Protein AF-0000000078948221 (afdb_homodimer)

Secondary structure (DSSP, 8-state):
--HHHHHHHHTTSTTHHHHHTT-HHHHHHHHHHHHHHHHHHHHHHHHHHHHHHHS-SSTTT--HHHHHHHHHHHHHHHHHHHHHHHHHHHHHHHHHHHHHTTPPP--HHHHHHHHHHTT-THHHHHHHHHHHHHHHHHHHHHHHHHTTB--SSSS-TTTS---B-TTHHHHHHHHSHHHHHHHHHHHHHHHHHHHHHHHHHHHHHHHHHHHHT-TT-SSHHHHHHHHHGGGGS-HHHHHHHHHHHT-TTT-HIIIIIIHHTTPPPP-TTTSHHHHHHHHHHHHHHHHHHHHHHHHHHHHHHS-HHHHHHHHHTT--HHHHIIIIIHHHHHHHHHHHHHHHHHHHHT-HHHHHHHHTT-SB-TT-SSBTT--HHHHHHIIIIIS--HHHHHHHHHHHHHHHHHHHHHHHHHHHHHHH--/--HHHHHHHHTTSTTHHHHHTT-HHHHHHHHHHHHHHHHHHHHHHHHHHHHHHHS-SSTTT--HHHHHHHHHHHHHHHHHHHHHHHHHHHHHHHHHHHHHTTPPP--HHHHHHHHHHTT-THHHHHHHHHHHHHHHHHHHHHHHHHTTB--SSSS-TTTS---B-TTHHHHHHHHSHHHHHHHHHHHHHHHHHHHHHHHHHHHHHHHHHHHHT-TT-SSHHHHHHHHHGGGGS-HHHHHHHHHHHT-TTT-HIIIIIIHHTTPPPP-TTTSHHHHHHHHHHHHHHHHHHHHHHHHHHHHHHS-HHHHHHHHHTT--HHHHIIIIIHHHHHHHHHHHHHHHHHHHHT-HHHHHHHHTT-SB-TT-SSBTT--HHHHHHHHHHTS--HHHHHHHHHHHHHHHHHHHHHHHHHHHHHHH--

Nearest PDB structures (foldseek):
  4jbw-assembly1_F  TM=9.084E-01  e=1.081E-16  Escherichia coli K-12
  3puz-assembly1_F  TM=9.128E-01  e=1.666E-16  Escherichia coli K-12
  3puy-assembly1_F  TM=8.687E-01  e=1.070E-15  Escherichia coli K-12
  2r6g-assembly1_F  TM=8.359E-01  e=6.096E-16  Escherichia coli K-12
  4jbw-assembly2_H  TM=8.781E-01  e=4.653E-15  Escherichia coli K-12

Solvent-accessible surface area (backbone atoms only — not comparable to full-atom values): 41792 Å² total; per-residue (Å²): 130,57,46,23,58,53,16,34,62,40,21,75,47,53,21,43,8,28,44,72,68,70,34,57,70,57,10,50,49,40,32,47,52,51,51,48,47,48,68,72,41,41,64,47,41,53,53,6,49,52,16,50,76,50,17,48,89,48,73,65,83,36,44,20,67,52,23,39,49,34,14,51,49,28,50,53,51,48,52,51,51,49,49,53,49,47,50,50,30,50,51,15,25,54,47,15,43,31,54,67,67,72,43,84,69,82,47,68,65,52,50,48,48,47,34,54,69,67,48,44,62,50,73,77,40,44,65,54,45,48,51,44,49,47,66,58,45,46,62,54,51,50,46,57,53,37,19,27,25,56,34,26,73,82,22,30,60,54,83,29,59,33,46,82,51,54,60,48,53,59,46,40,42,71,68,39,64,52,44,26,54,34,47,54,51,25,49,49,45,30,52,50,48,18,53,52,27,35,49,47,9,46,50,51,6,44,52,50,25,57,60,55,63,38,88,84,54,77,64,44,67,58,53,52,51,60,54,41,46,63,65,53,46,59,65,70,58,51,39,46,51,48,34,51,33,46,29,61,87,76,5,39,47,34,69,43,54,33,40,73,72,70,39,78,71,59,53,32,56,72,33,39,70,44,28,48,51,51,51,36,52,50,43,24,60,65,42,12,31,61,38,21,52,56,44,40,55,51,56,71,66,52,63,65,64,61,56,52,54,38,48,74,72,65,52,49,60,65,50,45,36,66,70,46,51,48,52,53,46,51,66,72,41,41,71,59,54,52,50,43,37,55,46,48,59,65,45,44,62,63,37,45,61,46,58,64,14,34,20,83,36,89,79,38,90,44,34,50,48,22,31,61,64,49,40,35,44,42,27,46,75,71,60,32,30,43,10,56,28,29,37,50,47,50,54,50,29,53,51,54,48,53,50,51,52,51,49,50,58,53,49,53,50,54,60,69,74,96,131,57,46,24,58,54,15,33,62,40,20,74,48,53,22,43,8,26,44,71,68,71,33,55,69,57,10,51,48,39,32,49,51,52,51,48,47,49,68,71,40,40,64,48,41,54,54,6,50,52,16,50,75,50,17,48,88,51,72,65,82,34,43,19,68,53,24,40,48,36,14,52,50,28,51,52,51,48,52,51,51,49,49,52,48,46,51,49,30,49,51,16,25,54,46,15,43,30,54,68,68,71,43,85,72,83,46,68,65,54,49,47,46,45,34,53,70,67,50,44,62,50,73,77,38,44,64,54,45,48,53,46,49,47,65,57,46,48,62,52,52,51,45,55,54,38,19,27,24,54,33,25,73,81,21,30,60,55,82,28,59,33,46,83,51,56,62,49,52,60,46,40,42,71,68,39,64,51,44,27,55,34,47,54,50,24,48,51,43,30,51,50,50,17,54,50,27,36,50,47,9,45,51,49,6,44,52,50,25,58,60,57,63,38,87,82,52,77,63,43,67,58,52,53,50,60,54,42,46,62,65,53,46,58,64,71,60,50,38,44,50,49,32,51,34,45,30,62,87,75,5,41,47,35,69,41,56,33,40,73,72,70,40,79,71,60,52,32,56,72,32,40,68,44,27,46,51,51,52,37,52,51,43,24,61,67,42,13,30,61,38,21,53,55,43,39,55,51,57,71,66,53,63,64,63,62,54,52,53,37,48,73,74,64,51,46,61,66,52,45,37,65,70,46,50,48,52,54,46,50,64,71,42,42,70,59,54,51,50,44,37,56,47,50,59,63,44,45,60,63,39,46,60,45,57,63,14,33,19,83,36,88,79,38,90,42,34,50,47,22,30,60,64,47,38,35,46,42,27,46,75,72,60,32,31,42,10,57,28,29,38,50,48,50,54,50,28,54,52,52,48,53,51,51,52,53,50,50,59,53,48,53,50,53,61,70,73,96

Foldseek 3Di:
DQLLVVLLVLCVQFLRLCVSLVQNVRSVVRNVVLVCLCVVCVVLLVQLCVLCAFLDDDAPVGFSLVSVLSVLVNVLSVVVVVVSSVVSSVLSNVQSVCVSVVHDGQHPVNVVCCCVVVVPCCVVCPVVVSVVVCVVVSVVVSLQQLLQKQFFPVQGPRVHGIDGNGCVLVVCCCPPDLNVVQVVLQAVLLLVQLVLLLVLLLVLLLVLLVVLLDPPDPPSVVSLVVLLVLQVDPLLVLLLLLLQQLQQPRHCVQPPVCVVVPHHGDNCFADLVNVSVSLSVSSSSNRNNVSNVLLNVQQVVDDCVLVVVCVVVVHDPVRCCVPPSVVSSCVRCVVVSVVSSVCSSQVLSSCCSNHLQADCDPSHQGHSNHHLNSSLVCCVPPRRRSNSSSNSVVVVVVVVVVVVVVVVVVVVVVVVVD/DQLLVVLLVLCVQPLRLCVSLVQNVRSVVRNVVLVCLCVVCVVLLVQQCVLCAFLDDDAPVGFSLVSNLSVLVNVLSVVVVVVSSVVRSVLSNVQSVCVSVVHDGQHPVNVVCCCVVVVPCCVVCVVVVSVVVCVVVSVVVSLQQLLQKQFFPVQGPRVHGIDGNGCVLVVCCCPPDLNVVQVVLQAVLLLVQLVLLLCLLLVLLLVLLVVLLDPPDPPSVVSLCVLLVLQVDPLLVLLLLLLQQLQQPRHCVQPPVCVVVPHHGDNCFADLVNVSVSLSVSSSSNRNNVSNVLLNVQQVVDDCVLVVVCVVVVHDPVRCCVPPSVVSSCVVCVVVSVVSSVCSSQVLSSCCSNHLQADCDPSHQGHSNHHLNSSLVCCVPPRRRSNSSSNSVVVVVVVVVVVVVVVVVVVVVVVVVD

Structure (mmCIF, N/CA/C/O backbone):
data_AF-0000000078948221-model_v1
#
loop_
_entity.id
_entity.type
_entity.pdbx_description
1 polymer 'Maltose/maltodextrin transport system (Permease)'
#
loop_
_atom_site.group_PDB
_atom_site.id
_atom_site.type_symbol
_atom_site.label_atom_id
_atom_site.label_alt_id
_atom_site.label_comp_id
_atom_site.label_asym_id
_atom_site.label_entity_id
_atom_site.label_seq_id
_atom_site.pdbx_PDB_ins_code
_atom_site.Cartn_x
_atom_site.Cartn_y
_atom_site.Cartn_z
_atom_site.occupancy
_atom_site.B_iso_or_equiv
_atom_site.auth_seq_id
_atom_site.auth_comp_id
_atom_site.auth_asym_id
_atom_site.auth_atom_id
_atom_site.pdbx_PDB_model_num
ATOM 1 N N . MET A 1 1 ? -17.641 -60.406 -15.445 1 73 1 MET A N 1
ATOM 2 C CA . MET A 1 1 ? -17.281 -59.125 -14.836 1 73 1 MET A CA 1
ATOM 3 C C . MET A 1 1 ? -18 -57.969 -15.508 1 73 1 MET A C 1
ATOM 5 O O . MET A 1 1 ? -18.281 -58.031 -16.703 1 73 1 MET A O 1
ATOM 9 N N . GLN A 1 2 ? -18.453 -57.062 -14.75 1 91 2 GLN A N 1
ATOM 10 C CA . GLN A 1 2 ? -19.188 -55.906 -15.258 1 91 2 GLN A CA 1
ATOM 11 C C . GLN A 1 2 ? -18.281 -55.031 -16.141 1 91 2 GLN A C 1
ATOM 13 O O . GLN A 1 2 ? -17.078 -54.969 -15.922 1 91 2 GLN A O 1
ATOM 18 N N . HIS A 1 3 ? -18.766 -54.719 -17.25 1 92.88 3 HIS A N 1
ATOM 19 C CA . HIS A 1 3 ? -18.031 -53.906 -18.203 1 92.88 3 HIS A CA 1
ATOM 20 C C . HIS A 1 3 ? -17.344 -52.75 -17.516 1 92.88 3 HIS A C 1
ATOM 22 O O . HIS A 1 3 ? -16.234 -52.344 -17.891 1 92.88 3 HIS A O 1
ATOM 28 N N . ARG A 1 4 ? -17.953 -52.156 -16.484 1 93.94 4 ARG A N 1
ATOM 29 C CA . ARG A 1 4 ? -17.375 -51.031 -15.781 1 93.94 4 ARG A CA 1
ATOM 30 C C . ARG A 1 4 ? -16.062 -51.406 -15.094 1 93.94 4 ARG A C 1
ATOM 32 O O . ARG A 1 4 ? -15.102 -50.625 -15.109 1 93.94 4 ARG A O 1
ATOM 39 N N . LYS A 1 5 ? -15.953 -52.562 -14.531 1 94.81 5 LYS A N 1
ATOM 40 C CA . LYS A 1 5 ? -14.758 -53 -13.828 1 94.81 5 LYS A CA 1
ATOM 41 C C . LYS A 1 5 ? -13.648 -53.375 -14.812 1 94.81 5 LYS A C 1
ATOM 43 O O . LYS A 1 5 ? -12.477 -53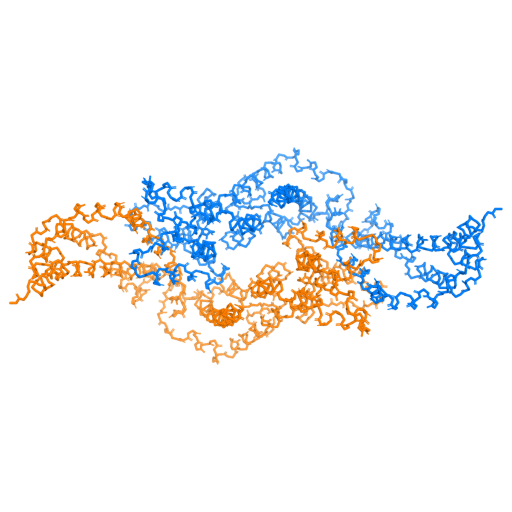.062 -14.57 1 94.81 5 LYS A O 1
ATOM 48 N N . ILE A 1 6 ? -14.07 -54.031 -15.891 1 95 6 ILE A N 1
ATOM 49 C CA . ILE A 1 6 ? -13.086 -54.438 -16.891 1 95 6 ILE A CA 1
ATOM 50 C C . ILE A 1 6 ? -12.5 -53.188 -17.562 1 95 6 ILE A C 1
ATOM 52 O O . ILE A 1 6 ? -11.289 -53.094 -17.766 1 95 6 ILE A O 1
ATOM 56 N N . ALA A 1 7 ? -13.328 -52.281 -17.922 1 95 7 ALA A N 1
ATOM 57 C CA . ALA A 1 7 ? -12.883 -51.031 -18.547 1 95 7 ALA A CA 1
ATOM 58 C C . ALA A 1 7 ? -11.93 -50.281 -17.609 1 95 7 ALA A C 1
ATOM 60 O O . ALA A 1 7 ? -10.945 -49.688 -18.062 1 95 7 ALA A O 1
ATOM 61 N N . LEU A 1 8 ? -12.211 -50.25 -16.328 1 94.19 8 LEU A N 1
ATOM 62 C CA . LEU A 1 8 ? -11.375 -49.594 -15.336 1 94.19 8 LEU A CA 1
ATOM 63 C C . LEU A 1 8 ? -10.008 -50.25 -15.242 1 94.19 8 LEU A C 1
ATOM 65 O O . LEU A 1 8 ? -8.977 -49.594 -15.211 1 94.19 8 LEU A O 1
ATOM 69 N N . LEU A 1 9 ? -10.031 -51.562 -15.195 1 94.44 9 LEU A N 1
ATOM 70 C CA . LEU A 1 9 ? -8.781 -52.312 -15.086 1 94.44 9 LEU A CA 1
ATOM 71 C C . LEU A 1 9 ? -7.91 -52.125 -16.312 1 94.44 9 LEU A C 1
ATOM 73 O O . LEU A 1 9 ? -6.691 -51.969 -16.203 1 94.44 9 LEU A O 1
ATOM 77 N N . LEU A 1 10 ? -8.523 -52.062 -17.469 1 93.56 10 LEU A N 1
ATOM 78 C CA . LEU A 1 10 ? -7.773 -51.875 -18.719 1 93.56 10 LEU A CA 1
ATOM 79 C C . LEU A 1 10 ? -7.246 -50.469 -18.812 1 93.56 10 LEU A C 1
ATOM 81 O O . LEU A 1 10 ? -6.25 -50.219 -19.5 1 93.56 10 LEU A O 1
ATOM 85 N N . SER A 1 11 ? -7.863 -49.562 -18.156 1 94.06 11 SER A N 1
ATOM 86 C CA . SER A 1 11 ? -7.508 -48.156 -18.234 1 94.06 11 SER A CA 1
ATOM 87 C C . SER A 1 11 ? -6.254 -47.844 -17.422 1 94.06 11 SER A C 1
ATOM 89 O O . SER A 1 11 ? -5.785 -46.719 -17.406 1 94.06 11 SER A O 1
ATOM 91 N N . VAL A 1 12 ? -5.73 -48.875 -16.75 1 93.56 12 VAL A N 1
ATOM 92 C CA . VAL A 1 12 ? -4.414 -48.688 -16.141 1 93.56 12 VAL A CA 1
ATOM 93 C C . VAL A 1 12 ? -3.426 -48.188 -17.203 1 93.56 12 VAL A C 1
ATOM 95 O O . VAL A 1 12 ? -2.564 -47.344 -16.922 1 93.56 12 VAL A O 1
ATOM 98 N N . ILE A 1 13 ? -3.613 -48.719 -18.391 1 94.06 13 ILE A N 1
ATOM 99 C CA . ILE A 1 13 ? -2.986 -48.125 -19.562 1 94.06 13 ILE A CA 1
ATOM 100 C C . ILE A 1 13 ? -3.957 -47.156 -20.219 1 94.06 13 ILE A C 1
ATOM 102 O O . ILE A 1 13 ? -4.996 -47.562 -20.75 1 94.06 13 ILE A O 1
ATOM 106 N N . PRO A 1 14 ? -3.551 -45.906 -20.125 1 94.06 14 PRO A N 1
ATOM 107 C CA . PRO A 1 14 ? -4.492 -44.906 -20.609 1 94.06 14 PRO A CA 1
ATOM 108 C C . PRO A 1 14 ? -4.953 -45.156 -22.047 1 94.06 14 PRO A C 1
ATOM 110 O O . PRO A 1 14 ? -4.129 -45.469 -22.906 1 94.06 14 PRO A O 1
ATOM 113 N N . GLY A 1 15 ? -6.25 -45.031 -22.234 1 92.44 15 GLY A N 1
ATOM 114 C CA . GLY A 1 15 ? -6.836 -45.219 -23.547 1 92.44 15 GLY A CA 1
ATOM 115 C C . GLY A 1 15 ? -7.414 -46.594 -23.766 1 92.44 15 GLY A C 1
ATOM 116 O O . GLY A 1 15 ? -8.375 -46.781 -24.516 1 92.44 15 GLY A O 1
ATOM 117 N N . LEU A 1 16 ? -6.961 -47.656 -23.094 1 94.31 16 LEU A N 1
ATOM 118 C CA . LEU A 1 16 ? -7.375 -49.031 -23.344 1 94.31 16 LEU A CA 1
ATOM 119 C C . LEU A 1 16 ? -8.797 -49.25 -22.828 1 94.31 16 LEU A C 1
ATOM 121 O O . LEU A 1 16 ? -9.547 -50.031 -23.406 1 94.31 16 LEU A O 1
ATOM 125 N N . GLY A 1 17 ? -9.133 -48.656 -21.719 1 93.75 17 GLY A N 1
ATOM 126 C CA . GLY A 1 17 ? -10.5 -48.781 -21.25 1 93.75 17 GLY A CA 1
ATOM 127 C C . GLY A 1 17 ? -11.516 -48.188 -22.219 1 93.75 17 GLY A C 1
ATOM 128 O O . GLY A 1 17 ? -12.602 -48.719 -22.406 1 93.75 17 GLY A O 1
ATOM 129 N N . GLN A 1 18 ? -11.164 -47.125 -22.797 1 93.38 18 GLN A N 1
ATOM 130 C CA . GLN A 1 18 ? -12.023 -46.5 -23.797 1 93.38 18 GLN A CA 1
ATOM 131 C C . GLN A 1 18 ? -12.125 -47.344 -25.062 1 93.38 18 GLN A C 1
ATOM 133 O O . GLN A 1 18 ? -13.188 -47.438 -25.672 1 93.38 18 GLN A O 1
ATOM 138 N N . PHE A 1 19 ? -10.961 -47.969 -25.453 1 93.06 19 PHE A N 1
ATOM 139 C CA . PHE A 1 19 ? -10.992 -48.906 -26.578 1 93.06 19 PHE A CA 1
ATOM 140 C C . PHE A 1 19 ? -11.938 -50.062 -26.312 1 93.06 19 PHE A C 1
ATOM 142 O O . PHE A 1 19 ? -12.695 -50.469 -27.203 1 93.06 19 PHE A O 1
ATOM 149 N N . TYR A 1 20 ? -11.875 -50.531 -25.109 1 93.31 20 TYR A N 1
ATOM 150 C CA . TYR A 1 20 ? -12.773 -51.625 -24.703 1 93.31 20 TYR A CA 1
ATOM 151 C C . TYR A 1 20 ? -14.234 -51.188 -24.828 1 93.31 20 TYR A C 1
ATOM 153 O O . TYR A 1 20 ? -15.086 -51.969 -25.234 1 93.31 20 TYR A O 1
ATOM 161 N N . ASN A 1 21 ? -14.5 -50 -24.516 1 92.31 21 ASN A N 1
ATOM 162 C CA . ASN A 1 21 ? -15.859 -49.469 -24.609 1 92.31 21 ASN A CA 1
ATOM 163 C C . ASN A 1 21 ? -16.203 -49 -26.016 1 92.31 21 ASN A C 1
ATOM 165 O O . ASN A 1 21 ? -17.188 -48.281 -26.219 1 92.31 21 ASN A O 1
ATOM 169 N N . ARG A 1 22 ? -15.406 -49.156 -27.016 1 88.44 22 ARG A N 1
ATOM 170 C CA . ARG A 1 22 ? -15.617 -48.875 -28.438 1 88.44 22 ARG A CA 1
ATOM 171 C C . ARG A 1 22 ? -15.586 -47.375 -28.703 1 88.44 22 ARG A C 1
ATOM 173 O O . ARG A 1 22 ? -16.312 -46.906 -29.578 1 88.44 22 ARG A O 1
ATOM 180 N N . GLN A 1 23 ? -14.914 -46.719 -27.844 1 90.69 23 GLN A N 1
ATOM 181 C CA . GLN A 1 23 ? -14.656 -45.312 -28.078 1 90.69 23 GLN A CA 1
ATOM 182 C C . GLN A 1 23 ? -13.242 -45.094 -28.594 1 90.69 23 GLN A C 1
ATOM 184 O O . GLN A 1 23 ? -12.359 -44.656 -27.844 1 90.69 23 GLN A O 1
ATOM 189 N N . TRP A 1 24 ? -13.047 -45.219 -29.812 1 89.88 24 TRP A N 1
ATOM 190 C CA . TRP A 1 24 ? -11.719 -45.312 -30.422 1 89.88 24 TRP A CA 1
ATOM 191 C C . TRP A 1 24 ? -11.023 -43.938 -30.375 1 89.88 24 TRP A C 1
ATOM 193 O O . TRP A 1 24 ? -9.836 -43.844 -30.078 1 89.88 24 TRP A O 1
ATOM 203 N N . VAL A 1 25 ? -11.758 -42.906 -30.672 1 88.31 25 VAL A N 1
ATOM 204 C CA . VAL A 1 25 ? -11.164 -41.594 -30.734 1 88.31 25 VAL A CA 1
ATOM 205 C C . VAL A 1 25 ? -10.727 -41.156 -29.344 1 88.31 25 VAL A C 1
ATOM 207 O O . VAL A 1 25 ? -9.633 -40.625 -29.156 1 88.31 25 VAL A O 1
ATOM 210 N N . LYS A 1 26 ? -11.492 -41.469 -28.328 1 89 26 LYS A N 1
ATOM 211 C CA . LYS A 1 26 ? -11.148 -41.125 -26.953 1 89 26 LYS A CA 1
ATOM 212 C C . LYS A 1 26 ? -9.945 -41.938 -26.469 1 89 26 LYS A C 1
ATOM 214 O O . LYS A 1 26 ? -9.07 -41.406 -25.797 1 89 26 LYS A O 1
ATOM 219 N N . GLY A 1 27 ? -10.008 -43.094 -26.797 1 91.12 27 GLY A N 1
ATOM 220 C CA . GLY A 1 27 ? -8.891 -43.938 -26.406 1 91.12 27 GLY A CA 1
ATOM 221 C C . GLY A 1 27 ? -7.57 -43.469 -27 1 91.12 27 GLY A C 1
ATOM 222 O O . GLY A 1 27 ? -6.559 -43.438 -26.297 1 91.12 27 GLY A O 1
ATOM 223 N N . LEU A 1 28 ? -7.645 -43.094 -28.281 1 92.38 28 LEU A N 1
ATOM 224 C CA . LEU A 1 28 ? -6.438 -42.625 -28.938 1 92.38 28 LEU A CA 1
ATOM 225 C C . LEU A 1 28 ? -5.957 -41.312 -28.312 1 92.38 28 LEU A C 1
ATOM 227 O O . LEU A 1 28 ? -4.75 -41.094 -28.203 1 92.38 28 LEU A O 1
ATOM 231 N N . LEU A 1 29 ? -6.887 -40.5 -27.938 1 89.56 29 LEU A N 1
ATOM 232 C CA . LEU A 1 29 ? -6.543 -39.219 -27.328 1 89.56 29 LEU A CA 1
ATOM 233 C C . LEU A 1 29 ? -5.848 -39.438 -26 1 89.56 29 LEU A C 1
ATOM 235 O O . LEU A 1 29 ? -4.812 -38.812 -25.734 1 89.56 29 LEU A O 1
ATOM 239 N N . PHE A 1 30 ? -6.414 -40.25 -25.172 1 92.5 30 PHE A N 1
ATOM 240 C CA . PHE A 1 30 ? -5.824 -40.5 -23.859 1 92.5 30 PHE A CA 1
ATOM 241 C C . PHE A 1 30 ? -4.465 -41.188 -24 1 92.5 30 PHE A C 1
ATOM 243 O O . PHE A 1 30 ? -3.537 -40.875 -23.234 1 92.5 30 PHE A O 1
ATOM 250 N N . LEU A 1 31 ? -4.391 -42.062 -24.906 1 93.06 31 LEU A N 1
ATOM 251 C CA . LEU A 1 31 ? -3.115 -42.719 -25.156 1 93.06 31 LEU A CA 1
ATOM 252 C C . LEU A 1 31 ? -2.066 -41.75 -25.656 1 93.06 31 LEU A C 1
ATOM 254 O O . LEU A 1 31 ? -0.918 -41.781 -25.203 1 93.06 31 LEU A O 1
ATOM 258 N N . PHE A 1 32 ? -2.469 -40.938 -26.562 1 92.31 32 PHE A N 1
ATOM 259 C CA . PHE A 1 32 ? -1.573 -39.906 -27.094 1 92.31 32 PHE A CA 1
ATOM 260 C C . PHE A 1 32 ? -1.116 -38.969 -26 1 92.31 32 PHE A C 1
ATOM 262 O O . PHE A 1 32 ? 0.063 -38.594 -25.922 1 92.31 32 PHE A O 1
ATOM 269 N N . LEU A 1 33 ? -2.01 -38.5 -25.203 1 90.31 33 LEU A N 1
ATOM 270 C CA . LEU A 1 33 ? -1.687 -37.594 -24.109 1 90.31 33 LEU A CA 1
ATOM 271 C C . LEU A 1 33 ? -0.731 -38.25 -23.125 1 90.31 33 LEU A C 1
ATOM 273 O O . LEU A 1 33 ? 0.184 -37.594 -22.609 1 90.31 33 LEU A O 1
ATOM 277 N N . ALA A 1 34 ? -0.927 -39.469 -22.875 1 91.56 34 ALA A N 1
ATOM 278 C CA . ALA A 1 34 ? -0.076 -40.188 -21.938 1 91.56 34 ALA A CA 1
ATOM 279 C C . ALA A 1 34 ? 1.338 -40.344 -22.484 1 91.56 34 ALA A C 1
ATOM 281 O O . ALA A 1 34 ? 2.318 -40.094 -21.781 1 91.56 34 ALA A O 1
ATOM 282 N N . ILE A 1 35 ? 1.369 -40.688 -23.734 1 90.94 35 ILE A N 1
ATOM 283 C CA . ILE A 1 35 ? 2.67 -40.875 -24.375 1 90.94 35 ILE A CA 1
ATOM 284 C C . ILE A 1 35 ? 3.393 -39.531 -24.469 1 90.94 35 ILE A C 1
ATOM 286 O O . ILE A 1 35 ? 4.582 -39.438 -24.156 1 90.94 35 ILE A O 1
ATOM 290 N N . SER A 1 36 ? 2.664 -38.531 -24.844 1 89 36 SER A N 1
ATOM 291 C CA . SER A 1 36 ? 3.236 -37.219 -24.938 1 89 36 SER A CA 1
ATOM 292 C C . SER A 1 36 ? 3.73 -36.719 -23.578 1 89 36 SER A C 1
ATOM 294 O O . SER A 1 36 ? 4.777 -36.062 -23.484 1 89 36 SER A O 1
ATOM 296 N N . PHE A 1 37 ? 3.002 -37 -22.578 1 88.81 37 PHE A N 1
ATOM 297 C CA . PHE A 1 37 ? 3.367 -36.594 -21.219 1 88.81 37 PHE A CA 1
ATOM 298 C C . PHE A 1 37 ? 4.691 -37.219 -20.812 1 88.81 37 PHE A C 1
ATOM 300 O O . PHE A 1 37 ? 5.578 -36.531 -20.297 1 88.81 37 PHE A O 1
ATOM 307 N N . LEU A 1 38 ? 4.844 -38.469 -21.078 1 87.88 38 LEU A N 1
ATOM 308 C CA . LEU A 1 38 ? 6.055 -39.188 -20.688 1 87.88 38 LEU A CA 1
ATOM 309 C C . LEU A 1 38 ? 7.242 -38.719 -21.547 1 87.88 38 LEU A C 1
ATOM 311 O O . LEU A 1 38 ? 8.359 -38.625 -21.031 1 87.88 38 LEU A O 1
ATOM 315 N N . PHE A 1 39 ? 6.957 -38.438 -22.766 1 85.88 39 PHE A N 1
ATOM 316 C CA . PHE A 1 39 ? 8.031 -38.062 -23.672 1 85.88 39 PHE A CA 1
ATOM 317 C C . PHE A 1 39 ? 8.5 -36.625 -23.359 1 85.88 39 PHE A C 1
ATOM 319 O O . PHE A 1 39 ? 9.695 -36.344 -23.375 1 85.88 39 PHE A O 1
ATOM 326 N N . VAL A 1 40 ? 7.602 -35.781 -23.078 1 81.75 40 VAL A N 1
ATOM 327 C CA . VAL A 1 40 ? 7.918 -34.375 -22.891 1 81.75 40 VAL A CA 1
ATOM 328 C C . VAL A 1 40 ? 8.477 -34.156 -21.484 1 81.75 40 VAL A C 1
ATOM 330 O O . VAL A 1 40 ? 9.43 -33.375 -21.297 1 81.75 40 VAL A O 1
ATOM 333 N N . PHE A 1 41 ? 7.93 -34.906 -20.5 1 86.06 41 PHE A N 1
ATOM 334 C CA . PHE A 1 41 ? 8.242 -34.531 -19.125 1 86.06 41 PHE A CA 1
ATOM 335 C C . PHE A 1 41 ? 9.109 -35.625 -18.484 1 86.06 41 PHE A C 1
ATOM 337 O O . PHE A 1 41 ? 9.492 -35.5 -17.312 1 86.06 41 PHE A O 1
ATOM 344 N N . GLY A 1 42 ? 9.469 -36.594 -19.188 1 86.12 42 GLY A N 1
ATOM 345 C CA . GLY A 1 42 ? 10.25 -37.688 -18.625 1 86.12 42 GLY A CA 1
ATOM 346 C C . GLY A 1 42 ? 11.547 -37.219 -17.984 1 86.12 42 GLY A C 1
ATOM 347 O O . GLY A 1 42 ? 11.828 -37.531 -16.844 1 86.12 42 GLY A O 1
ATOM 348 N N . ASP A 1 43 ? 12.266 -36.438 -18.719 1 85.25 43 ASP A N 1
ATOM 349 C CA . ASP A 1 43 ? 13.539 -35.906 -18.234 1 85.25 43 ASP A CA 1
ATOM 350 C C . ASP A 1 43 ? 13.336 -34.969 -17.047 1 85.25 43 ASP A C 1
ATOM 352 O O . ASP A 1 43 ? 14.102 -35 -16.078 1 85.25 43 ASP A O 1
ATOM 356 N N . LEU A 1 44 ? 12.383 -34.188 -17.125 1 85.62 44 LEU A N 1
ATOM 357 C CA . LEU A 1 44 ? 12.07 -33.25 -16.047 1 85.62 44 LEU A CA 1
ATOM 358 C C . LEU A 1 44 ? 11.719 -34.031 -14.766 1 85.62 44 LEU A C 1
ATOM 360 O O . LEU A 1 44 ? 12.148 -33.625 -13.672 1 85.62 44 LEU A O 1
ATOM 364 N N . LEU A 1 45 ? 10.961 -35.062 -14.938 1 89.88 45 LEU A N 1
ATOM 365 C CA . LEU A 1 45 ? 10.547 -35.844 -13.766 1 89.88 45 LEU A CA 1
ATOM 366 C C . LEU A 1 45 ? 11.734 -36.531 -13.133 1 89.88 45 LEU A C 1
ATOM 368 O O . LEU A 1 45 ? 11.875 -36.562 -11.906 1 89.88 45 LEU A O 1
ATOM 372 N N . ASN A 1 46 ? 12.547 -37.062 -13.945 1 89.12 46 ASN A N 1
ATOM 373 C CA . ASN A 1 46 ? 13.719 -37.75 -13.422 1 89.12 46 ASN A CA 1
ATOM 374 C C . ASN A 1 46 ? 14.672 -36.812 -12.711 1 89.12 46 ASN A C 1
ATOM 376 O O . ASN A 1 46 ? 14.914 -36.938 -11.508 1 89.12 46 ASN A O 1
ATOM 380 N N . MET A 1 47 ? 15.055 -35.812 -13.359 1 88 47 MET A N 1
ATOM 381 C CA . MET A 1 47 ? 16 -34.844 -12.781 1 88 47 MET A CA 1
ATOM 382 C C . MET A 1 47 ? 15.336 -34 -11.703 1 88 47 MET A C 1
ATOM 384 O O . MET A 1 47 ? 15.977 -33.594 -10.734 1 88 47 MET A O 1
ATOM 388 N N . GLY A 1 48 ? 14.125 -33.75 -11.938 1 91.69 48 GLY A N 1
ATOM 389 C CA . GLY A 1 48 ? 13.391 -32.938 -10.984 1 91.69 48 GLY A CA 1
ATOM 390 C C . GLY A 1 48 ? 13.234 -33.625 -9.625 1 91.69 48 GLY A C 1
ATOM 391 O O . GLY A 1 48 ? 13.508 -33 -8.594 1 91.69 48 GLY A O 1
ATOM 392 N N . PHE A 1 49 ? 12.852 -34.875 -9.648 1 94.25 49 PHE A N 1
ATOM 393 C CA . PHE A 1 49 ? 12.68 -35.562 -8.375 1 94.25 49 PHE A CA 1
ATOM 394 C C . PHE A 1 49 ? 14.023 -35.844 -7.719 1 94.25 49 PHE A C 1
ATOM 396 O O . PHE A 1 49 ? 14.164 -35.719 -6.5 1 94.25 49 PHE A O 1
ATOM 403 N N . TRP A 1 50 ? 14.984 -36.156 -8.508 1 93.31 50 TRP A N 1
ATOM 404 C CA . TRP A 1 50 ? 16.328 -36.312 -7.965 1 93.31 50 TRP A CA 1
ATOM 405 C C . TRP A 1 50 ? 16.797 -35 -7.316 1 93.31 50 TRP A C 1
ATOM 407 O O . TRP A 1 50 ? 17.328 -35.031 -6.203 1 93.31 50 TRP A O 1
ATOM 417 N N . GLY A 1 51 ? 16.641 -33.938 -8.016 1 92.25 51 GLY A N 1
ATOM 418 C CA . GLY A 1 51 ? 17.016 -32.656 -7.512 1 92.25 51 GLY A CA 1
ATOM 419 C C . GLY A 1 51 ? 16.266 -32.25 -6.262 1 92.25 51 GLY A C 1
ATOM 420 O O . GLY A 1 51 ? 16.828 -31.625 -5.355 1 92.25 51 GLY A O 1
ATOM 421 N N . LEU A 1 52 ? 15.047 -32.594 -6.242 1 93.75 52 LEU A N 1
ATOM 422 C CA . LEU A 1 52 ? 14.203 -32.25 -5.102 1 93.75 52 LEU A CA 1
ATOM 423 C C . LEU A 1 52 ? 14.672 -33 -3.842 1 93.75 52 LEU A C 1
ATOM 425 O O . LEU A 1 52 ? 14.688 -32.406 -2.756 1 93.75 52 LEU A O 1
ATOM 429 N N . PHE A 1 53 ? 15.078 -34.188 -3.969 1 93.69 53 PHE A N 1
ATOM 430 C CA . PHE A 1 53 ? 15.438 -35 -2.803 1 93.69 53 PHE A CA 1
ATOM 431 C C . PHE A 1 53 ? 16.875 -34.719 -2.369 1 93.69 53 PHE A C 1
ATOM 433 O O . PHE A 1 53 ? 17.172 -34.688 -1.175 1 93.69 53 PHE A O 1
ATOM 440 N N . THR A 1 54 ? 17.766 -34.375 -3.312 1 93.06 54 THR A N 1
ATOM 441 C CA . THR A 1 54 ? 19.188 -34.25 -2.979 1 93.06 54 THR A CA 1
ATOM 442 C C . THR A 1 54 ? 19.594 -32.781 -2.898 1 93.06 54 THR A C 1
ATOM 444 O O . THR A 1 54 ? 20.516 -32.438 -2.15 1 93.06 54 THR A O 1
ATOM 447 N N . LEU A 1 55 ? 19.016 -31.938 -3.674 1 93.62 55 LEU A N 1
ATOM 448 C CA . LEU A 1 55 ? 19.375 -30.531 -3.828 1 93.62 55 LEU A CA 1
ATOM 449 C C . LEU A 1 55 ? 20.797 -30.391 -4.352 1 93.62 55 LEU A C 1
ATOM 451 O O . LEU A 1 55 ? 21.453 -29.375 -4.102 1 93.62 55 LEU A O 1
ATOM 455 N N . GLY A 1 56 ? 21.25 -31.438 -4.926 1 90.75 56 GLY A N 1
ATOM 456 C CA . GLY A 1 56 ? 22.578 -31.438 -5.52 1 90.75 56 GLY A CA 1
ATOM 457 C C . GLY A 1 56 ? 23.594 -32.219 -4.711 1 90.75 56 GLY A C 1
ATOM 458 O O . GLY A 1 56 ? 23.453 -32.344 -3.492 1 90.75 56 GLY A O 1
ATOM 459 N N . THR A 1 57 ? 24.625 -32.656 -5.375 1 90.31 57 THR A N 1
ATOM 460 C CA . THR A 1 57 ? 25.625 -33.5 -4.703 1 90.31 57 THR A CA 1
ATOM 461 C C . THR A 1 57 ? 27.031 -32.938 -4.945 1 90.31 57 THR A C 1
ATOM 463 O O . THR A 1 57 ? 27.953 -33.219 -4.172 1 90.31 57 THR A O 1
ATOM 466 N N . GLN A 1 58 ? 27.203 -32.062 -5.992 1 89 58 GLN A N 1
ATOM 467 C CA . GLN A 1 58 ? 28.531 -31.578 -6.316 1 89 58 GLN A CA 1
ATOM 468 C C . GLN A 1 58 ? 28.5 -30.109 -6.762 1 89 58 GLN A C 1
ATOM 470 O O . GLN A 1 58 ? 27.656 -29.719 -7.566 1 89 58 GLN A O 1
ATOM 475 N N . VAL A 1 59 ? 29.406 -29.359 -6.246 1 84.06 59 VAL A N 1
ATOM 476 C CA . VAL A 1 59 ? 29.594 -27.969 -6.691 1 84.06 59 VAL A CA 1
ATOM 477 C C . VAL A 1 59 ? 30.734 -27.906 -7.695 1 84.06 59 VAL A C 1
ATOM 479 O O . VAL A 1 59 ? 31.703 -28.672 -7.602 1 84.06 59 VAL A O 1
ATOM 482 N N . PRO A 1 60 ? 30.75 -27.062 -8.703 1 80.88 60 PRO A N 1
ATOM 483 C CA . PRO A 1 60 ? 29.75 -26.031 -9.016 1 80.88 60 PRO A CA 1
ATOM 484 C C . PRO A 1 60 ? 28.719 -26.5 -10.039 1 80.88 60 PRO A C 1
ATOM 486 O O . PRO A 1 60 ? 27.953 -25.703 -10.57 1 80.88 60 PRO A O 1
ATOM 489 N N . ARG A 1 61 ? 28.75 -27.781 -10.328 1 80 61 ARG A N 1
ATOM 490 C CA . ARG A 1 61 ? 27.875 -28.344 -11.352 1 80 61 ARG A CA 1
ATOM 491 C C . ARG A 1 61 ? 26.406 -28.172 -10.969 1 80 61 ARG A C 1
ATOM 493 O O . ARG A 1 61 ? 25.594 -27.766 -11.797 1 80 61 ARG A O 1
ATOM 500 N N . ASP A 1 62 ? 26.172 -28.516 -9.734 1 86.69 62 ASP A N 1
ATOM 501 C CA . ASP A 1 62 ? 24.781 -28.5 -9.273 1 86.69 62 ASP A CA 1
ATOM 502 C C . ASP A 1 62 ? 24.438 -27.172 -8.609 1 86.69 62 ASP A C 1
ATOM 504 O O . ASP A 1 62 ? 25.266 -26.594 -7.898 1 86.69 62 ASP A O 1
ATOM 508 N N . ASN A 1 63 ? 23.359 -26.688 -8.945 1 88.44 63 ASN A N 1
ATOM 509 C CA . ASN A 1 63 ? 22.781 -25.531 -8.281 1 88.44 63 ASN A CA 1
ATOM 510 C C . ASN A 1 63 ? 21.516 -25.906 -7.516 1 88.44 63 ASN A C 1
ATOM 512 O O . ASN A 1 63 ? 20.469 -26.188 -8.117 1 88.44 63 ASN A O 1
ATOM 516 N N . SER A 1 64 ? 21.594 -25.875 -6.238 1 91.25 64 SER A N 1
ATOM 517 C CA . SER A 1 64 ? 20.547 -26.359 -5.363 1 91.25 64 SER A CA 1
ATOM 518 C C . SER A 1 64 ? 19.219 -25.641 -5.633 1 91.25 64 SER A C 1
ATOM 520 O O . SER A 1 64 ? 18.156 -26.25 -5.582 1 91.25 64 SER A O 1
ATOM 522 N N . ILE A 1 65 ? 19.344 -24.422 -5.895 1 87.19 65 ILE A N 1
ATOM 523 C CA . ILE A 1 65 ? 18.141 -23.609 -6.066 1 87.19 65 ILE A CA 1
ATOM 524 C C . ILE A 1 65 ? 17.469 -23.969 -7.391 1 87.19 65 ILE A C 1
ATOM 526 O O . ILE A 1 65 ? 16.25 -24.047 -7.461 1 87.19 65 ILE A O 1
ATOM 530 N N . PHE A 1 66 ? 18.219 -24.266 -8.367 1 86.94 66 PHE A N 1
ATOM 531 C CA . PHE A 1 66 ? 17.672 -24.703 -9.641 1 86.94 66 PHE A CA 1
ATOM 532 C C . PHE A 1 66 ? 17.016 -26.078 -9.508 1 86.94 66 PHE A C 1
ATOM 534 O O . PHE A 1 66 ? 15.945 -26.312 -10.062 1 86.94 66 PHE A O 1
ATOM 541 N N . LEU A 1 67 ? 17.672 -26.812 -8.812 1 90.44 67 LEU A N 1
ATOM 542 C CA . LEU A 1 67 ? 17.156 -28.156 -8.617 1 90.44 67 LEU A CA 1
ATOM 543 C C . LEU A 1 67 ? 15.867 -28.156 -7.812 1 90.44 67 LEU A C 1
ATOM 545 O O . LEU A 1 67 ? 14.961 -28.938 -8.086 1 90.44 67 LEU A O 1
ATOM 549 N N . LEU A 1 68 ? 15.883 -27.297 -6.852 1 91.62 68 LEU A N 1
ATOM 550 C CA . LEU A 1 68 ? 14.656 -27.141 -6.074 1 91.62 68 LEU A CA 1
ATOM 551 C C . LEU A 1 68 ? 13.508 -26.688 -6.961 1 91.62 68 LEU A C 1
ATOM 553 O O . LEU A 1 68 ? 12.406 -27.25 -6.879 1 91.62 68 LEU A O 1
ATOM 557 N N . ALA A 1 69 ? 13.742 -25.766 -7.793 1 90 69 ALA A N 1
ATOM 558 C CA . ALA A 1 69 ? 12.727 -25.266 -8.703 1 90 69 ALA A CA 1
ATOM 559 C C . ALA A 1 69 ? 12.25 -26.344 -9.664 1 90 69 ALA A C 1
ATOM 561 O O . ALA A 1 69 ? 11.047 -26.531 -9.859 1 90 69 ALA A O 1
ATOM 562 N N . GLU A 1 70 ? 13.164 -27.031 -10.188 1 89.75 70 GLU A N 1
ATOM 563 C CA . GLU A 1 70 ? 12.828 -28.125 -11.102 1 89.75 70 GLU A CA 1
ATOM 564 C C . GLU A 1 70 ? 12.023 -29.203 -10.398 1 89.75 70 GLU A C 1
ATOM 566 O O . GLU A 1 70 ? 11.117 -29.797 -11 1 89.75 70 GLU A O 1
ATOM 571 N N . GLY A 1 71 ? 12.43 -29.438 -9.234 1 93.31 71 GLY A N 1
ATOM 572 C CA . GLY A 1 71 ? 11.703 -30.422 -8.453 1 93.31 71 GLY A CA 1
ATOM 573 C C . GLY A 1 71 ? 10.258 -30.031 -8.195 1 93.31 71 GLY A C 1
ATOM 574 O O . GLY A 1 71 ? 9.359 -30.859 -8.312 1 93.31 71 GLY A O 1
ATOM 575 N N . ILE A 1 72 ? 10.078 -28.812 -7.871 1 92.94 72 ILE A N 1
ATOM 576 C CA . ILE A 1 72 ? 8.727 -28.328 -7.613 1 92.94 72 ILE A CA 1
ATOM 577 C C . ILE A 1 72 ? 7.898 -28.391 -8.898 1 92.94 72 ILE A C 1
ATOM 579 O O . ILE A 1 72 ? 6.727 -28.781 -8.867 1 92.94 72 ILE A O 1
ATOM 583 N N . ILE A 1 73 ? 8.5 -28.031 -9.961 1 89.88 73 ILE A N 1
ATOM 584 C CA . ILE A 1 73 ? 7.82 -28.125 -11.242 1 89.88 73 ILE A CA 1
ATOM 585 C C . ILE A 1 73 ? 7.445 -29.578 -11.523 1 89.88 73 ILE A C 1
ATOM 587 O O . ILE A 1 73 ? 6.332 -29.875 -11.969 1 89.88 73 ILE A O 1
ATOM 591 N N . ALA A 1 74 ? 8.344 -30.453 -11.227 1 91.81 74 ALA A N 1
ATOM 592 C CA . ALA A 1 74 ? 8.086 -31.875 -11.422 1 91.81 74 ALA A CA 1
ATOM 593 C C . ALA A 1 74 ? 6.898 -32.344 -10.586 1 91.81 74 ALA A C 1
ATOM 595 O O . ALA A 1 74 ? 6.074 -33.125 -11.047 1 91.81 74 ALA A O 1
ATOM 596 N N . VAL A 1 75 ? 6.836 -31.844 -9.406 1 93.19 75 VAL A N 1
ATOM 597 C CA . VAL A 1 75 ? 5.73 -32.188 -8.523 1 93.19 75 VAL A CA 1
ATOM 598 C C . VAL A 1 75 ? 4.418 -31.703 -9.117 1 93.19 75 VAL A C 1
ATOM 600 O O . VAL A 1 75 ? 3.424 -32.438 -9.148 1 93.19 75 VAL A O 1
ATOM 603 N N . ILE A 1 76 ? 4.43 -30.484 -9.562 1 90 76 ILE A N 1
ATOM 604 C CA . ILE A 1 76 ? 3.225 -29.891 -10.125 1 90 76 ILE A CA 1
ATOM 605 C C . ILE A 1 76 ? 2.801 -30.656 -11.367 1 90 76 ILE A C 1
ATOM 607 O O . ILE A 1 76 ? 1.627 -31 -11.523 1 90 76 ILE A O 1
ATOM 611 N N . VAL A 1 77 ? 3.732 -30.922 -12.219 1 88.06 77 VAL A N 1
ATOM 612 C CA . VAL A 1 77 ? 3.463 -31.656 -13.453 1 88.06 77 VAL A CA 1
ATOM 613 C C . VAL A 1 77 ? 2.943 -33.062 -13.125 1 88.06 77 VAL A C 1
ATOM 615 O O . VAL A 1 77 ? 2.041 -33.562 -13.797 1 88.06 77 VAL A O 1
ATOM 618 N N . THR A 1 78 ? 3.518 -33.688 -12.133 1 91.69 78 THR A N 1
ATOM 619 C CA . THR A 1 78 ? 3.062 -35 -11.703 1 91.69 78 THR A CA 1
ATOM 620 C C . THR A 1 78 ? 1.613 -34.938 -11.227 1 91.69 78 THR A C 1
ATOM 622 O O . THR A 1 78 ? 0.812 -35.812 -11.547 1 91.69 78 THR A O 1
ATOM 625 N N . CYS A 1 79 ? 1.308 -33.938 -10.461 1 90.19 79 CYS A N 1
ATOM 626 C CA . CYS A 1 79 ? -0.062 -33.781 -9.992 1 90.19 79 CYS A CA 1
ATOM 627 C C . CYS A 1 79 ? -1.028 -33.625 -11.156 1 90.19 79 CYS A C 1
ATOM 629 O O . CYS A 1 79 ? -2.121 -34.188 -11.148 1 90.19 79 CYS A O 1
ATOM 631 N N . PHE A 1 80 ? -0.618 -32.906 -12.125 1 85.81 80 PHE A N 1
ATOM 632 C CA . PHE A 1 80 ? -1.446 -32.719 -13.312 1 85.81 80 PHE A CA 1
ATOM 633 C C . PHE A 1 80 ? -1.576 -34.062 -14.07 1 85.81 80 PHE A C 1
ATOM 635 O O . PHE A 1 80 ? -2.652 -34.375 -14.578 1 85.81 80 PHE A O 1
ATOM 642 N N . GLY A 1 81 ? -0.516 -34.75 -14.227 1 88 81 GLY A N 1
ATOM 643 C CA . GLY A 1 81 ? -0.546 -36.062 -14.867 1 88 81 GLY A CA 1
ATOM 644 C C . GLY A 1 81 ? -1.448 -37.062 -14.156 1 88 81 GLY A C 1
ATOM 645 O O . GLY A 1 81 ? -2.207 -37.781 -14.797 1 88 81 GLY A O 1
ATOM 646 N N . LEU A 1 82 ? -1.412 -37 -12.852 1 91.25 82 LEU A N 1
ATOM 647 C CA . LEU A 1 82 ? -2.258 -37.875 -12.062 1 91.25 82 LEU A CA 1
ATOM 648 C C . LEU A 1 82 ? -3.729 -37.5 -12.203 1 91.25 82 LEU A C 1
ATOM 650 O O . LEU A 1 82 ? -4.602 -38.344 -12.203 1 91.25 82 LEU A O 1
ATOM 654 N N . ALA A 1 83 ? -3.92 -36.25 -12.266 1 86.12 83 ALA A N 1
ATOM 655 C CA . ALA A 1 83 ? -5.289 -35.781 -12.477 1 86.12 83 ALA A CA 1
ATOM 656 C C . ALA A 1 83 ? -5.828 -36.281 -13.82 1 86.12 83 ALA A C 1
ATOM 658 O O . ALA A 1 83 ? -6.973 -36.719 -13.914 1 86.12 83 ALA A O 1
ATOM 659 N N . MET A 1 84 ? -5.039 -36.156 -14.828 1 86.88 84 MET A N 1
ATOM 660 C CA . MET A 1 84 ? -5.438 -36.625 -16.141 1 86.88 84 MET A CA 1
ATOM 661 C C . MET A 1 84 ? -5.648 -38.125 -16.141 1 86.88 84 MET A C 1
ATOM 663 O O . MET A 1 84 ? -6.555 -38.656 -16.812 1 86.88 84 MET A O 1
ATOM 667 N N . TYR A 1 85 ? -4.797 -38.812 -15.43 1 91.56 85 TYR A N 1
ATOM 668 C CA . TYR A 1 85 ? -4.918 -40.25 -15.281 1 91.56 85 TYR A CA 1
ATOM 669 C C . TYR A 1 85 ? -6.219 -40.625 -14.586 1 91.56 85 TYR A C 1
ATOM 671 O O . TYR A 1 85 ? -6.906 -41.562 -14.992 1 91.56 85 TYR A O 1
ATOM 679 N N . TYR A 1 86 ? -6.539 -39.875 -13.625 1 91 86 TYR A N 1
ATOM 680 C CA . TYR A 1 86 ? -7.789 -40.094 -12.906 1 91 86 TYR A CA 1
ATOM 681 C C . TYR A 1 86 ? -8.992 -39.875 -13.812 1 91 86 TYR A C 1
ATOM 683 O O . TYR A 1 86 ? -9.961 -40.625 -13.773 1 91 86 TYR A O 1
ATOM 691 N N . ILE A 1 87 ? -8.953 -38.844 -14.547 1 86.88 87 ILE A N 1
ATOM 692 C CA . ILE A 1 87 ? -10.031 -38.531 -15.484 1 86.88 87 ILE A CA 1
ATOM 693 C C . ILE A 1 87 ? -10.188 -39.656 -16.484 1 86.88 87 ILE A C 1
ATOM 695 O O . ILE A 1 87 ? -11.312 -40.031 -16.844 1 86.88 87 ILE A O 1
ATOM 699 N N . ASN A 1 88 ? -9.023 -40.219 -16.953 1 91.56 88 ASN A N 1
ATOM 700 C CA . ASN A 1 88 ? -9.031 -41.344 -17.859 1 91.56 88 ASN A CA 1
ATOM 701 C C . ASN A 1 88 ? -9.703 -42.562 -17.234 1 91.56 88 ASN A C 1
ATOM 703 O O . ASN A 1 88 ? -10.531 -43.219 -17.875 1 91.56 88 ASN A O 1
ATOM 707 N N . LEU A 1 89 ? -9.43 -42.781 -15.984 1 94 89 LEU A N 1
ATOM 708 C CA . LEU A 1 89 ? -10.016 -43.906 -15.273 1 94 89 LEU A CA 1
ATOM 709 C C . LEU A 1 89 ? -11.508 -43.719 -15.062 1 94 89 LEU A C 1
ATOM 711 O O . LEU A 1 89 ? -12.305 -44.625 -15.297 1 94 89 LEU A O 1
ATOM 715 N N . ARG A 1 90 ? -11.82 -42.594 -14.625 1 90.88 90 ARG A N 1
ATOM 716 C CA . ARG A 1 90 ? -13.219 -42.281 -14.336 1 90.88 90 ARG A CA 1
ATOM 717 C C . ARG A 1 90 ? -14.062 -42.344 -15.602 1 90.88 90 ARG A C 1
ATOM 719 O O . ARG A 1 90 ? -15.188 -42.844 -15.578 1 90.88 90 ARG A O 1
ATOM 726 N N . ASP A 1 91 ? -13.555 -41.75 -16.641 1 89.38 91 ASP A N 1
ATOM 727 C CA . ASP A 1 91 ? -14.266 -41.75 -17.922 1 89.38 91 ASP A CA 1
ATOM 728 C C . ASP A 1 91 ? -14.531 -43.188 -18.375 1 89.38 91 ASP A C 1
ATOM 730 O O . ASP A 1 91 ? -15.641 -43.5 -18.828 1 89.38 91 ASP A O 1
ATOM 734 N N . ALA A 1 92 ? -13.516 -44.031 -18.312 1 93.12 92 ALA A N 1
ATOM 735 C CA . ALA A 1 92 ? -13.656 -45.406 -18.719 1 93.12 92 ALA A CA 1
ATOM 736 C C . ALA A 1 92 ? -14.68 -46.125 -17.844 1 93.12 92 ALA A C 1
ATOM 738 O O . ALA A 1 92 ? -15.492 -46.906 -18.359 1 93.12 92 ALA A O 1
ATOM 739 N N . TYR A 1 93 ? -14.602 -45.875 -16.578 1 93.88 93 TYR A N 1
ATOM 740 C CA . TYR A 1 93 ? -15.531 -46.5 -15.641 1 93.88 93 TYR A CA 1
ATOM 741 C C . TYR A 1 93 ? -16.969 -46.062 -15.938 1 93.88 93 TYR A C 1
ATOM 743 O O . TYR A 1 93 ? -17.875 -46.906 -15.992 1 93.88 93 TYR A O 1
ATOM 751 N N . LYS A 1 94 ? -17.234 -44.812 -16.078 1 90.75 94 LYS A N 1
ATOM 752 C CA . LYS A 1 94 ? -18.578 -44.281 -16.297 1 90.75 94 LYS A CA 1
ATOM 753 C C . LYS A 1 94 ? -19.172 -44.812 -17.609 1 90.75 94 LYS A C 1
ATOM 755 O O . LYS A 1 94 ? -20.359 -45.125 -17.672 1 90.75 94 LYS A O 1
ATOM 760 N N . ASN A 1 95 ? -18.344 -44.812 -18.641 1 90.44 95 ASN A N 1
ATOM 761 C CA . ASN A 1 95 ? -18.828 -45.344 -19.906 1 90.44 95 ASN A CA 1
ATOM 762 C C . ASN A 1 95 ? -19.078 -46.844 -19.844 1 90.44 95 ASN A C 1
ATOM 764 O O . ASN A 1 95 ? -19.969 -47.375 -20.516 1 90.44 95 ASN A O 1
ATOM 768 N N . GLY A 1 96 ? -18.234 -47.562 -19.078 1 92.5 96 GLY A N 1
ATOM 769 C CA . GLY A 1 96 ? -18.5 -48.969 -18.844 1 92.5 96 GLY A CA 1
ATOM 770 C C . GLY A 1 96 ? -19.797 -49.219 -18.125 1 92.5 96 GLY A C 1
ATOM 771 O O . GLY A 1 96 ? -20.5 -50.188 -18.422 1 92.5 96 GLY A O 1
ATOM 772 N N . GLU A 1 97 ? -20.062 -48.344 -17.203 1 93.56 97 GLU A N 1
ATOM 773 C CA . GLU A 1 97 ? -21.328 -48.438 -16.484 1 93.56 97 GLU A CA 1
ATOM 774 C C . GLU A 1 97 ? -22.516 -48.25 -17.422 1 93.56 97 GLU A C 1
ATOM 776 O O . GLU A 1 97 ? -23.531 -48.906 -17.281 1 93.56 97 GLU A O 1
ATOM 781 N N . LEU A 1 98 ? -22.391 -47.312 -18.297 1 91.56 98 LEU A N 1
ATOM 782 C CA . LEU A 1 98 ? -23.438 -47.094 -19.297 1 91.56 98 LEU A CA 1
ATOM 783 C C . LEU A 1 98 ? -23.641 -48.344 -20.141 1 91.56 98 LEU A C 1
ATOM 785 O O . LEU A 1 98 ? -24.766 -48.688 -20.484 1 91.56 98 LEU A O 1
ATOM 789 N N . ARG A 1 99 ? -22.609 -49 -20.516 1 91.81 99 ARG A N 1
ATOM 790 C CA . ARG A 1 99 ? -22.688 -50.219 -21.297 1 91.81 99 ARG A CA 1
ATOM 791 C C . ARG A 1 99 ? -23.375 -51.312 -20.5 1 91.81 99 ARG A C 1
ATOM 793 O O . ARG A 1 99 ? -24.141 -52.125 -21.062 1 91.81 99 ARG A O 1
ATOM 800 N N . ASP A 1 100 ? -23.031 -51.344 -19.203 1 93.69 100 ASP A N 1
ATOM 801 C CA . ASP A 1 100 ? -23.688 -52.312 -18.328 1 93.69 100 ASP A CA 1
ATOM 802 C C . ASP A 1 100 ? -25.188 -52.094 -18.281 1 93.69 100 ASP A C 1
ATOM 804 O O . ASP A 1 100 ? -25.969 -53.031 -18.172 1 93.69 100 ASP A O 1
ATOM 808 N N . GLU A 1 101 ? -25.562 -50.875 -18.375 1 93.38 101 GLU A N 1
ATOM 809 C CA . GLU A 1 101 ? -26.969 -50.5 -18.297 1 93.38 101 GLU A CA 1
ATOM 810 C C . GLU A 1 101 ? -27.609 -50.438 -19.688 1 93.38 101 GLU A C 1
ATOM 812 O O . GLU A 1 101 ? -28.766 -50.031 -19.812 1 93.38 101 GLU A O 1
ATOM 817 N N . ASN A 1 102 ? -26.922 -50.75 -20.703 1 89 102 ASN A N 1
ATOM 818 C CA . ASN A 1 102 ? -27.359 -50.75 -22.094 1 89 102 ASN A CA 1
ATOM 819 C C . ASN A 1 102 ? -27.797 -49.344 -22.547 1 89 102 ASN A C 1
ATOM 821 O O . ASN A 1 102 ? -28.828 -49.188 -23.203 1 89 102 ASN A O 1
ATOM 825 N N . ARG A 1 103 ? -27.188 -48.375 -22.156 1 90 103 ARG A N 1
ATOM 826 C CA . ARG A 1 103 ? -27.422 -47 -22.547 1 90 103 ARG A CA 1
ATOM 827 C C . ARG A 1 103 ? -26.391 -46.531 -23.562 1 90 103 ARG A C 1
ATOM 829 O O . ARG A 1 103 ? -25.312 -47.125 -23.672 1 90 103 ARG A O 1
ATOM 836 N N . PRO A 1 104 ? -26.781 -45.625 -24.422 1 84.56 104 PRO A N 1
ATOM 837 C CA . PRO A 1 104 ? -25.828 -45.125 -25.438 1 84.56 104 PRO A CA 1
ATOM 838 C C . PRO A 1 104 ? -24.609 -44.469 -24.812 1 84.56 104 PRO A C 1
ATOM 840 O O . PRO A 1 104 ? -24.734 -43.75 -23.797 1 84.56 104 PRO A O 1
ATOM 843 N N . LEU A 1 105 ? -23.453 -44.812 -25.422 1 82.38 105 LEU A N 1
ATOM 844 C CA . LEU A 1 105 ? -22.203 -44.25 -24.938 1 82.38 105 LEU A CA 1
ATOM 845 C C . LEU A 1 105 ? -22.031 -42.812 -25.375 1 82.38 105 LEU A C 1
ATOM 847 O O . LEU A 1 105 ? -22.641 -42.375 -26.359 1 82.38 105 LEU A O 1
ATOM 851 N N . HIS A 1 106 ? -21.359 -42.094 -24.609 1 73.56 106 HIS A N 1
ATOM 852 C CA . HIS A 1 106 ? -21.094 -40.688 -24.953 1 73.56 106 HIS A CA 1
ATOM 853 C C . HIS A 1 106 ? -19.938 -40.562 -25.938 1 73.56 106 HIS A C 1
ATOM 855 O O . HIS A 1 106 ? -18.859 -41.125 -25.688 1 73.56 106 HIS A O 1
ATOM 861 N N . SER A 1 107 ? -20.125 -40.156 -27.234 1 71.88 107 SER A N 1
ATOM 862 C CA . SER A 1 107 ? -19.031 -39.906 -28.188 1 71.88 107 SER A CA 1
ATOM 863 C C . SER A 1 107 ? -18.266 -38.625 -27.844 1 71.88 107 SER A C 1
ATOM 865 O O . SER A 1 107 ? -18.781 -37.781 -27.109 1 71.88 107 SER A O 1
ATOM 867 N N . LEU A 1 108 ? -16.969 -38.625 -28.219 1 72.31 108 LEU A N 1
ATOM 868 C CA . LEU A 1 108 ? -16.172 -37.438 -27.984 1 72.31 108 LEU A CA 1
ATOM 869 C C . LEU A 1 108 ? -16.859 -36.188 -28.578 1 72.31 108 LEU A C 1
ATOM 871 O O . LEU A 1 108 ? -16.828 -35.125 -27.969 1 72.31 108 LEU A O 1
ATOM 875 N N . LYS A 1 109 ? -17.422 -36.406 -29.734 1 70.25 109 LYS A N 1
ATOM 876 C CA . LYS A 1 109 ? -18.141 -35.312 -30.391 1 70.25 109 LYS A CA 1
ATOM 877 C C . LYS A 1 109 ? -19.328 -34.844 -29.562 1 70.25 109 LYS A C 1
ATOM 879 O O . LYS A 1 109 ? -19.578 -33.656 -29.422 1 70.25 109 LYS A O 1
ATOM 884 N N . ASP A 1 110 ? -20 -35.812 -29.031 1 68.5 110 ASP A N 1
ATOM 885 C CA . ASP A 1 110 ? -21.172 -35.469 -28.234 1 68.5 110 ASP A CA 1
ATOM 886 C C . ASP A 1 110 ? -20.781 -34.812 -26.922 1 68.5 110 ASP A C 1
ATOM 888 O O . ASP A 1 110 ? -21.453 -33.875 -26.469 1 68.5 110 ASP A O 1
ATOM 892 N N . GLN A 1 111 ? -19.688 -35.344 -26.406 1 66.12 111 GLN A N 1
ATOM 893 C CA . GLN A 1 111 ? -19.203 -34.75 -25.156 1 66.12 111 GLN A CA 1
ATOM 894 C C . GLN A 1 111 ? -18.734 -33.344 -25.359 1 66.12 111 GLN A C 1
ATOM 896 O O . GLN A 1 111 ? -19 -32.469 -24.531 1 66.12 111 GLN A O 1
ATOM 901 N N . TYR A 1 112 ? -17.984 -33.219 -26.516 1 67.19 112 TYR A N 1
ATOM 902 C CA . TYR A 1 112 ? -17.516 -31.859 -26.844 1 67.19 112 TYR A CA 1
ATOM 903 C C . TYR A 1 112 ? -18.688 -30.938 -27.141 1 67.19 112 TYR A C 1
ATOM 905 O O . TYR A 1 112 ? -18.703 -29.781 -26.703 1 67.19 112 TYR A O 1
ATOM 913 N N . ARG A 1 113 ? -19.625 -31.406 -27.969 1 64.56 113 ARG A N 1
ATOM 914 C CA . ARG A 1 113 ? -20.812 -30.625 -28.312 1 64.56 113 ARG A CA 1
ATOM 915 C C . ARG A 1 113 ? -21.609 -30.281 -27.062 1 64.56 113 ARG A C 1
ATOM 917 O O . ARG A 1 113 ? -22.109 -29.156 -26.922 1 64.56 113 ARG A O 1
ATOM 924 N N . ASN A 1 114 ? -21.656 -31.234 -26.234 1 60.12 114 ASN A N 1
ATOM 925 C CA . ASN A 1 114 ? -22.375 -30.984 -24.984 1 60.12 114 ASN A CA 1
ATOM 926 C C . ASN A 1 114 ? -21.656 -29.969 -24.125 1 60.12 114 ASN A C 1
ATOM 928 O O . ASN A 1 114 ? -22.281 -29.125 -23.484 1 60.12 114 ASN A O 1
ATOM 932 N N . LEU A 1 115 ? -20.422 -30.172 -24.219 1 60.75 115 LEU A N 1
ATOM 933 C CA . LEU A 1 115 ? -19.609 -29.234 -23.438 1 60.75 115 LEU A CA 1
ATOM 934 C C . LEU A 1 115 ? -19.719 -27.828 -24.016 1 60.75 115 LEU A C 1
ATOM 936 O O . LEU A 1 115 ? -19.812 -26.844 -23.266 1 60.75 115 LEU A O 1
ATOM 940 N N . VAL A 1 116 ? -19.562 -27.766 -25.328 1 58.06 116 VAL A N 1
ATOM 941 C CA . VAL A 1 116 ? -19.625 -26.484 -26.031 1 58.06 116 VAL A CA 1
ATOM 942 C C . VAL A 1 116 ? -21.031 -25.906 -25.922 1 58.06 116 VAL A C 1
ATOM 944 O O . VAL A 1 116 ? -21.203 -24.703 -25.719 1 58.06 116 VAL A O 1
ATOM 947 N N . GLU A 1 117 ? -21.938 -26.781 -26.219 1 55.12 117 GLU A N 1
ATOM 948 C CA . GLU A 1 117 ? -23.328 -26.328 -26.203 1 55.12 117 GLU A CA 1
ATOM 949 C C . GLU A 1 117 ? -23.75 -25.891 -24.797 1 55.12 117 GLU A C 1
ATOM 951 O O . GLU A 1 117 ? -24.594 -25 -24.641 1 55.12 117 GLU A O 1
ATOM 956 N N . GLN A 1 118 ? -23.281 -26.797 -23.922 1 50.41 118 GLN A N 1
ATOM 957 C CA . GLN A 1 118 ? -23.656 -26.391 -22.578 1 50.41 118 GLN A CA 1
ATOM 958 C C . GLN A 1 118 ? -22.859 -25.172 -22.109 1 50.41 118 GLN A C 1
ATOM 960 O O . GLN A 1 118 ? -23.031 -24.688 -21 1 50.41 118 GLN A O 1
ATOM 965 N N . GLY A 1 119 ? -22.172 -24.562 -23.125 1 49.16 119 GLY A N 1
ATOM 966 C CA . GLY A 1 119 ? -21.516 -23.297 -22.844 1 49.16 119 GLY A CA 1
ATOM 967 C C . GLY A 1 119 ? -20.297 -23.438 -21.969 1 49.16 119 GLY A C 1
ATOM 968 O O . GLY A 1 119 ? -19.922 -22.5 -21.266 1 49.16 119 GLY A O 1
ATOM 969 N N . TYR A 1 120 ? -19.891 -24.75 -21.891 1 48.75 120 TYR A N 1
ATOM 970 C CA . TYR A 1 120 ? -18.891 -24.922 -20.844 1 48.75 120 TYR A CA 1
ATOM 971 C C . TYR A 1 120 ? -17.531 -24.359 -21.281 1 48.75 120 TYR A C 1
ATOM 973 O O . TYR A 1 120 ? -16.953 -24.812 -22.266 1 48.75 120 TYR A O 1
ATOM 981 N N . PRO A 1 121 ? -17.281 -23.188 -21.031 1 48.19 121 PRO A N 1
ATOM 982 C CA . PRO A 1 121 ? -15.992 -22.547 -21.312 1 48.19 121 PRO A CA 1
ATOM 983 C C . PRO A 1 121 ? -14.805 -23.406 -20.875 1 48.19 121 PRO A C 1
ATOM 985 O O . PRO A 1 121 ? -13.68 -22.891 -20.781 1 48.19 121 PRO A O 1
ATOM 988 N N . TYR A 1 122 ? -15.086 -24.625 -20.625 1 48.47 122 TYR A N 1
ATOM 989 C CA . TYR A 1 122 ? -14.023 -25.438 -20.016 1 48.47 122 TYR A CA 1
ATOM 990 C C . TYR A 1 122 ? -12.836 -25.562 -20.969 1 48.47 122 TYR A C 1
ATOM 992 O O . TYR A 1 122 ? -11.688 -25.609 -20.531 1 48.47 122 TYR A O 1
ATOM 1000 N N . LEU A 1 123 ? -13.211 -25.922 -22.203 1 48.56 123 LEU A N 1
ATOM 1001 C CA . LEU A 1 123 ? -12.117 -26.266 -23.094 1 48.56 123 LEU A CA 1
ATOM 1002 C C . LEU A 1 123 ? -11.133 -25.109 -23.219 1 48.56 123 LEU A C 1
ATOM 1004 O O . LEU A 1 123 ? -9.922 -25.328 -23.281 1 48.56 123 LEU A O 1
ATOM 1008 N N . VAL A 1 124 ? -11.664 -24 -23.484 1 48.5 124 VAL A N 1
ATOM 1009 C CA . VAL A 1 124 ? -10.781 -22.859 -23.688 1 48.5 124 VAL A CA 1
ATOM 1010 C C . VAL A 1 124 ? -10.102 -22.469 -22.375 1 48.5 124 VAL A C 1
ATOM 1012 O O . VAL A 1 124 ? -8.945 -22.047 -22.375 1 48.5 124 VAL A O 1
ATOM 1015 N N . SER A 1 125 ? -10.719 -23.016 -21.281 1 57.56 125 SER A N 1
ATOM 1016 C CA . SER A 1 125 ? -10.227 -22.453 -20.016 1 57.56 125 SER A CA 1
ATOM 1017 C C . SER A 1 125 ? -9.273 -23.406 -19.312 1 57.56 125 SER A C 1
ATOM 1019 O O . SER A 1 125 ? -8.57 -23.031 -18.391 1 57.56 125 SER A O 1
ATOM 1021 N N . GLY A 1 126 ? -9.234 -24.734 -20 1 62.97 126 GLY A N 1
ATOM 1022 C CA . GLY A 1 126 ? -8.469 -25.734 -19.297 1 62.97 126 GLY A CA 1
ATOM 1023 C C . GLY A 1 126 ? -6.977 -25.438 -19.266 1 62.97 126 GLY A C 1
ATOM 1024 O O . GLY A 1 126 ? -6.391 -25.281 -18.188 1 62.97 126 GLY A O 1
ATOM 1025 N N . PRO A 1 127 ? -6.457 -25.281 -20.484 1 62.97 127 PRO A N 1
ATOM 1026 C CA . PRO A 1 127 ? -5.016 -25.031 -20.5 1 62.97 127 PRO A CA 1
ATOM 1027 C C . PRO A 1 127 ? -4.633 -23.719 -19.797 1 62.97 127 PRO A C 1
ATOM 1029 O O . PRO A 1 127 ? -3.605 -23.672 -19.125 1 62.97 127 PRO A O 1
ATOM 1032 N N . SER A 1 128 ? -5.527 -22.875 -20.047 1 67.44 128 SER A N 1
ATOM 1033 C CA . SER A 1 128 ? -5.223 -21.578 -19.453 1 67.44 128 SER A CA 1
ATOM 1034 C C . SER A 1 128 ? -5.324 -21.641 -17.922 1 67.44 128 SER A C 1
ATOM 1036 O O . SER A 1 128 ? -4.527 -21.016 -17.219 1 67.44 128 SER A O 1
ATOM 1038 N N . LEU A 1 129 ? -6.219 -22.484 -17.562 1 73.88 129 LEU A N 1
ATOM 1039 C CA . LEU A 1 129 ? -6.402 -22.594 -16.109 1 73.88 129 LEU A CA 1
ATOM 1040 C C . LEU A 1 129 ? -5.234 -23.344 -15.477 1 73.88 129 LEU A C 1
ATOM 1042 O O . LEU A 1 129 ? -4.816 -23.016 -14.367 1 73.88 129 LEU A O 1
ATOM 1046 N N . PHE A 1 130 ? -4.789 -24.281 -16.312 1 74.31 130 PHE A N 1
ATOM 1047 C CA . PHE A 1 130 ? -3.646 -25.031 -15.805 1 74.31 130 PHE A CA 1
ATOM 1048 C C . PHE A 1 130 ? -2.432 -24.125 -15.641 1 74.31 130 PHE A C 1
ATOM 1050 O O . PHE A 1 130 ? -1.766 -24.156 -14.602 1 74.31 130 PHE A O 1
ATOM 1057 N N . ILE A 1 131 ? -2.197 -23.375 -16.594 1 75.12 131 ILE A N 1
ATOM 1058 C CA . ILE A 1 131 ? -1.049 -22.484 -16.562 1 75.12 131 ILE A CA 1
ATOM 1059 C C . ILE A 1 131 ? -1.198 -21.484 -15.422 1 75.12 131 ILE A C 1
ATOM 1061 O O . ILE A 1 131 ? -0.225 -21.172 -14.727 1 75.12 131 ILE A O 1
ATOM 1065 N N . LEU A 1 132 ? -2.357 -21.203 -15.273 1 77.12 132 LEU A N 1
ATOM 1066 C CA . LEU A 1 132 ? -2.611 -20.234 -14.219 1 77.12 132 LEU A CA 1
ATOM 1067 C C . LEU A 1 132 ? -2.398 -20.859 -12.844 1 77.12 132 LEU A C 1
ATOM 1069 O O . LEU A 1 132 ? -1.798 -20.234 -11.961 1 77.12 132 LEU A O 1
ATOM 1073 N N . ILE A 1 133 ? -2.852 -22.062 -12.766 1 79.94 133 ILE A N 1
ATOM 1074 C CA . ILE A 1 133 ? -2.688 -22.75 -11.492 1 79.94 133 ILE A CA 1
ATOM 1075 C C . ILE A 1 133 ? -1.201 -22.953 -11.203 1 79.94 133 ILE A C 1
ATOM 1077 O O . ILE A 1 133 ? -0.749 -22.75 -10.078 1 79.94 133 ILE A O 1
ATOM 1081 N N . PHE A 1 134 ? -0.583 -23.281 -12.305 1 82.94 134 PHE A N 1
ATOM 1082 C CA . PHE A 1 134 ? 0.861 -23.438 -12.188 1 82.94 134 PHE A CA 1
ATOM 1083 C C . PHE A 1 134 ? 1.518 -22.141 -11.727 1 82.94 134 PHE A C 1
ATOM 1085 O O . PHE A 1 134 ? 2.322 -22.141 -10.797 1 82.94 134 PHE A O 1
ATOM 1092 N N . ALA A 1 135 ? 1.104 -21.141 -12.32 1 82.25 135 ALA A N 1
ATOM 1093 C CA . ALA A 1 135 ? 1.706 -19.828 -12.062 1 82.25 135 ALA A CA 1
ATOM 1094 C C . ALA A 1 135 ? 1.382 -19.359 -10.648 1 82.25 135 ALA A C 1
ATOM 1096 O O . ALA A 1 135 ? 2.156 -18.609 -10.047 1 82.25 135 ALA A O 1
ATOM 1097 N N . VAL A 1 136 ? 0.342 -19.844 -10.18 1 85.81 136 VAL A N 1
ATOM 1098 C CA . VAL A 1 136 ? -0.111 -19.406 -8.867 1 85.81 136 VAL A CA 1
ATOM 1099 C C . VAL A 1 136 ? 0.574 -20.234 -7.781 1 85.81 136 VAL A C 1
ATOM 1101 O O . VAL A 1 136 ? 1.072 -19.688 -6.793 1 85.81 136 VAL A O 1
ATOM 1104 N N . ILE A 1 137 ? 0.744 -21.469 -8.031 1 88.81 137 ILE A N 1
ATOM 1105 C CA . ILE A 1 137 ? 1.147 -22.422 -6.992 1 88.81 137 ILE A CA 1
ATOM 1106 C C . ILE A 1 137 ? 2.672 -22.453 -6.898 1 88.81 137 ILE A C 1
ATOM 1108 O O . ILE A 1 137 ? 3.229 -22.594 -5.809 1 88.81 137 ILE A O 1
ATOM 1112 N N . PHE A 1 138 ? 3.283 -22.297 -7.98 1 89.88 138 PHE A N 1
ATOM 1113 C CA . PHE A 1 138 ? 4.723 -22.516 -8.047 1 89.88 138 PHE A CA 1
ATOM 1114 C C . PHE A 1 138 ? 5.461 -21.609 -7.078 1 89.88 138 PHE A C 1
ATOM 1116 O O . PHE A 1 138 ? 6.23 -22.062 -6.234 1 89.88 138 PHE A O 1
ATOM 1123 N N . PRO A 1 139 ? 5.223 -20.281 -7.152 1 89 139 PRO A N 1
ATOM 1124 C CA . PRO A 1 139 ? 5.969 -19.406 -6.25 1 89 139 PRO A CA 1
ATOM 1125 C C . PRO A 1 139 ? 5.688 -19.688 -4.777 1 89 139 PRO A C 1
ATOM 1127 O O . PRO A 1 139 ? 6.578 -19.547 -3.936 1 89 139 PRO A O 1
ATOM 1130 N N . ILE A 1 140 ? 4.543 -20.047 -4.527 1 88.69 140 ILE A N 1
ATOM 1131 C CA . ILE A 1 140 ? 4.145 -20.312 -3.15 1 88.69 140 ILE A CA 1
ATOM 1132 C C . ILE A 1 140 ? 4.855 -21.562 -2.645 1 88.69 140 ILE A C 1
ATOM 1134 O O . ILE A 1 140 ? 5.43 -21.562 -1.553 1 88.69 140 ILE A O 1
ATOM 1138 N N . LEU A 1 141 ? 4.855 -22.609 -3.498 1 91.56 141 LEU A N 1
ATOM 1139 C CA . LEU A 1 141 ? 5.523 -23.859 -3.121 1 91.56 141 LEU A CA 1
ATOM 1140 C C . LEU A 1 141 ? 7.027 -23.641 -2.988 1 91.56 141 LEU A C 1
ATOM 1142 O O . LEU A 1 141 ? 7.668 -24.25 -2.123 1 91.56 141 LEU A O 1
ATOM 1146 N N . PHE A 1 142 ? 7.496 -22.844 -3.857 1 90.44 142 PHE A N 1
ATOM 1147 C CA . PHE A 1 142 ? 8.922 -22.547 -3.818 1 90.44 142 PHE A CA 1
ATOM 1148 C C . PHE A 1 142 ? 9.305 -21.875 -2.506 1 90.44 142 PHE A C 1
ATOM 1150 O O . PHE A 1 142 ? 10.266 -22.297 -1.847 1 90.44 142 PHE A O 1
ATOM 1157 N N . SER A 1 143 ? 8.57 -20.812 -2.18 1 88.44 143 SER A N 1
ATOM 1158 C CA . SER A 1 143 ? 8.805 -20.109 -0.924 1 88.44 143 SER A CA 1
ATOM 1159 C C . SER A 1 143 ? 8.641 -21.047 0.273 1 88.44 143 SER A C 1
ATOM 1161 O O . SER A 1 143 ? 9.43 -21 1.217 1 88.44 143 SER A O 1
ATOM 1163 N N . PHE A 1 144 ? 7.68 -21.875 0.227 1 92 144 PHE A N 1
ATOM 1164 C CA . PHE A 1 144 ? 7.402 -22.828 1.294 1 92 144 PHE A CA 1
ATOM 1165 C C . PHE A 1 144 ? 8.555 -23.812 1.454 1 92 144 PHE A C 1
ATOM 1167 O O . PHE A 1 144 ? 8.977 -24.109 2.574 1 92 144 PHE A O 1
ATOM 1174 N N . ALA A 1 145 ? 9.07 -24.312 0.386 1 93.81 145 ALA A N 1
ATOM 1175 C CA . ALA A 1 145 ? 10.148 -25.297 0.406 1 93.81 145 ALA A CA 1
ATOM 1176 C C . ALA A 1 145 ? 11.43 -24.703 0.984 1 93.81 145 ALA A C 1
ATOM 1178 O O . ALA A 1 145 ? 12.172 -25.391 1.694 1 93.81 145 ALA A O 1
ATOM 1179 N N . LEU A 1 146 ? 11.656 -23.469 0.725 1 92.44 146 LEU A N 1
ATOM 1180 C CA . LEU A 1 146 ? 12.867 -22.797 1.195 1 92.44 146 LEU A CA 1
ATOM 1181 C C . LEU A 1 146 ? 12.914 -22.781 2.721 1 92.44 146 LEU A C 1
ATOM 1183 O O . LEU A 1 146 ? 13.992 -22.828 3.311 1 92.44 146 LEU A O 1
ATOM 1187 N N . ALA A 1 147 ? 11.773 -22.75 3.342 1 94.62 147 ALA A N 1
ATOM 1188 C CA . ALA A 1 147 ? 11.688 -22.688 4.801 1 94.62 147 ALA A CA 1
ATOM 1189 C C . ALA A 1 147 ? 12.258 -23.938 5.449 1 94.62 147 ALA A C 1
ATOM 1191 O O . ALA A 1 147 ? 12.641 -23.922 6.621 1 94.62 147 ALA A O 1
ATOM 1192 N N . PHE A 1 148 ? 12.359 -24.984 4.656 1 96.31 148 PHE A N 1
ATOM 1193 C CA . PHE A 1 148 ? 12.805 -26.266 5.207 1 96.31 148 PHE A CA 1
ATOM 1194 C C . PHE A 1 148 ? 14.242 -26.562 4.777 1 96.31 148 PHE A C 1
ATOM 1196 O O . PHE A 1 148 ? 14.711 -27.688 4.906 1 96.31 148 PHE A O 1
ATOM 1203 N N . THR A 1 149 ? 14.914 -25.547 4.262 1 95.12 149 THR A N 1
ATOM 1204 C CA . THR A 1 149 ? 16.312 -25.656 3.855 1 95.12 149 THR A CA 1
ATOM 1205 C C . THR A 1 149 ? 17.203 -24.75 4.707 1 95.12 149 THR A C 1
ATOM 1207 O O . THR A 1 149 ? 16.703 -24.047 5.59 1 95.12 149 THR A O 1
ATOM 1210 N N . ASN A 1 150 ? 18.516 -24.797 4.469 1 94.38 150 ASN A N 1
ATOM 1211 C CA . ASN A 1 150 ? 19.453 -23.906 5.145 1 94.38 150 ASN A CA 1
ATOM 1212 C C . ASN A 1 150 ? 20.016 -22.844 4.195 1 94.38 150 ASN A C 1
ATOM 1214 O O . ASN A 1 150 ? 21.188 -22.469 4.309 1 94.38 150 ASN A O 1
ATOM 1218 N N . TYR A 1 151 ? 19.172 -22.453 3.238 1 91.25 151 TYR A N 1
ATOM 1219 C CA . TYR A 1 151 ? 19.594 -21.484 2.225 1 91.25 151 TYR A CA 1
ATOM 1220 C C . TYR A 1 151 ? 19.906 -20.141 2.854 1 91.25 151 TYR A C 1
ATOM 1222 O O . TYR A 1 151 ? 19.031 -19.484 3.412 1 91.25 151 TYR A O 1
ATOM 1230 N N . ASN A 1 152 ? 21.156 -19.766 2.83 1 89.62 152 ASN A N 1
ATOM 1231 C CA . ASN A 1 152 ? 21.656 -18.484 3.287 1 89.62 152 ASN A CA 1
ATOM 1232 C C . ASN A 1 152 ? 22.938 -18.094 2.561 1 89.62 152 ASN A C 1
ATOM 1234 O O . ASN A 1 152 ? 23.297 -18.703 1.55 1 89.62 152 ASN A O 1
ATOM 1238 N N . LEU A 1 153 ? 23.531 -17.078 3.102 1 81.81 153 LEU A N 1
ATOM 1239 C CA . LEU A 1 153 ? 24.75 -16.547 2.475 1 81.81 153 LEU A CA 1
ATOM 1240 C C . LEU A 1 153 ? 25.828 -17.625 2.4 1 81.81 153 LEU A C 1
ATOM 1242 O O . LEU A 1 153 ? 26.562 -17.703 1.414 1 81.81 153 LEU A O 1
ATOM 1246 N N . TYR A 1 154 ? 25.859 -18.453 3.357 1 81.12 154 TYR A N 1
ATOM 1247 C CA . TYR A 1 154 ? 26.953 -19.406 3.49 1 81.12 154 TYR A CA 1
ATOM 1248 C C . TYR A 1 154 ? 26.578 -20.75 2.848 1 81.12 154 TYR A C 1
ATOM 1250 O O . TYR A 1 154 ? 27.453 -21.578 2.59 1 81.12 154 TYR A O 1
ATOM 1258 N N . HIS A 1 155 ? 25.375 -20.938 2.68 1 84.75 155 HIS A N 1
ATOM 1259 C CA . HIS A 1 155 ? 24.859 -22.109 1.99 1 84.75 155 HIS A CA 1
ATOM 1260 C C . HIS A 1 155 ? 24.125 -21.734 0.708 1 84.75 155 HIS A C 1
ATOM 1262 O O . HIS A 1 155 ? 22.906 -21.797 0.643 1 84.75 155 HIS A O 1
ATOM 1268 N N . SER A 1 156 ? 24.984 -21.297 -0.252 1 84.62 156 SER A N 1
ATOM 1269 C CA . SER A 1 156 ? 24.422 -20.828 -1.518 1 84.62 156 SER A CA 1
ATOM 1270 C C . SER A 1 156 ? 25.312 -21.219 -2.693 1 84.62 156 SER A C 1
ATOM 1272 O O . SER A 1 156 ? 26.547 -21.188 -2.59 1 84.62 156 SER A O 1
ATOM 1274 N N . PRO A 1 157 ? 24.625 -21.688 -3.715 1 79.88 157 PRO A N 1
ATOM 1275 C CA . PRO A 1 157 ? 25.406 -21.922 -4.938 1 79.88 157 PRO A CA 1
ATOM 1276 C C . PRO A 1 157 ? 25.953 -20.641 -5.543 1 79.88 157 PRO A C 1
ATOM 1278 O O . PRO A 1 157 ? 25.375 -19.562 -5.348 1 79.88 157 PRO A O 1
ATOM 1281 N N . PRO A 1 158 ? 27.031 -20.812 -6.117 1 78.12 158 PRO A N 1
ATOM 1282 C CA . PRO A 1 158 ? 27.75 -22 -6.562 1 78.12 158 PRO A CA 1
ATOM 1283 C C . PRO A 1 158 ? 28.812 -22.453 -5.574 1 78.12 158 PRO A C 1
ATOM 1285 O O . PRO A 1 158 ? 29.422 -23.516 -5.754 1 78.12 158 PRO A O 1
ATOM 1288 N N . ALA A 1 159 ? 28.969 -21.703 -4.59 1 81.69 159 ALA A N 1
ATOM 1289 C CA . ALA A 1 159 ? 30.047 -22.016 -3.66 1 81.69 159 ALA A CA 1
ATOM 1290 C C . ALA A 1 159 ? 29.688 -23.219 -2.789 1 81.69 159 ALA A C 1
ATOM 1292 O O . ALA A 1 159 ? 30.531 -24.078 -2.527 1 81.69 159 ALA A O 1
ATOM 1293 N N . ASN A 1 160 ? 28.453 -23.297 -2.344 1 89.19 160 ASN A N 1
ATOM 1294 C CA . ASN A 1 160 ? 27.969 -24.391 -1.501 1 89.19 160 ASN A CA 1
ATOM 1295 C C . ASN A 1 160 ? 26.562 -24.828 -1.918 1 89.19 160 ASN A C 1
ATOM 1297 O O . ASN A 1 160 ? 25.875 -24.109 -2.652 1 89.19 160 ASN A O 1
ATOM 1301 N N . LEU A 1 161 ? 26.266 -25.953 -1.44 1 91.94 161 LEU A N 1
ATOM 1302 C CA . LEU A 1 161 ? 24.938 -26.469 -1.702 1 91.94 161 LEU A CA 1
ATOM 1303 C C . LEU A 1 161 ? 24 -26.172 -0.531 1 91.94 161 LEU A C 1
ATOM 1305 O O . LEU A 1 161 ? 24.453 -25.797 0.551 1 91.94 161 LEU A O 1
ATOM 1309 N N . VAL A 1 162 ? 22.797 -26.234 -0.816 1 93.38 162 VAL A N 1
ATOM 1310 C CA . VAL A 1 162 ? 21.734 -26.109 0.182 1 93.38 162 VAL A CA 1
ATOM 1311 C C . VAL A 1 162 ? 21.234 -27.5 0.591 1 93.38 162 VAL A C 1
ATOM 1313 O O . VAL A 1 162 ? 21.125 -28.391 -0.245 1 93.38 162 VAL A O 1
ATOM 1316 N N . ASP A 1 163 ? 20.938 -27.734 1.894 1 94.12 163 ASP A N 1
ATOM 1317 C CA . ASP A 1 163 ? 20.469 -29.016 2.396 1 94.12 163 ASP A CA 1
ATOM 1318 C C . ASP A 1 163 ? 19.062 -28.875 2.984 1 94.12 163 ASP A C 1
ATOM 1320 O O . ASP A 1 163 ? 18.672 -27.812 3.447 1 94.12 163 ASP A O 1
ATOM 1324 N N . TRP A 1 164 ? 18.406 -30.031 2.855 1 95.81 164 TRP A N 1
ATOM 1325 C CA . TRP A 1 164 ? 17.172 -30.125 3.621 1 95.81 164 TRP A CA 1
ATOM 1326 C C . TRP A 1 164 ? 17.453 -30.234 5.113 1 95.81 164 TRP A C 1
ATOM 1328 O O . TRP A 1 164 ? 18.25 -31.094 5.535 1 95.81 164 TRP A O 1
ATOM 1338 N N . VAL A 1 165 ? 16.844 -29.422 5.906 1 95.19 165 VAL A N 1
ATOM 1339 C CA . VAL A 1 165 ? 17.109 -29.438 7.34 1 95.19 165 VAL A CA 1
ATOM 1340 C C . VAL A 1 165 ? 15.82 -29.641 8.117 1 95.19 165 VAL A C 1
ATOM 1342 O O . VAL A 1 165 ? 15.781 -29.453 9.336 1 95.19 165 VAL A O 1
ATOM 1345 N N . GLY A 1 166 ? 14.758 -29.922 7.367 1 94.5 166 GLY A N 1
ATOM 1346 C CA . GLY A 1 166 ? 13.477 -30.172 8.023 1 94.5 166 GLY A CA 1
ATOM 1347 C C . GLY A 1 166 ? 12.969 -28.969 8.789 1 94.5 166 GLY A C 1
ATOM 1348 O O . GLY A 1 166 ? 12.867 -27.859 8.25 1 94.5 166 GLY A O 1
ATOM 1349 N N . LEU A 1 167 ? 12.789 -29.188 10.156 1 95.25 167 LEU A N 1
ATOM 1350 C CA . LEU A 1 167 ? 12.18 -28.141 10.977 1 95.25 167 LEU A CA 1
ATOM 1351 C C . LEU A 1 167 ? 13.242 -27.391 11.773 1 95.25 167 LEU A C 1
ATOM 1353 O O . LEU A 1 167 ? 12.914 -26.641 12.695 1 95.25 167 LEU A O 1
ATOM 1357 N N . GLU A 1 168 ? 14.414 -27.547 11.383 1 94.69 168 GLU A N 1
ATOM 1358 C CA . GLU A 1 168 ? 15.516 -26.938 12.125 1 94.69 168 GLU A CA 1
ATOM 1359 C C . GLU A 1 168 ? 15.414 -25.406 12.117 1 94.69 168 GLU A C 1
ATOM 1361 O O . GLU A 1 168 ? 15.648 -24.766 13.133 1 94.69 168 GLU A O 1
ATOM 1366 N N . THR A 1 169 ? 15.109 -24.906 10.977 1 94 169 THR A N 1
ATOM 1367 C CA . THR A 1 169 ? 14.984 -23.453 10.852 1 94 169 THR A CA 1
ATOM 1368 C C . THR A 1 169 ? 13.891 -22.922 11.766 1 94 169 THR A C 1
ATOM 1370 O O . THR A 1 169 ? 14.062 -21.906 12.422 1 94 169 THR A O 1
ATOM 1373 N N . PHE A 1 170 ? 12.828 -23.641 11.852 1 95.12 170 PHE A N 1
ATOM 1374 C CA . PHE A 1 170 ? 11.719 -23.266 12.727 1 95.12 170 PHE A CA 1
ATOM 1375 C C . PHE A 1 170 ? 12.125 -23.375 14.188 1 95.12 170 PHE A C 1
ATOM 1377 O O . PHE A 1 170 ? 11.812 -22.484 14.992 1 95.12 170 PHE A O 1
ATOM 1384 N N . SER A 1 171 ? 12.789 -24.422 14.43 1 94.62 171 SER A N 1
ATOM 1385 C CA . SER A 1 171 ? 13.242 -24.625 15.805 1 94.62 171 SER A CA 1
ATOM 1386 C C . SER A 1 171 ? 14.211 -23.531 16.234 1 94.62 171 SER A C 1
ATOM 1388 O O . SER A 1 171 ? 14.18 -23.078 17.391 1 94.62 171 SER A O 1
ATOM 1390 N N . LYS A 1 172 ? 15.039 -23.125 15.352 1 93 172 LYS A N 1
ATOM 1391 C CA . LYS A 1 172 ? 16.016 -22.078 15.625 1 93 172 LYS A CA 1
ATOM 1392 C C . LYS A 1 172 ? 15.328 -20.781 16.031 1 93 172 LYS A C 1
ATOM 1394 O O . LYS A 1 172 ? 15.812 -20.062 16.906 1 93 172 LYS A O 1
ATOM 1399 N N . ILE A 1 173 ? 14.297 -20.453 15.477 1 93.5 173 ILE A N 1
ATOM 1400 C CA . ILE A 1 173 ? 13.555 -19.234 15.734 1 93.5 173 ILE A CA 1
ATOM 1401 C C . ILE A 1 173 ? 13.086 -19.203 17.188 1 93.5 173 ILE A C 1
ATOM 1403 O O . ILE A 1 173 ? 13.086 -18.156 17.828 1 93.5 173 ILE A O 1
ATOM 1407 N N . PHE A 1 174 ? 12.828 -20.422 17.766 1 94.31 174 PHE A N 1
ATOM 1408 C CA . PHE A 1 174 ? 12.219 -20.453 19.094 1 94.31 174 PHE A CA 1
ATOM 1409 C C . PHE A 1 174 ? 13.227 -20.906 20.141 1 94.31 174 PHE A C 1
ATOM 1411 O O . PHE A 1 174 ? 13 -20.75 21.344 1 94.31 174 PHE A O 1
ATOM 1418 N N . THR A 1 175 ? 14.375 -21.484 19.734 1 93.19 175 THR A N 1
ATOM 1419 C CA . THR A 1 175 ? 15.305 -22.062 20.703 1 93.19 175 THR A CA 1
ATOM 1420 C C . THR A 1 175 ? 16.547 -21.203 20.844 1 93.19 175 THR A C 1
ATOM 1422 O O . THR A 1 175 ? 17.172 -21.172 21.906 1 93.19 175 THR A O 1
ATOM 1425 N N . VAL A 1 176 ? 16.969 -20.641 19.766 1 92.69 176 VAL A N 1
ATOM 1426 C CA . VAL A 1 176 ? 18.156 -19.781 19.828 1 92.69 176 VAL A CA 1
ATOM 1427 C C . VAL A 1 176 ? 17.766 -18.422 20.422 1 92.69 176 VAL A C 1
ATOM 1429 O O . VAL A 1 176 ? 16.812 -17.781 19.969 1 92.69 176 VAL A O 1
ATOM 1432 N N . ASP A 1 177 ? 18.5 -17.922 21.328 1 92.69 177 ASP A N 1
ATOM 1433 C CA . ASP A 1 177 ? 18.141 -16.781 22.172 1 92.69 177 ASP A CA 1
ATOM 1434 C C . ASP A 1 177 ? 17.953 -15.531 21.312 1 92.69 177 ASP A C 1
ATOM 1436 O O . ASP A 1 177 ? 16.906 -14.875 21.391 1 92.69 177 ASP A O 1
ATOM 1440 N N . ILE A 1 178 ? 18.859 -15.188 20.5 1 91.69 178 ILE A N 1
ATOM 1441 C CA . ILE A 1 178 ? 18.812 -13.938 19.734 1 91.69 178 ILE A CA 1
ATOM 1442 C C . ILE A 1 178 ? 17.625 -13.977 18.766 1 91.69 178 ILE A C 1
ATOM 1444 O O . ILE A 1 178 ? 16.938 -12.969 18.594 1 91.69 178 ILE A O 1
ATOM 1448 N N . TRP A 1 179 ? 17.375 -15.094 18.188 1 92.88 179 TRP A N 1
ATOM 1449 C CA . TRP A 1 179 ? 16.281 -15.227 17.234 1 92.88 179 TRP A CA 1
ATOM 1450 C C . TRP A 1 179 ? 14.938 -15.219 17.938 1 92.88 179 TRP A C 1
ATOM 1452 O O . TRP A 1 179 ? 13.984 -14.578 17.484 1 92.88 179 TRP A O 1
ATOM 1462 N N . ARG A 1 180 ? 14.906 -15.875 19.031 1 93.75 180 ARG A N 1
ATOM 1463 C CA . ARG A 1 180 ? 13.672 -15.93 19.812 1 93.75 180 ARG A CA 1
ATOM 1464 C C . ARG A 1 180 ? 13.297 -14.547 20.328 1 93.75 180 ARG A C 1
ATOM 1466 O O . ARG A 1 180 ? 12.156 -14.102 20.172 1 93.75 180 ARG A O 1
ATOM 1473 N N . ALA A 1 181 ? 14.242 -13.906 20.922 1 94.56 181 ALA A N 1
ATOM 1474 C CA . ALA A 1 181 ? 14 -12.57 21.469 1 94.56 181 ALA A CA 1
ATOM 1475 C C . ALA A 1 181 ? 13.586 -11.594 20.359 1 94.56 181 ALA A C 1
ATOM 1477 O O . ALA A 1 181 ? 12.641 -10.82 20.531 1 94.56 181 ALA A O 1
ATOM 1478 N N . THR A 1 182 ? 14.258 -11.641 19.266 1 95.5 182 THR A N 1
ATOM 1479 C CA . THR A 1 182 ? 13.953 -10.758 18.141 1 95.5 182 THR A CA 1
ATOM 1480 C C . THR A 1 182 ? 12.555 -11.039 17.594 1 95.5 182 THR A C 1
ATOM 1482 O O . THR A 1 182 ? 11.797 -10.117 17.312 1 95.5 182 THR A O 1
ATOM 1485 N N . PHE A 1 183 ? 12.305 -12.328 17.562 1 95.06 183 PHE A N 1
ATOM 1486 C CA . PHE A 1 183 ? 11.016 -12.727 17.016 1 95.06 183 PHE A CA 1
ATOM 1487 C C . PHE A 1 183 ? 9.875 -12.18 17.859 1 95.06 183 PHE A C 1
ATOM 1489 O O . PHE A 1 183 ? 8.953 -11.555 17.328 1 95.06 183 PHE A O 1
ATOM 1496 N N . PHE A 1 184 ? 9.844 -12.328 19.078 1 94.69 184 PHE A N 1
ATOM 1497 C CA . PHE A 1 184 ? 8.75 -11.914 19.938 1 94.69 184 PHE A CA 1
ATOM 1498 C C . PHE A 1 184 ? 8.703 -10.391 20.062 1 94.69 184 PHE A C 1
ATOM 1500 O O . PHE A 1 184 ? 7.625 -9.805 20.188 1 94.69 184 PHE A O 1
ATOM 1507 N N . ASP A 1 185 ? 9.844 -9.758 20 1 95.62 185 ASP A N 1
ATOM 1508 C CA . ASP A 1 185 ? 9.875 -8.297 20.016 1 95.62 185 ASP A CA 1
ATOM 1509 C C . ASP A 1 185 ? 9.219 -7.715 18.766 1 95.62 185 ASP A C 1
ATOM 1511 O O . ASP A 1 185 ? 8.375 -6.82 18.875 1 95.62 185 ASP A O 1
ATOM 1515 N N . VAL A 1 186 ? 9.625 -8.266 17.641 1 96.5 186 VAL A N 1
ATOM 1516 C CA . VAL A 1 186 ? 9.102 -7.777 16.359 1 96.5 186 VAL A CA 1
ATOM 1517 C C . VAL A 1 186 ? 7.617 -8.117 16.25 1 96.5 186 VAL A C 1
ATOM 1519 O O . VAL A 1 186 ? 6.82 -7.289 15.805 1 96.5 186 VAL A O 1
ATOM 1522 N N . LEU A 1 187 ? 7.27 -9.297 16.672 1 94.5 187 LEU A N 1
ATOM 1523 C CA . LEU A 1 187 ? 5.863 -9.688 16.641 1 94.5 187 LEU A CA 1
ATOM 1524 C C . LEU A 1 187 ? 5.027 -8.789 17.547 1 94.5 187 LEU A C 1
ATOM 1526 O O . LEU A 1 187 ? 3.961 -8.32 17.156 1 94.5 187 LEU A O 1
ATOM 1530 N N . SER A 1 188 ? 5.473 -8.594 18.734 1 95.88 188 SER A N 1
ATOM 1531 C CA . SER A 1 188 ? 4.766 -7.742 19.672 1 95.88 188 SER A CA 1
ATOM 1532 C C . SER A 1 188 ? 4.594 -6.332 19.125 1 95.88 188 SER A C 1
ATOM 1534 O O . SER A 1 188 ? 3.502 -5.762 19.188 1 95.88 188 SER A O 1
ATOM 1536 N N . TRP A 1 189 ? 5.621 -5.809 18.609 1 97.12 189 TRP A N 1
ATOM 1537 C CA . TRP A 1 189 ? 5.531 -4.465 18.031 1 97.12 189 TRP A CA 1
ATOM 1538 C C . TRP A 1 189 ? 4.594 -4.445 16.828 1 97.12 189 TRP A C 1
ATOM 1540 O O . TRP A 1 189 ? 3.846 -3.484 16.641 1 97.12 189 TRP A O 1
ATOM 1550 N N . THR A 1 190 ? 4.656 -5.488 16.062 1 96.31 190 THR A N 1
ATOM 1551 C CA . THR A 1 190 ? 3.762 -5.562 14.914 1 96.31 190 THR A CA 1
ATOM 1552 C C . THR A 1 190 ? 2.303 -5.477 15.359 1 96.31 190 THR A C 1
ATOM 1554 O O . THR A 1 190 ? 1.516 -4.73 14.773 1 96.31 190 THR A O 1
ATOM 1557 N N . VAL A 1 191 ? 1.967 -6.156 16.359 1 94.88 191 VAL A N 1
ATOM 1558 C CA . VAL A 1 191 ? 0.602 -6.168 16.875 1 94.88 191 VAL A CA 1
ATOM 1559 C C . VAL A 1 191 ? 0.263 -4.809 17.484 1 94.88 191 VAL A C 1
ATOM 1561 O O . VAL A 1 191 ? -0.79 -4.238 17.188 1 94.88 191 VAL A O 1
ATOM 1564 N N . ILE A 1 192 ? 1.122 -4.258 18.281 1 97.62 192 ILE A N 1
ATOM 1565 C CA . ILE A 1 192 ? 0.902 -2.967 18.922 1 97.62 192 ILE A CA 1
ATOM 1566 C C . ILE A 1 192 ? 0.767 -1.88 17.859 1 97.62 192 ILE A C 1
ATOM 1568 O O . ILE A 1 192 ? -0.162 -1.069 17.906 1 97.62 192 ILE A O 1
ATOM 1572 N N . TRP A 1 193 ? 1.724 -1.932 16.922 1 97.75 193 TRP A N 1
ATOM 1573 C CA . TRP A 1 193 ? 1.706 -0.992 15.805 1 97.75 193 TRP A CA 1
ATOM 1574 C C . TRP A 1 193 ? 0.372 -1.047 15.062 1 97.75 193 TRP A C 1
ATOM 1576 O O . TRP A 1 193 ? -0.258 -0.013 14.828 1 97.75 193 TRP A O 1
ATOM 1586 N N . THR A 1 194 ? -0.078 -2.209 14.75 1 96.06 194 THR A N 1
ATOM 1587 C CA . THR A 1 194 ? -1.306 -2.396 13.984 1 96.06 194 THR A CA 1
ATOM 1588 C C . THR A 1 194 ? -2.514 -1.882 14.766 1 96.06 194 THR A C 1
ATOM 1590 O O . THR A 1 194 ? -3.322 -1.12 14.234 1 96.06 194 THR A O 1
ATOM 1593 N N . LEU A 1 195 ? -2.598 -2.242 16 1 96.75 195 LEU A N 1
ATOM 1594 C CA . LEU A 1 195 ? -3.754 -1.886 16.812 1 96.75 195 LEU A CA 1
ATOM 1595 C C . LEU A 1 195 ? -3.758 -0.393 17.125 1 96.75 195 LEU A C 1
ATOM 1597 O O . LEU A 1 195 ? -4.781 0.274 16.969 1 96.75 195 LEU A O 1
ATOM 1601 N N . VAL A 1 196 ? -2.664 0.131 17.5 1 98.19 196 VAL A N 1
ATOM 1602 C CA . VAL A 1 196 ? -2.607 1.51 17.969 1 98.19 196 VAL A CA 1
ATOM 1603 C C . VAL A 1 196 ? -2.695 2.469 16.797 1 98.19 196 VAL A C 1
ATOM 1605 O O . VAL A 1 196 ? -3.459 3.436 16.812 1 98.19 196 VAL A O 1
ATOM 1608 N N . ALA A 1 197 ? -1.919 2.225 15.758 1 98.06 197 ALA A N 1
ATOM 1609 C CA . ALA A 1 197 ? -1.922 3.111 14.602 1 98.06 197 ALA A CA 1
ATOM 1610 C C . ALA A 1 197 ? -3.291 3.131 13.93 1 98.06 197 ALA A C 1
ATOM 1612 O O . ALA A 1 197 ? -3.803 4.195 13.578 1 98.06 197 ALA A O 1
ATOM 1613 N N . SER A 1 198 ? -3.867 1.941 13.773 1 97.38 198 SER A N 1
ATOM 1614 C CA . SER A 1 198 ? -5.168 1.852 13.125 1 97.38 198 SER A CA 1
ATOM 1615 C C . SER A 1 198 ? -6.258 2.5 13.977 1 97.38 198 SER A C 1
ATOM 1617 O O . SER A 1 198 ? -7.078 3.266 13.461 1 97.38 198 SER A O 1
ATOM 1619 N N . THR A 1 199 ? -6.273 2.182 15.234 1 97.75 199 THR A N 1
ATOM 1620 C CA . THR A 1 199 ? -7.277 2.76 16.125 1 97.75 199 THR A CA 1
ATOM 1621 C C . THR A 1 199 ? -7.133 4.277 16.188 1 97.75 199 THR A C 1
ATOM 1623 O O . THR A 1 199 ? -8.125 5.004 16.203 1 97.75 199 THR A O 1
ATOM 1626 N N . PHE A 1 200 ? -5.945 4.707 16.219 1 97.56 200 PHE A N 1
ATOM 1627 C CA . PHE A 1 200 ? -5.688 6.141 16.312 1 97.56 200 PHE A CA 1
ATOM 1628 C C . PHE A 1 200 ? -6.195 6.855 15.062 1 97.56 200 PHE A C 1
ATOM 1630 O O . PHE A 1 200 ? -6.918 7.848 15.164 1 97.56 200 PHE A O 1
ATOM 1637 N N . GLN A 1 201 ? -5.836 6.395 13.891 1 96.81 201 GLN A N 1
ATOM 1638 C CA . GLN A 1 201 ? -6.242 7.062 12.656 1 96.81 201 GLN A CA 1
ATOM 1639 C C . GLN A 1 201 ? -7.758 7.004 12.477 1 96.81 201 GLN A C 1
ATOM 1641 O O . GLN A 1 201 ? -8.367 7.961 12 1 96.81 201 GLN A O 1
ATOM 1646 N N . VAL A 1 202 ? -8.375 5.883 12.867 1 96.69 202 VAL A N 1
ATOM 1647 C CA . VAL A 1 202 ? -9.82 5.723 12.742 1 96.69 202 VAL A CA 1
ATOM 1648 C C . VAL A 1 202 ? -10.531 6.656 13.719 1 96.69 202 VAL A C 1
ATOM 1650 O O . VAL A 1 202 ? -11.469 7.367 13.336 1 96.69 202 VAL A O 1
ATOM 1653 N N . SER A 1 203 ? -10.078 6.652 14.93 1 96.56 203 SER A N 1
ATOM 1654 C CA . SER A 1 203 ? -10.68 7.508 15.953 1 96.56 203 SER A CA 1
ATOM 1655 C C . SER A 1 203 ? -10.547 8.984 15.578 1 96.56 203 SER A C 1
ATOM 1657 O O . SER A 1 203 ? -11.484 9.758 15.75 1 96.56 203 SER A O 1
ATOM 1659 N N . LEU A 1 204 ? -9.398 9.32 15.109 1 94.25 204 LEU A N 1
ATOM 1660 C CA . LEU A 1 204 ? -9.156 10.703 14.711 1 94.25 204 LEU A CA 1
ATOM 1661 C C . LEU A 1 204 ? -10.07 11.102 13.555 1 94.25 204 LEU A C 1
ATOM 1663 O O . LEU A 1 204 ? -10.633 12.195 13.555 1 94.25 204 LEU A O 1
ATOM 1667 N N . GLY A 1 205 ? -10.164 10.242 12.57 1 94.56 205 GLY A N 1
ATOM 1668 C CA . GLY A 1 205 ? -11.047 10.508 11.445 1 94.56 205 GLY A CA 1
ATOM 1669 C C . GLY A 1 205 ? -12.5 10.672 11.852 1 94.56 205 GLY A C 1
ATOM 1670 O O . GLY A 1 205 ? -13.172 11.602 11.398 1 94.56 205 GLY A O 1
ATOM 1671 N N . ILE A 1 206 ? -12.945 9.781 12.719 1 94.62 206 ILE A N 1
ATOM 1672 C CA . ILE A 1 206 ? -14.328 9.828 13.18 1 94.62 206 ILE A CA 1
ATOM 1673 C C . ILE A 1 206 ? -14.555 11.102 13.992 1 94.62 206 ILE A C 1
ATOM 1675 O O . ILE A 1 206 ? -15.555 11.805 13.789 1 94.62 206 ILE A O 1
ATOM 1679 N N . LEU A 1 207 ? -13.641 11.367 14.875 1 91.31 207 LEU A N 1
ATOM 1680 C CA . LEU A 1 207 ? -13.758 12.547 15.727 1 91.31 207 LEU A CA 1
ATOM 1681 C C . LEU A 1 207 ? -13.852 13.82 14.891 1 91.31 207 LEU A C 1
ATOM 1683 O O . LEU A 1 207 ? -14.727 14.656 15.117 1 91.31 207 LEU A O 1
ATOM 1687 N N . LEU A 1 208 ? -13.016 13.938 13.922 1 91.06 208 LEU A N 1
ATOM 1688 C CA . LEU A 1 208 ? -12.992 15.141 13.102 1 91.06 208 LEU A CA 1
ATOM 1689 C C . LEU A 1 208 ? -14.242 15.227 12.227 1 91.06 208 LEU A C 1
ATOM 1691 O O . LEU A 1 208 ? -14.758 16.312 11.984 1 91.06 208 LEU A O 1
ATOM 1695 N N . ALA A 1 209 ? -14.664 14.078 11.781 1 92.31 209 ALA A N 1
ATOM 1696 C CA . ALA A 1 209 ? -15.891 14.07 10.984 1 92.31 209 ALA A CA 1
ATOM 1697 C C . ALA A 1 209 ? -17.078 14.539 11.812 1 92.31 209 ALA A C 1
ATOM 1699 O O . ALA A 1 209 ? -17.906 15.32 11.336 1 92.31 209 ALA A O 1
ATOM 1700 N N . VAL A 1 210 ? -17.172 14.094 13.008 1 89.44 210 VAL A N 1
ATOM 1701 C CA . VAL A 1 210 ? -18.281 14.445 13.883 1 89.44 210 VAL A CA 1
ATOM 1702 C C . VAL A 1 210 ? -18.219 15.93 14.227 1 89.44 210 VAL A C 1
ATOM 1704 O O . VAL A 1 210 ? -19.25 16.609 14.25 1 89.44 210 VAL A O 1
ATOM 1707 N N . VAL A 1 211 ? -17.047 16.422 14.43 1 85.25 211 VAL A N 1
ATOM 1708 C CA . VAL A 1 211 ? -16.859 17.828 14.812 1 85.25 211 VAL A CA 1
ATOM 1709 C C . VAL A 1 211 ? -17.219 18.734 13.633 1 85.25 211 VAL A C 1
ATOM 1711 O O . VAL A 1 211 ? -17.922 19.719 13.797 1 85.25 211 VAL A O 1
ATOM 1714 N N . VAL A 1 212 ? -16.812 18.359 12.492 1 86.56 212 VAL A N 1
ATOM 1715 C CA . VAL A 1 212 ? -17 19.219 11.32 1 86.56 212 VAL A CA 1
ATOM 1716 C C . VAL A 1 212 ? -18.422 19.094 10.805 1 86.56 212 VAL A C 1
ATOM 1718 O O . VAL A 1 212 ? -18.938 20.016 10.164 1 86.56 212 VAL A O 1
ATOM 1721 N N . ASN A 1 213 ? -19.062 17.984 11.109 1 85.88 213 ASN A N 1
ATOM 1722 C CA . ASN A 1 213 ? -20.422 17.766 10.617 1 85.88 213 ASN A CA 1
ATOM 1723 C C . ASN A 1 213 ? -21.469 18.422 11.508 1 85.88 213 ASN A C 1
ATOM 1725 O O . ASN A 1 213 ? -22.656 18.391 11.203 1 85.88 213 ASN A O 1
ATOM 1729 N N . GLN A 1 214 ? -21.062 19.078 12.391 1 80.25 214 GLN A N 1
ATOM 1730 C CA . GLN A 1 214 ? -22 19.75 13.281 1 80.25 214 GLN A CA 1
ATOM 1731 C C . GLN A 1 214 ? -22.75 20.859 12.555 1 80.25 214 GLN A C 1
ATOM 1733 O O . GLN A 1 214 ? -22.172 21.562 11.719 1 80.25 214 GLN A O 1
ATOM 1738 N N . LYS A 1 215 ? -24.016 20.984 12.805 1 74.56 215 LYS A N 1
ATOM 1739 C CA . LYS A 1 215 ? -24.906 21.906 12.094 1 74.56 215 LYS A CA 1
ATOM 1740 C C . LYS A 1 215 ? -24.484 23.359 12.297 1 74.56 215 LYS A C 1
ATOM 1742 O O . LYS A 1 215 ? -24.562 24.172 11.367 1 74.56 215 LYS A O 1
ATOM 1747 N N . ASP A 1 216 ? -23.891 23.734 13.383 1 71.94 216 ASP A N 1
ATOM 1748 C CA . ASP A 1 216 ? -23.672 25.141 13.711 1 71.94 216 ASP A CA 1
ATOM 1749 C C . ASP A 1 216 ? -22.25 25.562 13.375 1 71.94 216 ASP A C 1
ATOM 1751 O O . ASP A 1 216 ? -21.859 26.719 13.602 1 71.94 216 ASP A O 1
ATOM 1755 N N . LEU A 1 217 ? -21.5 24.641 12.914 1 75.62 217 LEU A N 1
ATOM 1756 C CA . LEU A 1 217 ? -20.125 25 12.602 1 75.62 217 LEU A CA 1
ATOM 1757 C C . LEU A 1 217 ? -20.062 25.891 11.367 1 75.62 217 LEU A C 1
ATOM 1759 O O . LEU A 1 217 ? -20.688 25.594 10.344 1 75.62 217 LEU A O 1
ATOM 1763 N N . GLN A 1 218 ? -19.406 27.062 11.664 1 74.44 218 GLN A N 1
ATOM 1764 C CA . GLN A 1 218 ? -19.234 27.969 10.547 1 74.44 218 GLN A CA 1
ATOM 1765 C C . GLN A 1 218 ? -18.031 27.578 9.695 1 74.44 218 GLN A C 1
ATOM 1767 O O . GLN A 1 218 ? -17.078 26.953 10.195 1 74.44 218 GLN A O 1
ATOM 1772 N N . PHE A 1 219 ? -17.953 27.781 8.453 1 79.38 219 PHE A N 1
ATOM 1773 C CA . PHE A 1 219 ? -16.859 27.547 7.516 1 79.38 219 PHE A CA 1
ATOM 1774 C C . PHE A 1 219 ? -16.625 26.047 7.324 1 79.38 219 PHE A C 1
ATOM 1776 O O . PHE A 1 219 ? -15.477 25.609 7.281 1 79.38 219 PHE A O 1
ATOM 1783 N N . LYS A 1 220 ? -17.625 25.312 7.23 1 82.62 220 LYS A N 1
ATOM 1784 C CA . LYS A 1 220 ? -17.562 23.859 7.09 1 82.62 220 LYS A CA 1
ATOM 1785 C C . LYS A 1 220 ? -16.766 23.469 5.852 1 82.62 220 LYS A C 1
ATOM 1787 O O . LYS A 1 220 ? -15.922 22.578 5.91 1 82.62 220 LYS A O 1
ATOM 1792 N N . LYS A 1 221 ? -17.031 24.172 4.887 1 84.5 221 LYS A N 1
ATOM 1793 C CA . LYS A 1 221 ? -16.375 23.859 3.623 1 84.5 221 LYS A CA 1
ATOM 1794 C C . LYS A 1 221 ? -14.859 24.062 3.73 1 84.5 221 LYS A C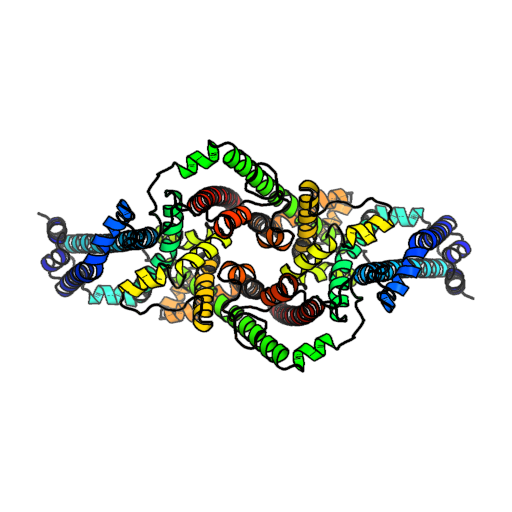 1
ATOM 1796 O O . LYS A 1 221 ? -14.094 23.266 3.172 1 84.5 221 LYS A O 1
ATOM 1801 N N . PHE A 1 222 ? -14.5 25.031 4.465 1 84.06 222 PHE A N 1
ATOM 1802 C CA . PHE A 1 222 ? -13.086 25.328 4.656 1 84.06 222 PHE A CA 1
ATOM 1803 C C . PHE A 1 222 ? -12.406 24.203 5.434 1 84.06 222 PHE A C 1
ATOM 1805 O O . PHE A 1 222 ? -11.359 23.703 5.023 1 84.06 222 PHE A O 1
ATOM 1812 N N . PHE A 1 223 ? -12.992 23.781 6.469 1 84.75 223 PHE A N 1
ATOM 1813 C CA . PHE A 1 223 ? -12.406 22.75 7.309 1 84.75 223 PHE A CA 1
ATOM 1814 C C . PHE A 1 223 ? -12.367 21.406 6.574 1 84.75 223 PHE A C 1
ATOM 1816 O O . PHE A 1 223 ? -11.383 20.672 6.66 1 84.75 223 PHE A O 1
ATOM 1823 N N . ARG A 1 224 ? -13.406 21.188 5.855 1 87 224 ARG A N 1
ATOM 1824 C CA . ARG A 1 224 ? -13.469 19.938 5.098 1 87 224 ARG A CA 1
ATOM 1825 C C . ARG A 1 224 ? -12.359 19.875 4.051 1 87 224 ARG A C 1
ATOM 1827 O O . ARG A 1 224 ? -11.711 18.844 3.891 1 87 224 ARG A O 1
ATOM 1834 N N . THR A 1 225 ? -12.148 20.969 3.459 1 84.75 225 THR A N 1
ATOM 1835 C CA . THR A 1 225 ? -11.133 21.016 2.414 1 84.75 225 THR A CA 1
ATOM 1836 C C . THR A 1 225 ? -9.734 20.828 3.004 1 84.75 225 THR A C 1
ATOM 1838 O O . THR A 1 225 ? -8.93 20.062 2.467 1 84.75 225 THR A O 1
ATOM 1841 N N . ILE A 1 226 ? -9.477 21.438 4.098 1 87.31 226 ILE A N 1
ATOM 1842 C CA . ILE A 1 226 ? -8.164 21.359 4.734 1 87.31 226 ILE A CA 1
ATOM 1843 C C . ILE A 1 226 ? -7.898 19.938 5.211 1 87.31 226 ILE A C 1
ATOM 1845 O O . ILE A 1 226 ? -6.785 19.422 5.066 1 87.31 226 ILE A O 1
ATOM 1849 N N . LEU A 1 227 ? -8.93 19.344 5.711 1 89.25 227 LEU A N 1
ATOM 1850 C CA . LEU A 1 227 ? -8.75 18.031 6.344 1 89.25 227 LEU A CA 1
ATOM 1851 C C . LEU A 1 227 ? -8.641 16.938 5.293 1 89.25 227 LEU A C 1
ATOM 1853 O O . LEU A 1 227 ? -8.141 15.844 5.586 1 89.25 227 LEU A O 1
ATOM 1857 N N . ILE A 1 228 ? -9.016 17.25 4.078 1 87 228 ILE A N 1
ATOM 1858 C CA . ILE A 1 228 ? -8.945 16.25 3.012 1 87 228 ILE A CA 1
ATOM 1859 C C . ILE A 1 228 ? -7.637 16.422 2.238 1 87 228 ILE A C 1
ATOM 1861 O O . ILE A 1 228 ? -7.195 15.5 1.548 1 87 228 ILE A O 1
ATOM 1865 N N . LEU A 1 229 ? -6.957 17.469 2.4 1 82.62 229 LEU A N 1
ATOM 1866 C CA . LEU A 1 229 ? -5.785 17.859 1.623 1 82.62 229 LEU A CA 1
ATOM 1867 C C . LEU A 1 229 ? -4.684 16.812 1.746 1 82.62 229 LEU A C 1
ATOM 1869 O O . LEU A 1 229 ? -3.996 16.516 0.767 1 82.62 229 LEU A O 1
ATOM 1873 N N . PRO A 1 230 ? -4.465 16.25 2.943 1 85.62 230 PRO A N 1
ATOM 1874 C CA . PRO A 1 230 ? -3.385 15.266 3.07 1 85.62 230 PRO A CA 1
ATOM 1875 C C . PRO A 1 230 ? -3.555 14.078 2.129 1 85.62 230 PRO A C 1
ATOM 1877 O O . PRO A 1 230 ? -2.566 13.469 1.709 1 85.62 230 PRO A O 1
ATOM 1880 N N . TRP A 1 231 ? -4.727 13.805 1.842 1 81.69 231 TRP A N 1
ATOM 1881 C CA . TRP A 1 231 ? -5.012 12.648 0.998 1 81.69 231 TRP A CA 1
ATOM 1882 C C . TRP A 1 231 ? -4.66 12.938 -0.457 1 81.69 231 TRP A C 1
ATOM 1884 O O . TRP A 1 231 ? -4.559 12.016 -1.271 1 81.69 231 TRP A O 1
ATOM 1894 N N . ALA A 1 232 ? -4.469 14.227 -0.786 1 73.75 232 ALA A N 1
ATOM 1895 C CA . ALA A 1 232 ? -4.117 14.633 -2.145 1 73.75 232 ALA A CA 1
ATOM 1896 C C . ALA A 1 232 ? -2.643 14.375 -2.43 1 73.75 232 ALA A C 1
ATOM 1898 O O . ALA A 1 232 ? -2.23 14.289 -3.59 1 73.75 232 ALA A O 1
ATOM 1899 N N . VAL A 1 233 ? -1.885 14.227 -1.388 1 77.38 233 VAL A N 1
ATOM 1900 C CA . VAL A 1 233 ? -0.449 14 -1.508 1 77.38 233 VAL A CA 1
ATOM 1901 C C . VAL A 1 233 ? -0.157 12.5 -1.454 1 77.38 233 VAL A C 1
ATOM 1903 O O . VAL A 1 233 ? -0.657 11.797 -0.575 1 77.38 233 VAL A O 1
ATOM 1906 N N . PRO A 1 234 ? 0.589 12.016 -2.402 1 77.5 234 PRO A N 1
ATOM 1907 C CA . PRO A 1 234 ? 0.964 10.602 -2.34 1 77.5 234 PRO A CA 1
ATOM 1908 C C . PRO A 1 234 ? 1.624 10.219 -1.015 1 77.5 234 PRO A C 1
ATOM 1910 O O . PRO A 1 234 ? 2.48 10.961 -0.516 1 77.5 234 PRO A O 1
ATOM 1913 N N . GLY A 1 235 ? 1.209 9.156 -0.459 1 83.88 235 GLY A N 1
ATOM 1914 C CA . GLY A 1 235 ? 1.646 8.727 0.86 1 83.88 235 GLY A CA 1
ATOM 1915 C C . GLY A 1 235 ? 3.154 8.625 0.986 1 83.88 235 GLY A C 1
ATOM 1916 O O . GLY A 1 235 ? 3.727 9.031 2 1 83.88 235 GLY A O 1
ATOM 1917 N N . PHE A 1 236 ? 3.752 8.125 -0.04 1 83.38 236 PHE A N 1
ATOM 1918 C CA . PHE A 1 236 ? 5.199 7.934 0.001 1 83.38 236 PHE A CA 1
ATOM 1919 C C . PHE A 1 236 ? 5.914 9.266 0.166 1 83.38 236 PHE A C 1
ATOM 1921 O O . PHE A 1 236 ? 6.895 9.367 0.911 1 83.38 236 PHE A O 1
ATOM 1928 N N . VAL A 1 237 ? 5.457 10.242 -0.524 1 81.19 237 VAL A N 1
ATOM 1929 C CA . VAL A 1 237 ? 6.07 11.57 -0.456 1 81.19 237 VAL A CA 1
ATOM 1930 C C . VAL A 1 237 ? 5.887 12.148 0.944 1 81.19 237 VAL A C 1
ATOM 1932 O O . VAL A 1 237 ? 6.812 12.742 1.503 1 81.19 237 VAL A O 1
ATOM 1935 N N . THR A 1 238 ? 4.754 11.922 1.415 1 86.81 238 THR A N 1
ATOM 1936 C CA . THR A 1 238 ? 4.441 12.43 2.746 1 86.81 238 THR A CA 1
ATOM 1937 C C . THR A 1 238 ? 5.363 11.805 3.791 1 86.81 238 THR A C 1
ATOM 1939 O O . THR A 1 238 ? 5.867 12.5 4.676 1 86.81 238 THR A O 1
ATOM 1942 N N . ILE A 1 239 ? 5.574 10.578 3.637 1 92.56 239 ILE A N 1
ATOM 1943 C CA . ILE A 1 239 ? 6.438 9.883 4.586 1 92.56 239 ILE A CA 1
ATOM 1944 C C . ILE A 1 239 ? 7.852 10.461 4.516 1 92.56 239 ILE A C 1
ATOM 1946 O O . ILE A 1 239 ? 8.484 10.688 5.547 1 92.56 239 ILE A O 1
ATOM 1950 N N . LEU A 1 240 ? 8.312 10.734 3.359 1 87.69 240 LEU A N 1
ATOM 1951 C CA . LEU A 1 240 ? 9.656 11.273 3.186 1 87.69 240 LEU A CA 1
ATOM 1952 C C . LEU A 1 240 ? 9.758 12.672 3.779 1 87.69 240 LEU A C 1
ATOM 1954 O O . LEU A 1 240 ? 10.781 13.031 4.367 1 87.69 240 LEU A O 1
ATOM 1958 N N . ILE A 1 241 ? 8.711 13.383 3.6 1 86.75 241 ILE A N 1
ATOM 1959 C CA . ILE A 1 241 ? 8.672 14.727 4.18 1 86.75 241 ILE A CA 1
ATOM 1960 C C . ILE A 1 241 ? 8.758 14.625 5.703 1 86.75 241 ILE A C 1
ATOM 1962 O O . ILE A 1 241 ? 9.547 15.328 6.336 1 86.75 241 ILE A O 1
ATOM 1966 N N . PHE A 1 242 ? 8.016 13.758 6.254 1 93.12 242 PHE A N 1
ATOM 1967 C CA . PHE A 1 242 ? 8.023 13.586 7.703 1 93.12 242 PHE A CA 1
ATOM 1968 C C . PHE A 1 242 ? 9.375 13.062 8.18 1 93.12 242 PHE A C 1
ATOM 1970 O O . PHE A 1 242 ? 9.828 13.398 9.273 1 93.12 242 PHE A O 1
ATOM 1977 N N . ALA A 1 243 ? 10 12.234 7.352 1 91.88 243 ALA A N 1
ATOM 1978 C CA . ALA A 1 243 ? 11.328 11.75 7.703 1 91.88 243 ALA A CA 1
ATOM 1979 C C . ALA A 1 243 ? 12.312 12.914 7.84 1 91.88 243 ALA A C 1
ATOM 1981 O O . ALA A 1 243 ? 13.164 12.914 8.734 1 91.88 243 ALA A O 1
ATOM 1982 N N . GLY A 1 244 ? 12.18 13.859 6.992 1 86.94 244 GLY A N 1
ATOM 1983 C CA . GLY A 1 244 ? 13.008 15.047 7.082 1 86.94 244 GLY A CA 1
ATOM 1984 C C . GLY A 1 244 ? 12.656 15.922 8.273 1 86.94 244 GLY A C 1
ATOM 1985 O O . GLY A 1 244 ? 13.547 16.422 8.969 1 86.94 244 GLY A O 1
ATOM 1986 N N . LEU A 1 245 ? 11.414 16.047 8.531 1 91.25 245 LEU A N 1
ATOM 1987 C CA . LEU A 1 245 ? 10.945 16.906 9.609 1 91.25 245 LEU A CA 1
ATOM 1988 C C . LEU A 1 245 ? 11.32 16.328 10.977 1 91.25 245 LEU A C 1
ATOM 1990 O O . LEU A 1 245 ? 11.586 17.078 11.914 1 91.25 245 LEU A O 1
ATOM 1994 N N . PHE A 1 246 ? 11.422 15.031 11.055 1 94.75 246 PHE A N 1
ATOM 1995 C CA . PHE A 1 246 ? 11.664 14.367 12.328 1 94.75 246 PHE A CA 1
ATOM 1996 C C . PHE A 1 246 ? 13.148 14.062 12.5 1 94.75 246 PHE A C 1
ATOM 1998 O O . PHE A 1 246 ? 13.547 13.438 13.484 1 94.75 246 PHE A O 1
ATOM 2005 N N . ASN A 1 247 ? 13.914 14.477 11.523 1 91.88 247 ASN A N 1
ATOM 2006 C CA . ASN A 1 247 ? 15.352 14.25 11.672 1 91.88 247 ASN A CA 1
ATOM 2007 C C . ASN A 1 247 ? 15.875 14.789 13 1 91.88 247 ASN A C 1
ATOM 2009 O O . ASN A 1 247 ? 15.523 15.891 13.406 1 91.88 247 ASN A O 1
ATOM 2013 N N . ASP A 1 248 ? 16.703 14.055 13.656 1 92.94 248 ASP A N 1
ATOM 2014 C CA . ASP A 1 248 ? 17.141 14.391 15.008 1 92.94 248 ASP A CA 1
ATOM 2015 C C . ASP A 1 248 ? 17.984 15.664 15.016 1 92.94 248 ASP A C 1
ATOM 2017 O O . ASP A 1 248 ? 17.859 16.484 15.922 1 92.94 248 ASP A O 1
ATOM 2021 N N . SER A 1 249 ? 18.781 15.836 14.023 1 85.38 249 SER A N 1
ATOM 2022 C CA . SER A 1 249 ? 19.781 16.906 14.031 1 85.38 249 SER A CA 1
ATOM 2023 C C . SER A 1 249 ? 19.234 18.156 13.344 1 85.38 249 SER A C 1
ATOM 2025 O O . SER A 1 249 ? 19.422 19.266 13.852 1 85.38 249 SER A O 1
ATOM 2027 N N . PHE A 1 250 ? 18.469 17.984 12.273 1 80.56 250 PHE A N 1
ATOM 2028 C CA . PHE A 1 250 ? 18.125 19.156 11.484 1 80.56 250 PHE A CA 1
ATOM 2029 C C . PHE A 1 250 ? 16.625 19.25 11.25 1 80.56 250 PHE A C 1
ATOM 2031 O O . PHE A 1 250 ? 16.156 20.125 10.523 1 80.56 250 PHE A O 1
ATOM 2038 N N . GLY A 1 251 ? 15.922 18.438 11.883 1 88 251 GLY A N 1
ATOM 2039 C CA . GLY A 1 251 ? 14.484 18.422 11.672 1 88 251 GLY A CA 1
ATOM 2040 C C . GLY A 1 251 ? 13.781 19.609 12.289 1 88 251 GLY A C 1
ATOM 2041 O O . GLY A 1 251 ? 14.156 20.062 13.375 1 88 251 GLY A O 1
ATOM 2042 N N . ALA A 1 252 ? 12.742 20.047 11.695 1 86.75 252 ALA A N 1
ATOM 2043 C CA . ALA A 1 252 ? 11.992 21.219 12.125 1 86.75 252 ALA A CA 1
ATOM 2044 C C . ALA A 1 252 ? 11.219 20.938 13.406 1 86.75 252 ALA A C 1
ATOM 2046 O O . ALA A 1 252 ? 10.953 21.844 14.195 1 86.75 252 ALA A O 1
ATOM 2047 N N . ILE A 1 253 ? 10.891 19.734 13.648 1 90.44 253 ILE A N 1
ATOM 2048 C CA . ILE A 1 253 ? 10.125 19.391 14.844 1 90.44 253 ILE A CA 1
ATOM 2049 C C . ILE A 1 253 ? 10.938 19.719 16.094 1 90.44 253 ILE A C 1
ATOM 2051 O O . ILE A 1 253 ? 10.453 20.406 17 1 90.44 253 ILE A O 1
ATOM 2055 N N . ASN A 1 254 ? 12.148 19.312 16.094 1 91.62 254 ASN A N 1
ATOM 2056 C CA . ASN A 1 254 ? 13.016 19.578 17.234 1 91.62 254 ASN A CA 1
ATOM 2057 C C . ASN A 1 254 ? 13.484 21.031 17.25 1 91.62 254 ASN A C 1
ATOM 2059 O O . ASN A 1 254 ? 13.391 21.719 18.266 1 91.62 254 ASN A O 1
ATOM 2063 N N . ASN A 1 255 ? 13.883 21.516 16.141 1 86.06 255 ASN A N 1
ATOM 2064 C CA . ASN A 1 255 ? 14.648 22.766 16.078 1 86.06 255 ASN A CA 1
ATOM 2065 C C . ASN A 1 255 ? 13.727 23.984 16.016 1 86.06 255 ASN A C 1
ATOM 2067 O O . ASN A 1 255 ? 14.125 25.078 16.391 1 86.06 255 ASN A O 1
ATOM 2071 N N . ASP A 1 256 ? 12.477 23.766 15.586 1 83.75 256 ASP A N 1
ATOM 2072 C CA . ASP A 1 256 ? 11.594 24.906 15.422 1 83.75 256 ASP A CA 1
ATOM 2073 C C . ASP A 1 256 ? 10.352 24.781 16.297 1 83.75 256 ASP A C 1
ATOM 2075 O O . ASP A 1 256 ? 10.062 25.672 17.109 1 83.75 256 ASP A O 1
ATOM 2079 N N . ILE A 1 257 ? 9.766 23.703 16.234 1 85.12 257 ILE A N 1
ATOM 2080 C CA . ILE A 1 257 ? 8.492 23.562 16.938 1 85.12 257 ILE A CA 1
ATOM 2081 C C . ILE A 1 257 ? 8.742 23.344 18.422 1 85.12 257 ILE A C 1
ATOM 2083 O O . ILE A 1 257 ? 8.305 24.156 19.25 1 85.12 257 ILE A O 1
ATOM 2087 N N . LEU A 1 258 ? 9.445 22.328 18.766 1 87.75 258 LEU A N 1
ATOM 2088 C CA . LEU A 1 258 ? 9.703 22.062 20.172 1 87.75 258 LEU A CA 1
ATOM 2089 C C . LEU A 1 258 ? 10.555 23.172 20.781 1 87.75 258 LEU A C 1
ATOM 2091 O O . LEU A 1 258 ? 10.32 23.578 21.922 1 87.75 258 LEU A O 1
ATOM 2095 N N . ALA A 1 259 ? 11.523 23.609 20.047 1 83.25 259 ALA A N 1
ATOM 2096 C CA . ALA A 1 259 ? 12.383 24.688 20.531 1 83.25 259 ALA A CA 1
ATOM 2097 C C . ALA A 1 259 ? 11.57 25.938 20.844 1 83.25 259 ALA A C 1
ATOM 2099 O O . ALA A 1 259 ? 11.867 26.641 21.812 1 83.25 259 ALA A O 1
ATOM 2100 N N . ALA A 1 260 ? 10.547 26.203 20.094 1 75.62 260 ALA A N 1
ATOM 2101 C CA . ALA A 1 260 ? 9.703 27.375 20.312 1 75.62 260 ALA A CA 1
ATOM 2102 C C . ALA A 1 260 ? 8.984 27.297 21.641 1 75.62 260 ALA A C 1
ATOM 2104 O O . ALA A 1 260 ? 8.68 28.328 22.266 1 75.62 260 ALA A O 1
ATOM 2105 N N . PHE A 1 261 ? 8.781 26.047 22.078 1 80.56 261 PHE A N 1
ATOM 2106 C CA . PHE A 1 261 ? 8.094 25.875 23.344 1 80.56 261 PHE A CA 1
ATOM 2107 C C . PHE A 1 261 ? 9.094 25.594 24.469 1 80.56 261 PHE A C 1
ATOM 2109 O O . PHE A 1 261 ? 8.703 25.297 25.594 1 80.56 261 PHE A O 1
ATOM 2116 N N . GLY A 1 262 ? 10.344 25.625 24.109 1 82.69 262 GLY A N 1
ATOM 2117 C CA . GLY A 1 262 ? 11.383 25.422 25.094 1 82.69 262 GLY A CA 1
ATOM 2118 C C . GLY A 1 262 ? 11.547 23.953 25.5 1 82.69 262 GLY A C 1
ATOM 2119 O O . GLY A 1 262 ? 12 23.656 26.594 1 82.69 262 GLY A O 1
ATOM 2120 N N . ILE A 1 263 ? 11.117 23.125 24.656 1 90.94 263 ILE A N 1
ATOM 2121 C CA . ILE A 1 263 ? 11.219 21.703 24.938 1 90.94 263 ILE A CA 1
ATOM 2122 C C . ILE A 1 263 ? 12.516 21.156 24.344 1 90.94 263 ILE A C 1
ATOM 2124 O O . ILE A 1 263 ? 12.883 21.484 23.219 1 90.94 263 ILE A O 1
ATOM 2128 N N . ASP A 1 264 ? 13.219 20.359 25.094 1 94.25 264 ASP A N 1
ATOM 2129 C CA . ASP A 1 264 ? 14.461 19.766 24.641 1 94.25 264 ASP A CA 1
ATOM 2130 C C . ASP A 1 264 ? 14.227 18.844 23.438 1 94.25 264 ASP A C 1
ATOM 2132 O O . ASP A 1 264 ? 13.156 18.25 23.297 1 94.25 264 ASP A O 1
ATOM 2136 N N . PRO A 1 265 ? 15.25 18.781 22.578 1 95.06 265 PRO A N 1
ATOM 2137 C CA . PRO A 1 265 ? 15.117 17.906 21.406 1 95.06 265 PRO A CA 1
ATOM 2138 C C . PRO A 1 265 ? 14.859 16.438 21.781 1 95.06 265 PRO A C 1
ATOM 2140 O O . PRO A 1 265 ? 15.406 15.961 22.781 1 95.06 265 PRO A O 1
ATOM 2143 N N . ILE A 1 266 ? 14.047 15.891 21.016 1 96.88 266 ILE A N 1
ATOM 2144 C CA . ILE A 1 266 ? 13.688 14.484 21.203 1 96.88 266 ILE A CA 1
ATOM 2145 C C . ILE A 1 266 ? 14.414 13.625 20.172 1 96.88 266 ILE A C 1
ATOM 2147 O O . ILE A 1 266 ? 14.508 14 19 1 96.88 266 ILE A O 1
ATOM 2151 N N . PRO A 1 267 ? 15.031 12.461 20.547 1 96.81 267 PRO A N 1
ATOM 2152 C CA . PRO A 1 267 ? 15.672 11.562 19.578 1 96.81 267 PRO A CA 1
ATOM 2153 C C . PRO A 1 267 ? 14.656 10.727 18.797 1 96.81 267 PRO A C 1
ATOM 2155 O O . PRO A 1 267 ? 14.562 9.516 18.984 1 96.81 267 PRO A O 1
ATOM 2158 N N . TRP A 1 268 ? 14.039 11.281 17.812 1 96.88 268 TRP A N 1
ATOM 2159 C CA . TRP A 1 268 ? 12.93 10.711 17.062 1 96.88 268 TRP A CA 1
ATOM 2160 C C . TRP A 1 268 ? 13.391 9.508 16.234 1 96.88 268 TRP A C 1
ATOM 2162 O O . TRP A 1 268 ? 12.602 8.609 15.953 1 96.88 268 TRP A O 1
ATOM 2172 N N . MET A 1 269 ? 14.664 9.484 15.82 1 95.75 269 MET A N 1
ATOM 2173 C CA . MET A 1 269 ? 15.102 8.453 14.883 1 95.75 269 MET A CA 1
ATOM 2174 C C . MET A 1 269 ? 16.156 7.551 15.516 1 95.75 269 MET A C 1
ATOM 2176 O O . MET A 1 269 ? 16.484 6.492 14.969 1 95.75 269 MET A O 1
ATOM 2180 N N . THR A 1 270 ? 16.672 7.898 16.703 1 95.69 270 THR A N 1
ATOM 2181 C CA . THR A 1 270 ? 17.766 7.148 17.312 1 95.69 270 THR A CA 1
ATOM 2182 C C . THR A 1 270 ? 17.297 6.422 18.562 1 95.69 270 THR A C 1
ATOM 2184 O O . THR A 1 270 ? 18.016 5.559 19.094 1 95.69 270 THR A O 1
ATOM 2187 N N . ASN A 1 271 ? 16.141 6.832 19.031 1 97.06 271 ASN A N 1
ATOM 2188 C CA . ASN A 1 271 ? 15.5 6.137 20.141 1 97.06 271 ASN A CA 1
ATOM 2189 C C . ASN A 1 271 ? 14.25 5.383 19.688 1 97.06 271 ASN A C 1
ATOM 2191 O O . ASN A 1 271 ? 13.336 5.977 19.125 1 97.06 271 ASN A O 1
ATOM 2195 N N . SER A 1 272 ? 14.219 4.105 20.031 1 96.5 272 SER A N 1
ATOM 2196 C CA . SER A 1 272 ? 13.18 3.217 19.531 1 96.5 272 SER A CA 1
ATOM 2197 C C . SER A 1 272 ? 11.797 3.674 19.984 1 96.5 272 SER A C 1
ATOM 2199 O O . SER A 1 272 ? 10.852 3.678 19.188 1 96.5 272 SER A O 1
ATOM 2201 N N . THR A 1 273 ? 11.641 4.098 21.172 1 97 273 THR A N 1
ATOM 2202 C CA . THR A 1 273 ? 10.352 4.5 21.719 1 97 273 THR A CA 1
ATOM 2203 C C . THR A 1 273 ? 9.82 5.734 20.984 1 97 273 THR A C 1
ATOM 2205 O O . THR A 1 273 ? 8.656 5.77 20.578 1 97 273 THR A O 1
ATOM 2208 N N . TRP A 1 274 ? 10.672 6.688 20.797 1 97.5 274 TRP A N 1
ATOM 2209 C CA . TRP A 1 274 ? 10.258 7.918 20.141 1 97.5 274 TRP A CA 1
ATOM 2210 C C . TRP A 1 274 ? 10.008 7.688 18.656 1 97.5 274 TRP A C 1
ATOM 2212 O O . TRP A 1 274 ? 9.125 8.312 18.062 1 97.5 274 TRP A O 1
ATOM 2222 N N . THR A 1 275 ? 10.836 6.797 18.109 1 98.12 275 THR A N 1
ATOM 2223 C CA . THR A 1 275 ? 10.594 6.445 16.719 1 98.12 275 THR A CA 1
ATOM 2224 C C . THR A 1 275 ? 9.219 5.816 16.547 1 98.12 275 THR A C 1
ATOM 2226 O O . THR A 1 275 ? 8.508 6.109 15.57 1 98.12 275 THR A O 1
ATOM 2229 N N . LYS A 1 276 ? 8.844 4.984 17.484 1 98.19 276 LYS A N 1
ATOM 2230 C CA . LYS A 1 276 ? 7.527 4.359 17.469 1 98.19 276 LYS A CA 1
ATOM 2231 C C . LYS A 1 276 ? 6.418 5.402 17.562 1 98.19 276 LYS A C 1
ATOM 2233 O O . LYS A 1 276 ? 5.426 5.328 16.828 1 98.19 276 LYS A O 1
ATOM 2238 N N . VAL A 1 277 ? 6.59 6.359 18.359 1 97.81 277 VAL A N 1
ATOM 2239 C CA . VAL A 1 277 ? 5.609 7.43 18.516 1 97.81 277 VAL A CA 1
ATOM 2240 C C . VAL A 1 277 ? 5.492 8.227 17.219 1 97.81 277 VAL A C 1
ATOM 2242 O O . VAL A 1 277 ? 4.387 8.547 16.781 1 97.81 277 VAL A O 1
ATOM 2245 N N . ALA A 1 278 ? 6.648 8.539 16.672 1 97.56 278 ALA A N 1
ATOM 2246 C CA . ALA A 1 278 ? 6.648 9.273 15.406 1 97.56 278 ALA A CA 1
ATOM 2247 C C . ALA A 1 278 ? 5.879 8.516 14.328 1 97.56 278 ALA A C 1
ATOM 2249 O O . ALA A 1 278 ? 5.035 9.102 13.633 1 97.56 278 ALA A O 1
ATOM 2250 N N . LEU A 1 279 ? 6.105 7.207 14.227 1 98.25 279 LEU A N 1
ATOM 2251 C CA . LEU A 1 279 ? 5.461 6.379 13.211 1 98.25 279 LEU A CA 1
ATOM 2252 C C . LEU A 1 279 ? 3.947 6.363 13.406 1 98.25 279 LEU A C 1
ATOM 2254 O O . LEU A 1 279 ? 3.191 6.5 12.445 1 98.25 279 LEU A O 1
ATOM 2258 N N . ILE A 1 280 ? 3.516 6.238 14.617 1 98.12 280 ILE A N 1
ATOM 2259 C CA . ILE A 1 280 ? 2.09 6.176 14.914 1 98.12 280 ILE A CA 1
ATOM 2260 C C . ILE A 1 280 ? 1.43 7.508 14.57 1 98.12 280 ILE A C 1
ATOM 2262 O O . ILE A 1 280 ? 0.347 7.535 13.977 1 98.12 280 ILE A O 1
ATOM 2266 N N . THR A 1 281 ? 2.074 8.609 14.844 1 95.81 281 THR A N 1
ATOM 2267 C CA . THR A 1 281 ? 1.515 9.93 14.562 1 95.81 281 THR A CA 1
ATOM 2268 C C . THR A 1 281 ? 1.453 10.18 13.062 1 95.81 281 THR A C 1
ATOM 2270 O O . THR A 1 281 ? 0.476 10.742 12.562 1 95.81 281 THR A O 1
ATOM 2273 N N . ILE A 1 282 ? 2.514 9.758 12.391 1 96 282 ILE A N 1
ATOM 2274 C CA . ILE A 1 282 ? 2.541 9.93 10.945 1 96 282 ILE A CA 1
ATOM 2275 C C . ILE A 1 282 ? 1.42 9.117 10.305 1 96 282 ILE A C 1
ATOM 2277 O O . ILE A 1 282 ? 0.729 9.602 9.406 1 96 282 ILE A O 1
ATOM 2281 N N . GLN A 1 283 ? 1.278 7.902 10.781 1 96.88 283 GLN A N 1
ATOM 2282 C CA . GLN A 1 283 ? 0.202 7.074 10.25 1 96.88 283 GLN A CA 1
ATOM 2283 C C . GLN A 1 283 ? -1.162 7.699 10.523 1 96.88 283 GLN A C 1
ATOM 2285 O O . GLN A 1 283 ? -2.08 7.586 9.711 1 96.88 283 GLN A O 1
ATOM 2290 N N . GLY A 1 284 ? -1.289 8.281 11.688 1 95.25 284 GLY A N 1
ATOM 2291 C CA . GLY A 1 284 ? -2.508 9.031 11.961 1 95.25 284 GLY A CA 1
ATOM 2292 C C . GLY A 1 284 ? -2.773 10.125 10.945 1 95.25 284 GLY A C 1
ATOM 2293 O O . GLY A 1 284 ? -3.904 10.289 10.484 1 95.25 284 GLY A O 1
ATOM 2294 N N . TRP A 1 285 ? -1.767 10.805 10.641 1 93.75 285 TRP A N 1
ATOM 2295 C CA . TRP A 1 285 ? -1.853 11.883 9.664 1 93.75 285 TRP A CA 1
ATOM 2296 C C . TRP A 1 285 ? -2.236 11.336 8.289 1 93.75 285 TRP A C 1
ATOM 2298 O O . TRP A 1 285 ? -3.094 11.906 7.609 1 93.75 285 TRP A O 1
ATOM 2308 N N . LEU A 1 286 ? -1.698 10.25 7.953 1 93.5 286 LEU A N 1
ATOM 2309 C CA . LEU A 1 286 ? -1.889 9.664 6.629 1 93.5 286 LEU A CA 1
ATOM 2310 C C . LEU A 1 286 ? -3.27 9.031 6.508 1 93.5 286 LEU A C 1
ATOM 2312 O O . LEU A 1 286 ? -3.893 9.094 5.445 1 93.5 286 LEU A O 1
ATOM 2316 N N . GLY A 1 287 ? -3.727 8.547 7.566 1 94 287 GLY A N 1
ATOM 2317 C CA . GLY A 1 287 ? -4.883 7.664 7.484 1 94 287 GLY A CA 1
ATOM 2318 C C . GLY A 1 287 ? -6.191 8.367 7.801 1 94 287 GLY A C 1
ATOM 2319 O O . GLY A 1 287 ? -7.25 7.953 7.328 1 94 287 GLY A O 1
ATOM 2320 N N . PHE A 1 288 ? -6.156 9.43 8.508 1 95.12 288 PHE A N 1
ATOM 2321 C CA . PHE A 1 288 ? -7.406 9.961 9.039 1 95.12 288 PHE A CA 1
ATOM 2322 C C . PHE A 1 288 ? -8.266 10.547 7.934 1 95.12 288 PHE A C 1
ATOM 2324 O O . PHE A 1 288 ? -9.5 10.508 8.008 1 95.12 288 PHE A O 1
ATOM 2331 N N . PRO A 1 289 ? -7.676 11.164 6.836 1 92.88 289 PRO A N 1
ATOM 2332 C CA . PRO A 1 289 ? -8.531 11.836 5.855 1 92.88 289 PRO A CA 1
ATOM 2333 C C . PRO A 1 289 ? -9.508 10.875 5.18 1 92.88 289 PRO A C 1
ATOM 2335 O O . PRO A 1 289 ? -10.664 11.234 4.938 1 92.88 289 PRO A O 1
ATOM 2338 N N . TYR A 1 290 ? -9.055 9.695 4.906 1 90.12 290 TYR A N 1
ATOM 2339 C CA . TYR A 1 290 ? -9.938 8.711 4.297 1 90.12 290 TYR A CA 1
ATOM 2340 C C . TYR A 1 290 ? -11.094 8.359 5.23 1 90.12 290 TYR A C 1
ATOM 2342 O O . TYR A 1 290 ? -12.25 8.297 4.805 1 90.12 290 TYR A O 1
ATOM 2350 N N . ILE A 1 291 ? -10.805 8.125 6.469 1 94.12 291 ILE A N 1
ATOM 2351 C CA . ILE A 1 291 ? -11.812 7.805 7.465 1 94.12 291 ILE A CA 1
ATOM 2352 C C . ILE A 1 291 ? -12.758 8.992 7.648 1 94.12 291 ILE A C 1
ATOM 2354 O O . ILE A 1 291 ? -13.969 8.812 7.781 1 94.12 291 ILE A O 1
ATOM 2358 N N . PHE A 1 292 ? -12.172 10.156 7.668 1 94.25 292 PHE A N 1
ATOM 2359 C CA . PHE A 1 292 ? -12.945 11.391 7.773 1 94.25 292 PHE A CA 1
ATOM 2360 C C . PHE A 1 292 ? -13.969 11.484 6.648 1 94.25 292 PHE A C 1
ATOM 2362 O O . PHE A 1 292 ? -15.141 11.781 6.895 1 94.25 292 PHE A O 1
ATOM 2369 N N . LEU A 1 293 ? -13.578 11.172 5.473 1 89.25 293 LEU A N 1
ATOM 2370 C CA . LEU A 1 293 ? -14.43 11.266 4.289 1 89.25 293 LEU A CA 1
ATOM 2371 C C . LEU A 1 293 ? -15.555 10.242 4.344 1 89.25 293 LEU A C 1
ATOM 2373 O O . LEU A 1 293 ? -16.719 10.578 4.125 1 89.25 293 LEU A O 1
ATOM 2377 N N . VAL A 1 294 ? -15.195 9.031 4.609 1 89.31 294 VAL A N 1
ATOM 2378 C CA . VAL A 1 294 ? -16.172 7.949 4.633 1 89.31 294 VAL A CA 1
ATOM 2379 C C . VAL A 1 294 ? -17.172 8.18 5.762 1 89.31 294 VAL A C 1
ATOM 2381 O O . VAL A 1 294 ? -18.391 8.023 5.574 1 89.31 294 VAL A O 1
ATOM 2384 N N . THR A 1 295 ? -16.672 8.602 6.883 1 94.56 295 THR A N 1
ATOM 2385 C CA . THR A 1 295 ? -17.531 8.852 8.039 1 94.56 295 THR A CA 1
ATOM 2386 C C . THR A 1 295 ? -18.453 10.031 7.785 1 94.56 295 THR A C 1
ATOM 2388 O O . THR A 1 295 ? -19.625 10 8.195 1 94.56 295 THR A O 1
ATOM 2391 N N . THR A 1 296 ? -17.969 11.055 7.191 1 92.5 296 THR A N 1
ATOM 2392 C CA . THR A 1 296 ? -18.797 12.203 6.848 1 92.5 296 THR A CA 1
ATOM 2393 C C . THR A 1 296 ? -19.969 11.781 5.957 1 92.5 296 THR A C 1
ATOM 2395 O O . THR A 1 296 ? -21.094 12.227 6.152 1 92.5 296 THR A O 1
ATOM 2398 N N . GLY A 1 297 ? -19.688 10.93 5.043 1 88.88 297 GLY A N 1
ATOM 2399 C CA . GLY A 1 297 ? -20.766 10.406 4.211 1 88.88 297 GLY A CA 1
ATOM 2400 C C . GLY A 1 297 ? -21.844 9.68 5.004 1 88.88 297 GLY A C 1
ATOM 2401 O O . GLY A 1 297 ? -23.031 9.859 4.754 1 88.88 297 GLY A O 1
ATOM 2402 N N . VAL A 1 298 ? -21.422 8.922 5.965 1 90.25 298 VAL A N 1
ATOM 2403 C CA . VAL A 1 298 ? -22.344 8.172 6.805 1 90.25 298 VAL A CA 1
ATOM 2404 C C . VAL A 1 298 ? -23.156 9.125 7.672 1 90.25 298 VAL A C 1
ATOM 2406 O O . VAL A 1 298 ? -24.375 8.953 7.84 1 90.25 298 VAL A O 1
ATOM 2409 N N . LEU A 1 299 ? -22.547 10.094 8.195 1 92 299 LEU A N 1
ATOM 2410 C CA . LEU A 1 299 ? -23.203 11.062 9.062 1 92 299 LEU A CA 1
ATOM 2411 C C . LEU A 1 299 ? -24.297 11.812 8.312 1 92 299 LEU A C 1
ATOM 2413 O O . LEU A 1 299 ? -25.359 12.094 8.875 1 92 299 LEU A O 1
ATOM 2417 N N . GLN A 1 300 ? -24 12.07 7.121 1 88.31 300 GLN A N 1
ATOM 2418 C CA . GLN A 1 300 ? -24.953 12.812 6.309 1 88.31 300 GLN A CA 1
ATOM 2419 C C . GLN A 1 300 ? -26.172 11.953 5.961 1 88.31 300 GLN A C 1
ATOM 2421 O O . GLN A 1 300 ? -27.219 12.477 5.602 1 88.31 300 GLN A O 1
ATOM 2426 N N . SER A 1 301 ? -26.016 10.68 6.141 1 87.94 301 SER A N 1
ATOM 2427 C CA . SER A 1 301 ? -27.109 9.773 5.801 1 87.94 301 SER A CA 1
ATOM 2428 C C . SER A 1 301 ? -27.984 9.492 7.016 1 87.94 301 SER A C 1
ATOM 2430 O O . SER A 1 301 ? -29.078 8.938 6.879 1 87.94 301 SER A O 1
ATOM 2432 N N . ILE A 1 302 ? -27.578 9.93 8.172 1 89.06 302 ILE A N 1
ATOM 2433 C CA . ILE A 1 302 ? -28.359 9.711 9.391 1 89.06 302 ILE A CA 1
ATOM 2434 C C . ILE A 1 302 ? -29.5 10.727 9.461 1 89.06 302 ILE A C 1
ATOM 2436 O O . ILE A 1 302 ? -29.266 11.93 9.414 1 89.06 302 ILE A O 1
ATOM 2440 N N . PRO A 1 303 ? -30.688 10.234 9.547 1 91.31 303 PRO A N 1
ATOM 2441 C CA . PRO A 1 303 ? -31.828 11.156 9.594 1 91.31 303 PRO A CA 1
ATOM 2442 C C . PRO A 1 303 ? -31.797 12.078 10.82 1 91.31 303 PRO A C 1
ATOM 2444 O O . PRO A 1 303 ? -31.516 11.617 11.93 1 91.31 303 PRO A O 1
ATOM 2447 N N . ASP A 1 304 ? -32.156 13.281 10.625 1 88.56 304 ASP A N 1
ATOM 2448 C CA . ASP A 1 304 ? -32.188 14.289 11.68 1 88.56 304 ASP A CA 1
ATOM 2449 C C . ASP A 1 304 ? -33.25 13.992 12.719 1 88.56 304 ASP A C 1
ATOM 2451 O O . ASP A 1 304 ? -33.156 14.391 13.875 1 88.56 304 ASP A O 1
ATOM 2455 N N . ASP A 1 305 ? -34.188 13.195 12.273 1 91.25 305 ASP A N 1
ATOM 2456 C CA . ASP A 1 305 ? -35.312 12.867 13.133 1 91.25 305 ASP A CA 1
ATOM 2457 C C . ASP A 1 305 ? -34.875 12.086 14.359 1 91.25 305 ASP A C 1
ATOM 2459 O O . ASP A 1 305 ? -35.438 12.219 15.438 1 91.25 305 ASP A O 1
ATOM 2463 N N . LEU A 1 306 ? -33.844 11.375 14.156 1 91 306 LEU A N 1
ATOM 2464 C CA . LEU A 1 306 ? -33.312 10.578 15.266 1 91 306 LEU A CA 1
ATOM 2465 C C . LEU A 1 306 ? -32.75 11.477 16.359 1 91 306 LEU A C 1
ATOM 2467 O O . LEU A 1 306 ? -32.938 11.227 17.547 1 91 306 LEU A O 1
ATOM 2471 N N . TYR A 1 307 ? -32.156 12.539 15.945 1 88 307 TYR A N 1
ATOM 2472 C CA . TYR A 1 307 ? -31.547 13.453 16.891 1 88 307 TYR A CA 1
ATOM 2473 C C . TYR A 1 307 ? -32.594 14.344 17.547 1 88 307 TYR A C 1
ATOM 2475 O O . TYR A 1 307 ? -32.469 14.672 18.734 1 88 307 TYR A O 1
ATOM 2483 N N . GLU A 1 308 ? -33.562 14.656 16.781 1 89.19 308 GLU A N 1
ATOM 2484 C CA . GLU A 1 308 ? -34.656 15.469 17.312 1 89.19 308 GLU A CA 1
ATOM 2485 C C . GLU A 1 308 ? -35.438 14.711 18.375 1 89.19 308 GLU A C 1
ATOM 2487 O O . GLU A 1 308 ? -35.781 15.266 19.422 1 89.19 308 GLU A O 1
ATOM 2492 N N . ALA A 1 309 ? -35.688 13.477 18.094 1 92.06 309 ALA A N 1
ATOM 2493 C CA . ALA A 1 309 ? -36.406 12.633 19.047 1 92.06 309 ALA A CA 1
ATOM 2494 C C . ALA A 1 309 ? -35.594 12.484 20.344 1 92.06 309 ALA A C 1
ATOM 2496 O O . ALA A 1 309 ? -36.188 12.523 21.438 1 92.06 309 ALA A O 1
ATOM 2497 N N . ALA A 1 310 ? -34.344 12.359 20.234 1 91.12 310 ALA A N 1
ATOM 2498 C CA . ALA A 1 310 ? -33.469 12.211 21.406 1 91.12 310 ALA A CA 1
ATOM 2499 C C . ALA A 1 310 ? -33.438 13.5 22.219 1 91.12 310 ALA A C 1
ATOM 2501 O O . ALA A 1 310 ? -33.375 13.461 23.453 1 91.12 310 ALA A O 1
ATOM 2502 N N . THR A 1 311 ? -33.5 14.594 21.516 1 88.56 311 THR A N 1
ATOM 2503 C CA . THR A 1 311 ? -33.5 15.891 22.172 1 88.56 311 THR A CA 1
ATOM 2504 C C . THR A 1 311 ? -34.781 16.078 22.969 1 88.56 311 THR A C 1
ATOM 2506 O O . THR A 1 311 ? -34.75 16.609 24.094 1 88.56 311 THR A O 1
ATOM 2509 N N . ILE A 1 312 ? -35.844 15.617 22.422 1 90.81 312 ILE A N 1
ATOM 2510 C CA . ILE A 1 312 ? -37.125 15.695 23.094 1 90.81 312 ILE A CA 1
ATOM 2511 C C . ILE A 1 312 ? -37.094 14.836 24.359 1 90.81 312 ILE A C 1
ATOM 2513 O O . ILE A 1 312 ? -37.688 15.211 25.375 1 90.81 312 ILE A O 1
ATOM 2517 N N . ASP A 1 313 ? -36.406 13.75 24.344 1 91.94 313 ASP A N 1
ATOM 2518 C CA . ASP A 1 313 ? -36.281 12.828 25.469 1 91.94 313 ASP A CA 1
ATOM 2519 C C . ASP A 1 313 ? -35.25 13.344 26.484 1 91.94 313 ASP A C 1
ATOM 2521 O O . ASP A 1 313 ? -35.062 12.727 27.531 1 91.94 313 ASP A O 1
ATOM 2525 N N . GLY A 1 314 ? -34.625 14.398 26.219 1 88.44 314 GLY A N 1
ATOM 2526 C CA . GLY A 1 314 ? -33.688 15.023 27.141 1 88.44 314 GLY A CA 1
ATOM 2527 C C . GLY A 1 314 ? -32.281 14.477 27.031 1 88.44 314 GLY A C 1
ATOM 2528 O O . GLY A 1 314 ? -31.5 14.594 27.984 1 88.44 314 GLY A O 1
ATOM 2529 N N . ALA A 1 315 ? -31.969 13.867 25.953 1 88.06 315 ALA A N 1
ATOM 2530 C CA . ALA A 1 315 ? -30.656 13.273 25.781 1 88.06 315 ALA A CA 1
ATOM 2531 C C . ALA A 1 315 ? -29.594 14.359 25.594 1 88.06 315 ALA A C 1
ATOM 2533 O O . ALA A 1 315 ? -29.828 15.359 24.922 1 88.06 315 ALA A O 1
ATOM 2534 N N . SER A 1 316 ? -28.469 14.141 26.266 1 86.19 316 SER A N 1
ATOM 2535 C CA . SER A 1 316 ? -27.328 15.039 26.109 1 86.19 316 SER A CA 1
ATOM 2536 C C . SER A 1 316 ? -26.578 14.766 24.812 1 86.19 316 SER A C 1
ATOM 2538 O O . SER A 1 316 ? -26.828 13.766 24.141 1 86.19 316 SER A O 1
ATOM 2540 N N . VAL A 1 317 ? -25.688 15.664 24.453 1 80.75 317 VAL A N 1
ATOM 2541 C CA . VAL A 1 317 ? -24.891 15.539 23.234 1 80.75 317 VAL A CA 1
ATOM 2542 C C . VAL A 1 317 ? -24.031 14.281 23.297 1 80.75 317 VAL A C 1
ATOM 2544 O O . VAL A 1 317 ? -23.906 13.555 22.312 1 80.75 317 VAL A O 1
ATOM 2547 N N . PHE A 1 318 ? -23.469 14.062 24.453 1 84.75 318 PHE A N 1
ATOM 2548 C CA . PHE A 1 318 ? -22.625 12.891 24.625 1 84.75 318 PHE A CA 1
ATOM 2549 C C . PHE A 1 318 ? -23.453 11.609 24.547 1 84.75 318 PHE A C 1
ATOM 2551 O O . PHE A 1 318 ? -22.984 10.602 24 1 84.75 318 PHE A O 1
ATOM 2558 N N . SER A 1 319 ? -24.641 11.688 25.062 1 87.94 319 SER A N 1
ATOM 2559 C CA . SER A 1 319 ? -25.547 10.539 25 1 87.94 319 SER A CA 1
ATOM 2560 C C . SER A 1 319 ? -25.953 10.25 23.547 1 87.94 319 SER A C 1
ATOM 2562 O O . SER A 1 319 ? -26 9.094 23.141 1 87.94 319 SER A O 1
ATOM 2564 N N . LYS A 1 320 ? -26.281 11.352 22.844 1 89.81 320 LYS A N 1
ATOM 2565 C CA . LYS A 1 320 ? -26.641 11.195 21.438 1 89.81 320 LYS A CA 1
ATOM 2566 C C . LYS A 1 320 ? -25.484 10.602 20.641 1 89.81 320 LYS A C 1
ATOM 2568 O O . LYS A 1 320 ? -25.688 9.758 19.766 1 89.81 320 LYS A O 1
ATOM 2573 N N . PHE A 1 321 ? -24.25 11.07 21 1 90.38 321 PHE A N 1
ATOM 2574 C CA . PHE A 1 321 ? -23.078 10.555 20.328 1 90.38 321 PHE A CA 1
ATOM 2575 C C . PHE A 1 321 ? -22.859 9.078 20.641 1 90.38 321 PHE A C 1
ATOM 2577 O O . PHE A 1 321 ? -22.688 8.266 19.734 1 90.38 321 PHE A O 1
ATOM 2584 N N . ARG A 1 322 ? -22.906 8.656 21.812 1 91.62 322 ARG A N 1
ATOM 2585 C CA . ARG A 1 322 ? -22.562 7.32 22.281 1 91.62 322 ARG A CA 1
ATOM 2586 C C . ARG A 1 322 ? -23.625 6.309 21.859 1 91.62 322 ARG A C 1
ATOM 2588 O O . ARG A 1 322 ? -23.312 5.16 21.547 1 91.62 322 ARG A O 1
ATOM 2595 N N . HIS A 1 323 ? -24.938 6.738 21.719 1 92 323 HIS A N 1
ATOM 2596 C CA . HIS A 1 323 ? -26.016 5.766 21.562 1 92 323 HIS A CA 1
ATOM 2597 C C . HIS A 1 323 ? -26.625 5.832 20.172 1 92 323 HIS A C 1
ATOM 2599 O O . HIS A 1 323 ? -27.312 4.902 19.75 1 92 323 HIS A O 1
ATOM 2605 N N . ILE A 1 324 ? -26.359 6.875 19.484 1 92.31 324 ILE A N 1
ATOM 2606 C CA . ILE A 1 324 ? -26.953 7 18.156 1 92.31 324 ILE A CA 1
ATOM 2607 C C . ILE A 1 324 ? -25.844 7.133 17.109 1 92.31 324 ILE A C 1
ATOM 2609 O O . ILE A 1 324 ? -25.625 6.219 16.312 1 92.31 324 ILE A O 1
ATOM 2613 N N . THR A 1 325 ? -25.031 8.18 17.25 1 93.06 325 THR A N 1
ATOM 2614 C CA . THR A 1 325 ? -24.094 8.547 16.203 1 93.06 325 THR A CA 1
ATOM 2615 C C . THR A 1 325 ? -23 7.484 16.062 1 93.06 325 THR A C 1
ATOM 2617 O O . THR A 1 325 ? -22.812 6.914 14.984 1 93.06 325 THR A O 1
ATOM 2620 N N . LEU A 1 326 ? -22.344 7.176 17.156 1 94.19 326 LEU A N 1
ATOM 2621 C CA . LEU A 1 326 ? -21.172 6.309 17.125 1 94.19 326 LEU A CA 1
ATOM 2622 C C . LEU A 1 326 ? -21.547 4.902 16.672 1 94.19 326 LEU A C 1
ATOM 2624 O O . LEU A 1 326 ? -20.922 4.336 15.789 1 94.19 326 LEU A O 1
ATOM 2628 N N . PRO A 1 327 ? -22.609 4.363 17.234 1 93.5 327 PRO A N 1
ATOM 2629 C CA . PRO A 1 327 ? -22.984 3.02 16.797 1 93.5 327 PRO A CA 1
ATOM 2630 C C . PRO A 1 327 ? -23.359 2.969 15.312 1 93.5 327 PRO A C 1
ATOM 2632 O O . PRO A 1 327 ? -23.016 2.016 14.617 1 93.5 327 PRO A O 1
ATOM 2635 N N . MET A 1 328 ? -24.062 3.953 14.852 1 92.62 328 MET A N 1
ATOM 2636 C CA . MET A 1 328 ? -24.469 3.982 13.453 1 92.62 328 MET A CA 1
ATOM 2637 C C . MET A 1 328 ? -23.25 4.109 12.539 1 92.62 328 MET A C 1
ATOM 2639 O O . MET A 1 328 ? -23.172 3.477 11.484 1 92.62 328 MET A O 1
ATOM 2643 N N . ILE A 1 329 ? -22.297 4.902 13 1 94.44 329 ILE A N 1
ATOM 2644 C CA . ILE A 1 329 ? -21.047 5.062 12.242 1 94.44 329 ILE A CA 1
ATOM 2645 C C . ILE A 1 329 ? -20.297 3.742 12.211 1 94.44 329 ILE A C 1
ATOM 2647 O O . ILE A 1 329 ? -19.875 3.283 11.148 1 94.44 329 ILE A O 1
ATOM 2651 N N . LEU A 1 330 ? -20.125 3.111 13.359 1 93.81 330 LEU A N 1
ATOM 2652 C CA . LEU A 1 330 ? -19.312 1.903 13.477 1 93.81 330 LEU A CA 1
ATOM 2653 C C . LEU A 1 330 ? -19.922 0.763 12.664 1 93.81 330 LEU A C 1
ATOM 2655 O O . LEU A 1 330 ? -19.188 0.003 12.023 1 93.81 330 LEU A O 1
ATOM 2659 N N . ILE A 1 331 ? -21.188 0.682 12.617 1 89.19 331 ILE A N 1
ATOM 2660 C CA . ILE A 1 331 ? -21.859 -0.363 11.852 1 89.19 331 ILE A CA 1
ATOM 2661 C C . ILE A 1 331 ? -21.672 -0.105 10.359 1 89.19 331 ILE A C 1
ATOM 2663 O O . ILE A 1 331 ? -21.344 -1.021 9.602 1 89.19 331 ILE A O 1
ATOM 2667 N N . ALA A 1 332 ? -21.812 1.101 10.039 1 87.56 332 ALA A N 1
ATOM 2668 C CA . ALA A 1 332 ? -21.766 1.458 8.625 1 87.56 332 ALA A CA 1
ATOM 2669 C C . ALA A 1 332 ? -20.359 1.308 8.062 1 87.56 332 ALA A C 1
ATOM 2671 O O . ALA A 1 332 ? -20.188 0.878 6.918 1 87.56 332 ALA A O 1
ATOM 2672 N N . ILE A 1 333 ? -19.297 1.59 8.859 1 91.12 333 ILE A N 1
ATOM 2673 C CA . ILE A 1 333 ? -17.969 1.638 8.266 1 91.12 333 ILE A CA 1
ATOM 2674 C C . ILE A 1 333 ? -17.125 0.473 8.789 1 91.12 333 ILE A C 1
ATOM 2676 O O . ILE A 1 333 ? -15.914 0.446 8.602 1 91.12 333 ILE A O 1
ATOM 2680 N N . ALA A 1 334 ? -17.719 -0.517 9.352 1 87.69 334 ALA A N 1
ATOM 2681 C CA . ALA A 1 334 ? -17.031 -1.678 9.922 1 87.69 334 ALA A CA 1
ATOM 2682 C C . ALA A 1 334 ? -16.094 -2.32 8.891 1 87.69 334 ALA A C 1
ATOM 2684 O O . ALA A 1 334 ? -14.938 -2.602 9.188 1 87.69 334 ALA A O 1
ATOM 2685 N N . PRO A 1 335 ? -16.5 -2.523 7.648 1 79.5 335 PRO A N 1
ATOM 2686 C CA . PRO A 1 335 ? -15.602 -3.115 6.656 1 79.5 335 PRO A CA 1
ATOM 2687 C C . PRO A 1 335 ? -14.375 -2.248 6.383 1 79.5 335 PRO A C 1
ATOM 2689 O O . PRO A 1 335 ? -13.273 -2.771 6.18 1 79.5 335 PRO A O 1
ATOM 2692 N N . VAL A 1 336 ? -14.672 -0.982 6.414 1 85.06 336 VAL A N 1
ATOM 2693 C CA . VAL A 1 336 ? -13.578 -0.046 6.172 1 85.06 336 VAL A CA 1
ATOM 2694 C C . VAL A 1 336 ? -12.562 -0.133 7.312 1 85.06 336 VAL A C 1
ATOM 2696 O O . VAL A 1 336 ? -11.352 -0.148 7.074 1 85.06 336 VAL A O 1
ATOM 2699 N N . ILE A 1 337 ? -13.055 -0.249 8.523 1 91.56 337 ILE A N 1
ATOM 2700 C CA . ILE A 1 337 ? -12.188 -0.332 9.695 1 91.56 337 ILE A CA 1
ATOM 2701 C C . ILE A 1 337 ? -11.328 -1.593 9.617 1 91.56 337 ILE A C 1
ATOM 2703 O O . ILE A 1 337 ? -10.125 -1.544 9.867 1 91.56 337 ILE A O 1
ATOM 2707 N N . ILE A 1 338 ? -11.828 -2.654 9.18 1 84.06 338 ILE A N 1
ATOM 2708 C CA . ILE A 1 338 ? -11.117 -3.924 9.078 1 84.06 338 ILE A CA 1
ATOM 2709 C C . ILE A 1 338 ? -9.984 -3.797 8.055 1 84.06 338 ILE A C 1
ATOM 2711 O O . ILE A 1 338 ? -8.875 -4.27 8.297 1 84.06 338 ILE A O 1
ATOM 2715 N N . THR A 1 339 ? -10.266 -3.189 7.012 1 82.75 339 THR A N 1
ATOM 2716 C CA . THR A 1 339 ? -9.258 -3.031 5.969 1 82.75 339 THR A CA 1
ATOM 2717 C C . THR A 1 339 ? -8.102 -2.168 6.465 1 82.75 339 THR A C 1
ATOM 2719 O O . THR A 1 339 ? -6.953 -2.365 6.059 1 82.75 339 THR A O 1
ATOM 2722 N N . GLN A 1 340 ? -8.383 -1.206 7.348 1 91.56 340 GLN A N 1
ATOM 2723 C CA . GLN A 1 340 ? -7.32 -0.367 7.895 1 91.56 340 GLN A CA 1
ATOM 2724 C C . GLN A 1 340 ? -6.367 -1.183 8.766 1 91.56 340 GLN A C 1
ATOM 2726 O O . GLN A 1 340 ? -5.152 -0.984 8.711 1 91.56 340 GLN A O 1
ATOM 2731 N N . PHE A 1 341 ? -6.918 -2.094 9.539 1 90.88 341 PHE A N 1
ATOM 2732 C CA . PHE A 1 341 ? -6.094 -2.943 10.391 1 90.88 341 PHE A CA 1
ATOM 2733 C C . PHE A 1 341 ? -5.227 -3.875 9.547 1 90.88 341 PHE A C 1
ATOM 2735 O O . PHE A 1 341 ? -4.039 -4.047 9.828 1 90.88 341 PHE A O 1
ATOM 2742 N N . THR A 1 342 ? -5.777 -4.402 8.531 1 83.88 342 THR A N 1
ATOM 2743 C CA . THR A 1 342 ? -5.027 -5.293 7.648 1 83.88 342 THR A CA 1
ATOM 2744 C C . THR A 1 342 ? -3.939 -4.523 6.902 1 83.88 342 THR A C 1
ATOM 2746 O O . THR A 1 342 ? -2.828 -5.031 6.723 1 83.88 342 THR A O 1
ATOM 2749 N N . PHE A 1 343 ? -4.277 -3.379 6.531 1 86.12 343 PHE A N 1
ATOM 2750 C CA . PHE A 1 343 ? -3.336 -2.527 5.812 1 86.12 343 PHE A CA 1
ATOM 2751 C C . PHE A 1 343 ? -2.133 -2.195 6.688 1 86.12 343 PHE A C 1
ATOM 2753 O O . PHE A 1 343 ? -0.988 -2.332 6.254 1 86.12 343 PHE A O 1
ATOM 2760 N N . ASN A 1 344 ? -2.398 -1.816 7.871 1 93.56 344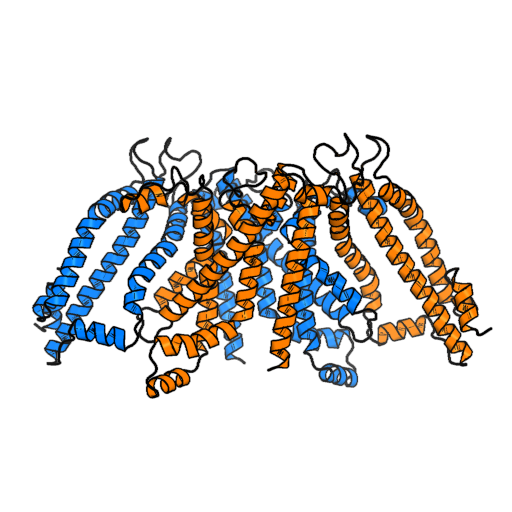 ASN A N 1
ATOM 2761 C CA . ASN A 1 344 ? -1.304 -1.398 8.742 1 93.56 344 ASN A CA 1
ATOM 2762 C C . ASN A 1 344 ? -0.449 -2.586 9.18 1 93.56 344 ASN A C 1
ATOM 2764 O O . ASN A 1 344 ? 0.754 -2.441 9.398 1 93.56 344 ASN A O 1
ATOM 2768 N N . PHE A 1 345 ? -1.065 -3.709 9.266 1 90.56 345 PHE A N 1
ATOM 2769 C CA . PHE A 1 345 ? -0.323 -4.918 9.594 1 90.56 345 PHE A CA 1
ATOM 2770 C C . PHE A 1 345 ? 0.75 -5.199 8.547 1 90.56 345 PHE A C 1
ATOM 2772 O O . PHE A 1 345 ? 1.834 -5.688 8.883 1 90.56 345 PHE A O 1
ATOM 2779 N N . ASN A 1 346 ? 0.469 -4.809 7.312 1 87.5 346 ASN A N 1
ATOM 2780 C CA . ASN A 1 346 ? 1.363 -5.082 6.195 1 87.5 346 ASN A CA 1
ATOM 2781 C C . ASN A 1 346 ? 2.012 -3.805 5.668 1 87.5 346 ASN A C 1
ATOM 2783 O O . ASN A 1 346 ? 2.473 -3.762 4.527 1 87.5 346 ASN A O 1
ATOM 2787 N N . ASN A 1 347 ? 2.029 -2.791 6.465 1 90.94 347 ASN A N 1
ATOM 2788 C CA . ASN A 1 347 ? 2.469 -1.481 5.996 1 90.94 347 ASN A CA 1
ATOM 2789 C C . ASN A 1 347 ? 3.99 -1.371 5.984 1 90.94 347 ASN A C 1
ATOM 2791 O O . ASN A 1 347 ? 4.57 -0.655 6.801 1 90.94 347 ASN A O 1
ATOM 2795 N N . PHE A 1 348 ? 4.574 -1.912 5.047 1 89.62 348 PHE A N 1
ATOM 2796 C CA . PHE A 1 348 ? 6.02 -1.896 4.852 1 89.62 348 PHE A CA 1
ATOM 2797 C C . PHE A 1 348 ? 6.512 -0.483 4.562 1 89.62 348 PHE A C 1
ATOM 2799 O O . PHE A 1 348 ? 7.574 -0.078 5.039 1 89.62 348 PHE A O 1
ATOM 2806 N N . ASN A 1 349 ? 5.723 0.243 3.842 1 89.75 349 ASN A N 1
ATOM 2807 C CA . ASN A 1 349 ? 6.145 1.515 3.262 1 89.75 349 ASN A CA 1
ATOM 2808 C C . ASN A 1 349 ? 6.531 2.52 4.344 1 89.75 349 ASN A C 1
ATOM 2810 O O . ASN A 1 349 ? 7.621 3.096 4.297 1 89.75 349 ASN A O 1
ATOM 2814 N N . ILE A 1 350 ? 5.691 2.666 5.32 1 94.94 350 ILE A N 1
ATOM 2815 C CA . ILE A 1 350 ? 5.93 3.717 6.305 1 94.94 350 ILE A CA 1
ATOM 2816 C C . ILE A 1 350 ? 7.141 3.355 7.164 1 94.94 350 ILE A C 1
ATOM 2818 O O . ILE A 1 350 ? 7.934 4.227 7.527 1 94.94 350 ILE A O 1
ATOM 2822 N N . ILE A 1 351 ? 7.34 2.092 7.445 1 95.19 351 ILE A N 1
ATOM 2823 C CA . ILE A 1 351 ? 8.453 1.641 8.273 1 95.19 351 ILE A CA 1
ATOM 2824 C C . ILE A 1 351 ? 9.766 1.828 7.512 1 95.19 351 ILE A C 1
ATOM 2826 O O . ILE A 1 351 ? 10.719 2.396 8.047 1 95.19 351 ILE A O 1
ATOM 2830 N N . TYR A 1 352 ? 9.789 1.46 6.328 1 90.12 352 TYR A N 1
ATOM 2831 C CA . TYR A 1 352 ? 11.008 1.474 5.531 1 90.12 352 TYR A CA 1
ATOM 2832 C C . TYR A 1 352 ? 11.383 2.895 5.129 1 90.12 352 TYR A C 1
ATOM 2834 O O . TYR A 1 352 ? 12.547 3.289 5.219 1 90.12 352 TYR A O 1
ATOM 2842 N N . LEU A 1 353 ? 10.414 3.643 4.684 1 90.75 353 LEU A N 1
ATOM 2843 C CA . LEU A 1 353 ? 10.688 4.957 4.117 1 90.75 353 LEU A CA 1
ATOM 2844 C C . LEU A 1 353 ? 11.031 5.961 5.211 1 90.75 353 LEU A C 1
ATOM 2846 O O . LEU A 1 353 ? 11.773 6.914 4.977 1 90.75 353 LEU A O 1
ATOM 2850 N N . PHE A 1 354 ? 10.531 5.746 6.418 1 94.19 354 PHE A N 1
ATOM 2851 C CA . PHE A 1 354 ? 10.773 6.703 7.492 1 94.19 354 PHE A CA 1
ATOM 2852 C C . PHE A 1 354 ? 12.203 6.586 8.008 1 94.19 354 PHE A C 1
ATOM 2854 O O . PHE A 1 354 ? 12.945 7.574 8.023 1 94.19 354 PHE A O 1
ATOM 2861 N N . ASN A 1 355 ? 12.586 5.328 8.383 1 93 355 ASN A N 1
ATOM 2862 C CA . ASN A 1 355 ? 13.914 5.176 8.953 1 93 355 ASN A CA 1
ATOM 2863 C C . ASN A 1 355 ? 14.461 3.766 8.75 1 93 355 ASN A C 1
ATOM 2865 O O . ASN A 1 355 ? 15.281 3.289 9.539 1 93 355 ASN A O 1
ATOM 2869 N N . GLY A 1 356 ? 13.898 3.039 7.863 1 91.06 356 GLY A N 1
ATOM 2870 C CA . GLY A 1 356 ? 14.383 1.714 7.512 1 91.06 356 GLY A CA 1
ATOM 2871 C C . GLY A 1 356 ? 14.172 0.691 8.609 1 91.06 356 GLY A C 1
ATOM 2872 O O . GLY A 1 356 ? 14.922 -0.285 8.711 1 91.06 356 GLY A O 1
ATOM 2873 N N . GLY A 1 357 ? 13.281 0.99 9.5 1 94.88 357 GLY A N 1
ATOM 2874 C CA . GLY A 1 357 ? 13.008 0.091 10.617 1 94.88 357 GLY A CA 1
ATOM 2875 C C . GLY A 1 357 ? 13.914 0.333 11.812 1 94.88 357 GLY A C 1
ATOM 2876 O O . GLY A 1 357 ? 13.883 -0.428 12.781 1 94.88 357 GLY A O 1
ATOM 2877 N N . GLY A 1 358 ? 14.688 1.314 11.75 1 94.94 358 GLY A N 1
ATOM 2878 C CA . GLY A 1 358 ? 15.617 1.624 12.828 1 94.94 358 GLY A CA 1
ATOM 2879 C C . GLY A 1 358 ? 14.922 2.17 14.07 1 94.94 358 GLY A C 1
ATOM 2880 O O . GLY A 1 358 ? 13.695 2.238 14.125 1 94.94 358 GLY A O 1
ATOM 2881 N N . PRO A 1 359 ? 15.703 2.471 15.047 1 95.56 359 PRO A N 1
ATOM 2882 C CA . PRO A 1 359 ? 17.156 2.344 15.133 1 95.56 359 PRO A CA 1
ATOM 2883 C C . PRO A 1 359 ? 17.609 0.906 15.375 1 95.56 359 PRO A C 1
ATOM 2885 O O . PRO A 1 359 ? 16.781 0.036 15.672 1 95.56 359 PRO A O 1
ATOM 2888 N N . ALA A 1 360 ? 18.859 0.732 15.234 1 92.88 360 ALA A N 1
ATOM 2889 C CA . ALA A 1 360 ? 19.438 -0.576 15.531 1 92.88 360 ALA A CA 1
ATOM 2890 C C . ALA A 1 360 ? 19.312 -0.907 17.016 1 92.88 360 ALA A C 1
ATOM 2892 O O . ALA A 1 360 ? 19.422 -0.022 17.875 1 92.88 360 ALA A O 1
ATOM 2893 N N . MET A 1 361 ? 19 -2.119 17.281 1 93.25 361 MET A N 1
ATOM 2894 C CA . MET A 1 361 ? 18.844 -2.596 18.656 1 93.25 361 MET A CA 1
ATOM 2895 C C . MET A 1 361 ? 19.938 -3.609 19 1 93.25 361 MET A C 1
ATOM 2897 O O . MET A 1 361 ? 20.172 -4.543 18.234 1 93.25 361 MET A O 1
ATOM 2901 N N . PRO A 1 362 ? 20.578 -3.385 20.109 1 89.69 362 PRO A N 1
ATOM 2902 C CA . PRO A 1 362 ? 21.594 -4.363 20.5 1 89.69 362 PRO A CA 1
ATOM 2903 C C . PRO A 1 362 ? 21.016 -5.758 20.734 1 89.69 362 PRO A C 1
ATOM 2905 O O . PRO A 1 362 ? 19.922 -5.891 21.297 1 89.69 362 PRO A O 1
ATOM 2908 N N . GLY A 1 363 ? 21.703 -6.707 20.234 1 88.12 363 GLY A N 1
ATOM 2909 C CA . GLY A 1 363 ? 21.297 -8.086 20.469 1 88.12 363 GLY A CA 1
ATOM 2910 C C . GLY A 1 363 ? 20.109 -8.5 19.625 1 88.12 363 GLY A C 1
ATOM 2911 O O . GLY A 1 363 ? 19.406 -9.453 19.969 1 88.12 363 GLY A O 1
ATOM 2912 N N . SER A 1 364 ? 19.781 -7.676 18.672 1 91.56 364 SER A N 1
ATOM 2913 C CA . SER A 1 364 ? 18.656 -8 17.812 1 91.56 364 SER A CA 1
ATOM 2914 C C . SER A 1 364 ? 19.078 -7.984 16.344 1 91.56 364 SER A C 1
ATOM 2916 O O . SER A 1 364 ? 19.984 -7.25 15.953 1 91.56 364 SER A O 1
ATOM 2918 N N . THR A 1 365 ? 18.422 -8.812 15.609 1 90.44 365 THR A N 1
ATOM 2919 C CA . THR A 1 365 ? 18.688 -8.836 14.18 1 90.44 365 THR A CA 1
ATOM 2920 C C . THR A 1 365 ? 17.719 -7.918 13.438 1 90.44 365 THR A C 1
ATOM 2922 O O . THR A 1 365 ? 17.812 -7.762 12.219 1 90.44 365 THR A O 1
ATOM 2925 N N . ALA A 1 366 ? 16.844 -7.324 14.172 1 95.5 366 ALA A N 1
ATOM 2926 C CA . ALA A 1 366 ? 15.883 -6.371 13.625 1 95.5 366 ALA A CA 1
ATOM 2927 C C . ALA A 1 366 ? 16.078 -4.984 14.227 1 95.5 366 ALA A C 1
ATOM 2929 O O . ALA A 1 366 ? 16.781 -4.832 15.242 1 95.5 366 ALA A O 1
ATOM 2930 N N . GLY A 1 367 ? 15.539 -4.031 13.547 1 96.25 367 GLY A N 1
ATOM 2931 C CA . GLY A 1 367 ? 15.547 -2.684 14.094 1 96.25 367 GLY A CA 1
ATOM 2932 C C . GLY A 1 367 ? 14.469 -2.457 15.141 1 96.25 367 GLY A C 1
ATOM 2933 O O . GLY A 1 367 ? 13.586 -3.293 15.312 1 96.25 367 GLY A O 1
ATOM 2934 N N . GLY A 1 368 ? 14.531 -1.34 15.742 1 96.62 368 GLY A N 1
ATOM 2935 C CA . GLY A 1 368 ? 13.656 -1.023 16.859 1 96.62 368 GLY A CA 1
ATOM 2936 C C . GLY A 1 368 ? 12.211 -0.836 16.453 1 96.62 368 GLY A C 1
ATOM 2937 O O . GLY A 1 368 ? 11.305 -0.91 17.281 1 96.62 368 GLY A O 1
ATOM 2938 N N . THR A 1 369 ? 11.984 -0.601 15.156 1 97.56 369 THR A N 1
ATOM 2939 C CA . THR A 1 369 ? 10.609 -0.355 14.727 1 97.56 369 THR A CA 1
ATOM 2940 C C . THR A 1 369 ? 10.234 -1.268 13.562 1 97.56 369 THR A C 1
ATOM 2942 O O . THR A 1 369 ? 9.234 -1.037 12.883 1 97.56 369 THR A O 1
ATOM 2945 N N . ASP A 1 370 ? 11.031 -2.254 13.367 1 97.62 370 ASP A N 1
ATOM 2946 C CA . ASP A 1 370 ? 10.695 -3.24 12.344 1 97.62 370 ASP A CA 1
ATOM 2947 C C . ASP A 1 370 ? 9.438 -4.016 12.711 1 97.62 370 ASP A C 1
ATOM 2949 O O . ASP A 1 370 ? 9.258 -4.41 13.867 1 97.62 370 ASP A O 1
ATOM 2953 N N . ILE A 1 371 ? 8.586 -4.109 11.758 1 96.19 371 ILE A N 1
ATOM 2954 C CA . ILE A 1 371 ? 7.492 -5.07 11.859 1 96.19 371 ILE A CA 1
ATOM 2955 C C . ILE A 1 371 ? 7.871 -6.359 11.133 1 96.19 371 ILE A C 1
ATOM 2957 O O . ILE A 1 371 ? 8.953 -6.449 10.539 1 96.19 371 ILE A O 1
ATOM 2961 N N . LEU A 1 372 ? 7.027 -7.312 11.188 1 93.5 372 LEU A N 1
ATOM 2962 C CA . LEU A 1 372 ? 7.371 -8.617 10.641 1 93.5 372 LEU A CA 1
ATOM 2963 C C . LEU A 1 372 ? 7.734 -8.508 9.156 1 93.5 372 LEU A C 1
ATOM 2965 O O . LEU A 1 372 ? 8.758 -9.039 8.727 1 93.5 372 LEU A O 1
ATOM 2969 N N . VAL A 1 373 ? 7.035 -7.723 8.43 1 90.94 373 VAL A N 1
ATOM 2970 C CA . VAL A 1 373 ? 7.227 -7.645 6.988 1 90.94 373 VAL A CA 1
ATOM 2971 C C . VAL A 1 373 ? 8.547 -6.949 6.676 1 90.94 373 VAL A C 1
ATOM 2973 O O . VAL A 1 373 ? 9.281 -7.371 5.781 1 90.94 373 VAL A O 1
ATOM 2976 N N . SER A 1 374 ? 8.898 -5.902 7.379 1 93.12 374 SER A N 1
ATOM 2977 C CA . SER A 1 374 ? 10.148 -5.199 7.109 1 93.12 374 SER A CA 1
ATOM 2978 C C . SER A 1 374 ? 11.352 -6.004 7.602 1 93.12 374 SER A C 1
ATOM 2980 O O . SER A 1 374 ? 12.43 -5.926 7.02 1 93.12 374 SER A O 1
ATOM 2982 N N . TRP A 1 375 ? 11.141 -6.77 8.664 1 94.81 375 TRP A N 1
ATOM 2983 C CA . TRP A 1 375 ? 12.211 -7.641 9.133 1 94.81 375 TRP A CA 1
ATOM 2984 C C . TRP A 1 375 ? 12.5 -8.734 8.109 1 94.81 375 TRP A C 1
ATOM 2986 O O . TRP A 1 375 ? 13.664 -9.023 7.82 1 94.81 375 TRP A O 1
ATOM 2996 N N . ILE A 1 376 ? 11.469 -9.305 7.535 1 92.19 376 ILE A N 1
ATOM 2997 C CA . ILE A 1 376 ? 11.625 -10.32 6.5 1 92.19 376 ILE A CA 1
ATOM 2998 C C . ILE A 1 376 ? 12.375 -9.734 5.309 1 92.19 376 ILE A C 1
ATOM 3000 O O . ILE A 1 376 ? 13.242 -10.391 4.727 1 92.19 376 ILE A O 1
ATOM 3004 N N . TYR A 1 377 ? 12.109 -8.555 5.051 1 89.31 377 TYR A N 1
ATOM 3005 C CA . TYR A 1 377 ? 12.812 -7.867 3.971 1 89.31 377 TYR A CA 1
ATOM 3006 C C . TYR A 1 377 ? 14.305 -7.773 4.266 1 89.31 377 TYR A C 1
ATOM 3008 O O . TYR A 1 377 ? 15.133 -8.062 3.4 1 89.31 377 TYR A O 1
ATOM 3016 N N . LYS A 1 378 ? 14.656 -7.371 5.41 1 92.62 378 LYS A N 1
ATOM 3017 C CA . LYS A 1 378 ? 16.062 -7.223 5.785 1 92.62 378 LYS A CA 1
ATOM 3018 C C . LYS A 1 378 ? 16.781 -8.57 5.762 1 92.62 378 LYS A C 1
ATOM 3020 O O . LYS A 1 378 ? 17.906 -8.656 5.289 1 92.62 378 LYS A O 1
ATOM 3025 N N . LEU A 1 379 ? 16.094 -9.531 6.242 1 92.25 379 LEU A N 1
ATOM 3026 C CA . LEU A 1 379 ? 16.688 -10.875 6.25 1 92.25 379 LEU A CA 1
ATOM 3027 C C . LEU A 1 379 ? 16.938 -11.359 4.828 1 92.25 379 LEU A C 1
ATOM 3029 O O . LEU A 1 379 ? 17.953 -12.023 4.57 1 92.25 379 LEU A O 1
ATOM 3033 N N . THR A 1 380 ? 16.078 -11.008 3.904 1 87.44 380 THR A N 1
ATOM 3034 C CA . THR A 1 380 ? 16.172 -11.484 2.527 1 87.44 380 THR A CA 1
ATOM 3035 C C . THR A 1 380 ? 17.188 -10.664 1.74 1 87.44 380 THR A C 1
ATOM 3037 O O . THR A 1 380 ? 18.047 -11.227 1.046 1 87.44 380 THR A O 1
ATOM 3040 N N . MET A 1 381 ? 17.188 -9.383 1.921 1 83.31 381 MET A N 1
ATOM 3041 C CA . MET A 1 381 ? 17.922 -8.508 1.004 1 83.31 381 MET A CA 1
ATOM 3042 C C . MET A 1 381 ? 19.234 -8.039 1.622 1 83.31 381 MET A C 1
ATOM 3044 O O . MET A 1 381 ? 20.172 -7.711 0.905 1 83.31 381 MET A O 1
ATOM 3048 N N . GLN A 1 382 ? 19.234 -8.016 2.898 1 84.44 382 GLN A N 1
ATOM 3049 C CA . GLN A 1 382 ? 20.422 -7.438 3.525 1 84.44 382 GLN A CA 1
ATOM 3050 C C . GLN A 1 382 ? 21.281 -8.516 4.176 1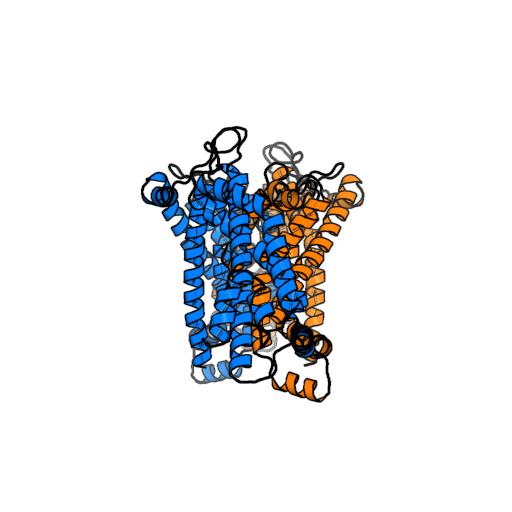 84.44 382 GLN A C 1
ATOM 3052 O O . GLN A 1 382 ? 22.516 -8.461 4.102 1 84.44 382 GLN A O 1
ATOM 3057 N N . SER A 1 383 ? 20.641 -9.539 4.711 1 88.56 383 SER A N 1
ATOM 3058 C CA . SER A 1 383 ? 21.422 -10.531 5.449 1 88.56 383 SER A CA 1
ATOM 3059 C C . SER A 1 383 ? 21.453 -11.867 4.711 1 88.56 383 SER A C 1
ATOM 3061 O O . SER A 1 383 ? 22.109 -12.812 5.152 1 88.56 383 SER A O 1
ATOM 3063 N N . SER A 1 384 ? 20.766 -12.031 3.656 1 87.94 384 SER A N 1
ATOM 3064 C CA . SER A 1 384 ? 20.734 -13.227 2.822 1 87.94 384 SER A CA 1
ATOM 3065 C C . SER A 1 384 ? 20.344 -14.453 3.637 1 87.94 384 SER A C 1
ATOM 3067 O O . SER A 1 384 ? 20.969 -15.508 3.508 1 87.94 384 SER A O 1
ATOM 3069 N N . GLN A 1 385 ? 19.547 -14.234 4.594 1 90.62 385 GLN A N 1
ATOM 3070 C CA . GLN A 1 385 ? 18.969 -15.328 5.367 1 90.62 385 GLN A CA 1
ATOM 3071 C C . GLN A 1 385 ? 17.641 -15.781 4.773 1 90.62 385 GLN A C 1
ATOM 3073 O O . GLN A 1 385 ? 16.594 -15.586 5.383 1 90.62 385 GLN A O 1
ATOM 3078 N N . TYR A 1 386 ? 17.75 -16.5 3.744 1 90.38 386 TYR A N 1
ATOM 3079 C CA . TYR A 1 386 ? 16.578 -16.781 2.914 1 90.38 386 TYR A CA 1
ATOM 3080 C C . TYR A 1 386 ? 15.672 -17.812 3.58 1 90.38 386 TYR A C 1
ATOM 3082 O O . TYR A 1 386 ? 14.453 -17.672 3.586 1 90.38 386 TYR A O 1
ATOM 3090 N N . SER A 1 387 ? 16.25 -18.844 4.137 1 93.44 387 SER A N 1
ATOM 3091 C CA . SER A 1 387 ? 15.461 -19.891 4.785 1 93.44 387 SER A CA 1
ATOM 3092 C C . SER A 1 387 ? 14.719 -19.344 6 1 93.44 387 SER A C 1
ATOM 3094 O O . SER A 1 387 ? 13.555 -19.688 6.223 1 93.44 387 SER A O 1
ATOM 3096 N N . LEU A 1 388 ? 15.438 -18.516 6.715 1 92.94 388 LEU A N 1
ATOM 3097 C CA . LEU A 1 388 ? 14.812 -17.906 7.887 1 92.94 388 LEU A CA 1
ATOM 3098 C C . LEU A 1 388 ? 13.68 -16.984 7.477 1 92.94 388 LEU A C 1
ATOM 3100 O O . LEU A 1 388 ? 12.617 -16.969 8.109 1 92.94 388 LEU A O 1
ATOM 3104 N N . ALA A 1 389 ? 13.914 -16.203 6.469 1 92.5 389 ALA A N 1
ATOM 3105 C CA . ALA A 1 389 ? 12.891 -15.305 5.934 1 92.5 389 ALA A CA 1
ATOM 3106 C C . ALA A 1 389 ? 11.664 -16.094 5.48 1 92.5 389 ALA A C 1
ATOM 3108 O O . ALA A 1 389 ? 10.523 -15.695 5.746 1 92.5 389 ALA A O 1
ATOM 3109 N N . ALA A 1 390 ? 11.906 -17.172 4.879 1 92.75 390 ALA A N 1
ATOM 3110 C CA . ALA A 1 390 ? 10.82 -18.016 4.398 1 92.75 390 ALA A CA 1
ATOM 3111 C C . ALA A 1 390 ? 10.031 -18.609 5.562 1 92.75 390 ALA A C 1
ATOM 3113 O O . ALA A 1 390 ? 8.805 -18.656 5.531 1 92.75 390 ALA A O 1
ATOM 3114 N N . ALA A 1 391 ? 10.719 -19.078 6.508 1 94.38 391 ALA A N 1
ATOM 3115 C CA . ALA A 1 391 ? 10.078 -19.656 7.688 1 94.38 391 ALA A CA 1
ATOM 3116 C C . ALA A 1 391 ? 9.203 -18.625 8.391 1 94.38 391 ALA A C 1
ATOM 3118 O O . ALA A 1 391 ? 8.062 -18.922 8.766 1 94.38 391 ALA A O 1
ATOM 3119 N N . LEU A 1 392 ? 9.742 -17.469 8.547 1 92.56 392 LEU A N 1
ATOM 3120 C CA . LEU A 1 392 ? 8.992 -16.391 9.18 1 92.56 392 LEU A CA 1
ATOM 3121 C C . LEU A 1 392 ? 7.766 -16.031 8.352 1 92.56 392 LEU A C 1
ATOM 3123 O O . LEU A 1 392 ? 6.719 -15.664 8.898 1 92.56 392 LEU A O 1
ATOM 3127 N N . THR A 1 393 ? 7.922 -16.062 7.082 1 90 393 THR A N 1
ATOM 3128 C CA . THR A 1 393 ? 6.801 -15.797 6.184 1 90 393 THR A CA 1
ATOM 3129 C C . THR A 1 393 ? 5.676 -16.812 6.41 1 90 393 THR A C 1
ATOM 3131 O O . THR A 1 393 ? 4.5 -16.438 6.426 1 90 393 THR A O 1
ATOM 3134 N N . ILE A 1 394 ? 6.004 -18 6.582 1 90.56 394 ILE A N 1
ATOM 3135 C CA . ILE A 1 394 ? 5.012 -19.031 6.84 1 90.56 394 ILE A CA 1
ATOM 3136 C C . ILE A 1 394 ? 4.301 -18.75 8.156 1 90.56 394 ILE A C 1
ATOM 3138 O O . ILE A 1 394 ? 3.072 -18.812 8.234 1 90.56 394 ILE A O 1
ATOM 3142 N N . LEU A 1 395 ? 5.066 -18.453 9.109 1 90.19 395 LEU A N 1
ATOM 3143 C CA . LEU A 1 395 ? 4.484 -18.156 10.414 1 90.19 395 LEU A CA 1
ATOM 3144 C C . LEU A 1 395 ? 3.545 -16.953 10.328 1 90.19 395 LEU A C 1
ATOM 3146 O O . LEU A 1 395 ? 2.455 -16.969 10.906 1 90.19 395 LEU A O 1
ATOM 3150 N N . LEU A 1 396 ? 4.035 -15.945 9.648 1 86.88 396 LEU A N 1
ATOM 3151 C CA . LEU A 1 396 ? 3.221 -14.758 9.438 1 86.88 396 LEU A CA 1
ATOM 3152 C C . LEU A 1 396 ? 1.933 -15.102 8.695 1 86.88 396 LEU A C 1
ATOM 3154 O O . LEU A 1 396 ? 0.856 -14.617 9.055 1 86.88 396 LEU A O 1
ATOM 3158 N N . SER A 1 397 ? 2.027 -15.898 7.699 1 82.88 397 SER A N 1
ATOM 3159 C CA . SER A 1 397 ? 0.868 -16.281 6.902 1 82.88 397 SER A CA 1
ATOM 3160 C C . SER A 1 397 ? -0.147 -17.062 7.742 1 82.88 397 SER A C 1
ATOM 3162 O O . SER A 1 397 ? -1.354 -16.844 7.617 1 82.88 397 SER A O 1
ATOM 3164 N N . ILE A 1 398 ? 0.323 -17.906 8.516 1 84.62 398 ILE A N 1
ATOM 3165 C CA . ILE A 1 398 ? -0.553 -18.672 9.398 1 84.62 398 ILE A CA 1
ATOM 3166 C C . ILE A 1 398 ? -1.296 -17.719 10.336 1 84.62 398 ILE A C 1
ATOM 3168 O O . ILE A 1 398 ? -2.502 -17.875 10.547 1 84.62 398 ILE A O 1
ATOM 3172 N N . PHE A 1 399 ? -0.564 -16.797 10.805 1 81.19 399 PHE A N 1
ATOM 3173 C CA . PHE A 1 399 ? -1.151 -15.812 11.719 1 81.19 399 PHE A CA 1
ATOM 3174 C C . PHE A 1 399 ? -2.225 -14.992 11.008 1 81.19 399 PHE A C 1
ATOM 3176 O O . PHE A 1 399 ? -3.334 -14.836 11.523 1 81.19 399 PHE A O 1
ATOM 3183 N N . VAL A 1 400 ? -1.952 -14.508 9.883 1 76.81 400 VAL A N 1
ATOM 3184 C CA . VAL A 1 400 ? -2.861 -13.656 9.117 1 76.81 400 VAL A CA 1
ATOM 3185 C C . VAL A 1 400 ? -4.086 -14.469 8.695 1 76.81 400 VAL A C 1
ATOM 3187 O O . VAL A 1 400 ? -5.219 -13.984 8.781 1 76.81 400 VAL A O 1
ATOM 3190 N N . ILE A 1 401 ? -3.924 -15.664 8.266 1 75.69 401 ILE A N 1
ATOM 3191 C CA . ILE A 1 401 ? -5.016 -16.531 7.824 1 75.69 401 ILE A CA 1
ATOM 3192 C C . ILE A 1 401 ? -5.926 -16.844 9.008 1 75.69 401 ILE A C 1
ATOM 3194 O O . ILE A 1 401 ? -7.152 -16.859 8.867 1 75.69 401 ILE A O 1
ATOM 3198 N N . SER A 1 402 ? -5.363 -17.094 10.125 1 79.5 402 SER A N 1
ATOM 3199 C CA . SER A 1 402 ? -6.141 -17.406 11.32 1 79.5 402 SER A CA 1
ATOM 3200 C C . SER A 1 402 ? -7.039 -16.25 11.711 1 79.5 402 SER A C 1
ATOM 3202 O O . SER A 1 402 ? -8.211 -16.438 12.055 1 79.5 402 SER A O 1
ATOM 3204 N N . ILE A 1 403 ? -6.523 -15.078 11.594 1 73.56 403 ILE A N 1
ATOM 3205 C CA . ILE A 1 403 ? -7.305 -13.891 11.93 1 73.56 403 ILE A CA 1
ATOM 3206 C C . ILE A 1 403 ? -8.398 -13.688 10.883 1 73.56 403 ILE A C 1
ATOM 3208 O O . ILE A 1 403 ? -9.531 -13.344 11.219 1 73.56 403 ILE A O 1
ATOM 3212 N N . ALA A 1 404 ? -8.039 -13.867 9.648 1 69.5 404 ALA A N 1
ATOM 3213 C CA . ALA A 1 404 ? -9.008 -13.719 8.562 1 69.5 404 ALA A CA 1
ATOM 3214 C C . ALA A 1 404 ? -10.156 -14.703 8.711 1 69.5 404 ALA A C 1
ATOM 3216 O O . ALA A 1 404 ? -11.32 -14.344 8.516 1 69.5 404 ALA A O 1
ATOM 3217 N N . LEU A 1 405 ? -9.883 -15.898 9.047 1 72.75 405 LEU A N 1
ATOM 3218 C CA . LEU A 1 405 ? -10.898 -16.922 9.234 1 72.75 405 LEU A CA 1
ATOM 3219 C C . LEU A 1 405 ? -11.789 -16.594 10.43 1 72.75 405 LEU A C 1
ATOM 3221 O O . LEU A 1 405 ? -13.008 -16.797 10.383 1 72.75 405 LEU A O 1
ATOM 3225 N N . TRP A 1 406 ? -11.117 -16.109 11.383 1 72.19 406 TRP A N 1
ATOM 3226 C CA . TRP A 1 406 ? -11.859 -15.711 12.57 1 72.19 406 TRP A CA 1
ATOM 3227 C C . TRP A 1 406 ? -12.82 -14.57 12.25 1 72.19 406 TRP A C 1
ATOM 3229 O O . TRP A 1 406 ? -13.984 -14.594 12.672 1 72.19 406 TRP A O 1
ATOM 3239 N N . GLN A 1 407 ? -12.414 -13.609 11.508 1 64.5 407 GLN A N 1
ATOM 3240 C CA . GLN A 1 407 ? -13.234 -12.469 11.117 1 64.5 407 GLN A CA 1
ATOM 3241 C C . GLN A 1 407 ? -14.383 -12.898 10.211 1 64.5 407 GLN A C 1
ATOM 3243 O O . GLN A 1 407 ? -15.492 -12.375 10.32 1 64.5 407 GLN A O 1
ATOM 3248 N N . PHE A 1 408 ? -14.117 -13.797 9.328 1 60.22 408 PHE A N 1
ATOM 3249 C CA . PHE A 1 408 ? -15.133 -14.289 8.406 1 60.22 408 PHE A CA 1
ATOM 3250 C C . PHE A 1 408 ? -16.219 -15.039 9.156 1 60.22 408 PHE A C 1
ATOM 3252 O O . PHE A 1 408 ? -17.406 -14.914 8.828 1 60.22 408 PHE A O 1
ATOM 3259 N N . ARG A 1 409 ? -15.883 -15.758 10.055 1 63.34 409 ARG A N 1
ATOM 3260 C CA . ARG A 1 409 ? -16.844 -16.516 10.844 1 63.34 409 ARG A CA 1
ATOM 3261 C C . ARG A 1 409 ? -17.734 -15.594 11.672 1 63.34 409 ARG A C 1
ATOM 3263 O O . ARG A 1 409 ? -18.922 -15.875 11.867 1 63.34 409 ARG A O 1
ATOM 3270 N N . ARG A 1 410 ? -17.156 -14.531 12 1 59.56 410 ARG A N 1
ATOM 3271 C CA . ARG A 1 410 ? -17.906 -13.586 12.82 1 59.56 410 ARG A CA 1
ATOM 3272 C C . ARG A 1 410 ? -18.812 -12.711 11.961 1 59.56 410 ARG A C 1
ATOM 3274 O O . ARG A 1 410 ? -19.891 -12.297 12.398 1 59.56 410 ARG A O 1
ATOM 3281 N N . THR A 1 411 ? -18.328 -12.328 10.844 1 54.38 411 THR A N 1
ATOM 3282 C CA . THR A 1 411 ? -19.172 -11.508 9.977 1 54.38 411 THR A CA 1
ATOM 3283 C C . THR A 1 411 ? -20.328 -12.328 9.414 1 54.38 411 THR A C 1
ATOM 3285 O O . THR A 1 411 ? -21.422 -11.797 9.195 1 54.38 411 THR A O 1
ATOM 3288 N N . ASN A 1 412 ? -20.156 -13.508 8.891 1 50.41 412 ASN A N 1
ATOM 3289 C CA . ASN A 1 412 ? -21.2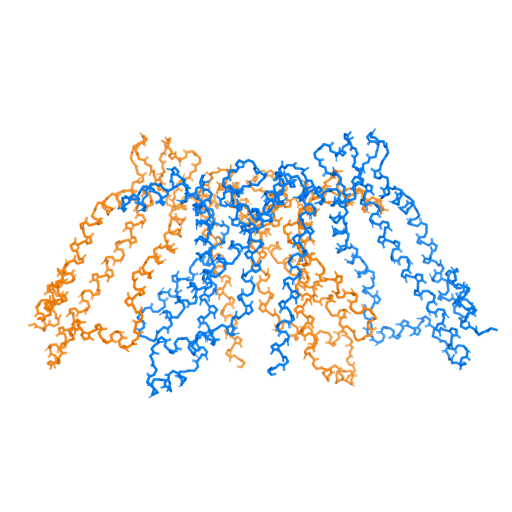81 -14.336 8.477 1 50.41 412 ASN A CA 1
ATOM 3290 C C . ASN A 1 412 ? -22.312 -14.477 9.602 1 50.41 412 ASN A C 1
ATOM 3292 O O . ASN A 1 412 ? -23.5 -14.617 9.344 1 50.41 412 ASN A O 1
ATOM 3296 N N . SER A 1 413 ? -21.891 -14.445 10.703 1 44.19 413 SER A N 1
ATOM 3297 C CA . SER A 1 413 ? -22.891 -14.438 11.766 1 44.19 413 SER A CA 1
ATOM 3298 C C . SER A 1 413 ? -23.703 -13.148 11.758 1 44.19 413 SER A C 1
ATOM 3300 O O . SER A 1 413 ? -24.875 -13.133 12.172 1 44.19 413 SER A O 1
ATOM 3302 N N . PHE A 1 414 ? -23.109 -12.164 11.344 1 39 414 PHE A N 1
ATOM 3303 C CA . PHE A 1 414 ? -23.906 -10.945 11.25 1 39 414 PHE A CA 1
ATOM 3304 C C . PHE A 1 414 ? -24.859 -11.008 10.062 1 39 414 PHE A C 1
ATOM 3306 O O . PHE A 1 414 ? -25.922 -10.367 10.062 1 39 414 PHE A O 1
ATOM 3313 N N . LYS A 1 415 ? -24.594 -11.711 8.898 1 40.94 415 LYS A N 1
ATOM 3314 C CA . LYS A 1 415 ? -25.531 -11.891 7.801 1 40.94 415 LYS A CA 1
ATOM 3315 C C . LYS A 1 415 ? -26.656 -12.859 8.188 1 40.94 415 LYS A C 1
ATOM 3317 O O . LYS A 1 415 ? -27.797 -12.711 7.734 1 40.94 415 LYS A O 1
ATOM 3322 N N . GLU A 1 416 ? -26.422 -13.852 8.898 1 39.47 416 GLU A N 1
ATOM 3323 C CA . GLU A 1 416 ? -27.547 -14.703 9.273 1 39.47 416 GLU A CA 1
ATOM 3324 C C . GLU A 1 416 ? -28.453 -14 10.281 1 39.47 416 GLU A C 1
ATOM 3326 O O . GLU A 1 416 ? -29.672 -14.234 10.297 1 39.47 416 GLU A O 1
ATOM 3331 N N . GLY A 1 417 ? -28.125 -13.297 11.125 1 30.02 417 GLY A N 1
ATOM 3332 C CA . GLY A 1 417 ? -28.984 -12.68 12.109 1 30.02 417 GLY A CA 1
ATOM 3333 C C . GLY A 1 417 ? -29.609 -11.383 11.633 1 30.02 417 GLY A C 1
ATOM 3334 O O . GLY A 1 417 ? -30.422 -10.781 12.328 1 30.02 417 GLY A O 1
ATOM 3335 N N . ALA A 1 418 ? -29.266 -10.945 10.656 1 28.22 418 ALA A N 1
ATOM 3336 C CA . ALA A 1 418 ? -30.062 -9.828 10.172 1 28.22 418 ALA A CA 1
ATOM 3337 C C . ALA A 1 418 ? -31.156 -10.305 9.227 1 28.22 418 ALA A C 1
ATOM 3339 O O . ALA A 1 418 ? -30.906 -11.148 8.359 1 28.22 418 ALA A O 1
ATOM 3340 N N . MET B 1 1 ? -23.125 58.25 15.219 1 72.88 1 MET B N 1
ATOM 3341 C CA . MET B 1 1 ? -22.641 57.031 14.602 1 72.88 1 MET B CA 1
ATOM 3342 C C . MET B 1 1 ? -23.266 55.812 15.273 1 72.88 1 MET B C 1
ATOM 3344 O O . MET B 1 1 ? -23.562 55.812 16.469 1 72.88 1 MET B O 1
ATOM 3348 N N . GLN B 1 2 ? -23.641 54.844 14.5 1 90.81 2 GLN B N 1
ATOM 3349 C CA . GLN B 1 2 ? -24.25 53.625 15 1 90.81 2 GLN B CA 1
ATOM 3350 C C . GLN B 1 2 ? -23.281 52.812 15.875 1 90.81 2 GLN B C 1
ATOM 3352 O O . GLN B 1 2 ? -22.078 52.875 15.664 1 90.81 2 GLN B O 1
ATOM 3357 N N . HIS B 1 3 ? -23.75 52.469 17 1 92.62 3 HIS B N 1
ATOM 3358 C CA . HIS B 1 3 ? -22.953 51.719 17.953 1 92.62 3 HIS B CA 1
ATOM 3359 C C . HIS B 1 3 ? -22.156 50.625 17.25 1 92.62 3 HIS B C 1
ATOM 3361 O O . HIS B 1 3 ? -21.016 50.344 17.641 1 92.62 3 HIS B O 1
ATOM 3367 N N . ARG B 1 4 ? -22.703 50 16.234 1 93.75 4 ARG B N 1
ATOM 3368 C CA . ARG B 1 4 ? -22.016 48.938 15.523 1 93.75 4 ARG B CA 1
ATOM 3369 C C . ARG B 1 4 ? -20.75 49.438 14.852 1 93.75 4 ARG B C 1
ATOM 3371 O O . ARG B 1 4 ? -19.719 48.75 14.867 1 93.75 4 ARG B O 1
ATOM 3378 N N . LYS B 1 5 ? -20.734 50.594 14.281 1 94.69 5 LYS B N 1
ATOM 3379 C CA . LYS B 1 5 ? -19.578 51.156 13.594 1 94.69 5 LYS B CA 1
ATOM 3380 C C . LYS B 1 5 ? -18.516 51.594 14.586 1 94.69 5 LYS B C 1
ATOM 3382 O O . LYS B 1 5 ? -17.312 51.406 14.352 1 94.69 5 LYS B O 1
ATOM 3387 N N . ILE B 1 6 ? -19 52.219 15.664 1 94.88 6 ILE B N 1
ATOM 3388 C CA . ILE B 1 6 ? -18.062 52.688 16.672 1 94.88 6 ILE B CA 1
ATOM 3389 C C . ILE B 1 6 ? -17.375 51.5 17.344 1 94.88 6 ILE B C 1
ATOM 3391 O O . ILE B 1 6 ? -16.156 51.531 17.547 1 94.88 6 ILE B O 1
ATOM 3395 N N . ALA B 1 7 ? -18.125 50.531 17.703 1 94.75 7 ALA B N 1
ATOM 3396 C CA . ALA B 1 7 ? -17.578 49.312 18.312 1 94.75 7 ALA B CA 1
ATOM 3397 C C . ALA B 1 7 ? -16.547 48.656 17.391 1 94.75 7 ALA B C 1
ATOM 3399 O O . ALA B 1 7 ? -15.523 48.156 17.859 1 94.75 7 ALA B O 1
ATOM 3400 N N . LEU B 1 8 ? -16.828 48.625 16.109 1 94 8 LEU B N 1
ATOM 3401 C CA . LEU B 1 8 ? -15.922 48.031 15.117 1 94 8 LEU B CA 1
ATOM 3402 C C . LEU B 1 8 ? -14.617 48.812 15.039 1 94 8 LEU B C 1
ATOM 3404 O O . LEU B 1 8 ? -13.531 48.25 15.008 1 94 8 LEU B O 1
ATOM 3408 N N . LEU B 1 9 ? -14.758 50.125 14.977 1 94.25 9 LEU B N 1
ATOM 3409 C CA . LEU B 1 9 ? -13.586 50.969 14.867 1 94.25 9 LEU B CA 1
ATOM 3410 C C . LEU B 1 9 ? -12.703 50.844 16.109 1 94.25 9 LEU B C 1
ATOM 3412 O O . LEU B 1 9 ? -11.477 50.844 16 1 94.25 9 LEU B O 1
ATOM 3416 N N . LEU B 1 10 ? -13.312 50.75 17.266 1 93.19 10 LEU B N 1
ATOM 3417 C CA . LEU B 1 10 ? -12.555 50.625 18.516 1 93.19 10 LEU B CA 1
ATOM 3418 C C . LEU B 1 10 ? -11.906 49.25 18.609 1 93.19 10 LEU B C 1
ATOM 3420 O O . LEU B 1 10 ? -10.898 49.094 19.297 1 93.19 10 LEU B O 1
ATOM 3424 N N . SER B 1 11 ? -12.43 48.312 17.953 1 93.88 11 SER B N 1
ATOM 3425 C CA . SER B 1 11 ? -11.945 46.938 18.047 1 93.88 11 SER B CA 1
ATOM 3426 C C . SER B 1 11 ? -10.664 46.75 17.234 1 93.88 11 SER B C 1
ATOM 3428 O O . SER B 1 11 ? -10.094 45.656 17.203 1 93.88 11 SER B O 1
ATOM 3430 N N . VAL B 1 12 ? -10.234 47.812 16.547 1 93.38 12 VAL B N 1
ATOM 3431 C CA . VAL B 1 12 ? -8.898 47.75 15.953 1 93.38 12 VAL B CA 1
ATOM 3432 C C . VAL B 1 12 ? -7.879 47.344 17.016 1 93.38 12 VAL B C 1
ATOM 3434 O O . VAL B 1 12 ? -6.941 46.594 16.734 1 93.38 12 VAL B O 1
ATOM 3437 N N . ILE B 1 13 ? -8.102 47.875 18.203 1 93.94 13 ILE B N 1
ATOM 3438 C CA . ILE B 1 13 ? -7.43 47.344 19.375 1 93.94 13 ILE B CA 1
ATOM 3439 C C . ILE B 1 13 ? -8.312 46.281 20.031 1 93.94 13 ILE B C 1
ATOM 3441 O O . ILE B 1 13 ? -9.383 46.594 20.547 1 93.94 13 ILE B O 1
ATOM 3445 N N . PRO B 1 14 ? -7.801 45.062 19.922 1 94 14 PRO B N 1
ATOM 3446 C CA . PRO B 1 14 ? -8.648 43.969 20.406 1 94 14 PRO B CA 1
ATOM 3447 C C . PRO B 1 14 ? -9.141 44.188 21.828 1 94 14 PRO B C 1
ATOM 3449 O O . PRO B 1 14 ? -8.352 44.562 22.703 1 94 14 PRO B O 1
ATOM 3452 N N . GLY B 1 15 ? -10.422 43.938 22.016 1 92.25 15 GLY B N 1
ATOM 3453 C CA . GLY B 1 15 ? -11.031 44.062 23.344 1 92.25 15 GLY B CA 1
ATOM 3454 C C . GLY B 1 15 ? -11.734 45.406 23.547 1 92.25 15 GLY B C 1
ATOM 3455 O O . GLY B 1 15 ? -12.711 45.469 24.281 1 92.25 15 GLY B O 1
ATOM 3456 N N . LEU B 1 16 ? -11.367 46.469 22.891 1 94.06 16 LEU B N 1
ATOM 3457 C CA . LEU B 1 16 ? -11.898 47.781 23.125 1 94.06 16 LEU B CA 1
ATOM 3458 C C . LEU B 1 16 ? -13.336 47.906 22.609 1 94.06 16 LEU B C 1
ATOM 3460 O O . LEU B 1 16 ? -14.148 48.625 23.188 1 94.06 16 LEU B O 1
ATOM 3464 N N . GLY B 1 17 ? -13.602 47.281 21.484 1 93.56 17 GLY B N 1
ATOM 3465 C CA . GLY B 1 17 ? -14.977 47.281 21.016 1 93.56 17 GLY B CA 1
ATOM 3466 C C . GLY B 1 17 ? -15.938 46.594 21.969 1 93.56 17 GLY B C 1
ATOM 3467 O O . GLY B 1 17 ? -17.062 47.062 22.156 1 93.56 17 GLY B O 1
ATOM 3468 N N . GLN B 1 18 ? -15.5 45.594 22.562 1 93.19 18 GLN B N 1
ATOM 3469 C CA . GLN B 1 18 ? -16.297 44.875 23.562 1 93.19 18 GLN B CA 1
ATOM 3470 C C . GLN B 1 18 ? -16.484 45.719 24.812 1 93.19 18 GLN B C 1
ATOM 3472 O O . GLN B 1 18 ? -17.547 45.688 25.438 1 93.19 18 GLN B O 1
ATOM 3477 N N . PHE B 1 19 ? -15.398 46.438 25.219 1 92.81 19 PHE B N 1
ATOM 3478 C CA . PHE B 1 19 ? -15.508 47.344 26.344 1 92.81 19 PHE B CA 1
ATOM 3479 C C . PHE B 1 19 ? -16.562 48.438 26.078 1 92.81 19 PHE B C 1
ATOM 3481 O O . PHE B 1 19 ? -17.359 48.75 26.953 1 92.81 19 PHE B O 1
ATOM 3488 N N . TYR B 1 20 ? -16.531 48.906 24.859 1 93.12 20 TYR B N 1
ATOM 3489 C CA . TYR B 1 20 ? -17.531 49.906 24.469 1 93.12 20 TYR B CA 1
ATOM 3490 C C . TYR B 1 20 ? -18.938 49.344 24.594 1 93.12 20 TYR B C 1
ATOM 3492 O O . TYR B 1 20 ? -19.859 50.062 24.984 1 93.12 20 TYR B O 1
ATOM 3500 N N . ASN B 1 21 ? -19.109 48.125 24.281 1 92.19 21 ASN B N 1
ATOM 3501 C CA . ASN B 1 21 ? -20.406 47.469 24.359 1 92.19 21 ASN B CA 1
ATOM 3502 C C . ASN B 1 21 ? -20.719 46.969 25.766 1 92.19 21 ASN B C 1
ATOM 3504 O O . ASN B 1 21 ? -21.625 46.188 25.969 1 92.19 21 ASN B O 1
ATOM 3508 N N . ARG B 1 22 ? -19.938 47.219 26.766 1 88.19 22 ARG B N 1
ATOM 3509 C CA . ARG B 1 22 ? -20.125 46.906 28.188 1 88.19 22 ARG B CA 1
ATOM 3510 C C . ARG B 1 22 ? -19.969 45.438 28.453 1 88.19 22 ARG B C 1
ATOM 3512 O O . ARG B 1 22 ? -20.641 44.875 29.328 1 88.19 22 ARG B O 1
ATOM 3519 N N . GLN B 1 23 ? -19.25 44.844 27.594 1 90.69 23 GLN B N 1
ATOM 3520 C CA . GLN B 1 23 ? -18.859 43.438 27.828 1 90.69 23 GLN B CA 1
ATOM 3521 C C . GLN B 1 23 ? -17.438 43.344 28.344 1 90.69 23 GLN B C 1
ATOM 3523 O O . GLN B 1 23 ? -16.516 43 27.594 1 90.69 23 GLN B O 1
ATOM 3528 N N . TRP B 1 24 ? -17.234 43.5 29.562 1 89.62 24 TRP B N 1
ATOM 3529 C CA . TRP B 1 24 ? -15.93 43.688 30.188 1 89.62 24 TRP B CA 1
ATOM 3530 C C . TRP B 1 24 ? -15.117 42.406 30.141 1 89.62 24 TRP B C 1
ATOM 3532 O O . TRP B 1 24 ? -13.922 42.438 29.844 1 89.62 24 TRP B O 1
ATOM 3542 N N . VAL B 1 25 ? -15.75 41.312 30.438 1 87.88 25 VAL B N 1
ATOM 3543 C CA . VAL B 1 25 ? -15.047 40.031 30.484 1 87.88 25 VAL B CA 1
ATOM 3544 C C . VAL B 1 25 ? -14.57 39.656 29.094 1 87.88 25 VAL B C 1
ATOM 3546 O O . VAL B 1 25 ? -13.43 39.219 28.922 1 87.88 25 VAL B O 1
ATOM 3549 N N . LYS B 1 26 ? -15.352 39.906 28.078 1 88.94 26 LYS B N 1
ATOM 3550 C CA . LYS B 1 26 ? -14.977 39.594 26.703 1 88.94 26 LYS B CA 1
ATOM 3551 C C . LYS B 1 26 ? -13.852 40.531 26.234 1 88.94 26 LYS B C 1
ATOM 3553 O O . LYS B 1 26 ? -12.922 40.062 25.547 1 88.94 26 LYS B O 1
ATOM 3558 N N . GLY B 1 27 ? -14.023 41.656 26.547 1 90.94 27 GLY B N 1
ATOM 3559 C CA . GLY B 1 27 ? -12.984 42.594 26.172 1 90.94 27 GLY B CA 1
ATOM 3560 C C . GLY B 1 27 ? -11.633 42.281 26.766 1 90.94 27 GLY B C 1
ATOM 3561 O O . GLY B 1 27 ? -10.609 42.312 26.078 1 90.94 27 GLY B O 1
ATOM 3562 N N . LEU B 1 28 ? -11.672 41.875 28.047 1 92.19 28 LEU B N 1
ATOM 3563 C CA . LEU B 1 28 ? -10.422 41.531 28.719 1 92.19 28 LEU B CA 1
ATOM 3564 C C . LEU B 1 28 ? -9.828 40.25 28.094 1 92.19 28 LEU B C 1
ATOM 3566 O O . LEU B 1 28 ? -8.602 40.125 27.984 1 92.19 28 LEU B O 1
ATOM 3570 N N . LEU B 1 29 ? -10.672 39.375 27.719 1 89.31 29 LEU B N 1
ATOM 3571 C CA . LEU B 1 29 ? -10.211 38.125 27.109 1 89.31 29 LEU B CA 1
ATOM 3572 C C . LEU B 1 29 ? -9.531 38.406 25.766 1 89.31 29 LEU B C 1
ATOM 3574 O O . LEU B 1 29 ? -8.438 37.906 25.516 1 89.31 29 LEU B O 1
ATOM 3578 N N . PHE B 1 30 ? -10.172 39.188 24.938 1 92.31 30 PHE B N 1
ATOM 3579 C CA . PHE B 1 30 ? -9.602 39.5 23.625 1 92.31 30 PHE B CA 1
ATOM 3580 C C . PHE B 1 30 ? -8.312 40.281 23.766 1 92.31 30 PHE B C 1
ATOM 3582 O O . PHE B 1 30 ? -7.355 40.062 23.031 1 92.31 30 PHE B O 1
ATOM 3589 N N . LEU B 1 31 ? -8.32 41.156 24.703 1 92.81 31 LEU B N 1
ATOM 3590 C CA . LEU B 1 31 ? -7.117 41.938 24.938 1 92.81 31 LEU B CA 1
ATOM 3591 C C . LEU B 1 31 ? -5.98 41.062 25.438 1 92.81 31 LEU B C 1
ATOM 3593 O O . LEU B 1 31 ? -4.84 41.188 25 1 92.81 31 LEU B O 1
ATOM 3597 N N . PHE B 1 32 ? -6.309 40.219 26.359 1 91.94 32 PHE B N 1
ATOM 3598 C CA . PHE B 1 32 ? -5.324 39.281 26.906 1 91.94 32 PHE B CA 1
ATOM 3599 C C . PHE B 1 32 ? -4.777 38.375 25.812 1 91.94 32 PHE B C 1
ATOM 3601 O O . PHE B 1 32 ? -3.57 38.125 25.75 1 91.94 32 PHE B O 1
ATOM 3608 N N . LEU B 1 33 ? -5.625 37.844 25 1 90.06 33 LEU B N 1
ATOM 3609 C CA . LEU B 1 33 ? -5.215 36.938 23.906 1 90.06 33 LEU B CA 1
ATOM 3610 C C . LEU B 1 33 ? -4.32 37.688 22.922 1 90.06 33 LEU B C 1
ATOM 3612 O O . LEU B 1 33 ? -3.35 37.125 22.406 1 90.06 33 LEU B O 1
ATOM 3616 N N . ALA B 1 34 ? -4.637 38.875 22.672 1 91.25 34 ALA B N 1
ATOM 3617 C CA . ALA B 1 34 ? -3.852 39.688 21.734 1 91.25 34 ALA B CA 1
ATOM 3618 C C . ALA B 1 34 ? -2.461 39.969 22.297 1 91.25 34 ALA B C 1
ATOM 3620 O O . ALA B 1 34 ? -1.459 39.812 21.594 1 91.25 34 ALA B O 1
ATOM 3621 N N . ILE B 1 35 ? -2.463 40.312 23.547 1 90.75 35 ILE B N 1
ATOM 3622 C CA . ILE B 1 35 ? -1.188 40.625 24.188 1 90.75 35 ILE B CA 1
ATOM 3623 C C . ILE B 1 35 ? -0.346 39.344 24.281 1 90.75 35 ILE B C 1
ATOM 3625 O O . ILE B 1 35 ? 0.852 39.375 23.984 1 90.75 35 ILE B O 1
ATOM 3629 N N . SER B 1 36 ? -0.986 38.312 24.656 1 88.62 36 SER B N 1
ATOM 3630 C CA . SER B 1 36 ? -0.295 37.031 24.766 1 88.62 36 SER B CA 1
ATOM 3631 C C . SER B 1 36 ? 0.248 36.594 23.406 1 88.62 36 SER B C 1
ATOM 3633 O O . SER B 1 36 ? 1.351 36.031 23.312 1 88.62 36 SER B O 1
ATOM 3635 N N . PHE B 1 37 ? -0.492 36.781 22.391 1 88.62 37 PHE B N 1
ATOM 3636 C CA . PHE B 1 37 ? -0.086 36.406 21.047 1 88.62 37 PHE B CA 1
ATOM 3637 C C . PHE B 1 37 ? 1.176 37.156 20.641 1 88.62 37 PHE B C 1
ATOM 3639 O O . PHE B 1 37 ? 2.125 36.562 20.125 1 88.62 37 PHE B O 1
ATOM 3646 N N . LEU B 1 38 ? 1.203 38.406 20.906 1 87.5 38 LEU B N 1
ATOM 3647 C CA . LEU B 1 38 ? 2.344 39.25 20.516 1 87.5 38 LEU B CA 1
ATOM 3648 C C . LEU B 1 38 ? 3.562 38.906 21.375 1 87.5 38 LEU B C 1
ATOM 3650 O O . LEU B 1 38 ? 4.691 38.906 20.875 1 87.5 38 LEU B O 1
ATOM 3654 N N . PHE B 1 39 ? 3.303 38.625 22.594 1 85.56 39 PHE B N 1
ATOM 3655 C CA . PHE B 1 39 ? 4.402 38.312 23.5 1 85.56 39 PHE B CA 1
ATOM 3656 C C . PHE B 1 39 ? 5 36.938 23.203 1 85.56 39 PHE B C 1
ATOM 3658 O O . PHE B 1 39 ? 6.223 36.781 23.219 1 85.56 39 PHE B O 1
ATOM 3665 N N . VAL B 1 40 ? 4.188 36.031 22.922 1 81.56 40 VAL B N 1
ATOM 3666 C CA . VAL B 1 40 ? 4.633 34.656 22.734 1 81.56 40 VAL B CA 1
ATOM 3667 C C . VAL B 1 40 ? 5.219 34.469 21.328 1 81.56 40 VAL B C 1
ATOM 3669 O O . VAL B 1 40 ? 6.238 33.812 21.156 1 81.56 40 VAL B O 1
ATOM 3672 N N . PHE B 1 41 ? 4.609 35.156 20.344 1 85.88 41 PHE B N 1
ATOM 3673 C CA . PHE B 1 41 ? 4.961 34.844 18.969 1 85.88 41 PHE B CA 1
ATOM 3674 C C . PHE B 1 41 ? 5.73 36 18.328 1 85.88 41 PHE B C 1
ATOM 3676 O O . PHE B 1 41 ? 6.133 35.906 17.172 1 85.88 41 PHE B O 1
ATOM 3683 N N . GLY B 1 42 ? 5.98 37 19.047 1 85.88 42 GLY B N 1
ATOM 3684 C CA . GLY B 1 42 ? 6.672 38.156 18.484 1 85.88 42 GLY B CA 1
ATOM 3685 C C . GLY B 1 42 ? 8.008 37.812 17.859 1 85.88 42 GLY B C 1
ATOM 3686 O O . GLY B 1 42 ? 8.266 38.156 16.703 1 85.88 42 GLY B O 1
ATOM 3687 N N . ASP B 1 43 ? 8.797 37.094 18.594 1 85.06 43 ASP B N 1
ATOM 3688 C CA . ASP B 1 43 ? 10.117 36.688 18.109 1 85.06 43 ASP B CA 1
ATOM 3689 C C . ASP B 1 43 ? 10.008 35.75 16.922 1 85.06 43 ASP B C 1
ATOM 3691 O O . ASP B 1 43 ? 10.773 35.844 15.961 1 85.06 43 ASP B O 1
ATOM 3695 N N . LEU B 1 44 ? 9.133 34.875 16.984 1 85.5 44 LEU B N 1
ATOM 3696 C CA . LEU B 1 44 ? 8.906 33.906 15.906 1 85.5 44 LEU B CA 1
ATOM 3697 C C . LEU B 1 44 ? 8.5 34.625 14.625 1 85.5 44 LEU B C 1
ATOM 3699 O O . LEU B 1 44 ? 8.977 34.281 13.539 1 85.5 44 LEU B O 1
ATOM 3703 N N . LEU B 1 45 ? 7.648 35.594 14.789 1 89.75 45 LEU B N 1
ATOM 3704 C CA . LEU B 1 45 ? 7.168 36.312 13.617 1 89.75 45 LEU B CA 1
ATOM 3705 C C . LEU B 1 45 ? 8.289 37.156 12.992 1 89.75 45 LEU B C 1
ATOM 3707 O O . LEU B 1 45 ? 8.438 37.156 11.766 1 89.75 45 LEU B O 1
ATOM 3711 N N . ASN B 1 46 ? 9.047 37.75 13.805 1 88.94 46 ASN B N 1
ATOM 3712 C CA . ASN B 1 46 ? 10.148 38.531 13.289 1 88.94 46 ASN B CA 1
ATOM 3713 C C . ASN B 1 46 ? 11.195 37.688 12.586 1 88.94 46 ASN B C 1
ATOM 3715 O O . ASN B 1 46 ? 11.422 37.844 11.383 1 88.94 46 ASN B O 1
ATOM 3719 N N . MET B 1 47 ? 11.672 36.719 13.242 1 87.69 47 MET B N 1
ATOM 3720 C CA . MET B 1 47 ? 12.703 35.844 12.672 1 87.69 47 MET B CA 1
ATOM 3721 C C . MET B 1 47 ? 12.117 34.938 11.594 1 87.69 47 MET B C 1
ATOM 3723 O O . MET B 1 47 ? 12.805 34.625 10.625 1 87.69 47 MET B O 1
ATOM 3727 N N . GLY B 1 48 ? 10.93 34.594 11.82 1 91.5 48 GLY B N 1
ATOM 3728 C CA . GLY B 1 48 ? 10.281 33.719 10.859 1 91.5 48 GLY B CA 1
ATOM 3729 C C . GLY B 1 48 ? 10.078 34.344 9.5 1 91.5 48 GLY B C 1
ATOM 3730 O O . GLY B 1 48 ? 10.414 33.781 8.469 1 91.5 48 GLY B O 1
ATOM 3731 N N . PHE B 1 49 ? 9.578 35.562 9.516 1 94.12 49 PHE B N 1
ATOM 3732 C CA . PHE B 1 49 ? 9.344 36.25 8.242 1 94.12 49 PHE B CA 1
ATOM 3733 C C . PHE B 1 49 ? 10.664 36.625 7.594 1 94.12 49 PHE B C 1
ATOM 3735 O O . PHE B 1 49 ? 10.82 36.531 6.371 1 94.12 49 PHE B O 1
ATOM 3742 N N . TRP B 1 50 ? 11.578 37.062 8.391 1 93.12 50 TRP B N 1
ATOM 3743 C CA . TRP B 1 50 ? 12.906 37.312 7.848 1 93.12 50 TRP B CA 1
ATOM 3744 C C . TRP B 1 50 ? 13.5 36.094 7.203 1 93.12 50 TRP B C 1
ATOM 3746 O O . TRP B 1 50 ? 14.039 36.125 6.094 1 93.12 50 TRP B O 1
ATOM 3756 N N . GLY B 1 51 ? 13.445 35 7.91 1 92.12 51 GLY B N 1
ATOM 3757 C CA . GLY B 1 51 ? 13.945 33.75 7.406 1 92.12 51 GLY B CA 1
ATOM 3758 C C . GLY B 1 51 ? 13.234 33.281 6.148 1 92.12 51 GLY B C 1
ATOM 3759 O O . GLY B 1 51 ? 13.852 32.719 5.25 1 92.12 51 GLY B O 1
ATOM 3760 N N . LEU B 1 52 ? 11.984 33.531 6.117 1 93.62 52 LEU B N 1
ATOM 3761 C CA . LEU B 1 52 ? 11.18 33.094 4.973 1 93.62 52 LEU B CA 1
ATOM 3762 C C . LEU B 1 52 ? 11.586 33.875 3.719 1 93.62 52 LEU B C 1
ATOM 3764 O O . LEU B 1 52 ? 11.656 33.312 2.629 1 93.62 52 LEU B O 1
ATOM 3768 N N . PHE B 1 53 ? 11.883 35.094 3.848 1 93.56 53 PHE B N 1
ATOM 3769 C CA . PHE B 1 53 ? 12.172 35.938 2.686 1 93.56 53 PHE B CA 1
ATOM 3770 C C . PHE B 1 53 ? 13.625 35.781 2.26 1 93.56 53 PHE B C 1
ATOM 3772 O O . PHE B 1 53 ? 13.938 35.812 1.067 1 93.56 53 PHE B O 1
ATOM 3779 N N . THR B 1 54 ? 14.547 35.531 3.197 1 92.94 54 THR B N 1
ATOM 3780 C CA . THR B 1 54 ? 15.969 35.531 2.871 1 92.94 54 THR B CA 1
ATOM 3781 C C . THR B 1 54 ? 16.516 34.125 2.797 1 92.94 54 THR B C 1
ATOM 3783 O O . THR B 1 54 ? 17.453 33.844 2.045 1 92.94 54 THR B O 1
ATOM 3786 N N . LEU B 1 55 ? 16.031 33.219 3.582 1 93.5 55 LEU B N 1
ATOM 3787 C CA . LEU B 1 55 ? 16.516 31.859 3.74 1 93.5 55 LEU B CA 1
ATOM 3788 C C . LEU B 1 55 ? 17.938 31.844 4.273 1 93.5 55 LEU B C 1
ATOM 3790 O O . LEU B 1 55 ? 18.688 30.891 4.035 1 93.5 55 LEU B O 1
ATOM 3794 N N . GLY B 1 56 ? 18.281 32.938 4.848 1 90.75 56 GLY B N 1
ATOM 3795 C CA . GLY B 1 56 ? 19.594 33.062 5.449 1 90.75 56 GLY B CA 1
ATOM 3796 C C . GLY B 1 56 ? 20.547 33.906 4.645 1 90.75 56 GLY B C 1
ATOM 3797 O O . GLY B 1 56 ? 20.406 34.031 3.428 1 90.75 56 GLY B O 1
ATOM 3798 N N . THR B 1 57 ? 21.531 34.469 5.316 1 90.12 57 THR B N 1
ATOM 3799 C CA . THR B 1 57 ? 22.469 35.375 4.652 1 90.12 57 THR B CA 1
ATOM 3800 C C . THR B 1 57 ? 23.906 34.969 4.898 1 90.12 57 THR B C 1
ATOM 3802 O O . THR B 1 57 ? 24.797 35.312 4.133 1 90.12 57 THR B O 1
ATOM 3805 N N . GLN B 1 58 ? 24.141 34.094 5.949 1 88.75 58 GLN B N 1
ATOM 3806 C CA . GLN B 1 58 ? 25.516 33.719 6.277 1 88.75 58 GLN B CA 1
ATOM 3807 C C . GLN B 1 58 ? 25.609 32.281 6.723 1 88.75 58 GLN B C 1
ATOM 3809 O O . GLN B 1 58 ? 24.812 31.812 7.531 1 88.75 58 GLN B O 1
ATOM 3814 N N . VAL B 1 59 ? 26.578 31.594 6.215 1 83.81 59 VAL B N 1
ATOM 3815 C CA . VAL B 1 59 ? 26.891 30.234 6.66 1 83.81 59 VAL B CA 1
ATOM 3816 C C . VAL B 1 59 ? 28.031 30.266 7.672 1 83.81 59 VAL B C 1
ATOM 3818 O O . VAL B 1 59 ? 28.922 31.109 7.59 1 83.81 59 VAL B O 1
ATOM 3821 N N . PRO B 1 60 ? 28.109 29.422 8.664 1 80.44 60 PRO B N 1
ATOM 3822 C CA . PRO B 1 60 ? 27.203 28.312 8.977 1 80.44 60 PRO B CA 1
ATOM 3823 C C . PRO B 1 60 ? 26.125 28.688 9.992 1 80.44 60 PRO B C 1
ATOM 3825 O O . PRO B 1 60 ? 25.422 27.812 10.508 1 80.44 60 PRO B O 1
ATOM 3828 N N . ARG B 1 61 ? 26.047 29.969 10.289 1 79.69 61 ARG B N 1
ATOM 3829 C CA . ARG B 1 61 ? 25.125 30.453 11.305 1 79.69 61 ARG B CA 1
ATOM 3830 C C . ARG B 1 61 ? 23.672 30.156 10.906 1 79.69 61 ARG B C 1
ATOM 3832 O O . ARG B 1 61 ? 22.891 29.672 11.727 1 79.69 61 ARG B O 1
ATOM 3839 N N . ASP B 1 62 ? 23.422 30.469 9.664 1 86.44 62 ASP B N 1
ATOM 3840 C CA . ASP B 1 62 ? 22.047 30.328 9.195 1 86.44 62 ASP B CA 1
ATOM 3841 C C . ASP B 1 62 ? 21.828 28.969 8.531 1 86.44 62 ASP B C 1
ATOM 3843 O O . ASP B 1 62 ? 22.703 28.469 7.824 1 86.44 62 ASP B O 1
ATOM 3847 N N . ASN B 1 63 ? 20.797 28.391 8.852 1 88.31 63 ASN B N 1
ATOM 3848 C CA . ASN B 1 63 ? 20.328 27.188 8.188 1 88.31 63 ASN B CA 1
ATOM 3849 C C . ASN B 1 63 ? 19.031 27.438 7.414 1 88.31 63 ASN B C 1
ATOM 3851 O O . ASN B 1 63 ? 17.969 27.625 8.008 1 88.31 63 ASN B O 1
ATOM 3855 N N . SER B 1 64 ? 19.125 27.422 6.145 1 91.06 64 SER B N 1
ATOM 3856 C CA . SER B 1 64 ? 18.031 27.812 5.262 1 91.06 64 SER B CA 1
ATOM 3857 C C . SER B 1 64 ? 16.781 26.969 5.527 1 91.06 64 SER B C 1
ATOM 3859 O O . SER B 1 64 ? 15.664 27.469 5.469 1 91.06 64 SER B O 1
ATOM 3861 N N . ILE B 1 65 ? 17.016 25.75 5.785 1 87.06 65 ILE B N 1
ATOM 3862 C CA . ILE B 1 65 ? 15.898 24.844 5.953 1 87.06 65 ILE B CA 1
ATOM 3863 C C . ILE B 1 65 ? 15.188 25.125 7.273 1 87.06 65 ILE B C 1
ATOM 3865 O O . ILE B 1 65 ? 13.953 25.109 7.34 1 87.06 65 ILE B O 1
ATOM 3869 N N . PHE B 1 66 ? 15.898 25.5 8.25 1 86.88 66 PHE B N 1
ATOM 3870 C CA . PHE B 1 66 ? 15.312 25.891 9.531 1 86.88 66 PHE B CA 1
ATOM 3871 C C . PHE B 1 66 ? 14.539 27.188 9.391 1 86.88 66 PHE B C 1
ATOM 3873 O O . PHE B 1 66 ? 13.445 27.328 9.938 1 86.88 66 PHE B O 1
ATOM 3880 N N . LEU B 1 67 ? 15.117 27.984 8.695 1 90.38 67 LEU B N 1
ATOM 3881 C CA . LEU B 1 67 ? 14.492 29.297 8.5 1 90.38 67 LEU B CA 1
ATOM 3882 C C . LEU B 1 67 ? 13.203 29.172 7.688 1 90.38 67 LEU B C 1
ATOM 3884 O O . LEU B 1 67 ? 12.227 29.859 7.957 1 90.38 67 LEU B O 1
ATOM 3888 N N . LEU B 1 68 ? 13.312 28.312 6.727 1 91.62 68 LEU B N 1
ATOM 3889 C CA . LEU B 1 68 ? 12.109 28.047 5.945 1 91.62 68 LEU B CA 1
ATOM 3890 C C . LEU B 1 68 ? 10.992 27.5 6.828 1 91.62 68 LEU B C 1
ATOM 3892 O O . LEU B 1 68 ? 9.852 27.938 6.742 1 91.62 68 LEU B O 1
ATOM 3896 N N . ALA B 1 69 ? 11.305 26.594 7.656 1 89.88 69 ALA B N 1
ATOM 3897 C CA . ALA B 1 69 ? 10.336 26 8.562 1 89.88 69 ALA B CA 1
ATOM 3898 C C . ALA B 1 69 ? 9.758 27.031 9.523 1 89.88 69 ALA B C 1
ATOM 3900 O O . ALA B 1 69 ? 8.547 27.094 9.719 1 89.88 69 ALA B O 1
ATOM 3901 N N . GLU B 1 70 ? 10.594 27.797 10.055 1 89.62 70 GLU B N 1
ATOM 3902 C CA . GLU B 1 70 ? 10.156 28.859 10.969 1 89.62 70 GLU B CA 1
ATOM 3903 C C . GLU B 1 70 ? 9.258 29.859 10.266 1 89.62 70 GLU B C 1
ATOM 3905 O O . GLU B 1 70 ? 8.305 30.375 10.852 1 89.62 70 GLU B O 1
ATOM 3910 N N . GLY B 1 71 ? 9.664 30.125 9.102 1 93.12 71 GLY B N 1
ATOM 3911 C CA . GLY B 1 71 ? 8.852 31.047 8.312 1 93.12 71 GLY B CA 1
ATOM 3912 C C . GLY B 1 71 ? 7.449 30.516 8.047 1 93.12 71 GLY B C 1
ATOM 3913 O O . GLY B 1 71 ? 6.477 31.266 8.156 1 93.12 71 GLY B O 1
ATOM 3914 N N . ILE B 1 72 ? 7.379 29.281 7.727 1 92.81 72 ILE B N 1
ATOM 3915 C CA . ILE B 1 72 ? 6.078 28.672 7.461 1 92.81 72 ILE B CA 1
ATOM 3916 C C . ILE B 1 72 ? 5.242 28.672 8.742 1 92.81 72 ILE B C 1
ATOM 3918 O O . ILE B 1 72 ? 4.043 28.953 8.703 1 92.81 72 ILE B O 1
ATOM 3922 N N . ILE B 1 73 ? 5.863 28.359 9.805 1 89.69 73 ILE B N 1
ATOM 3923 C CA . ILE B 1 73 ? 5.172 28.391 11.086 1 89.69 73 ILE B CA 1
ATOM 3924 C C . ILE B 1 73 ? 4.664 29.812 11.367 1 89.69 73 ILE B C 1
ATOM 3926 O O . ILE B 1 73 ? 3.531 30 11.805 1 89.69 73 ILE B O 1
ATOM 3930 N N . ALA B 1 74 ? 5.48 30.766 11.07 1 91.62 74 ALA B N 1
ATOM 3931 C CA . ALA B 1 74 ? 5.098 32.156 11.266 1 91.62 74 ALA B CA 1
ATOM 3932 C C . ALA B 1 74 ? 3.873 32.5 10.422 1 91.62 74 ALA B C 1
ATOM 3934 O O . ALA B 1 74 ? 2.982 33.219 10.883 1 91.62 74 ALA B O 1
ATOM 3935 N N . VAL B 1 75 ? 3.859 32 9.242 1 93 75 VAL B N 1
ATOM 3936 C CA . VAL B 1 75 ? 2.73 32.25 8.359 1 93 75 VAL B CA 1
ATOM 3937 C C . VAL B 1 75 ? 1.463 31.641 8.938 1 93 75 VAL B C 1
ATOM 3939 O O . VAL B 1 75 ? 0.406 32.281 8.961 1 93 75 VAL B O 1
ATOM 3942 N N . ILE B 1 76 ? 1.594 30.422 9.383 1 89.81 76 ILE B N 1
ATOM 3943 C CA . ILE B 1 76 ? 0.446 29.719 9.945 1 89.81 76 ILE B CA 1
ATOM 3944 C C . ILE B 1 76 ? -0.052 30.453 11.188 1 89.81 76 ILE B C 1
ATOM 3946 O O . ILE B 1 76 ? -1.253 30.688 11.344 1 89.81 76 ILE B O 1
ATOM 3950 N N . VAL B 1 77 ? 0.844 30.812 12.039 1 87.81 77 VAL B N 1
ATOM 3951 C CA . VAL B 1 77 ? 0.504 31.516 13.273 1 87.81 77 VAL B CA 1
ATOM 3952 C C . VAL B 1 77 ? -0.141 32.844 12.945 1 87.81 77 VAL B C 1
ATOM 3954 O O . VAL B 1 77 ? -1.089 33.281 13.609 1 87.81 77 VAL B O 1
ATOM 3957 N N . THR B 1 78 ? 0.375 33.531 11.953 1 91.5 78 THR B N 1
ATOM 3958 C CA . THR B 1 78 ? -0.198 34.812 11.516 1 91.5 78 THR B CA 1
ATOM 3959 C C . THR B 1 78 ? -1.633 34.625 11.031 1 91.5 78 THR B C 1
ATOM 3961 O O . THR B 1 78 ? -2.512 35.438 11.352 1 91.5 78 THR B O 1
ATOM 3964 N N . CYS B 1 79 ? -1.843 33.594 10.266 1 90.06 79 CYS B N 1
ATOM 3965 C CA . CYS B 1 79 ? -3.191 33.312 9.789 1 90.06 79 CYS B CA 1
ATOM 3966 C C . CYS B 1 79 ? -4.141 33.062 10.953 1 90.06 79 CYS B C 1
ATOM 3968 O O . CYS B 1 79 ? -5.281 33.531 10.938 1 90.06 79 CYS B O 1
ATOM 3970 N N . PHE B 1 80 ? -3.672 32.375 11.93 1 85.62 80 PHE B N 1
ATOM 3971 C CA . PHE B 1 80 ? -4.488 32.156 13.109 1 85.62 80 PHE B CA 1
ATOM 3972 C C . PHE B 1 80 ? -4.742 33.438 13.867 1 85.62 80 PHE B C 1
ATOM 3974 O O . PHE B 1 80 ? -5.844 33.656 14.375 1 85.62 80 PHE B O 1
ATOM 3981 N N . GLY B 1 81 ? -3.752 34.25 14.031 1 87.81 81 GLY B N 1
ATOM 3982 C CA . GLY B 1 81 ? -3.904 35.531 14.672 1 87.81 81 GLY B CA 1
ATOM 3983 C C . GLY B 1 81 ? -4.887 36.438 13.961 1 87.81 81 GLY B C 1
ATOM 3984 O O . GLY B 1 81 ? -5.711 37.094 14.594 1 87.81 81 GLY B O 1
ATOM 3985 N N . LEU B 1 82 ? -4.836 36.375 12.648 1 91.12 82 LEU B N 1
ATOM 3986 C CA . LEU B 1 82 ? -5.754 37.188 11.852 1 91.12 82 LEU B CA 1
ATOM 3987 C C . LEU B 1 82 ? -7.184 36.688 11.984 1 91.12 82 LEU B C 1
ATOM 3989 O O . LEU B 1 82 ? -8.133 37.469 11.984 1 91.12 82 LEU B O 1
ATOM 3993 N N . ALA B 1 83 ? -7.258 35.438 12.055 1 85.94 83 ALA B N 1
ATOM 3994 C CA . ALA B 1 83 ? -8.578 34.844 12.258 1 85.94 83 ALA B CA 1
ATOM 3995 C C . ALA B 1 83 ? -9.164 35.281 13.602 1 85.94 83 ALA B C 1
ATOM 3997 O O . ALA B 1 83 ? -10.352 35.625 13.688 1 85.94 83 ALA B O 1
ATOM 3998 N N . MET B 1 84 ? -8.367 35.219 14.609 1 86.75 84 MET B N 1
ATOM 3999 C CA . MET B 1 84 ? -8.82 35.656 15.93 1 86.75 84 MET B CA 1
ATOM 4000 C C . MET B 1 84 ? -9.172 37.156 15.922 1 86.75 84 MET B C 1
ATOM 4002 O O . MET B 1 84 ? -10.117 37.562 16.578 1 86.75 84 MET B O 1
ATOM 4006 N N . TYR B 1 85 ? -8.367 37.875 15.219 1 91.44 85 TYR B N 1
ATOM 4007 C CA . TYR B 1 85 ? -8.625 39.312 15.078 1 91.44 85 TYR B CA 1
ATOM 4008 C C . TYR B 1 85 ? -9.953 39.562 14.367 1 91.44 85 TYR B C 1
ATOM 4010 O O . TYR B 1 85 ? -10.727 40.438 14.773 1 91.44 85 TYR B O 1
ATOM 4018 N N . TYR B 1 86 ? -10.203 38.781 13.398 1 90.81 86 TYR B N 1
ATOM 4019 C CA . TYR B 1 86 ? -11.461 38.906 12.672 1 90.81 86 TYR B CA 1
ATOM 4020 C C . TYR B 1 86 ? -12.641 38.562 13.57 1 90.81 86 TYR B C 1
ATOM 4022 O O . TYR B 1 86 ? -13.68 39.219 13.531 1 90.81 86 TYR B O 1
ATOM 4030 N N . ILE B 1 87 ? -12.508 37.531 14.312 1 86.69 87 ILE B N 1
ATOM 4031 C CA . ILE B 1 87 ? -13.555 37.125 15.242 1 86.69 87 ILE B CA 1
ATOM 4032 C C . ILE B 1 87 ? -13.828 38.25 16.234 1 86.69 87 ILE B C 1
ATOM 4034 O O . ILE B 1 87 ? -14.977 38.5 16.594 1 86.69 87 ILE B O 1
ATOM 4038 N N . ASN B 1 88 ? -12.719 38.875 16.719 1 91.44 88 ASN B N 1
ATOM 4039 C CA . ASN B 1 88 ? -12.836 40.031 17.625 1 91.44 88 ASN B CA 1
ATOM 4040 C C . ASN B 1 88 ? -13.609 41.188 17 1 91.44 88 ASN B C 1
ATOM 4042 O O . ASN B 1 88 ? -14.5 41.75 17.625 1 91.44 88 ASN B O 1
ATOM 4046 N N . LEU B 1 89 ? -13.344 41.438 15.75 1 93.88 89 LEU B N 1
ATOM 4047 C CA . LEU B 1 89 ? -14.023 42.5 15.039 1 93.88 89 LEU B CA 1
ATOM 4048 C C . LEU B 1 89 ? -15.492 42.156 14.812 1 93.88 89 LEU B C 1
ATOM 4050 O O . LEU B 1 89 ? -16.375 43 15.047 1 93.88 89 LEU B O 1
ATOM 4054 N N . ARG B 1 90 ? -15.703 41 14.375 1 90.81 90 ARG B N 1
ATOM 4055 C CA . ARG B 1 90 ? -17.062 40.594 14.07 1 90.81 90 ARG B CA 1
ATOM 4056 C C . ARG B 1 90 ? -17.922 40.562 15.336 1 90.81 90 ARG B C 1
ATOM 4058 O O . ARG B 1 90 ? -19.078 40.969 15.305 1 90.81 90 ARG B O 1
ATOM 4065 N N . ASP B 1 91 ? -17.375 40 16.391 1 89.25 91 ASP B N 1
ATOM 4066 C CA . ASP B 1 91 ? -18.094 39.969 17.656 1 89.25 91 ASP B CA 1
ATOM 4067 C C . ASP B 1 91 ? -18.484 41.344 18.109 1 89.25 91 ASP B C 1
ATOM 4069 O O . ASP B 1 91 ? -19.625 41.562 18.547 1 89.25 91 ASP B O 1
ATOM 4073 N N . ALA B 1 92 ? -17.547 42.281 18.047 1 93.06 92 ALA B N 1
ATOM 4074 C CA . ALA B 1 92 ? -17.812 43.656 18.453 1 93.06 92 ALA B CA 1
ATOM 4075 C C . ALA B 1 92 ? -18.906 44.281 17.578 1 93.06 92 ALA B C 1
ATOM 4077 O O . ALA B 1 92 ? -19.781 44.969 18.094 1 93.06 92 ALA B O 1
ATOM 4078 N N . TYR B 1 93 ? -18.781 44.031 16.312 1 93.75 93 TYR B N 1
ATOM 4079 C CA . TYR B 1 93 ? -19.766 44.562 15.383 1 93.75 93 TYR B CA 1
ATOM 4080 C C . TYR B 1 93 ? -21.156 44 15.664 1 93.75 93 TYR B C 1
ATOM 4082 O O . TYR B 1 93 ? -22.141 44.75 15.719 1 93.75 93 TYR B O 1
ATOM 4090 N N . LYS B 1 94 ? -21.312 42.719 15.805 1 90.56 94 LYS B N 1
ATOM 4091 C CA . LYS B 1 94 ? -22.609 42.062 16.016 1 90.56 94 LYS B CA 1
ATOM 4092 C C . LYS B 1 94 ? -23.25 42.531 17.312 1 90.56 94 LYS B C 1
ATOM 4094 O O . LYS B 1 94 ? -24.469 42.719 17.391 1 90.56 94 LYS B O 1
ATOM 4099 N N . ASN B 1 95 ? -22.438 42.625 18.359 1 90.31 95 ASN B N 1
ATOM 4100 C CA . ASN B 1 95 ? -22.984 43.094 19.625 1 90.31 95 ASN B CA 1
ATOM 4101 C C . ASN B 1 95 ? -23.344 44.562 19.562 1 90.31 95 ASN B C 1
ATOM 4103 O O . ASN B 1 95 ? -24.297 45 20.234 1 90.31 95 ASN B O 1
ATOM 4107 N N . GLY B 1 96 ? -22.578 45.375 18.828 1 92.38 96 GLY B N 1
ATOM 4108 C CA . GLY B 1 96 ? -22.953 46.75 18.578 1 92.38 96 GLY B CA 1
ATOM 4109 C C . GLY B 1 96 ? -24.281 46.875 17.859 1 92.38 96 GLY B C 1
ATOM 4110 O O . GLY B 1 96 ? -25.078 47.781 18.141 1 92.38 96 GLY B O 1
ATOM 4111 N N . GLU B 1 97 ? -24.453 46 16.922 1 93.5 97 GLU B N 1
ATOM 4112 C CA . GLU B 1 97 ? -25.719 45.969 16.203 1 93.5 97 GLU B CA 1
ATOM 4113 C C . GLU B 1 97 ? -26.891 45.656 17.125 1 93.5 97 GLU B C 1
ATOM 4115 O O . GLU B 1 97 ? -27.969 46.25 17 1 93.5 97 GLU B O 1
ATOM 4120 N N . LEU B 1 98 ? -26.688 44.75 18 1 91.5 98 LEU B N 1
ATOM 4121 C CA . LEU B 1 98 ? -27.703 44.438 19 1 91.5 98 LEU B CA 1
ATOM 4122 C C . LEU B 1 98 ? -28.031 45.656 19.844 1 91.5 98 LEU B C 1
ATOM 4124 O O . LEU B 1 98 ? -29.188 45.875 20.188 1 91.5 98 LEU B O 1
ATOM 4128 N N . ARG B 1 99 ? -27.062 46.375 20.219 1 91.75 99 ARG B N 1
ATOM 4129 C CA . ARG B 1 99 ? -27.25 47.594 21 1 91.75 99 ARG B CA 1
ATOM 4130 C C . ARG B 1 99 ? -28.031 48.656 20.219 1 91.75 99 ARG B C 1
ATOM 4132 O O . ARG B 1 99 ? -28.875 49.344 20.781 1 91.75 99 ARG B O 1
ATOM 4139 N N . ASP B 1 100 ? -27.688 48.719 18.922 1 93.62 100 ASP B N 1
ATOM 4140 C CA . ASP B 1 100 ? -28.422 49.625 18.047 1 93.62 100 ASP B CA 1
ATOM 4141 C C . ASP B 1 100 ? -29.906 49.25 18 1 93.62 100 ASP B C 1
ATOM 4143 O O . ASP B 1 100 ? -30.766 50.125 17.875 1 93.62 100 ASP B O 1
ATOM 4147 N N . GLU B 1 101 ? -30.172 48.031 18.062 1 93.25 101 GLU B N 1
ATOM 4148 C CA . GLU B 1 101 ? -31.531 47.531 17.969 1 93.25 101 GLU B CA 1
ATOM 4149 C C . GLU B 1 101 ? -32.156 47.375 19.359 1 93.25 101 GLU B C 1
ATOM 4151 O O . GLU B 1 101 ? -33.281 46.906 19.484 1 93.25 101 GLU B O 1
ATOM 4156 N N . ASN B 1 102 ? -31.516 47.75 20.391 1 88.62 102 ASN B N 1
ATOM 4157 C CA . ASN B 1 102 ? -31.969 47.719 21.781 1 88.62 102 ASN B CA 1
ATOM 4158 C C . ASN B 1 102 ? -32.281 46.281 22.234 1 88.62 102 ASN B C 1
ATOM 4160 O O . ASN B 1 102 ? -33.281 46.062 22.891 1 88.62 102 ASN B O 1
ATOM 4164 N N . ARG B 1 103 ? -31.578 45.375 21.844 1 90 103 ARG B N 1
ATOM 4165 C CA . ARG B 1 103 ? -31.688 43.969 22.219 1 90 103 ARG B CA 1
ATOM 4166 C C . ARG B 1 103 ? -30.625 43.594 23.25 1 90 103 ARG B C 1
ATOM 4168 O O . ARG B 1 103 ? -29.609 44.281 23.375 1 90 103 ARG B O 1
ATOM 4175 N N . PRO B 1 104 ? -30.922 42.656 24.125 1 84.44 104 PRO B N 1
ATOM 4176 C CA . PRO B 1 104 ? -29.938 42.25 25.125 1 84.44 104 PRO B CA 1
ATOM 4177 C C . PRO B 1 104 ? -28.656 41.688 24.516 1 84.44 104 PRO B C 1
ATOM 4179 O O . PRO B 1 104 ? -28.719 41 23.5 1 84.44 104 PRO B O 1
ATOM 4182 N N . LEU B 1 105 ? -27.547 42.125 25.125 1 82.44 105 LEU B N 1
ATOM 4183 C CA . LEU B 1 105 ? -26.25 41.719 24.625 1 82.44 105 LEU B CA 1
ATOM 4184 C C . LEU B 1 105 ? -25.938 40.281 25.078 1 82.44 105 LEU B C 1
ATOM 4186 O O . LEU B 1 105 ? -26.531 39.781 26.031 1 82.44 105 LEU B O 1
ATOM 4190 N N . HIS B 1 106 ? -25.203 39.625 24.312 1 73.62 106 HIS B N 1
ATOM 4191 C CA . HIS B 1 106 ? -24.828 38.25 24.641 1 73.62 106 HIS B CA 1
ATOM 4192 C C . HIS B 1 106 ? -23.656 38.25 25.625 1 73.62 106 HIS B C 1
ATOM 4194 O O . HIS B 1 106 ? -22.641 38.875 25.391 1 73.62 106 HIS B O 1
ATOM 4200 N N . SER B 1 107 ? -23.812 37.781 26.938 1 71.69 107 SER B N 1
ATOM 4201 C CA . SER B 1 107 ? -22.719 37.625 27.891 1 71.69 107 SER B CA 1
ATOM 4202 C C . SER B 1 107 ? -21.844 36.438 27.547 1 71.69 107 SER B C 1
ATOM 4204 O O . SER B 1 107 ? -22.266 35.562 26.812 1 71.69 107 SER B O 1
ATOM 4206 N N . LEU B 1 108 ? -20.547 36.562 27.922 1 72.19 108 LEU B N 1
ATOM 4207 C CA . LEU B 1 108 ? -19.625 35.438 27.703 1 72.19 108 LEU B CA 1
ATOM 4208 C C . LEU B 1 108 ? -20.203 34.125 28.281 1 72.19 108 LEU B C 1
ATOM 4210 O O . LEU B 1 108 ? -20.078 33.062 27.672 1 72.19 108 LEU B O 1
ATOM 4214 N N . LYS B 1 109 ? -20.797 34.312 29.438 1 70.06 109 LYS B N 1
ATOM 4215 C CA . LYS B 1 109 ? -21.406 33.125 30.094 1 70.06 109 LYS B CA 1
ATOM 4216 C C . LYS B 1 109 ? -22.547 32.562 29.266 1 70.06 109 LYS B C 1
ATOM 4218 O O . LYS B 1 109 ? -22.688 31.359 29.125 1 70.06 109 LYS B O 1
ATOM 4223 N N . ASP B 1 110 ? -23.297 33.469 28.734 1 68.25 110 ASP B N 1
ATOM 4224 C CA . ASP B 1 110 ? -24.438 33.031 27.938 1 68.25 110 ASP B CA 1
ATOM 4225 C C . ASP B 1 110 ? -23.984 32.406 26.609 1 68.25 110 ASP B C 1
ATOM 4227 O O . ASP B 1 110 ? -24.562 31.422 26.156 1 68.25 110 ASP B O 1
ATOM 4231 N N . GLN B 1 111 ? -22.938 33.031 26.094 1 65.94 111 GLN B N 1
ATOM 4232 C CA . GLN B 1 111 ? -22.406 32.5 24.844 1 65.94 111 GLN B CA 1
ATOM 4233 C C . GLN B 1 111 ? -21.797 31.125 25.047 1 65.94 111 GLN B C 1
ATOM 4235 O O . GLN B 1 111 ? -21.984 30.234 24.203 1 65.94 111 GLN B O 1
ATOM 4240 N N . TYR B 1 112 ? -21.047 31.062 26.203 1 67 112 TYR B N 1
ATOM 4241 C CA . TYR B 1 112 ? -20.453 29.766 26.547 1 67 112 TYR B CA 1
ATOM 4242 C C . TYR B 1 112 ? -21.547 28.734 26.828 1 67 112 TYR B C 1
ATOM 4244 O O . TYR B 1 112 ? -21.453 27.594 26.391 1 67 112 TYR B O 1
ATOM 4252 N N . ARG B 1 113 ? -22.516 29.125 27.656 1 64.44 113 ARG B N 1
ATOM 4253 C CA . ARG B 1 113 ? -23.625 28.219 27.984 1 64.44 113 ARG B CA 1
ATOM 4254 C C . ARG B 1 113 ? -24.391 27.812 26.734 1 64.44 113 ARG B C 1
ATOM 4256 O O . ARG B 1 113 ? -24.781 26.656 26.609 1 64.44 113 ARG B O 1
ATOM 4263 N N . ASN B 1 114 ? -24.516 28.766 25.922 1 60.03 114 ASN B N 1
ATOM 4264 C CA . ASN B 1 114 ? -25.203 28.453 24.656 1 60.03 114 ASN B CA 1
ATOM 4265 C C . ASN B 1 114 ? -24.391 27.5 23.797 1 60.03 114 ASN B C 1
ATOM 4267 O O . ASN B 1 114 ? -24.938 26.609 23.156 1 60.03 114 ASN B O 1
ATOM 4271 N N . LEU B 1 115 ? -23.172 27.828 23.891 1 60.72 115 LEU B N 1
ATOM 4272 C CA . LEU B 1 115 ? -22.281 26.969 23.125 1 60.72 115 LEU B CA 1
ATOM 4273 C C . LEU B 1 115 ? -22.25 25.562 23.688 1 60.72 115 LEU B C 1
ATOM 4275 O O . LEU B 1 115 ? -22.266 24.578 22.938 1 60.72 115 LEU B O 1
ATOM 4279 N N . VAL B 1 116 ? -22.094 25.516 25.016 1 57.81 116 VAL B N 1
ATOM 4280 C CA . VAL B 1 116 ? -22.047 24.234 25.719 1 57.81 116 VAL B CA 1
ATOM 4281 C C . VAL B 1 116 ? -23.391 23.531 25.594 1 57.81 116 VAL B C 1
ATOM 4283 O O . VAL B 1 116 ? -23.453 22.312 25.391 1 57.81 116 VAL B O 1
ATOM 4286 N N . GLU B 1 117 ? -24.391 24.297 25.891 1 54.94 117 GLU B N 1
ATOM 4287 C CA . GLU B 1 117 ? -25.734 23.734 25.859 1 54.94 117 GLU B CA 1
ATOM 4288 C C . GLU B 1 117 ? -26.094 23.25 24.453 1 54.94 117 GLU B C 1
ATOM 4290 O O . GLU B 1 117 ? -26.859 22.297 24.297 1 54.94 117 GLU B O 1
ATOM 4295 N N . GLN B 1 118 ? -25.703 24.203 23.594 1 50.5 118 GLN B N 1
ATOM 4296 C CA . GLN B 1 118 ? -26.031 23.766 22.234 1 50.5 118 GLN B CA 1
ATOM 4297 C C . GLN B 1 118 ? -25.109 22.625 21.781 1 50.5 118 GLN B C 1
ATOM 4299 O O . GLN B 1 118 ? -25.234 22.125 20.672 1 50.5 118 GLN B O 1
ATOM 4304 N N . GLY B 1 119 ? -24.406 22.062 22.812 1 49.06 119 GLY B N 1
ATOM 4305 C CA . GLY B 1 119 ? -23.625 20.859 22.547 1 49.06 119 GLY B CA 1
ATOM 4306 C C . GLY B 1 119 ? -22.406 21.109 21.688 1 49.06 119 GLY B C 1
ATOM 4307 O O . GLY B 1 119 ? -21.938 20.219 20.984 1 49.06 119 GLY B O 1
ATOM 4308 N N . TYR B 1 120 ? -22.094 22.438 21.625 1 48.84 120 TYR B N 1
ATOM 4309 C CA . TYR B 1 120 ? -21.109 22.734 20.609 1 48.84 120 TYR B CA 1
ATOM 4310 C C . TYR B 1 120 ? -19.719 22.266 21.047 1 48.84 120 TYR B C 1
ATOM 4312 O O . TYR B 1 120 ? -19.188 22.75 22.047 1 48.84 120 TYR B O 1
ATOM 4320 N N . PRO B 1 121 ? -19.391 21.109 20.812 1 48.09 121 PRO B N 1
ATOM 4321 C CA . PRO B 1 121 ? -18.047 20.578 21.094 1 48.09 121 PRO B CA 1
ATOM 4322 C C . PRO B 1 121 ? -16.938 21.531 20.656 1 48.09 121 PRO B C 1
ATOM 4324 O O . PRO B 1 121 ? -15.781 21.125 20.547 1 48.09 121 PRO B O 1
ATOM 4327 N N . TYR B 1 122 ? -17.328 22.719 20.391 1 48.38 122 TYR B N 1
ATOM 4328 C CA . TYR B 1 122 ? -16.344 23.625 19.797 1 48.38 122 TYR B CA 1
ATOM 4329 C C . TYR B 1 122 ? -15.172 23.859 20.75 1 48.38 122 TYR B C 1
ATOM 4331 O O . TYR B 1 122 ? -14.031 24.016 20.297 1 48.38 122 TYR B O 1
ATOM 4339 N N . LEU B 1 123 ? -15.57 24.172 21.984 1 48.56 123 LEU B N 1
ATOM 4340 C CA . LEU B 1 123 ? -14.508 24.625 22.875 1 48.56 123 LEU B CA 1
ATOM 4341 C C . LEU B 1 123 ? -13.414 23.578 22.984 1 48.56 123 LEU B C 1
ATOM 4343 O O . LEU B 1 123 ? -12.227 23.906 23.047 1 48.56 123 LEU B O 1
ATOM 4347 N N . VAL B 1 124 ? -13.844 22.422 23.25 1 48.47 124 VAL B N 1
ATOM 4348 C CA . VAL B 1 124 ? -12.852 21.375 23.453 1 48.47 124 VAL B CA 1
ATOM 4349 C C . VAL B 1 124 ? -12.148 21.062 22.141 1 48.47 124 VAL B C 1
ATOM 4351 O O . VAL B 1 124 ? -10.953 20.75 22.125 1 48.47 124 VAL B O 1
ATOM 4354 N N . SER B 1 125 ? -12.82 21.531 21.047 1 57.53 125 SER B N 1
ATOM 4355 C CA . SER B 1 125 ? -12.289 21.031 19.781 1 57.53 125 SER B CA 1
ATOM 4356 C C . SER B 1 125 ? -11.445 22.094 19.078 1 57.53 125 SER B C 1
ATOM 4358 O O . SER B 1 125 ? -10.703 21.781 18.141 1 57.53 125 SER B O 1
ATOM 4360 N N . GLY B 1 126 ? -11.539 23.391 19.75 1 62.97 126 GLY B N 1
ATOM 4361 C CA . GLY B 1 126 ? -10.867 24.484 19.047 1 62.97 126 GLY B CA 1
ATOM 4362 C C . GLY B 1 126 ? -9.359 24.344 19.031 1 62.97 126 GLY B C 1
ATOM 4363 O O . GLY B 1 126 ? -8.758 24.234 17.953 1 62.97 126 GLY B O 1
ATOM 4364 N N . PRO B 1 127 ? -8.828 24.234 20.25 1 62.84 127 PRO B N 1
ATOM 4365 C CA . PRO B 1 127 ? -7.371 24.109 20.266 1 62.84 127 PRO B CA 1
ATOM 4366 C C . PRO B 1 127 ? -6.863 22.859 19.562 1 62.84 127 PRO B C 1
ATOM 4368 O O . PRO B 1 127 ? -5.832 22.906 18.891 1 62.84 127 PRO B O 1
ATOM 4371 N N . SER B 1 128 ? -7.664 21.922 19.812 1 67.44 128 SER B N 1
ATOM 4372 C CA . SER B 1 128 ? -7.234 20.672 19.219 1 67.44 128 SER B CA 1
ATOM 4373 C C . SER B 1 128 ? -7.34 20.719 17.688 1 67.44 128 SER B C 1
ATOM 4375 O O . SER B 1 128 ? -6.484 20.188 16.984 1 67.44 128 SER B O 1
ATOM 4377 N N . LEU B 1 129 ? -8.312 21.469 17.328 1 73.56 129 LEU B N 1
ATOM 4378 C CA . LEU B 1 129 ? -8.5 21.578 15.883 1 73.56 129 LEU B CA 1
ATOM 4379 C C . LEU B 1 129 ? -7.41 22.438 15.25 1 73.56 129 LEU B C 1
ATOM 4381 O O . LEU B 1 129 ? -6.957 22.141 14.141 1 73.56 129 LEU B O 1
ATOM 4385 N N . PHE B 1 130 ? -7.055 23.406 16.078 1 74.06 130 PHE B N 1
ATOM 4386 C CA . PHE B 1 130 ? -5.988 24.266 15.578 1 74.06 130 PHE B CA 1
ATOM 4387 C C . PHE B 1 130 ? -4.691 23.469 15.414 1 74.06 130 PHE B C 1
ATOM 4389 O O . PHE B 1 130 ? -4.027 23.578 14.383 1 74.06 130 PHE B O 1
ATOM 4396 N N . ILE B 1 131 ? -4.391 22.75 16.375 1 74.94 131 ILE B N 1
ATOM 4397 C CA . ILE B 1 131 ? -3.162 21.953 16.359 1 74.94 131 ILE B CA 1
ATOM 4398 C C . ILE B 1 131 ? -3.213 20.953 15.203 1 74.94 131 ILE B C 1
ATOM 4400 O O . ILE B 1 131 ? -2.213 20.734 14.516 1 74.94 131 ILE B O 1
ATOM 4404 N N . LEU B 1 132 ? -4.344 20.562 15.055 1 76.81 132 LEU B N 1
ATOM 4405 C CA . LEU B 1 132 ? -4.504 19.578 14 1 76.81 132 LEU B CA 1
ATOM 4406 C C . LEU B 1 132 ? -4.344 20.219 12.625 1 76.81 132 LEU B C 1
ATOM 4408 O O . LEU B 1 132 ? -3.686 19.656 11.742 1 76.81 132 LEU B O 1
ATOM 4412 N N . ILE B 1 133 ? -4.914 21.375 12.547 1 79.5 133 ILE B N 1
ATOM 4413 C CA . ILE B 1 133 ? -4.809 22.078 11.273 1 79.5 133 ILE B CA 1
ATOM 4414 C C . ILE B 1 133 ? -3.348 22.406 10.984 1 79.5 133 ILE B C 1
ATOM 4416 O O . ILE B 1 133 ? -2.873 22.25 9.859 1 79.5 133 ILE B O 1
ATOM 4420 N N . PHE B 1 134 ? -2.764 22.797 12.086 1 82.81 134 PHE B N 1
ATOM 4421 C CA . PHE B 1 134 ? -1.34 23.094 11.977 1 82.81 134 PHE B CA 1
ATOM 4422 C C . PHE B 1 134 ? -0.564 21.859 11.523 1 82.81 134 PHE B C 1
ATOM 4424 O O . PHE B 1 134 ? 0.243 21.922 10.602 1 82.81 134 PHE B O 1
ATOM 4431 N N . ALA B 1 135 ? -0.877 20.828 12.117 1 82.25 135 ALA B N 1
ATOM 4432 C CA . ALA B 1 135 ? -0.157 19.578 11.859 1 82.25 135 ALA B CA 1
ATOM 4433 C C . ALA B 1 135 ? -0.428 19.062 10.445 1 82.25 135 ALA B C 1
ATOM 4435 O O . ALA B 1 135 ? 0.415 18.391 9.852 1 82.25 135 ALA B O 1
ATOM 4436 N N . VAL B 1 136 ? -1.51 19.453 9.977 1 85.69 136 VAL B N 1
ATOM 4437 C CA . VAL B 1 136 ? -1.913 18.969 8.664 1 85.69 136 VAL B CA 1
ATOM 4438 C C . VAL B 1 136 ? -1.306 19.859 7.578 1 85.69 136 VAL B C 1
ATOM 4440 O O . VAL B 1 136 ? -0.756 19.375 6.594 1 85.69 136 VAL B O 1
ATOM 4443 N N . ILE B 1 137 ? -1.249 21.125 7.824 1 88.69 137 ILE B N 1
ATOM 4444 C CA . ILE B 1 137 ? -0.929 22.094 6.789 1 88.69 137 ILE B CA 1
ATOM 4445 C C . ILE B 1 137 ? 0.585 22.281 6.703 1 88.69 137 ILE B C 1
ATOM 4447 O O . ILE B 1 137 ? 1.132 22.469 5.613 1 88.69 137 ILE B O 1
ATOM 4451 N N . PHE B 1 138 ? 1.207 22.172 7.789 1 89.75 138 PHE B N 1
ATOM 4452 C CA . PHE B 1 138 ? 2.619 22.531 7.867 1 89.75 138 PHE B CA 1
ATOM 4453 C C . PHE B 1 138 ? 3.443 21.688 6.902 1 89.75 138 PHE B C 1
ATOM 4455 O O . PHE B 1 138 ? 4.172 22.219 6.062 1 89.75 138 PHE B O 1
ATOM 4462 N N . PRO B 1 139 ? 3.318 20.344 6.973 1 89.12 139 PRO B N 1
ATOM 4463 C CA . PRO B 1 139 ? 4.148 19.547 6.074 1 89.12 139 PRO B CA 1
ATOM 4464 C C . PRO B 1 139 ? 3.85 19.797 4.602 1 89.12 139 PRO B C 1
ATOM 4466 O O . PRO B 1 139 ? 4.754 19.734 3.764 1 89.12 139 PRO B O 1
ATOM 4469 N N . ILE B 1 140 ? 2.691 20.047 4.336 1 88.81 140 ILE B N 1
ATOM 4470 C CA . ILE B 1 140 ? 2.275 20.281 2.959 1 88.81 140 ILE B CA 1
ATOM 4471 C C . ILE B 1 140 ? 2.873 21.594 2.461 1 88.81 140 ILE B C 1
ATOM 4473 O O . ILE B 1 140 ? 3.451 21.656 1.372 1 88.81 140 ILE B O 1
ATOM 4477 N N . LEU B 1 141 ? 2.766 22.641 3.311 1 91.56 141 LEU B N 1
ATOM 4478 C CA . LEU B 1 141 ? 3.316 23.938 2.941 1 91.56 141 LEU B CA 1
ATOM 4479 C C . LEU B 1 141 ? 4.836 23.875 2.816 1 91.56 141 LEU B C 1
ATOM 4481 O O . LEU B 1 141 ? 5.422 24.531 1.957 1 91.56 141 LEU B O 1
ATOM 4485 N N . PHE B 1 142 ? 5.375 23.109 3.688 1 90.44 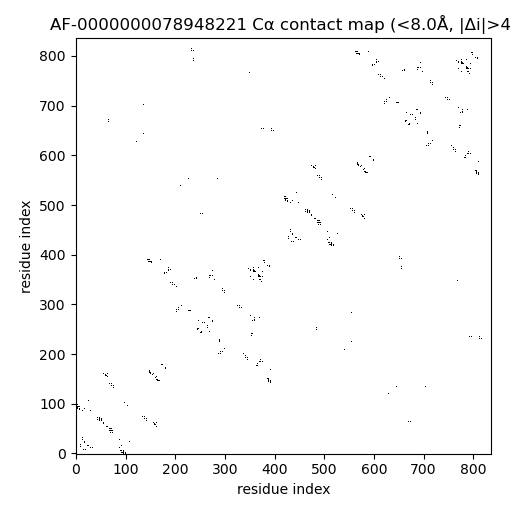142 PHE B N 1
ATOM 4486 C CA . PHE B 1 142 ? 6.824 22.953 3.656 1 90.44 142 PHE B CA 1
ATOM 4487 C C . PHE B 1 142 ? 7.273 22.312 2.344 1 90.44 142 PHE B C 1
ATOM 4489 O O . PHE B 1 142 ? 8.195 22.812 1.691 1 90.44 142 PHE B O 1
ATOM 4496 N N . SER B 1 143 ? 6.633 21.203 2.014 1 88.44 143 SER B N 1
ATOM 4497 C CA . SER B 1 143 ? 6.941 20.516 0.759 1 88.44 143 SER B CA 1
ATOM 4498 C C . SER B 1 143 ? 6.695 21.438 -0.437 1 88.44 143 SER B C 1
ATOM 4500 O O . SER B 1 143 ? 7.492 21.469 -1.377 1 88.44 143 SER B O 1
ATOM 4502 N N . PHE B 1 144 ? 5.668 22.172 -0.388 1 92 144 PHE B N 1
ATOM 4503 C CA . PHE B 1 144 ? 5.312 23.109 -1.453 1 92 144 PHE B CA 1
ATOM 4504 C C . PHE B 1 144 ? 6.371 24.188 -1.604 1 92 144 PHE B C 1
ATOM 4506 O O . PHE B 1 144 ? 6.773 24.516 -2.723 1 92 144 PHE B O 1
ATOM 4513 N N . ALA B 1 145 ? 6.836 24.734 -0.534 1 93.75 145 ALA B N 1
ATOM 4514 C CA . ALA B 1 145 ? 7.82 25.812 -0.545 1 93.75 145 ALA B CA 1
ATOM 4515 C C . ALA B 1 145 ? 9.156 25.344 -1.116 1 93.75 145 ALA B C 1
ATOM 4517 O O . ALA B 1 145 ? 9.836 26.078 -1.821 1 93.75 145 ALA B O 1
ATOM 4518 N N . LEU B 1 146 ? 9.484 24.109 -0.862 1 92.44 146 LEU B N 1
ATOM 4519 C CA . LEU B 1 146 ? 10.758 23.562 -1.326 1 92.44 146 LEU B CA 1
ATOM 4520 C C . LEU B 1 146 ? 10.812 23.547 -2.85 1 92.44 146 LEU B C 1
ATOM 4522 O O . LEU B 1 146 ? 11.891 23.688 -3.436 1 92.44 146 LEU B O 1
ATOM 4526 N N . ALA B 1 147 ? 9.68 23.422 -3.477 1 94.62 147 ALA B N 1
ATOM 4527 C CA . ALA B 1 147 ? 9.609 23.328 -4.934 1 94.62 147 ALA B CA 1
ATOM 4528 C C . ALA B 1 147 ? 10.07 24.641 -5.578 1 94.62 147 ALA B C 1
ATOM 4530 O O . ALA B 1 147 ? 10.461 24.656 -6.746 1 94.62 147 ALA B O 1
ATOM 4531 N N . PHE B 1 148 ? 10.078 25.703 -4.789 1 96.31 148 PHE B N 1
ATOM 4532 C CA . PHE B 1 148 ? 10.414 27 -5.336 1 96.31 148 PHE B CA 1
ATOM 4533 C C . PHE B 1 148 ? 11.805 27.438 -4.898 1 96.31 148 PHE B C 1
ATOM 4535 O O . PHE B 1 148 ? 12.172 28.594 -5.031 1 96.31 148 PHE B O 1
ATOM 4542 N N . THR B 1 149 ? 12.562 26.484 -4.383 1 95.12 149 THR B N 1
ATOM 4543 C CA . THR B 1 149 ? 13.945 26.719 -3.971 1 95.12 149 THR B CA 1
ATOM 4544 C C . THR B 1 149 ? 14.914 25.906 -4.816 1 95.12 149 THR B C 1
ATOM 4546 O O . THR B 1 149 ? 14.492 25.156 -5.703 1 95.12 149 THR B O 1
ATOM 4549 N N . ASN B 1 150 ? 16.219 26.078 -4.566 1 94.31 150 ASN B N 1
ATOM 4550 C CA . ASN B 1 150 ? 17.234 25.281 -5.242 1 94.31 150 ASN B CA 1
ATOM 4551 C C . ASN B 1 150 ? 17.891 24.281 -4.293 1 94.31 150 ASN B C 1
ATOM 4553 O O . ASN B 1 150 ? 19.078 24 -4.406 1 94.31 150 ASN B O 1
ATOM 4557 N N . TYR B 1 151 ? 17.078 23.797 -3.342 1 91.19 151 TYR B N 1
ATOM 4558 C CA . TYR B 1 151 ? 17.578 22.875 -2.326 1 91.19 151 TYR B CA 1
ATOM 4559 C C . TYR B 1 151 ? 18.016 21.562 -2.953 1 91.19 151 TYR B C 1
ATOM 4561 O O . TYR B 1 151 ? 17.203 20.828 -3.521 1 91.19 151 TYR B O 1
ATOM 4569 N N . ASN B 1 152 ? 19.297 21.312 -2.916 1 89.62 152 ASN B N 1
ATOM 4570 C CA . ASN B 1 152 ? 19.922 20.078 -3.367 1 89.62 152 ASN B CA 1
ATOM 4571 C C . ASN B 1 152 ? 21.234 19.797 -2.637 1 89.62 152 ASN B C 1
ATOM 4573 O O . ASN B 1 152 ? 21.516 20.438 -1.618 1 89.62 152 ASN B O 1
ATOM 4577 N N . LEU B 1 153 ? 21.922 18.844 -3.188 1 81.75 153 LEU B N 1
ATOM 4578 C CA . LEU B 1 153 ? 23.172 18.422 -2.553 1 81.75 153 LEU B CA 1
ATOM 4579 C C . LEU B 1 153 ? 24.141 19.594 -2.477 1 81.75 153 LEU B C 1
ATOM 4581 O O . LEU B 1 153 ? 24.859 19.734 -1.486 1 81.75 153 LEU B O 1
ATOM 4585 N N . TYR B 1 154 ? 24.109 20.422 -3.434 1 81.06 154 TYR B N 1
ATOM 4586 C CA . TYR B 1 154 ? 25.094 21.484 -3.561 1 81.06 154 TYR B CA 1
ATOM 4587 C C . TYR B 1 154 ? 24.609 22.766 -2.916 1 81.06 154 TYR B C 1
ATOM 4589 O O . TYR B 1 154 ? 25.391 23.688 -2.652 1 81.06 154 TYR B O 1
ATOM 4597 N N . HIS B 1 155 ? 23.391 22.844 -2.75 1 84.5 155 HIS B N 1
ATOM 4598 C CA . HIS B 1 155 ? 22.766 23.969 -2.061 1 84.5 155 HIS B CA 1
ATOM 4599 C C . HIS B 1 155 ? 22.078 23.516 -0.785 1 84.5 155 HIS B C 1
ATOM 4601 O O . HIS B 1 155 ? 20.844 23.469 -0.73 1 84.5 155 HIS B O 1
ATOM 4607 N N . SER B 1 156 ? 22.953 23.156 0.173 1 84.44 156 SER B N 1
ATOM 4608 C CA . SER B 1 156 ? 22.438 22.641 1.434 1 84.44 156 SER B CA 1
ATOM 4609 C C . SER B 1 156 ? 23.281 23.109 2.615 1 84.44 156 SER B C 1
ATOM 4611 O O . SER B 1 156 ? 24.5 23.188 2.521 1 84.44 156 SER B O 1
ATOM 4613 N N . PRO B 1 157 ? 22.547 23.516 3.645 1 79.62 157 PRO B N 1
ATOM 4614 C CA . PRO B 1 157 ? 23.281 23.812 4.871 1 79.62 157 PRO B CA 1
ATOM 4615 C C . PRO B 1 157 ? 23.953 22.578 5.477 1 79.62 157 PRO B C 1
ATOM 4617 O O . PRO B 1 157 ? 23.484 21.453 5.273 1 79.62 157 PRO B O 1
ATOM 4620 N N . PRO B 1 158 ? 25 22.844 6.059 1 78 158 PRO B N 1
ATOM 4621 C CA . PRO B 1 158 ? 25.609 24.094 6.516 1 78 158 PRO B CA 1
ATOM 4622 C C . PRO B 1 158 ? 26.625 24.641 5.531 1 78 158 PRO B C 1
ATOM 4624 O O . PRO B 1 158 ? 27.141 25.75 5.719 1 78 158 PRO B O 1
ATOM 4627 N N . ALA B 1 159 ? 26.844 23.938 4.547 1 81.44 159 ALA B N 1
ATOM 4628 C CA . ALA B 1 159 ? 27.906 24.344 3.625 1 81.44 159 ALA B CA 1
ATOM 4629 C C . ALA B 1 159 ? 27.438 25.516 2.754 1 81.44 159 ALA B C 1
ATOM 4631 O O . ALA B 1 159 ? 28.203 26.438 2.5 1 81.44 159 ALA B O 1
ATOM 4632 N N . ASN B 1 160 ? 26.219 25.484 2.301 1 88.94 160 ASN B N 1
ATOM 4633 C CA . ASN B 1 160 ? 25.641 26.516 1.458 1 88.94 160 ASN B CA 1
ATOM 4634 C C . ASN B 1 160 ? 24.203 26.828 1.863 1 88.94 160 ASN B C 1
ATOM 4636 O O . ASN B 1 160 ? 23.578 26.062 2.586 1 88.94 160 ASN B O 1
ATOM 4640 N N . LEU B 1 161 ? 23.812 27.922 1.388 1 91.75 161 LEU B N 1
ATOM 4641 C CA . LEU B 1 161 ? 22.422 28.312 1.638 1 91.75 161 LEU B CA 1
ATOM 4642 C C . LEU B 1 161 ? 21.531 27.953 0.458 1 91.75 161 LEU B C 1
ATOM 4644 O O . LEU B 1 161 ? 22.031 27.609 -0.62 1 91.75 161 LEU B O 1
ATOM 4648 N N . VAL B 1 162 ? 20.312 27.891 0.742 1 93.25 162 VAL B N 1
ATOM 4649 C CA . VAL B 1 162 ? 19.281 27.672 -0.264 1 93.25 162 VAL B CA 1
ATOM 4650 C C . VAL B 1 162 ? 18.672 29 -0.677 1 93.25 162 VAL B C 1
ATOM 4652 O O . VAL B 1 162 ? 18.469 29.891 0.158 1 93.25 162 VAL B O 1
ATOM 4655 N N . ASP B 1 163 ? 18.359 29.219 -1.982 1 94 163 ASP B N 1
ATOM 4656 C CA . ASP B 1 163 ? 17.766 30.453 -2.488 1 94 163 ASP B CA 1
ATOM 4657 C C . ASP B 1 163 ? 16.391 30.188 -3.084 1 94 163 ASP B C 1
ATOM 4659 O O . ASP B 1 163 ? 16.109 29.078 -3.549 1 94 163 ASP B O 1
ATOM 4663 N N . TRP B 1 164 ? 15.633 31.266 -2.963 1 95.81 164 TRP B N 1
ATOM 4664 C CA . TRP B 1 164 ? 14.391 31.25 -3.732 1 95.81 164 TRP B CA 1
ATOM 4665 C C . TRP B 1 164 ? 14.68 31.391 -5.227 1 95.81 164 TRP B C 1
ATOM 4667 O O . TRP B 1 164 ? 15.391 32.312 -5.645 1 95.81 164 TRP B O 1
ATOM 4677 N N . VAL B 1 165 ? 14.125 30.531 -6.027 1 95.12 165 VAL B N 1
ATOM 4678 C CA . VAL B 1 165 ? 14.414 30.578 -7.457 1 95.12 165 VAL B CA 1
ATOM 4679 C C . VAL B 1 165 ? 13.109 30.641 -8.242 1 95.12 165 VAL B C 1
ATOM 4681 O O . VAL B 1 165 ? 13.102 30.453 -9.461 1 95.12 165 VAL B O 1
ATOM 4684 N N . GLY B 1 166 ? 12.023 30.844 -7.496 1 94.5 166 GLY B N 1
ATOM 4685 C CA . GLY B 1 166 ? 10.734 30.969 -8.156 1 94.5 166 GLY B CA 1
ATOM 4686 C C . GLY B 1 166 ? 10.336 29.719 -8.93 1 94.5 166 GLY B C 1
ATOM 4687 O O . GLY B 1 166 ? 10.336 28.609 -8.383 1 94.5 166 GLY B O 1
ATOM 4688 N N . LEU B 1 167 ? 10.148 29.922 -10.289 1 95.19 167 LEU B N 1
ATOM 4689 C CA . LEU B 1 167 ? 9.641 28.828 -11.109 1 95.19 167 LEU B CA 1
ATOM 4690 C C . LEU B 1 167 ? 10.766 28.172 -11.906 1 95.19 167 LEU B C 1
ATOM 4692 O O . LEU B 1 167 ? 10.516 27.391 -12.828 1 95.19 167 LEU B O 1
ATOM 4696 N N . GLU B 1 168 ? 11.914 28.422 -11.508 1 94.75 168 GLU B N 1
ATOM 4697 C CA . GLU B 1 168 ? 13.078 27.922 -12.242 1 94.75 168 GLU B CA 1
ATOM 4698 C C . GLU B 1 168 ? 13.109 26.391 -12.242 1 94.75 168 GLU B C 1
ATOM 4700 O O . GLU B 1 168 ? 13.414 25.766 -13.258 1 94.75 168 GLU B O 1
ATOM 4705 N N . THR B 1 169 ? 12.852 25.859 -11.102 1 94.06 169 THR B N 1
ATOM 4706 C CA . THR B 1 169 ? 12.859 24.406 -10.984 1 94.06 169 THR B CA 1
ATOM 4707 C C . THR B 1 169 ? 11.812 23.781 -11.906 1 94.06 169 THR B C 1
ATOM 4709 O O . THR B 1 169 ? 12.086 22.781 -12.562 1 94.06 169 THR B O 1
ATOM 4712 N N . PHE B 1 170 ? 10.695 24.391 -11.992 1 95.19 170 PHE B N 1
ATOM 4713 C CA . PHE B 1 170 ? 9.633 23.922 -12.867 1 95.19 170 PHE B CA 1
ATOM 4714 C C . PHE B 1 170 ? 10.031 24.062 -14.328 1 95.19 170 PHE B C 1
ATOM 4716 O O . PHE B 1 170 ? 9.805 23.156 -15.133 1 95.19 170 PHE B O 1
ATOM 4723 N N . SER B 1 171 ? 10.594 25.172 -14.57 1 94.62 171 SER B N 1
ATOM 4724 C CA . SER B 1 171 ? 11.031 25.422 -15.938 1 94.62 171 SER B CA 1
ATOM 4725 C C . SER B 1 171 ? 12.102 24.422 -16.375 1 94.62 171 SER B C 1
ATOM 4727 O O . SER B 1 171 ? 12.109 23.969 -17.516 1 94.62 171 SER B O 1
ATOM 4729 N N . LYS B 1 172 ? 12.961 24.094 -15.484 1 93 172 LYS B N 1
ATOM 4730 C CA . LYS B 1 172 ? 14.031 23.141 -15.758 1 93 172 LYS B CA 1
ATOM 4731 C C . LYS B 1 172 ? 13.469 21.781 -16.156 1 93 172 LYS B C 1
ATOM 4733 O O . LYS B 1 172 ? 14.023 21.109 -17.031 1 93 172 LYS B O 1
ATOM 4738 N N . ILE B 1 173 ? 12.477 21.375 -15.609 1 93.5 173 ILE B N 1
ATOM 4739 C CA . ILE B 1 173 ? 11.852 20.078 -15.875 1 93.5 173 ILE B CA 1
ATOM 4740 C C . ILE B 1 173 ? 11.398 20.016 -17.328 1 93.5 173 ILE B C 1
ATOM 4742 O O . ILE B 1 173 ? 11.492 18.953 -17.969 1 93.5 173 ILE B O 1
ATOM 4746 N N . PHE B 1 174 ? 11.023 21.203 -17.922 1 94.31 174 PHE B N 1
ATOM 4747 C CA . PHE B 1 174 ? 10.422 21.172 -19.25 1 94.31 174 PHE B CA 1
ATOM 4748 C C . PHE B 1 174 ? 11.391 21.719 -20.281 1 94.31 174 PHE B C 1
ATOM 4750 O O . PHE B 1 174 ? 11.18 21.547 -21.484 1 94.31 174 PHE B O 1
ATOM 4757 N N . THR B 1 175 ? 12.484 22.391 -19.875 1 93.12 175 THR B N 1
ATOM 4758 C CA . THR B 1 175 ? 13.359 23.062 -20.844 1 93.12 175 THR B CA 1
ATOM 4759 C C . THR B 1 175 ? 14.68 22.312 -20.984 1 93.12 175 THR B C 1
ATOM 4761 O O . THR B 1 175 ? 15.305 22.344 -22.047 1 93.12 175 THR B O 1
ATOM 4764 N N . VAL B 1 176 ? 15.148 21.797 -19.875 1 92.75 176 VAL B N 1
ATOM 4765 C CA . VAL B 1 176 ? 16.406 21.047 -19.938 1 92.75 176 VAL B CA 1
ATOM 4766 C C . VAL B 1 176 ? 16.141 19.656 -20.531 1 92.75 176 VAL B C 1
ATOM 4768 O O . VAL B 1 176 ? 15.25 18.938 -20.078 1 92.75 176 VAL B O 1
ATOM 4771 N N . ASP B 1 177 ? 16.922 19.234 -21.438 1 92.81 177 ASP B N 1
ATOM 4772 C CA . ASP B 1 177 ? 16.672 18.062 -22.281 1 92.81 177 ASP B CA 1
ATOM 4773 C C . ASP B 1 177 ? 16.594 16.797 -21.438 1 92.81 177 ASP B C 1
ATOM 4775 O O . ASP B 1 177 ? 15.609 16.047 -21.516 1 92.81 177 ASP B O 1
ATOM 4779 N N . ILE B 1 178 ? 17.531 16.531 -20.594 1 91.81 178 ILE B N 1
ATOM 4780 C CA . ILE B 1 178 ? 17.578 15.289 -19.844 1 91.81 178 ILE B CA 1
ATOM 4781 C C . ILE B 1 178 ? 16.391 15.219 -18.875 1 91.81 178 ILE B C 1
ATOM 4783 O O . ILE B 1 178 ? 15.789 14.156 -18.703 1 91.81 178 ILE B O 1
ATOM 4787 N N . TRP B 1 179 ? 16.031 16.312 -18.312 1 92.88 179 TRP B N 1
ATOM 4788 C CA . TRP B 1 179 ? 14.93 16.344 -17.359 1 92.88 179 TRP B CA 1
ATOM 4789 C C . TRP B 1 179 ? 13.594 16.203 -18.078 1 92.88 179 TRP B C 1
ATOM 4791 O O . TRP B 1 179 ? 12.703 15.484 -17.625 1 92.88 179 TRP B O 1
ATOM 4801 N N . ARG B 1 180 ? 13.508 16.875 -19.172 1 93.75 180 ARG B N 1
ATOM 4802 C CA . ARG B 1 180 ? 12.281 16.812 -19.953 1 93.75 180 ARG B CA 1
ATOM 4803 C C . ARG B 1 180 ? 12.039 15.398 -20.484 1 93.75 180 ARG B C 1
ATOM 4805 O O . ARG B 1 180 ? 10.938 14.859 -20.328 1 93.75 180 ARG B O 1
ATOM 4812 N N . ALA B 1 181 ? 13.047 14.844 -21.062 1 94.62 181 ALA B N 1
ATOM 4813 C CA . ALA B 1 181 ? 12.922 13.492 -21.609 1 94.62 181 ALA B CA 1
ATOM 4814 C C . ALA B 1 181 ? 12.594 12.484 -20.516 1 94.62 181 ALA B C 1
ATOM 4816 O O . ALA B 1 181 ? 11.727 11.625 -20.688 1 94.62 181 ALA B O 1
ATOM 4817 N N . THR B 1 182 ? 13.25 12.586 -19.406 1 95.56 182 THR B N 1
ATOM 4818 C CA . THR B 1 182 ? 13.023 11.672 -18.297 1 95.56 182 THR B CA 1
ATOM 4819 C C . THR B 1 182 ? 11.602 11.828 -17.75 1 95.56 182 THR B C 1
ATOM 4821 O O . THR B 1 182 ? 10.93 10.836 -17.469 1 95.56 182 THR B O 1
ATOM 4824 N N . PHE B 1 183 ? 11.234 13.094 -17.719 1 95.12 183 PHE B N 1
ATOM 4825 C CA . PHE B 1 183 ? 9.914 13.375 -17.156 1 95.12 183 PHE B CA 1
ATOM 4826 C C . PHE B 1 183 ? 8.828 12.727 -18.016 1 95.12 183 PHE B C 1
ATOM 4828 O O . PHE B 1 183 ? 7.969 12.016 -17.484 1 95.12 183 PHE B O 1
ATOM 4835 N N . PHE B 1 184 ? 8.797 12.867 -19.234 1 94.75 184 PHE B N 1
ATOM 4836 C CA . PHE B 1 184 ? 7.742 12.352 -20.094 1 94.75 184 PHE B CA 1
ATOM 4837 C C . PHE B 1 184 ? 7.84 10.836 -20.234 1 94.75 184 PHE B C 1
ATOM 4839 O O . PHE B 1 184 ? 6.82 10.156 -20.344 1 94.75 184 PHE B O 1
ATOM 4846 N N . ASP B 1 185 ? 9.031 10.305 -20.156 1 95.69 185 ASP B N 1
ATOM 4847 C CA . ASP B 1 185 ? 9.195 8.859 -20.172 1 95.69 185 ASP B CA 1
ATOM 4848 C C . ASP B 1 185 ? 8.586 8.219 -18.938 1 95.69 185 ASP B C 1
ATOM 4850 O O . ASP B 1 185 ? 7.836 7.246 -19.031 1 95.69 185 ASP B O 1
ATOM 4854 N N . VAL B 1 186 ? 8.938 8.797 -17.797 1 96.56 186 VAL B N 1
ATOM 4855 C CA . VAL B 1 186 ? 8.461 8.266 -16.531 1 96.56 186 VAL B CA 1
ATOM 4856 C C . VAL B 1 186 ? 6.949 8.461 -16.422 1 96.56 186 VAL B C 1
ATOM 4858 O O . VAL B 1 186 ? 6.23 7.566 -15.969 1 96.56 186 VAL B O 1
ATOM 4861 N N . LEU B 1 187 ? 6.496 9.609 -16.844 1 94.56 187 LEU B N 1
ATOM 4862 C CA . LEU B 1 187 ? 5.059 9.867 -16.828 1 94.56 187 LEU B CA 1
ATOM 4863 C C . LEU B 1 187 ? 4.316 8.898 -17.734 1 94.56 187 LEU B C 1
ATOM 4865 O O . LEU B 1 187 ? 3.291 8.336 -17.344 1 94.56 187 LEU B O 1
ATOM 4869 N N . SER B 1 188 ? 4.781 8.75 -18.906 1 95.94 188 SER B N 1
ATOM 4870 C CA . SER B 1 188 ? 4.16 7.836 -19.859 1 95.94 188 SER B CA 1
ATOM 4871 C C . SER B 1 188 ? 4.117 6.414 -19.312 1 95.94 188 SER B C 1
ATOM 4873 O O . SER B 1 188 ? 3.084 5.742 -19.391 1 95.94 188 SER B O 1
ATOM 4875 N N . TRP B 1 189 ? 5.188 5.988 -18.781 1 97.12 189 TRP B N 1
ATOM 4876 C CA . TRP B 1 189 ? 5.215 4.645 -18.219 1 97.12 189 TRP B CA 1
ATOM 4877 C C . TRP B 1 189 ? 4.277 4.535 -17.016 1 97.12 189 TRP B C 1
ATOM 4879 O O . TRP B 1 189 ? 3.621 3.51 -16.828 1 97.12 189 TRP B O 1
ATOM 4889 N N . THR B 1 190 ? 4.238 5.578 -16.25 1 96.38 190 THR B N 1
ATOM 4890 C CA . THR B 1 190 ? 3.334 5.57 -15.102 1 96.38 190 THR B CA 1
ATOM 4891 C C . THR B 1 190 ? 1.894 5.344 -15.555 1 96.38 190 THR B C 1
ATOM 4893 O O . THR B 1 190 ? 1.177 4.527 -14.969 1 96.38 190 THR B O 1
ATOM 4896 N N . VAL B 1 191 ? 1.503 5.996 -16.562 1 94.88 191 VAL B N 1
ATOM 4897 C CA . VAL B 1 191 ? 0.145 5.883 -17.078 1 94.88 191 VAL B CA 1
ATOM 4898 C C . VAL B 1 191 ? -0.063 4.496 -17.688 1 94.88 191 VAL B C 1
ATOM 4900 O O . VAL B 1 191 ? -1.061 3.83 -17.406 1 94.88 191 VAL B O 1
ATOM 4903 N N . ILE B 1 192 ? 0.844 4.023 -18.484 1 97.62 192 ILE B N 1
ATOM 4904 C CA . ILE B 1 192 ? 0.748 2.717 -19.125 1 97.62 192 ILE B CA 1
ATOM 4905 C C . ILE B 1 192 ? 0.708 1.62 -18.062 1 97.62 192 ILE B C 1
ATOM 4907 O O . ILE B 1 192 ? -0.142 0.728 -18.109 1 97.62 192 ILE B O 1
ATOM 4911 N N . TRP B 1 193 ? 1.647 1.761 -17.125 1 97.75 193 TRP B N 1
ATOM 4912 C CA . TRP B 1 193 ? 1.71 0.823 -16 1 97.75 193 TRP B CA 1
ATOM 4913 C C . TRP B 1 193 ? 0.372 0.754 -15.281 1 97.75 193 TRP B C 1
ATOM 4915 O O . TRP B 1 193 ? -0.16 -0.333 -15.047 1 97.75 193 TRP B O 1
ATOM 4925 N N . THR B 1 194 ? -0.184 1.872 -14.961 1 96.12 194 THR B N 1
ATOM 4926 C CA . THR B 1 194 ? -1.428 1.944 -14.203 1 96.12 194 THR B CA 1
ATOM 4927 C C . THR B 1 194 ? -2.578 1.32 -14.992 1 96.12 194 THR B C 1
ATOM 4929 O O . THR B 1 194 ? -3.316 0.486 -14.461 1 96.12 194 THR B O 1
ATOM 4932 N N . LEU B 1 195 ? -2.688 1.676 -16.234 1 96.81 195 LEU B N 1
ATOM 4933 C CA . LEU B 1 195 ? -3.799 1.213 -17.047 1 96.81 195 LEU B CA 1
ATOM 4934 C C . LEU B 1 195 ? -3.664 -0.275 -17.359 1 96.81 195 LEU B C 1
ATOM 4936 O O . LEU B 1 195 ? -4.625 -1.033 -17.203 1 96.81 195 LEU B O 1
ATOM 4940 N N . VAL B 1 196 ? -2.525 -0.697 -17.719 1 98.19 196 VAL B N 1
ATOM 4941 C CA . VAL B 1 196 ? -2.34 -2.066 -18.188 1 98.19 196 VAL B CA 1
ATOM 4942 C C . VAL B 1 196 ? -2.348 -3.027 -17 1 98.19 196 VAL B C 1
ATOM 4944 O O . VAL B 1 196 ? -3.023 -4.059 -17.031 1 98.19 196 VAL B O 1
ATOM 4947 N N . ALA B 1 197 ? -1.602 -2.713 -15.969 1 98.06 197 ALA B N 1
ATOM 4948 C CA . ALA B 1 197 ? -1.531 -3.596 -14.812 1 98.06 197 ALA B CA 1
ATOM 4949 C C . ALA B 1 197 ? -2.896 -3.74 -14.148 1 98.06 197 ALA B C 1
ATOM 4951 O O . ALA B 1 197 ? -3.311 -4.848 -13.797 1 98.06 197 ALA B O 1
ATOM 4952 N N . SER B 1 198 ? -3.58 -2.609 -14 1 97.38 198 SER B N 1
ATOM 4953 C CA . SER B 1 198 ? -4.891 -2.639 -13.352 1 97.38 198 SER B CA 1
ATOM 4954 C C . SER B 1 198 ? -5.91 -3.385 -14.211 1 97.38 198 SER B C 1
ATOM 4956 O O . SER B 1 198 ? -6.66 -4.223 -13.703 1 97.38 198 SER B O 1
ATOM 4958 N N . THR B 1 199 ? -5.949 -3.072 -15.477 1 97.75 199 THR B N 1
ATOM 4959 C CA . THR B 1 199 ? -6.895 -3.738 -16.375 1 97.75 199 THR B CA 1
ATOM 4960 C C . THR B 1 199 ? -6.609 -5.238 -16.438 1 97.75 199 THR B C 1
ATOM 4962 O O . THR B 1 199 ? -7.535 -6.051 -16.453 1 97.75 199 THR B O 1
ATOM 4965 N N . PHE B 1 200 ? -5.383 -5.555 -16.453 1 97.56 200 PHE B N 1
ATOM 4966 C CA . PHE B 1 200 ? -5 -6.957 -16.547 1 97.56 200 PHE B CA 1
ATOM 4967 C C . PHE B 1 200 ? -5.441 -7.719 -15.297 1 97.56 200 PHE B C 1
ATOM 4969 O O . PHE B 1 200 ? -6.066 -8.773 -15.398 1 97.56 200 PHE B O 1
ATOM 4976 N N . GLN B 1 201 ? -5.125 -7.234 -14.125 1 96.81 201 GLN B N 1
ATOM 4977 C CA . GLN B 1 201 ? -5.48 -7.938 -12.898 1 96.81 201 GLN B CA 1
ATOM 4978 C C . GLN B 1 201 ? -6.992 -8.016 -12.727 1 96.81 201 GLN B C 1
ATOM 4980 O O . GLN B 1 201 ? -7.52 -9.023 -12.25 1 96.81 201 GLN B O 1
ATOM 4985 N N . VAL B 1 202 ? -7.715 -6.945 -13.117 1 96.69 202 VAL B N 1
ATOM 4986 C CA . VAL B 1 202 ? -9.172 -6.922 -13 1 96.69 202 VAL B CA 1
ATOM 4987 C C . VAL B 1 202 ? -9.789 -7.918 -13.977 1 96.69 202 VAL B C 1
ATOM 4989 O O . VAL B 1 202 ? -10.648 -8.711 -13.602 1 96.69 202 VAL B O 1
ATOM 4992 N N . SER B 1 203 ? -9.328 -7.871 -15.195 1 96.5 203 SER B N 1
ATOM 4993 C CA . SER B 1 203 ? -9.844 -8.781 -16.219 1 96.5 203 SER B CA 1
ATOM 4994 C C . SER B 1 203 ? -9.57 -10.234 -15.844 1 96.5 203 SER B C 1
ATOM 4996 O O . SER B 1 203 ? -10.438 -11.094 -16.016 1 96.5 203 SER B O 1
ATOM 4998 N N . LEU B 1 204 ? -8.406 -10.469 -15.359 1 94.31 204 LEU B N 1
ATOM 4999 C CA . LEU B 1 204 ? -8.047 -11.828 -14.961 1 94.31 204 LEU B CA 1
ATOM 5000 C C . LEU B 1 204 ? -8.922 -12.305 -13.812 1 94.31 204 LEU B C 1
ATOM 5002 O O . LEU B 1 204 ? -9.383 -13.453 -13.82 1 94.31 204 LEU B O 1
ATOM 5006 N N . GLY B 1 205 ? -9.109 -11.461 -12.836 1 94.5 205 GLY B N 1
ATOM 5007 C CA . GLY B 1 205 ? -9.961 -11.805 -11.711 1 94.5 205 GLY B CA 1
ATOM 5008 C C . GLY B 1 205 ? -11.391 -12.102 -12.125 1 94.5 205 GLY B C 1
ATOM 5009 O O . GLY B 1 205 ? -11.984 -13.094 -11.68 1 94.5 205 GLY B O 1
ATOM 5010 N N . ILE B 1 206 ? -11.914 -11.25 -12.992 1 94.69 206 ILE B N 1
ATOM 5011 C CA . ILE B 1 206 ? -13.281 -11.43 -13.469 1 94.69 206 ILE B CA 1
ATOM 5012 C C . ILE B 1 206 ? -13.391 -12.711 -14.281 1 94.69 206 ILE B C 1
ATOM 5014 O O . ILE B 1 206 ? -14.312 -13.508 -14.086 1 94.69 206 ILE B O 1
ATOM 5018 N N . LEU B 1 207 ? -12.445 -12.898 -15.156 1 91.31 207 LEU B N 1
ATOM 5019 C CA . LEU B 1 207 ? -12.453 -14.086 -16.016 1 91.31 207 LEU B CA 1
ATOM 5020 C C . LEU B 1 207 ? -12.43 -15.359 -15.172 1 91.31 207 LEU B C 1
ATOM 5022 O O . LEU B 1 207 ? -13.227 -16.266 -15.406 1 91.31 207 LEU B O 1
ATOM 5026 N N . LEU B 1 208 ? -11.602 -15.398 -14.203 1 91.06 208 LEU B N 1
ATOM 5027 C CA . LEU B 1 208 ? -11.469 -16.594 -13.375 1 91.06 208 LEU B CA 1
ATOM 5028 C C . LEU B 1 208 ? -12.711 -16.797 -12.516 1 91.06 208 LEU B C 1
ATOM 5030 O O . LEU B 1 208 ? -13.133 -17.938 -12.281 1 91.06 208 LEU B O 1
ATOM 5034 N N . ALA B 1 209 ? -13.242 -15.695 -12.07 1 92.25 209 ALA B N 1
ATOM 5035 C CA . ALA B 1 209 ? -14.477 -15.805 -11.289 1 92.25 209 ALA B CA 1
ATOM 5036 C C . ALA B 1 209 ? -15.609 -16.375 -12.125 1 92.25 209 ALA B C 1
ATOM 5038 O O . ALA B 1 209 ? -16.359 -17.234 -11.648 1 92.25 209 ALA B O 1
ATOM 5039 N N . VAL B 1 210 ? -15.734 -15.945 -13.312 1 89.38 210 VAL B N 1
ATOM 5040 C CA . VAL B 1 210 ? -16.797 -16.391 -14.203 1 89.38 210 VAL B CA 1
ATOM 5041 C C . VAL B 1 210 ? -16.594 -17.875 -14.539 1 89.38 210 VAL B C 1
ATOM 5043 O O . VAL B 1 210 ? -17.562 -18.641 -14.57 1 89.38 210 VAL B O 1
ATOM 5046 N N . VAL B 1 211 ? -15.375 -18.266 -14.734 1 85.25 211 VAL B N 1
ATOM 5047 C CA . VAL B 1 211 ? -15.062 -19.641 -15.102 1 85.25 211 VAL B CA 1
ATOM 5048 C C . VAL B 1 211 ? -15.344 -20.578 -13.93 1 85.25 211 VAL B C 1
ATOM 5050 O O . VAL B 1 211 ? -15.953 -21.625 -14.094 1 85.25 211 VAL B O 1
ATOM 5053 N N . VAL B 1 212 ? -14.984 -20.172 -12.781 1 86.75 212 VAL B N 1
ATOM 5054 C CA . VAL B 1 212 ? -15.094 -21.031 -11.609 1 86.75 212 VAL B CA 1
ATOM 5055 C C . VAL B 1 212 ? -16.547 -21.031 -11.109 1 86.75 212 VAL B C 1
ATOM 5057 O O . VAL B 1 212 ? -16.969 -22 -10.469 1 86.75 212 VAL B O 1
ATOM 5060 N N . ASN B 1 213 ? -17.281 -20 -11.43 1 85.88 213 ASN B N 1
ATOM 5061 C CA . ASN B 1 213 ? -18.656 -19.906 -10.938 1 85.88 213 ASN B CA 1
ATOM 5062 C C . ASN B 1 213 ? -19.625 -20.656 -11.844 1 85.88 213 ASN B C 1
ATOM 5064 O O . ASN B 1 213 ? -20.812 -20.734 -11.547 1 85.88 213 ASN B O 1
ATOM 5068 N N . GLN B 1 214 ? -19.156 -21.266 -12.719 1 80 214 GLN B N 1
ATOM 5069 C CA . GLN B 1 214 ? -20.016 -22.016 -13.617 1 80 214 GLN B CA 1
ATOM 5070 C C . GLN B 1 214 ? -20.672 -23.188 -12.891 1 80 214 GLN B C 1
ATOM 5072 O O . GLN B 1 214 ? -20.031 -23.844 -12.055 1 80 214 GLN B O 1
ATOM 5077 N N . LYS B 1 215 ? -21.906 -23.453 -13.148 1 74.44 215 LYS B N 1
ATOM 5078 C CA . LYS B 1 215 ? -22.719 -24.438 -12.445 1 74.44 215 LYS B CA 1
ATOM 5079 C C . LYS B 1 215 ? -22.156 -25.844 -12.641 1 74.44 215 LYS B C 1
ATOM 5081 O O . LYS B 1 215 ? -22.172 -26.656 -11.711 1 74.44 215 LYS B O 1
ATOM 5086 N N . ASP B 1 216 ? -21.547 -26.172 -13.719 1 71.88 216 ASP B N 1
ATOM 5087 C CA . ASP B 1 216 ? -21.188 -27.562 -14.039 1 71.88 216 ASP B CA 1
ATOM 5088 C C . ASP B 1 216 ? -19.719 -27.844 -13.703 1 71.88 216 ASP B C 1
ATOM 5090 O O . ASP B 1 216 ? -19.234 -28.953 -13.922 1 71.88 216 ASP B O 1
ATOM 5094 N N . LEU B 1 217 ? -19.078 -26.844 -13.234 1 75.62 217 LEU B N 1
ATOM 5095 C CA . LEU B 1 217 ? -17.672 -27.078 -12.914 1 75.62 217 LEU B CA 1
ATOM 5096 C C . LEU B 1 217 ? -17.531 -27.969 -11.688 1 75.62 217 LEU B C 1
ATOM 5098 O O . LEU B 1 217 ? -18.172 -27.734 -10.664 1 75.62 217 LEU B O 1
ATOM 5102 N N . GLN B 1 218 ? -16.766 -29.062 -11.977 1 74.38 218 GLN B N 1
ATOM 5103 C CA . GLN B 1 218 ? -16.5 -29.953 -10.859 1 74.38 218 GLN B CA 1
ATOM 5104 C C . GLN B 1 218 ? -15.344 -29.453 -10 1 74.38 218 GLN B C 1
ATOM 5106 O O . GLN B 1 218 ? -14.461 -28.75 -10.492 1 74.38 218 GLN B O 1
ATOM 5111 N N . PHE B 1 219 ? -15.266 -29.641 -8.75 1 79.31 219 PHE B N 1
ATOM 5112 C CA . PHE B 1 219 ? -14.203 -29.312 -7.805 1 79.31 219 PHE B CA 1
ATOM 5113 C C . PHE B 1 219 ? -14.109 -27.797 -7.609 1 79.31 219 PHE B C 1
ATOM 5115 O O . PHE B 1 219 ? -13.008 -27.25 -7.562 1 79.31 219 PHE B O 1
ATOM 5122 N N . LYS B 1 220 ? -15.188 -27.156 -7.539 1 82.75 220 LYS B N 1
ATOM 5123 C CA . LYS B 1 220 ? -15.266 -25.703 -7.395 1 82.75 220 LYS B CA 1
ATOM 5124 C C . LYS B 1 220 ? -14.508 -25.234 -6.152 1 82.75 220 LYS B C 1
ATOM 5126 O O . LYS B 1 220 ? -13.75 -24.266 -6.207 1 82.75 220 LYS B O 1
ATOM 5131 N N . LYS B 1 221 ? -14.711 -25.969 -5.188 1 84.5 221 LYS B N 1
ATOM 5132 C CA . LYS B 1 221 ? -14.086 -25.609 -3.92 1 84.5 221 LYS B CA 1
ATOM 5133 C C . LYS B 1 221 ? -12.562 -25.656 -4.016 1 84.5 221 LYS B C 1
ATOM 5135 O O . LYS B 1 221 ? -11.875 -24.812 -3.453 1 84.5 221 LYS B O 1
ATOM 5140 N N . PHE B 1 222 ? -12.125 -26.609 -4.742 1 84.19 222 PHE B N 1
ATOM 5141 C CA . PHE B 1 222 ? -10.688 -26.766 -4.926 1 84.19 222 PHE B CA 1
ATOM 5142 C C . PHE B 1 222 ? -10.109 -25.594 -5.699 1 84.19 222 PHE B C 1
ATOM 5144 O O . PHE B 1 222 ? -9.109 -24.984 -5.281 1 84.19 222 PHE B O 1
ATOM 5151 N N . PHE B 1 223 ? -10.727 -25.203 -6.746 1 84.81 223 PHE B N 1
ATOM 5152 C CA . PHE B 1 223 ? -10.227 -24.125 -7.578 1 84.81 223 PHE B CA 1
ATOM 5153 C C . PHE B 1 223 ? -10.312 -22.781 -6.844 1 84.81 223 PHE B C 1
ATOM 5155 O O . PHE B 1 223 ? -9.398 -21.969 -6.926 1 84.81 223 PHE B O 1
ATOM 5162 N N . ARG B 1 224 ? -11.367 -22.656 -6.129 1 87.25 224 ARG B N 1
ATOM 5163 C CA . ARG B 1 224 ? -11.547 -21.422 -5.375 1 87.25 224 ARG B CA 1
ATOM 5164 C C . ARG B 1 224 ? -10.453 -21.266 -4.32 1 87.25 224 ARG B C 1
ATOM 5166 O O . ARG B 1 224 ? -9.906 -20.172 -4.156 1 87.25 224 ARG B O 1
ATOM 5173 N N . THR B 1 225 ? -10.141 -22.328 -3.73 1 85 225 THR B N 1
ATOM 5174 C CA . THR B 1 225 ? -9.125 -22.297 -2.68 1 85 225 THR B CA 1
ATOM 5175 C C . THR B 1 225 ? -7.754 -21.969 -3.262 1 85 225 THR B C 1
ATOM 5177 O O . THR B 1 225 ? -7.023 -21.141 -2.717 1 85 225 THR B O 1
ATOM 5180 N N . ILE B 1 226 ? -7.445 -22.547 -4.348 1 87.44 226 ILE B N 1
ATOM 5181 C CA . ILE B 1 226 ? -6.145 -22.359 -4.977 1 87.44 226 ILE B CA 1
ATOM 5182 C C . ILE B 1 226 ? -6.004 -20.906 -5.453 1 87.44 226 ILE B C 1
ATOM 5184 O O . ILE B 1 226 ? -4.945 -20.297 -5.297 1 87.44 226 ILE B O 1
ATOM 5188 N N . LEU B 1 227 ? -7.082 -20.406 -5.965 1 89.38 227 LEU B N 1
ATOM 5189 C CA . LEU B 1 227 ? -7.02 -19.094 -6.594 1 89.38 227 LEU B CA 1
ATOM 5190 C C . LEU B 1 227 ? -7.02 -17.984 -5.547 1 89.38 227 LEU B C 1
ATOM 5192 O O . LEU B 1 227 ? -6.625 -16.859 -5.836 1 89.38 227 LEU B O 1
ATOM 5196 N N . ILE B 1 228 ? -7.363 -18.344 -4.336 1 87.06 228 ILE B N 1
ATOM 5197 C CA . ILE B 1 228 ? -7.391 -17.344 -3.268 1 87.06 228 ILE B CA 1
ATOM 5198 C C . ILE B 1 228 ? -6.078 -17.391 -2.488 1 87.06 228 ILE B C 1
ATOM 5200 O O . ILE B 1 228 ? -5.727 -16.438 -1.799 1 87.06 228 ILE B O 1
ATOM 5204 N N . LEU B 1 229 ? -5.301 -18.375 -2.643 1 82.62 229 LEU B N 1
ATOM 5205 C CA . LEU B 1 229 ? -4.102 -18.656 -1.857 1 82.62 229 LEU B CA 1
ATOM 5206 C C . LEU B 1 229 ? -3.098 -17.516 -1.977 1 82.62 229 LEU B C 1
ATOM 5208 O O . LEU B 1 229 ? -2.449 -17.141 -0.993 1 82.62 229 LEU B O 1
ATOM 5212 N N . PRO B 1 230 ? -2.926 -16.922 -3.17 1 85.75 230 PRO B N 1
ATOM 5213 C CA . PRO B 1 230 ? -1.938 -15.852 -3.295 1 85.75 230 PRO B CA 1
ATOM 5214 C C . PRO B 1 230 ? -2.221 -14.68 -2.357 1 85.75 230 PRO B C 1
ATOM 5216 O O . PRO B 1 230 ? -1.293 -13.984 -1.936 1 85.75 230 PRO B O 1
ATOM 5219 N N . TRP B 1 231 ? -3.414 -14.516 -2.08 1 81.69 231 TRP B N 1
ATOM 5220 C CA . TRP B 1 231 ? -3.805 -13.383 -1.243 1 81.69 231 TRP B CA 1
ATOM 5221 C C . TRP B 1 231 ? -3.443 -13.641 0.217 1 81.69 231 TRP B C 1
ATOM 5223 O O . TRP B 1 231 ? -3.432 -12.711 1.029 1 81.69 231 TRP B O 1
ATOM 5233 N N . ALA B 1 232 ? -3.141 -14.914 0.551 1 73.62 232 ALA B N 1
ATOM 5234 C CA . ALA B 1 232 ? -2.766 -15.281 1.914 1 73.62 232 ALA B CA 1
ATOM 5235 C C . ALA B 1 232 ? -1.322 -14.883 2.211 1 73.62 232 ALA B C 1
ATOM 5237 O O . ALA B 1 232 ? -0.935 -14.758 3.375 1 73.62 232 ALA B O 1
ATOM 5238 N N . VAL B 1 233 ? -0.565 -14.688 1.175 1 77.31 233 VAL B N 1
ATOM 5239 C CA . VAL B 1 233 ? 0.842 -14.328 1.308 1 77.31 233 VAL B CA 1
ATOM 5240 C C . VAL B 1 233 ? 0.995 -12.805 1.255 1 77.31 233 VAL B C 1
ATOM 5242 O O . VAL B 1 233 ? 0.438 -12.148 0.372 1 77.31 233 VAL B O 1
ATOM 5245 N N . PRO B 1 234 ? 1.692 -12.234 2.209 1 77.5 234 PRO B N 1
ATOM 5246 C CA . PRO B 1 234 ? 1.935 -10.797 2.145 1 77.5 234 PRO B CA 1
ATOM 5247 C C . PRO B 1 234 ? 2.564 -10.359 0.824 1 77.5 234 PRO B C 1
ATOM 5249 O O . PRO B 1 234 ? 3.486 -11.016 0.329 1 77.5 234 PRO B O 1
ATOM 5252 N N . GLY B 1 235 ? 2.053 -9.352 0.268 1 83.81 235 GLY B N 1
ATOM 5253 C CA . GLY B 1 235 ? 2.455 -8.883 -1.048 1 83.81 235 GLY B CA 1
ATOM 5254 C C . GLY B 1 235 ? 3.949 -8.641 -1.165 1 83.81 235 GLY B C 1
ATOM 5255 O O . GLY B 1 235 ? 4.562 -8.992 -2.174 1 83.81 235 GLY B O 1
ATOM 5256 N N . PHE B 1 236 ? 4.492 -8.078 -0.14 1 83.19 236 PHE B N 1
ATOM 5257 C CA . PHE B 1 236 ? 5.914 -7.758 -0.169 1 83.19 236 PHE B CA 1
ATOM 5258 C C . PHE B 1 236 ? 6.754 -9.016 -0.332 1 83.19 236 PHE B C 1
ATOM 5260 O O . PHE B 1 236 ? 7.742 -9.023 -1.069 1 83.19 236 PHE B O 1
ATOM 5267 N N . VAL B 1 237 ? 6.387 -10.039 0.352 1 81 237 VAL B N 1
ATOM 5268 C CA . VAL B 1 237 ? 7.117 -11.297 0.286 1 81 237 VAL B CA 1
ATOM 5269 C C . VAL B 1 237 ? 6.996 -11.898 -1.114 1 81 237 VAL B C 1
ATOM 5271 O O . VAL B 1 237 ? 7.973 -12.398 -1.671 1 81 237 VAL B O 1
ATOM 5274 N N . THR B 1 238 ? 5.855 -11.773 -1.585 1 86.94 238 THR B N 1
ATOM 5275 C CA . THR B 1 238 ? 5.594 -12.312 -2.918 1 86.94 238 THR B CA 1
ATOM 5276 C C . THR B 1 238 ? 6.461 -11.609 -3.961 1 86.94 238 THR B C 1
ATOM 5278 O O . THR B 1 238 ? 7.031 -12.258 -4.84 1 86.94 238 THR B O 1
ATOM 5281 N N . ILE B 1 239 ? 6.555 -10.359 -3.811 1 92.5 239 ILE B N 1
ATOM 5282 C CA . ILE B 1 239 ? 7.355 -9.594 -4.758 1 92.5 239 ILE B CA 1
ATOM 5283 C C . ILE B 1 239 ? 8.812 -10.031 -4.68 1 92.5 239 ILE B C 1
ATOM 5285 O O . ILE B 1 239 ? 9.477 -10.203 -5.707 1 92.5 239 ILE B O 1
ATOM 5289 N N . LEU B 1 240 ? 9.297 -10.258 -3.521 1 87.56 240 LEU B N 1
ATOM 5290 C CA . LEU B 1 240 ? 10.688 -10.672 -3.342 1 87.56 240 LEU B CA 1
ATOM 5291 C C . LEU B 1 240 ? 10.922 -12.062 -3.936 1 87.56 240 LEU B C 1
ATOM 5293 O O . LEU B 1 240 ? 11.977 -12.32 -4.52 1 87.56 240 LEU B O 1
ATOM 5297 N N . ILE B 1 241 ? 9.938 -12.867 -3.768 1 86.75 241 ILE B N 1
ATOM 5298 C CA . ILE B 1 241 ? 10.02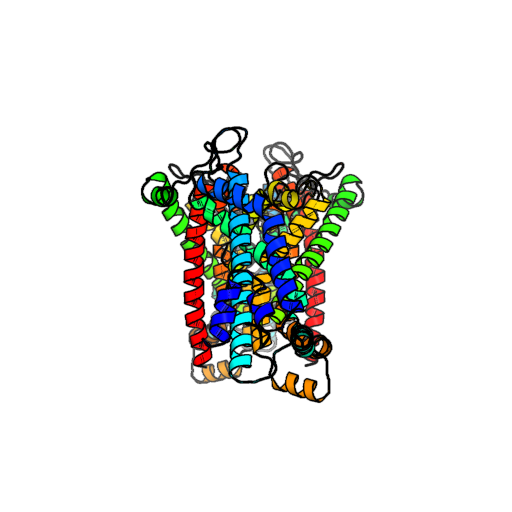3 -14.203 -4.348 1 86.75 241 ILE B CA 1
ATOM 5299 C C . ILE B 1 241 ? 10.102 -14.102 -5.867 1 86.75 241 ILE B C 1
ATOM 5301 O O . ILE B 1 241 ? 10.961 -14.727 -6.496 1 86.75 241 ILE B O 1
ATOM 5305 N N . PHE B 1 242 ? 9.289 -13.305 -6.422 1 93.12 242 PHE B N 1
ATOM 5306 C CA . PHE B 1 242 ? 9.289 -13.133 -7.871 1 93.12 242 PHE B CA 1
ATOM 5307 C C . PHE B 1 242 ? 10.594 -12.484 -8.336 1 93.12 242 PHE B C 1
ATOM 5309 O O . PHE B 1 242 ? 11.086 -12.781 -9.422 1 93.12 242 PHE B O 1
ATOM 5316 N N . ALA B 1 243 ? 11.133 -11.602 -7.504 1 91.81 243 ALA B N 1
ATOM 5317 C CA . ALA B 1 243 ? 12.414 -11 -7.844 1 91.81 243 ALA B CA 1
ATOM 5318 C C . ALA B 1 243 ? 13.5 -12.07 -7.977 1 91.81 243 ALA B C 1
ATOM 5320 O O . ALA B 1 243 ? 14.359 -11.984 -8.859 1 91.81 243 ALA B O 1
ATOM 5321 N N . GLY B 1 244 ? 13.445 -13.016 -7.133 1 86.81 244 GLY B N 1
ATOM 5322 C CA . GLY B 1 244 ? 14.383 -14.125 -7.219 1 86.81 244 GLY B CA 1
ATOM 5323 C C . GLY B 1 244 ? 14.125 -15.031 -8.406 1 86.81 244 GLY B C 1
ATOM 5324 O O . GLY B 1 244 ? 15.062 -15.445 -9.094 1 86.81 244 GLY B O 1
ATOM 5325 N N . LEU B 1 245 ? 12.898 -15.273 -8.68 1 91.19 245 LEU B N 1
ATOM 5326 C CA . LEU B 1 245 ? 12.523 -16.172 -9.766 1 91.19 245 LEU B CA 1
ATOM 5327 C C . LEU B 1 245 ? 12.852 -15.57 -11.125 1 91.19 245 LEU B C 1
ATOM 5329 O O . LEU B 1 245 ? 13.195 -16.281 -12.062 1 91.19 245 LEU B O 1
ATOM 5333 N N . PHE B 1 246 ? 12.828 -14.258 -11.203 1 94.69 246 PHE B N 1
ATOM 5334 C CA . PHE B 1 246 ? 13.023 -13.57 -12.477 1 94.69 246 PHE B CA 1
ATOM 5335 C C . PHE B 1 246 ? 14.469 -13.133 -12.633 1 94.69 246 PHE B C 1
ATOM 5337 O O . PHE B 1 246 ? 14.82 -12.469 -13.617 1 94.69 246 PHE B O 1
ATOM 5344 N N . ASN B 1 247 ? 15.266 -13.477 -11.656 1 91.81 247 ASN B N 1
ATOM 5345 C CA . ASN B 1 247 ? 16.672 -13.117 -11.789 1 91.81 247 ASN B CA 1
ATOM 5346 C C . ASN B 1 247 ? 17.25 -13.609 -13.117 1 91.81 247 ASN B C 1
ATOM 5348 O O . ASN B 1 247 ? 17.016 -14.742 -13.523 1 91.81 247 ASN B O 1
ATOM 5352 N N . ASP B 1 248 ? 18.016 -12.797 -13.766 1 92.88 248 ASP B N 1
ATOM 5353 C CA . ASP B 1 248 ? 18.484 -13.094 -15.117 1 92.88 248 ASP B CA 1
ATOM 5354 C C . ASP B 1 248 ? 19.438 -14.281 -15.109 1 92.88 248 ASP B C 1
ATOM 5356 O O . ASP B 1 248 ? 19.406 -15.109 -16.031 1 92.88 248 ASP B O 1
ATOM 5360 N N . SER B 1 249 ? 20.25 -14.375 -14.117 1 85.12 249 SER B N 1
ATOM 5361 C CA . SER B 1 249 ? 21.344 -15.352 -14.117 1 85.12 249 SER B CA 1
ATOM 5362 C C . SER B 1 249 ? 20.922 -16.641 -13.43 1 85.12 249 SER B C 1
ATOM 5364 O O . SER B 1 249 ? 21.188 -17.734 -13.93 1 85.12 249 SER B O 1
ATOM 5366 N N . PHE B 1 250 ? 20.109 -16.547 -12.359 1 80.44 250 PHE B N 1
ATOM 5367 C CA . PHE B 1 250 ? 19.891 -17.75 -11.57 1 80.44 250 PHE B CA 1
ATOM 5368 C C . PHE B 1 250 ? 18.406 -17.969 -11.344 1 80.44 250 PHE B C 1
ATOM 5370 O O . PHE B 1 250 ? 18.016 -18.891 -10.617 1 80.44 250 PHE B O 1
ATOM 5377 N N . GLY B 1 251 ? 17.625 -17.25 -11.992 1 87.88 251 GLY B N 1
ATOM 5378 C CA . GLY B 1 251 ? 16.188 -17.359 -11.789 1 87.88 251 GLY B CA 1
ATOM 5379 C C . GLY B 1 251 ? 15.609 -18.609 -12.414 1 87.88 251 GLY B C 1
ATOM 5380 O O . GLY B 1 251 ? 16.031 -19.031 -13.5 1 87.88 251 GLY B O 1
ATOM 5381 N N . ALA B 1 252 ? 14.617 -19.125 -11.828 1 86.56 252 ALA B N 1
ATOM 5382 C CA . ALA B 1 252 ? 13.984 -20.375 -12.266 1 86.56 252 ALA B CA 1
ATOM 5383 C C . ALA B 1 252 ? 13.188 -20.156 -13.555 1 86.56 252 ALA B C 1
ATOM 5385 O O . ALA B 1 252 ? 13.016 -21.094 -14.344 1 86.56 252 ALA B O 1
ATOM 5386 N N . ILE B 1 253 ? 12.75 -18.984 -13.797 1 90.5 253 ILE B N 1
ATOM 5387 C CA . ILE B 1 253 ? 11.969 -18.719 -15 1 90.5 253 ILE B CA 1
ATOM 5388 C C . ILE B 1 253 ? 12.82 -18.984 -16.234 1 90.5 253 ILE B C 1
ATOM 5390 O O . ILE B 1 253 ? 12.406 -19.703 -17.156 1 90.5 253 ILE B O 1
ATOM 5394 N N . ASN B 1 254 ? 13.992 -18.453 -16.219 1 91.56 254 ASN B N 1
ATOM 5395 C CA . ASN B 1 254 ? 14.883 -18.641 -17.359 1 91.56 254 ASN B CA 1
ATOM 5396 C C . ASN B 1 254 ? 15.492 -20.047 -17.375 1 91.56 254 ASN B C 1
ATOM 5398 O O . ASN B 1 254 ? 15.477 -20.719 -18.406 1 91.56 254 ASN B O 1
ATOM 5402 N N . ASN B 1 255 ? 15.914 -20.484 -16.25 1 86.06 255 ASN B N 1
ATOM 5403 C CA . ASN B 1 255 ? 16.797 -21.656 -16.203 1 86.06 255 ASN B CA 1
ATOM 5404 C C . ASN B 1 255 ? 15.992 -22.953 -16.125 1 86.06 255 ASN B C 1
ATOM 5406 O O . ASN B 1 255 ? 16.484 -24.016 -16.5 1 86.06 255 ASN B O 1
ATOM 5410 N N . ASP B 1 256 ? 14.719 -22.859 -15.727 1 83.81 256 ASP B N 1
ATOM 5411 C CA . ASP B 1 256 ? 13.938 -24.078 -15.562 1 83.81 256 ASP B CA 1
ATOM 5412 C C . ASP B 1 256 ? 12.703 -24.062 -16.453 1 83.81 256 ASP B C 1
ATOM 5414 O O . ASP B 1 256 ? 12.508 -24.969 -17.281 1 83.81 256 ASP B O 1
ATOM 5418 N N . ILE B 1 257 ? 12.008 -23.047 -16.391 1 85.19 257 ILE B N 1
ATOM 5419 C CA . ILE B 1 257 ? 10.734 -23.031 -17.094 1 85.19 257 ILE B CA 1
ATOM 5420 C C . ILE B 1 257 ? 10.977 -22.797 -18.578 1 85.19 257 ILE B C 1
ATOM 5422 O O . ILE B 1 257 ? 10.617 -23.625 -19.422 1 85.19 257 ILE B O 1
ATOM 5426 N N . LEU B 1 258 ? 11.594 -21.703 -18.922 1 87.81 258 LEU B N 1
ATOM 5427 C CA . LEU B 1 258 ? 11.836 -21.406 -20.328 1 87.81 258 LEU B CA 1
ATOM 5428 C C . LEU B 1 258 ? 12.789 -22.438 -20.938 1 87.81 258 LEU B C 1
ATOM 5430 O O . LEU B 1 258 ? 12.602 -22.859 -22.078 1 87.81 258 LEU B O 1
ATOM 5434 N N . ALA B 1 259 ? 13.781 -22.797 -20.172 1 83.25 259 ALA B N 1
ATOM 5435 C CA . ALA B 1 259 ? 14.75 -23.781 -20.656 1 83.25 259 ALA B CA 1
ATOM 5436 C C . ALA B 1 259 ? 14.062 -25.109 -20.984 1 83.25 259 ALA B C 1
ATOM 5438 O O . ALA B 1 259 ? 14.422 -25.781 -21.938 1 83.25 259 ALA B O 1
ATOM 5439 N N . ALA B 1 260 ? 13.047 -25.469 -20.234 1 75.81 260 ALA B N 1
ATOM 5440 C CA . ALA B 1 260 ? 12.32 -26.719 -20.453 1 75.81 260 ALA B CA 1
ATOM 5441 C C . ALA B 1 260 ? 11.609 -26.703 -21.797 1 75.81 260 ALA B C 1
ATOM 5443 O O . ALA B 1 260 ? 11.406 -27.75 -22.406 1 75.81 260 ALA B O 1
ATOM 5444 N N . PHE B 1 261 ? 11.305 -25.484 -22.234 1 80.62 261 PHE B N 1
ATOM 5445 C CA . PHE B 1 261 ? 10.617 -25.375 -23.516 1 80.62 261 PHE B CA 1
ATOM 5446 C C . PHE B 1 261 ? 11.602 -25 -24.625 1 80.62 261 PHE B C 1
ATOM 5448 O O . PHE B 1 261 ? 11.195 -24.75 -25.766 1 80.62 261 PHE B O 1
ATOM 5455 N N . GLY B 1 262 ? 12.836 -24.906 -24.25 1 82.81 262 GLY B N 1
ATOM 5456 C CA . GLY B 1 262 ? 13.867 -24.609 -25.234 1 82.81 262 GLY B CA 1
ATOM 5457 C C . GLY B 1 262 ? 13.898 -23.141 -25.625 1 82.81 262 GLY B C 1
ATOM 5458 O O . GLY B 1 262 ? 14.328 -22.797 -26.734 1 82.81 262 GLY B O 1
ATOM 5459 N N . ILE B 1 263 ? 13.375 -22.359 -24.797 1 91 263 ILE B N 1
ATOM 5460 C CA . ILE B 1 263 ? 13.352 -20.922 -25.062 1 91 263 ILE B CA 1
ATOM 5461 C C . ILE B 1 263 ? 14.586 -20.266 -24.469 1 91 263 ILE B C 1
ATOM 5463 O O . ILE B 1 263 ? 14.977 -20.562 -23.344 1 91 263 ILE B O 1
ATOM 5467 N N . ASP B 1 264 ? 15.211 -19.406 -25.219 1 94.19 264 ASP B N 1
ATOM 5468 C CA . ASP B 1 264 ? 16.391 -18.688 -24.75 1 94.19 264 ASP B CA 1
ATOM 5469 C C . ASP B 1 264 ? 16.062 -17.797 -23.562 1 94.19 264 ASP B C 1
ATOM 5471 O O . ASP B 1 264 ? 14.938 -17.312 -23.438 1 94.19 264 ASP B O 1
ATOM 5475 N N . PRO B 1 265 ? 17.078 -17.625 -22.703 1 95 265 PRO B N 1
ATOM 5476 C CA . PRO B 1 265 ? 16.844 -16.766 -21.531 1 95 265 PRO B CA 1
ATOM 5477 C C . PRO B 1 265 ? 16.453 -15.344 -21.922 1 95 265 PRO B C 1
ATOM 5479 O O . PRO B 1 265 ? 16.969 -14.805 -22.906 1 95 265 PRO B O 1
ATOM 5482 N N . ILE B 1 266 ? 15.586 -14.859 -21.156 1 96.88 266 ILE B N 1
ATOM 5483 C CA . ILE B 1 266 ? 15.094 -13.5 -21.344 1 96.88 266 ILE B CA 1
ATOM 5484 C C . ILE B 1 266 ? 15.734 -12.57 -20.312 1 96.88 266 ILE B C 1
ATOM 5486 O O . ILE B 1 266 ? 15.859 -12.938 -19.141 1 96.88 266 ILE B O 1
ATOM 5490 N N . PRO B 1 267 ? 16.25 -11.359 -20.672 1 96.81 267 PRO B N 1
ATOM 5491 C CA . PRO B 1 267 ? 16.781 -10.398 -19.703 1 96.81 267 PRO B CA 1
ATOM 5492 C C . PRO B 1 267 ? 15.695 -9.664 -18.922 1 96.81 267 PRO B C 1
ATOM 5494 O O . PRO B 1 267 ? 15.492 -8.469 -19.125 1 96.81 267 PRO B O 1
ATOM 5497 N N . TRP B 1 268 ? 15.141 -10.273 -17.953 1 96.88 268 TRP B N 1
ATOM 5498 C CA . TRP B 1 268 ? 13.977 -9.812 -17.203 1 96.88 268 TRP B CA 1
ATOM 5499 C C . TRP B 1 268 ? 14.312 -8.57 -16.375 1 96.88 268 TRP B C 1
ATOM 5501 O O . TRP B 1 268 ? 13.438 -7.746 -16.094 1 96.88 268 TRP B O 1
ATOM 5511 N N . MET B 1 269 ? 15.586 -8.414 -15.961 1 95.81 269 MET B N 1
ATOM 5512 C CA . MET B 1 269 ? 15.914 -7.355 -15.016 1 95.81 269 MET B CA 1
ATOM 5513 C C . MET B 1 269 ? 16.891 -6.359 -15.641 1 95.81 269 MET B C 1
ATOM 5515 O O . MET B 1 269 ? 17.109 -5.273 -15.094 1 95.81 269 MET B O 1
ATOM 5519 N N . THR B 1 270 ? 17.422 -6.656 -16.828 1 95.69 270 THR B N 1
ATOM 5520 C CA . THR B 1 270 ? 18.453 -5.809 -17.422 1 95.69 270 THR B CA 1
ATOM 5521 C C . THR B 1 270 ? 17.938 -5.125 -18.688 1 95.69 270 THR B C 1
ATOM 5523 O O . THR B 1 270 ? 18.578 -4.203 -19.203 1 95.69 270 THR B O 1
ATOM 5526 N N . ASN B 1 271 ? 16.812 -5.637 -19.141 1 97.12 271 ASN B N 1
ATOM 5527 C CA . ASN B 1 271 ? 16.125 -5 -20.266 1 97.12 271 ASN B CA 1
ATOM 5528 C C . ASN B 1 271 ? 14.812 -4.363 -19.828 1 97.12 271 ASN B C 1
ATOM 5530 O O . ASN B 1 271 ? 13.945 -5.043 -19.266 1 97.12 271 ASN B O 1
ATOM 5534 N N . SER B 1 272 ? 14.672 -3.105 -20.156 1 96.62 272 SER B N 1
ATOM 5535 C CA . SER B 1 272 ? 13.547 -2.316 -19.656 1 96.62 272 SER B CA 1
ATOM 5536 C C . SER B 1 272 ? 12.219 -2.898 -20.125 1 96.62 272 SER B C 1
ATOM 5538 O O . SER B 1 272 ? 11.266 -2.99 -19.344 1 96.62 272 SER B O 1
ATOM 5540 N N . THR B 1 273 ? 12.102 -3.34 -21.312 1 97 273 THR B N 1
ATOM 5541 C CA . THR B 1 273 ? 10.852 -3.861 -21.859 1 97 273 THR B CA 1
ATOM 5542 C C . THR B 1 273 ? 10.438 -5.137 -21.141 1 97 273 THR B C 1
ATOM 5544 O O . THR B 1 273 ? 9.281 -5.281 -20.734 1 97 273 THR B O 1
ATOM 5547 N N . TRP B 1 274 ? 11.383 -6.004 -20.953 1 97.5 274 TRP B N 1
ATOM 5548 C CA . TRP B 1 274 ? 11.078 -7.27 -20.297 1 97.5 274 TRP B CA 1
ATOM 5549 C C . TRP B 1 274 ? 10.797 -7.059 -18.812 1 97.5 274 TRP B C 1
ATOM 5551 O O . TRP B 1 274 ? 9.977 -7.766 -18.219 1 97.5 274 TRP B O 1
ATOM 5561 N N . THR B 1 275 ? 11.531 -6.094 -18.25 1 98.12 275 THR B N 1
ATOM 5562 C CA . THR B 1 275 ? 11.258 -5.77 -16.859 1 98.12 275 THR B CA 1
ATOM 5563 C C . THR B 1 275 ? 9.82 -5.266 -16.703 1 98.12 275 THR B C 1
ATOM 5565 O O . THR B 1 275 ? 9.141 -5.621 -15.734 1 98.12 275 THR B O 1
ATOM 5568 N N . LYS B 1 276 ? 9.383 -4.477 -17.656 1 98.19 276 LYS B N 1
ATOM 5569 C CA . LYS B 1 276 ? 8.016 -3.973 -17.641 1 98.19 276 LYS B CA 1
ATOM 5570 C C . LYS B 1 276 ? 7.008 -5.117 -17.734 1 98.19 276 LYS B C 1
ATOM 5572 O O . LYS B 1 276 ? 6.012 -5.133 -17.016 1 98.19 276 LYS B O 1
ATOM 5577 N N . VAL B 1 277 ? 7.273 -6.055 -18.531 1 97.81 277 VAL B N 1
ATOM 5578 C CA . VAL B 1 277 ? 6.395 -7.211 -18.703 1 97.81 277 VAL B CA 1
ATOM 5579 C C . VAL B 1 277 ? 6.344 -8.016 -17.406 1 97.81 277 VAL B C 1
ATOM 5581 O O . VAL B 1 277 ? 5.27 -8.438 -16.969 1 97.81 277 VAL B O 1
ATOM 5584 N N . ALA B 1 278 ? 7.52 -8.219 -16.828 1 97.62 278 ALA B N 1
ATOM 5585 C CA . ALA B 1 278 ? 7.582 -8.953 -15.57 1 97.62 278 ALA B CA 1
ATOM 5586 C C . ALA B 1 278 ? 6.738 -8.266 -14.5 1 97.62 278 ALA B C 1
ATOM 5588 O O . ALA B 1 278 ? 5.945 -8.922 -13.812 1 97.62 278 ALA B O 1
ATOM 5589 N N . LEU B 1 279 ? 6.848 -6.941 -14.398 1 98.25 279 LEU B N 1
ATOM 5590 C CA . LEU B 1 279 ? 6.121 -6.176 -13.391 1 98.25 279 LEU B CA 1
ATOM 5591 C C . LEU B 1 279 ? 4.613 -6.297 -13.594 1 98.25 279 LEU B C 1
ATOM 5593 O O . LEU B 1 279 ? 3.869 -6.504 -12.633 1 98.25 279 LEU B O 1
ATOM 5597 N N . ILE B 1 280 ? 4.18 -6.219 -14.805 1 98.12 280 ILE B N 1
ATOM 5598 C CA . ILE B 1 280 ? 2.754 -6.285 -15.117 1 98.12 280 ILE B CA 1
ATOM 5599 C C . ILE B 1 280 ? 2.215 -7.672 -14.766 1 98.12 280 ILE B C 1
ATOM 5601 O O . ILE B 1 280 ? 1.136 -7.797 -14.188 1 98.12 280 ILE B O 1
ATOM 5605 N N . THR B 1 281 ? 2.955 -8.711 -15.039 1 95.81 281 THR B N 1
ATOM 5606 C CA . THR B 1 281 ? 2.516 -10.07 -14.766 1 95.81 281 THR B CA 1
ATOM 5607 C C . THR B 1 281 ? 2.469 -10.336 -13.266 1 95.81 281 THR B C 1
ATOM 5609 O O . THR B 1 281 ? 1.545 -10.984 -12.766 1 95.81 281 THR B O 1
ATOM 5612 N N . ILE B 1 282 ? 3.482 -9.82 -12.594 1 96 282 ILE B N 1
ATOM 5613 C CA . ILE B 1 282 ? 3.516 -9.992 -11.141 1 96 282 ILE B CA 1
ATOM 5614 C C . ILE B 1 282 ? 2.32 -9.281 -10.508 1 96 282 ILE B C 1
ATOM 5616 O O . ILE B 1 282 ? 1.669 -9.828 -9.617 1 96 282 ILE B O 1
ATOM 5620 N N . GLN B 1 283 ? 2.074 -8.078 -10.992 1 96.88 283 GLN B N 1
ATOM 5621 C CA . GLN B 1 283 ? 0.924 -7.355 -10.461 1 96.88 283 GLN B CA 1
ATOM 5622 C C . GLN B 1 283 ? -0.376 -8.102 -10.742 1 96.88 283 GLN B C 1
ATOM 5624 O O . GLN B 1 283 ? -1.305 -8.078 -9.938 1 96.88 283 GLN B O 1
ATOM 5629 N N . GLY B 1 284 ? -0.443 -8.695 -11.906 1 95.25 284 GLY B N 1
ATOM 5630 C CA . GLY B 1 284 ? -1.588 -9.547 -12.18 1 95.25 284 GLY B CA 1
ATOM 5631 C C . GLY B 1 284 ? -1.758 -10.664 -11.172 1 95.25 284 GLY B C 1
ATOM 5632 O O . GLY B 1 284 ? -2.873 -10.938 -10.719 1 95.25 284 GLY B O 1
ATOM 5633 N N . TRP B 1 285 ? -0.696 -11.25 -10.867 1 93.81 285 TRP B N 1
ATOM 5634 C CA . TRP B 1 285 ? -0.69 -12.328 -9.891 1 93.81 285 TRP B CA 1
ATOM 5635 C C . TRP B 1 285 ? -1.128 -11.828 -8.516 1 93.81 285 TRP B C 1
ATOM 5637 O O . TRP B 1 285 ? -1.934 -12.477 -7.84 1 93.81 285 TRP B O 1
ATOM 5647 N N . LEU B 1 286 ? -0.692 -10.688 -8.172 1 93.5 286 LEU B N 1
ATOM 5648 C CA . LEU B 1 286 ? -0.943 -10.133 -6.848 1 93.5 286 LEU B CA 1
ATOM 5649 C C . LEU B 1 286 ? -2.377 -9.633 -6.734 1 93.5 286 LEU B C 1
ATOM 5651 O O . LEU B 1 286 ? -2.996 -9.742 -5.672 1 93.5 286 LEU B O 1
ATOM 5655 N N . GLY B 1 287 ? -2.871 -9.188 -7.801 1 93.94 287 GLY B N 1
ATOM 5656 C CA . GLY B 1 287 ? -4.102 -8.414 -7.723 1 93.94 287 GLY B CA 1
ATOM 5657 C C . GLY B 1 287 ? -5.34 -9.227 -8.047 1 93.94 287 GLY B C 1
ATOM 5658 O O . GLY B 1 287 ? -6.434 -8.914 -7.578 1 93.94 287 GLY B O 1
ATOM 5659 N N . PHE B 1 288 ? -5.203 -10.289 -8.742 1 95.12 288 PHE B N 1
ATOM 5660 C CA . PHE B 1 288 ? -6.398 -10.93 -9.289 1 95.12 288 PHE B CA 1
ATOM 5661 C C . PHE B 1 288 ? -7.211 -11.586 -8.18 1 95.12 288 PHE B C 1
ATOM 5663 O O . PHE B 1 288 ? -8.438 -11.656 -8.266 1 95.12 288 PHE B O 1
ATOM 5670 N N . PRO B 1 289 ? -6.566 -12.148 -7.09 1 92.81 289 PRO B N 1
ATOM 5671 C CA . PRO B 1 289 ? -7.367 -12.891 -6.113 1 92.81 289 PRO B CA 1
ATOM 5672 C C . PRO B 1 289 ? -8.43 -12.031 -5.445 1 92.81 289 PRO B C 1
ATOM 5674 O O . PRO B 1 289 ? -9.555 -12.492 -5.211 1 92.81 289 PRO B O 1
ATOM 5677 N N . TYR B 1 290 ? -8.094 -10.812 -5.164 1 89.94 290 TYR B N 1
ATOM 5678 C CA . TYR B 1 290 ? -9.07 -9.914 -4.559 1 89.94 290 TYR B CA 1
ATOM 5679 C C . TYR B 1 290 ? -10.242 -9.672 -5.5 1 89.94 290 TYR B C 1
ATOM 5681 O O . TYR B 1 290 ? -11.398 -9.711 -5.082 1 89.94 290 TYR B O 1
ATOM 5689 N N . ILE B 1 291 ? -9.969 -9.414 -6.738 1 94.12 291 ILE B N 1
ATOM 5690 C CA . ILE B 1 291 ? -11 -9.188 -7.742 1 94.12 291 ILE B CA 1
ATOM 5691 C C . ILE B 1 291 ? -11.828 -10.453 -7.93 1 94.12 291 ILE B C 1
ATOM 5693 O O . ILE B 1 291 ? -13.055 -10.391 -8.07 1 94.12 291 ILE B O 1
ATOM 5697 N N . PHE B 1 292 ? -11.141 -11.562 -7.945 1 94.25 292 PHE B N 1
ATOM 5698 C CA . PHE B 1 292 ? -11.797 -12.859 -8.055 1 94.25 292 PHE B CA 1
ATOM 5699 C C . PHE B 1 292 ? -12.812 -13.047 -6.938 1 94.25 292 PHE B C 1
ATOM 5701 O O . PHE B 1 292 ? -13.953 -13.445 -7.191 1 94.25 292 PHE B O 1
ATOM 5708 N N . LEU B 1 293 ? -12.461 -12.703 -5.766 1 89.19 293 LEU B N 1
ATOM 5709 C CA . LEU B 1 293 ? -13.305 -12.883 -4.59 1 89.19 293 LEU B CA 1
ATOM 5710 C C . LEU B 1 293 ? -14.516 -11.961 -4.648 1 89.19 293 LEU B C 1
ATOM 5712 O O . LEU B 1 293 ? -15.648 -12.406 -4.438 1 89.19 293 LEU B O 1
ATOM 5716 N N . VAL B 1 294 ? -14.273 -10.719 -4.91 1 89.25 294 VAL B N 1
ATOM 5717 C CA . VAL B 1 294 ? -15.352 -9.734 -4.938 1 89.25 294 VAL B CA 1
ATOM 5718 C C . VAL B 1 294 ? -16.312 -10.055 -6.074 1 89.25 294 VAL B C 1
ATOM 5720 O O . VAL B 1 294 ? -17.531 -10.008 -5.891 1 89.25 294 VAL B O 1
ATOM 5723 N N . THR B 1 295 ? -15.773 -10.43 -7.188 1 94.5 295 THR B N 1
ATOM 5724 C CA . THR B 1 295 ? -16.594 -10.75 -8.352 1 94.5 295 THR B CA 1
ATOM 5725 C C . THR B 1 295 ? -17.422 -12.016 -8.094 1 94.5 295 THR B C 1
ATOM 5727 O O . THR B 1 295 ? -18.578 -12.094 -8.508 1 94.5 295 THR B O 1
ATOM 5730 N N . THR B 1 296 ? -16.828 -12.984 -7.504 1 92.56 296 THR B N 1
ATOM 5731 C CA . THR B 1 296 ? -17.562 -14.203 -7.168 1 92.56 296 THR B CA 1
ATOM 5732 C C . THR B 1 296 ? -18.766 -13.891 -6.285 1 92.56 296 THR B C 1
ATOM 5734 O O . THR B 1 296 ? -19.844 -14.445 -6.488 1 92.56 296 THR B O 1
ATOM 5737 N N . GLY B 1 297 ? -18.578 -13.023 -5.371 1 88.88 297 GLY B N 1
ATOM 5738 C CA . GLY B 1 297 ? -19.703 -12.602 -4.547 1 88.88 297 GLY B CA 1
ATOM 5739 C C . GLY B 1 297 ? -20.828 -11.977 -5.348 1 88.88 297 GLY B C 1
ATOM 5740 O O . GLY B 1 297 ? -22 -12.273 -5.105 1 88.88 297 GLY B O 1
ATOM 5741 N N . VAL B 1 298 ? -20.484 -11.188 -6.297 1 90.19 298 VAL B N 1
ATOM 5742 C CA . VAL B 1 298 ? -21.469 -10.523 -7.145 1 90.19 298 VAL B CA 1
ATOM 5743 C C . VAL B 1 298 ? -22.172 -11.555 -8.016 1 90.19 298 VAL B C 1
ATOM 5745 O O . VAL B 1 298 ? -23.391 -11.492 -8.188 1 90.19 298 VAL B O 1
ATOM 5748 N N . LEU B 1 299 ? -21.469 -12.461 -8.531 1 91.94 299 LEU B N 1
ATOM 5749 C CA . LEU B 1 299 ? -22.031 -13.484 -9.406 1 91.94 299 LEU B CA 1
ATOM 5750 C C . LEU B 1 299 ? -23.062 -14.336 -8.664 1 91.94 299 LEU B C 1
ATOM 5752 O O . LEU B 1 299 ? -24.078 -14.711 -9.227 1 91.94 299 LEU B O 1
ATOM 5756 N N . GLN B 1 300 ? -22.75 -14.555 -7.473 1 88.38 300 GLN B N 1
ATOM 5757 C CA . GLN B 1 300 ? -23.625 -15.391 -6.668 1 88.38 300 GLN B CA 1
ATOM 5758 C C . GLN B 1 300 ? -24.922 -14.648 -6.324 1 88.38 300 GLN B C 1
ATOM 5760 O O . GLN B 1 300 ? -25.922 -15.266 -5.973 1 88.38 300 GLN B O 1
ATOM 5765 N N . SER B 1 301 ? -24.875 -13.367 -6.504 1 87.88 301 SER B N 1
ATOM 5766 C CA . SER B 1 301 ? -26.047 -12.562 -6.172 1 87.88 301 SER B CA 1
ATOM 5767 C C . SER B 1 301 ? -26.953 -12.367 -7.387 1 87.88 301 SER B C 1
ATOM 5769 O O . SER B 1 301 ? -28.094 -11.914 -7.258 1 87.88 301 SER B O 1
ATOM 5771 N N . ILE B 1 302 ? -26.5 -12.773 -8.531 1 89.12 302 ILE B N 1
ATOM 5772 C CA . ILE B 1 302 ? -27.281 -12.625 -9.75 1 89.12 302 ILE B CA 1
ATOM 5773 C C . ILE B 1 302 ? -28.328 -13.742 -9.836 1 89.12 302 ILE B C 1
ATOM 5775 O O . ILE B 1 302 ? -27.984 -14.922 -9.797 1 89.12 302 ILE B O 1
ATOM 5779 N N . PRO B 1 303 ? -29.562 -13.367 -9.922 1 91.19 303 PRO B N 1
ATOM 5780 C CA . PRO B 1 303 ? -30.609 -14.391 -9.977 1 91.19 303 PRO B CA 1
ATOM 5781 C C . PRO B 1 303 ? -30.484 -15.305 -11.195 1 91.19 303 PRO B C 1
ATOM 5783 O O . PRO B 1 303 ? -30.234 -14.82 -12.305 1 91.19 303 PRO B O 1
ATOM 5786 N N . ASP B 1 304 ? -30.75 -16.531 -11.016 1 88.56 304 ASP B N 1
ATOM 5787 C CA . ASP B 1 304 ? -30.656 -17.531 -12.062 1 88.56 304 ASP B CA 1
ATOM 5788 C C . ASP B 1 304 ? -31.75 -17.328 -13.109 1 88.56 304 ASP B C 1
ATOM 5790 O O . ASP B 1 304 ? -31.594 -17.719 -14.273 1 88.56 304 ASP B O 1
ATOM 5794 N N . ASP B 1 305 ? -32.719 -16.625 -12.672 1 91.19 305 ASP B N 1
ATOM 5795 C CA . ASP B 1 305 ? -33.875 -16.422 -13.531 1 91.19 305 ASP B CA 1
ATOM 5796 C C . ASP B 1 305 ? -33.5 -15.586 -14.758 1 91.19 305 ASP B C 1
ATOM 5798 O O . ASP B 1 305 ? -34.062 -15.773 -15.836 1 91.19 305 ASP B O 1
ATOM 5802 N N . LEU B 1 306 ? -32.562 -14.781 -14.547 1 90.88 306 LEU B N 1
ATOM 5803 C CA . LEU B 1 306 ? -32.094 -13.938 -15.656 1 90.88 306 LEU B CA 1
ATOM 5804 C C . LEU B 1 306 ? -31.438 -14.781 -16.734 1 90.88 306 LEU B C 1
ATOM 5806 O O . LEU B 1 306 ? -31.656 -14.547 -17.938 1 90.88 306 LEU B O 1
ATOM 5810 N N . TYR B 1 307 ? -30.766 -15.773 -16.328 1 87.94 307 TYR B N 1
ATOM 5811 C CA . TYR B 1 307 ? -30.062 -16.625 -17.281 1 87.94 307 TYR B CA 1
ATOM 5812 C C . TYR B 1 307 ? -31.016 -17.609 -17.938 1 87.94 307 TYR B C 1
ATOM 5814 O O . TYR B 1 307 ? -30.875 -17.922 -19.125 1 87.94 307 TYR B O 1
ATOM 5822 N N . GLU B 1 308 ? -31.969 -18.016 -17.172 1 89.06 308 GLU B N 1
ATOM 5823 C CA . GLU B 1 308 ? -32.969 -18.922 -17.719 1 89.06 308 GLU B CA 1
ATOM 5824 C C . GLU B 1 308 ? -33.844 -18.234 -18.781 1 89.06 308 GLU B C 1
ATOM 5826 O O . GLU B 1 308 ? -34.125 -18.828 -19.828 1 89.06 308 GLU B O 1
ATOM 5831 N N . ALA B 1 309 ? -34.188 -17.031 -18.484 1 91.94 309 ALA B N 1
ATOM 5832 C CA . ALA B 1 309 ? -34.969 -16.25 -19.453 1 91.94 309 ALA B CA 1
ATOM 5833 C C . ALA B 1 309 ? -34.188 -16.031 -20.734 1 91.94 309 ALA B C 1
ATOM 5835 O O . ALA B 1 309 ? -34.75 -16.125 -21.828 1 91.94 309 ALA B O 1
ATOM 5836 N N . ALA B 1 310 ? -32.938 -15.797 -20.625 1 91.12 310 ALA B N 1
ATOM 5837 C CA . ALA B 1 310 ? -32.094 -15.57 -21.781 1 91.12 310 ALA B CA 1
ATOM 5838 C C . ALA B 1 310 ? -31.922 -16.844 -22.609 1 91.12 310 ALA B C 1
ATOM 5840 O O . ALA B 1 310 ? -31.859 -16.797 -23.844 1 91.12 310 ALA B O 1
ATOM 5841 N N . THR B 1 311 ? -31.875 -17.938 -21.906 1 88.44 311 THR B N 1
ATOM 5842 C CA . THR B 1 311 ? -31.75 -19.234 -22.578 1 88.44 311 THR B CA 1
ATOM 5843 C C . THR B 1 311 ? -33 -19.547 -23.375 1 88.44 311 THR B C 1
ATOM 5845 O O . THR B 1 311 ? -32.938 -20.062 -24.5 1 88.44 311 THR B O 1
ATOM 5848 N N . ILE B 1 312 ? -34.094 -19.172 -22.812 1 90.75 312 ILE B N 1
ATOM 5849 C CA . ILE B 1 312 ? -35.375 -19.375 -23.5 1 90.75 312 ILE B CA 1
ATOM 5850 C C . ILE B 1 312 ? -35.438 -18.5 -24.75 1 90.75 312 ILE B C 1
ATOM 5852 O O . ILE B 1 312 ? -35.969 -18.922 -25.781 1 90.75 312 ILE B O 1
ATOM 5856 N N . ASP B 1 313 ? -34.844 -17.359 -24.75 1 91.88 313 ASP B N 1
ATOM 5857 C CA . ASP B 1 313 ? -34.781 -16.422 -25.875 1 91.88 313 ASP B CA 1
ATOM 5858 C C . ASP B 1 313 ? -33.719 -16.844 -26.891 1 91.88 313 ASP B C 1
ATOM 5860 O O . ASP B 1 313 ? -33.562 -16.203 -27.938 1 91.88 313 ASP B O 1
ATOM 5864 N N . GLY B 1 314 ? -33 -17.844 -26.609 1 88.31 314 GLY B N 1
ATOM 5865 C CA . GLY B 1 314 ? -32 -18.375 -27.531 1 88.31 314 GLY B CA 1
ATOM 5866 C C . GLY B 1 314 ? -30.641 -17.703 -27.422 1 88.31 314 GLY B C 1
ATOM 5867 O O . GLY B 1 314 ? -29.844 -17.75 -28.359 1 88.31 314 GLY B O 1
ATOM 5868 N N . ALA B 1 315 ? -30.422 -17.078 -26.328 1 88 315 ALA B N 1
ATOM 5869 C CA . ALA B 1 315 ? -29.156 -16.359 -26.156 1 88 315 ALA B CA 1
ATOM 5870 C C . ALA B 1 315 ? -28 -17.344 -25.969 1 88 315 ALA B C 1
ATOM 5872 O O . ALA B 1 315 ? -28.141 -18.359 -25.297 1 88 315 ALA B O 1
ATOM 5873 N N . SER B 1 316 ? -26.891 -17.016 -26.625 1 85.94 316 SER B N 1
ATOM 5874 C CA . SER B 1 316 ? -25.688 -17.797 -26.469 1 85.94 316 SER B CA 1
ATOM 5875 C C . SER B 1 316 ? -24.969 -17.469 -25.172 1 85.94 316 SER B C 1
ATOM 5877 O O . SER B 1 316 ? -25.312 -16.484 -24.5 1 85.94 316 SER B O 1
ATOM 5879 N N . VAL B 1 317 ? -23.984 -18.281 -24.812 1 80.5 317 VAL B N 1
ATOM 5880 C CA . VAL B 1 317 ? -23.219 -18.094 -23.594 1 80.5 317 VAL B CA 1
ATOM 5881 C C . VAL B 1 317 ? -22.469 -16.75 -23.656 1 80.5 317 VAL B C 1
ATOM 5883 O O . VAL B 1 317 ? -22.406 -16.016 -22.672 1 80.5 317 VAL B O 1
ATOM 5886 N N . PHE B 1 318 ? -21.938 -16.469 -24.797 1 84.62 318 PHE B N 1
ATOM 5887 C CA . PHE B 1 318 ? -21.203 -15.227 -24.969 1 84.62 318 PHE B CA 1
ATOM 5888 C C . PHE B 1 318 ? -22.141 -14.023 -24.891 1 84.62 318 PHE B C 1
ATOM 5890 O O . PHE B 1 318 ? -21.766 -12.977 -24.359 1 84.62 318 PHE B O 1
ATOM 5897 N N . SER B 1 319 ? -23.328 -14.219 -25.422 1 87.81 319 SER B N 1
ATOM 5898 C CA . SER B 1 319 ? -24.328 -13.156 -25.344 1 87.81 319 SER B CA 1
ATOM 5899 C C . SER B 1 319 ? -24.766 -12.914 -23.906 1 87.81 319 SER B C 1
ATOM 5901 O O . SER B 1 319 ? -24.922 -11.766 -23.484 1 87.81 319 SER B O 1
ATOM 5903 N N . LYS B 1 320 ? -24.984 -14.039 -23.203 1 89.75 320 LYS B N 1
ATOM 5904 C CA . LYS B 1 320 ? -25.359 -13.922 -21.797 1 89.75 320 LYS B CA 1
ATOM 5905 C C . LYS B 1 320 ? -24.266 -13.227 -21 1 89.75 320 LYS B C 1
ATOM 5907 O O . LYS B 1 320 ? -24.562 -12.398 -20.125 1 89.75 320 LYS B O 1
ATOM 5912 N N . PHE B 1 321 ? -23 -13.562 -21.359 1 90.25 321 PHE B N 1
ATOM 5913 C CA . PHE B 1 321 ? -21.875 -12.938 -20.672 1 90.25 321 PHE B CA 1
ATOM 5914 C C . PHE B 1 321 ? -21.812 -11.453 -20.984 1 90.25 321 PHE B C 1
ATOM 5916 O O . PHE B 1 321 ? -21.703 -10.625 -20.078 1 90.25 321 PHE B O 1
ATOM 5923 N N . ARG B 1 322 ? -21.891 -11.039 -22.156 1 91.62 322 ARG B N 1
ATOM 5924 C CA . ARG B 1 322 ? -21.656 -9.672 -22.609 1 91.62 322 ARG B CA 1
ATOM 5925 C C . ARG B 1 322 ? -22.812 -8.766 -22.203 1 91.62 322 ARG B C 1
ATOM 5927 O O . ARG B 1 322 ? -22.609 -7.59 -21.891 1 91.62 322 ARG B O 1
ATOM 5934 N N . HIS B 1 323 ? -24.094 -9.32 -22.078 1 92 323 HIS B N 1
ATOM 5935 C CA . HIS B 1 323 ? -25.25 -8.445 -21.922 1 92 323 HIS B CA 1
ATOM 5936 C C . HIS B 1 323 ? -25.844 -8.57 -20.531 1 92 323 HIS B C 1
ATOM 5938 O O . HIS B 1 323 ? -26.625 -7.711 -20.094 1 92 323 HIS B O 1
ATOM 5944 N N . ILE B 1 324 ? -25.484 -9.594 -19.828 1 92.25 324 ILE B N 1
ATOM 5945 C CA . ILE B 1 324 ? -26.078 -9.773 -18.516 1 92.25 324 ILE B CA 1
ATOM 5946 C C . ILE B 1 324 ? -24.969 -9.805 -17.453 1 92.25 324 ILE B C 1
ATOM 5948 O O . ILE B 1 324 ? -24.844 -8.875 -16.656 1 92.25 324 ILE B O 1
ATOM 5952 N N . THR B 1 325 ? -24.078 -10.758 -17.594 1 93.06 325 THR B N 1
ATOM 5953 C CA . THR B 1 325 ? -23.109 -11.039 -16.547 1 93.06 325 THR B CA 1
ATOM 5954 C C . THR B 1 325 ? -22.125 -9.883 -16.406 1 93.06 325 THR B C 1
ATOM 5956 O O . THR B 1 325 ? -22 -9.305 -15.32 1 93.06 325 THR B O 1
ATOM 5959 N N . LEU B 1 326 ? -21.484 -9.516 -17.484 1 94.12 326 LEU B N 1
ATOM 5960 C CA . LEU B 1 326 ? -20.406 -8.547 -17.453 1 94.12 326 LEU B CA 1
ATOM 5961 C C . LEU B 1 326 ? -20.906 -7.176 -17.016 1 94.12 326 LEU B C 1
ATOM 5963 O O . LEU B 1 326 ? -20.328 -6.555 -16.109 1 94.12 326 LEU B O 1
ATOM 5967 N N . PRO B 1 327 ? -22 -6.734 -17.562 1 93.5 327 PRO B N 1
ATOM 5968 C CA . PRO B 1 327 ? -22.5 -5.434 -17.125 1 93.5 327 PRO B CA 1
ATOM 5969 C C . PRO B 1 327 ? -22.891 -5.418 -15.656 1 93.5 327 PRO B C 1
ATOM 5971 O O . PRO B 1 327 ? -22.625 -4.438 -14.953 1 93.5 327 PRO B O 1
ATOM 5974 N N . MET B 1 328 ? -23.5 -6.477 -15.203 1 92.56 328 MET B N 1
ATOM 5975 C CA . MET B 1 328 ? -23.906 -6.539 -13.797 1 92.56 328 MET B CA 1
ATOM 5976 C C . MET B 1 328 ? -22.688 -6.559 -12.883 1 92.56 328 MET B C 1
ATOM 5978 O O . MET B 1 328 ? -22.688 -5.922 -11.828 1 92.56 328 MET B O 1
ATOM 5982 N N . ILE B 1 329 ? -21.656 -7.25 -13.336 1 94.44 329 ILE B N 1
ATOM 5983 C CA . ILE B 1 329 ? -20.422 -7.305 -12.57 1 94.44 329 ILE B CA 1
ATOM 5984 C C . ILE B 1 329 ? -19.781 -5.922 -12.539 1 94.44 329 ILE B C 1
ATOM 5986 O O . ILE B 1 329 ? -19.406 -5.43 -11.469 1 94.44 329 ILE B O 1
ATOM 5990 N N . LEU B 1 330 ? -19.672 -5.27 -13.68 1 93.81 330 LEU B N 1
ATOM 5991 C CA . LEU B 1 330 ? -18.969 -3.992 -13.789 1 93.81 330 LEU B CA 1
ATOM 5992 C C . LEU B 1 330 ? -19.672 -2.912 -12.977 1 93.81 330 LEU B C 1
ATOM 5994 O O . LEU B 1 330 ? -19.016 -2.092 -12.328 1 93.81 330 LEU B O 1
ATOM 5998 N N . ILE B 1 331 ? -20.938 -2.947 -12.945 1 89.12 331 ILE B N 1
ATOM 5999 C CA . ILE B 1 331 ? -21.703 -1.967 -12.18 1 89.12 331 ILE B CA 1
ATOM 6000 C C . ILE B 1 331 ? -21.516 -2.209 -10.688 1 89.12 331 ILE B C 1
ATOM 6002 O O . ILE B 1 331 ? -21.281 -1.268 -9.922 1 89.12 331 ILE B O 1
ATOM 6006 N N . ALA B 1 332 ? -21.547 -3.432 -10.367 1 87.5 332 ALA B N 1
ATOM 6007 C CA . ALA B 1 332 ? -21.484 -3.785 -8.945 1 87.5 332 ALA B CA 1
ATOM 6008 C C . ALA B 1 332 ? -20.094 -3.506 -8.375 1 87.5 332 ALA B C 1
ATOM 6010 O O . ALA B 1 332 ? -19.969 -3.064 -7.23 1 87.5 332 ALA B O 1
ATOM 6011 N N . ILE B 1 333 ? -19.016 -3.686 -9.18 1 91.06 333 ILE B N 1
ATOM 6012 C CA . ILE B 1 333 ? -17.688 -3.607 -8.578 1 91.06 333 ILE B CA 1
ATOM 6013 C C . ILE B 1 333 ? -16.953 -2.369 -9.094 1 91.06 333 ILE B C 1
ATOM 6015 O O . ILE B 1 333 ? -15.742 -2.23 -8.898 1 91.06 333 ILE B O 1
ATOM 6019 N N . ALA B 1 334 ? -17.625 -1.44 -9.664 1 87.75 334 ALA B N 1
ATOM 6020 C CA . ALA B 1 334 ? -17.047 -0.22 -10.227 1 87.75 334 ALA B CA 1
ATOM 6021 C C . ALA B 1 334 ? -16.188 0.505 -9.188 1 87.75 334 ALA B C 1
ATOM 6023 O O . ALA B 1 334 ? -15.055 0.897 -9.477 1 87.75 334 ALA B O 1
ATOM 6024 N N . PRO B 1 335 ? -16.609 0.663 -7.945 1 79.62 335 PRO B N 1
ATOM 6025 C CA . PRO B 1 335 ? -15.773 1.334 -6.945 1 79.62 335 PRO B CA 1
ATOM 6026 C C . PRO B 1 335 ? -14.469 0.585 -6.664 1 79.62 335 PRO B C 1
ATOM 6028 O O . PRO B 1 335 ? -13.43 1.21 -6.453 1 79.62 335 PRO B O 1
ATOM 6031 N N . VAL B 1 336 ? -14.641 -0.695 -6.707 1 85.19 336 VAL B N 1
ATOM 6032 C CA . VAL B 1 336 ? -13.469 -1.524 -6.461 1 85.19 336 VAL B CA 1
ATOM 6033 C C . VAL B 1 336 ? -12.461 -1.341 -7.598 1 85.19 336 VAL B C 1
ATOM 6035 O O . VAL B 1 336 ? -11.258 -1.21 -7.352 1 85.19 336 VAL B O 1
ATOM 6038 N N . ILE B 1 337 ? -12.961 -1.267 -8.805 1 91.62 337 ILE B N 1
ATOM 6039 C CA . ILE B 1 337 ? -12.109 -1.1 -9.977 1 91.62 337 ILE B CA 1
ATOM 6040 C C . ILE B 1 337 ? -11.367 0.235 -9.891 1 91.62 337 ILE B C 1
ATOM 6042 O O . ILE B 1 337 ? -10.156 0.299 -10.125 1 91.62 337 ILE B O 1
ATOM 6046 N N . ILE B 1 338 ? -11.961 1.238 -9.445 1 84.12 338 ILE B N 1
ATOM 6047 C CA . ILE B 1 338 ? -11.367 2.566 -9.328 1 84.12 338 ILE B CA 1
ATOM 6048 C C . ILE B 1 338 ? -10.234 2.543 -8.305 1 84.12 338 ILE B C 1
ATOM 6050 O O . ILE B 1 338 ? -9.164 3.113 -8.539 1 84.12 338 ILE B O 1
ATOM 6054 N N . THR B 1 339 ? -10.469 1.904 -7.27 1 82.88 339 THR B N 1
ATOM 6055 C CA . THR B 1 339 ? -9.461 1.838 -6.219 1 82.88 339 THR B CA 1
ATOM 6056 C C . THR B 1 339 ? -8.227 1.084 -6.707 1 82.88 339 THR B C 1
ATOM 6058 O O . THR B 1 339 ? -7.102 1.391 -6.301 1 82.88 339 THR B O 1
ATOM 6061 N N . GLN B 1 340 ? -8.406 0.11 -7.59 1 91.62 340 GLN B N 1
ATOM 6062 C CA . GLN B 1 340 ? -7.273 -0.628 -8.133 1 91.62 340 GLN B CA 1
ATOM 6063 C C . GLN B 1 340 ? -6.395 0.271 -9 1 91.62 340 GLN B C 1
ATOM 6065 O O . GLN B 1 340 ? -5.168 0.183 -8.945 1 91.62 340 GLN B O 1
ATOM 6070 N N . PHE B 1 341 ? -7.023 1.129 -9.781 1 91 341 PHE B N 1
ATOM 6071 C CA . PHE B 1 341 ? -6.277 2.051 -10.633 1 91 341 PHE B CA 1
ATOM 6072 C C . PHE B 1 341 ? -5.504 3.059 -9.789 1 91 341 PHE B C 1
ATOM 6074 O O . PHE B 1 341 ? -4.336 3.338 -10.062 1 91 341 PHE B O 1
ATOM 6081 N N . THR B 1 342 ? -6.105 3.527 -8.766 1 84.06 342 THR B N 1
ATOM 6082 C CA . THR B 1 342 ? -5.441 4.48 -7.883 1 84.06 342 THR B CA 1
ATOM 6083 C C . THR B 1 342 ? -4.293 3.816 -7.133 1 84.06 342 THR B C 1
ATOM 6085 O O . THR B 1 342 ? -3.236 4.422 -6.941 1 84.06 342 THR B O 1
ATOM 6088 N N . PHE B 1 343 ? -4.527 2.645 -6.766 1 86.38 343 PHE B N 1
ATOM 6089 C CA . PHE B 1 343 ? -3.518 1.883 -6.043 1 86.38 343 PHE B CA 1
ATOM 6090 C C . PHE B 1 343 ? -2.283 1.663 -6.91 1 86.38 343 PHE B C 1
ATOM 6092 O O . PHE B 1 343 ? -1.157 1.903 -6.469 1 86.38 343 PHE B O 1
ATOM 6099 N N . ASN B 1 344 ? -2.502 1.262 -8.086 1 93.62 344 ASN B N 1
ATOM 6100 C CA . ASN B 1 344 ? -1.368 0.947 -8.953 1 93.62 344 ASN B CA 1
ATOM 6101 C C . ASN B 1 344 ? -0.625 2.209 -9.383 1 93.62 344 ASN B C 1
ATOM 6103 O O . ASN B 1 344 ? 0.588 2.176 -9.602 1 93.62 344 ASN B O 1
ATOM 6107 N N . PHE B 1 345 ? -1.343 3.27 -9.477 1 90.69 345 PHE B N 1
ATOM 6108 C CA . PHE B 1 345 ? -0.714 4.543 -9.805 1 90.69 345 PHE B CA 1
ATOM 6109 C C . PHE B 1 345 ? 0.322 4.922 -8.75 1 90.69 345 PHE B C 1
ATOM 6111 O O . PHE B 1 345 ? 1.358 5.504 -9.078 1 90.69 345 PHE B O 1
ATOM 6118 N N . ASN B 1 346 ? 0.069 4.508 -7.52 1 87.69 346 ASN B N 1
ATOM 6119 C CA . ASN B 1 346 ? 0.927 4.867 -6.398 1 87.69 346 ASN B CA 1
ATOM 6120 C C . ASN B 1 346 ? 1.69 3.656 -5.867 1 87.69 346 ASN B C 1
ATOM 6122 O O . ASN B 1 346 ? 2.146 3.656 -4.723 1 87.69 346 ASN B O 1
ATOM 6126 N N . ASN B 1 347 ? 1.808 2.641 -6.66 1 90.94 347 ASN B N 1
ATOM 6127 C CA . ASN B 1 347 ? 2.365 1.378 -6.188 1 90.94 347 ASN B CA 1
ATOM 6128 C C . ASN B 1 347 ? 3.891 1.41 -6.168 1 90.94 347 ASN B C 1
ATOM 6130 O O . ASN B 1 347 ? 4.539 0.752 -6.984 1 90.94 347 ASN B O 1
ATOM 6134 N N . PHE B 1 348 ? 4.418 1.998 -5.23 1 89.69 348 PHE B N 1
ATOM 6135 C CA . PHE B 1 348 ? 5.855 2.113 -5.031 1 89.69 348 PHE B CA 1
ATOM 6136 C C . PHE B 1 348 ? 6.473 0.752 -4.734 1 89.69 348 PHE B C 1
ATOM 6138 O O . PHE B 1 348 ? 7.57 0.446 -5.211 1 89.69 348 PHE B O 1
ATOM 6145 N N . ASN B 1 349 ? 5.754 -0.046 -4.027 1 89.69 349 ASN B N 1
ATOM 6146 C CA . ASN B 1 349 ? 6.285 -1.272 -3.441 1 89.69 349 ASN B CA 1
ATOM 6147 C C . ASN B 1 349 ? 6.777 -2.238 -4.516 1 89.69 349 ASN B C 1
ATOM 6149 O O . ASN B 1 349 ? 7.914 -2.711 -4.461 1 89.69 349 ASN B O 1
ATOM 6153 N N . ILE B 1 350 ? 5.957 -2.467 -5.492 1 94.94 350 ILE B N 1
ATOM 6154 C CA . ILE B 1 350 ? 6.301 -3.492 -6.473 1 94.94 350 ILE B CA 1
ATOM 6155 C C . ILE B 1 350 ? 7.477 -3.021 -7.324 1 94.94 350 ILE B C 1
ATOM 6157 O O . ILE B 1 350 ? 8.359 -3.812 -7.676 1 94.94 350 ILE B O 1
ATOM 6161 N N . ILE B 1 351 ? 7.559 -1.736 -7.617 1 95.25 351 ILE B N 1
ATOM 6162 C CA . ILE B 1 351 ? 8.633 -1.184 -8.438 1 95.25 351 ILE B CA 1
ATOM 6163 C C . ILE B 1 351 ? 9.953 -1.248 -7.668 1 95.25 351 ILE B C 1
ATOM 6165 O O . ILE B 1 351 ? 10.961 -1.728 -8.195 1 95.25 351 ILE B O 1
ATOM 6169 N N . TYR B 1 352 ? 9.93 -0.879 -6.48 1 90.19 352 TYR B N 1
ATOM 6170 C CA . TYR B 1 352 ? 11.141 -0.782 -5.672 1 90.19 352 TYR B CA 1
ATOM 6171 C C . TYR B 1 352 ? 11.641 -2.164 -5.27 1 90.19 352 TYR B C 1
ATOM 6173 O O . TYR B 1 352 ? 1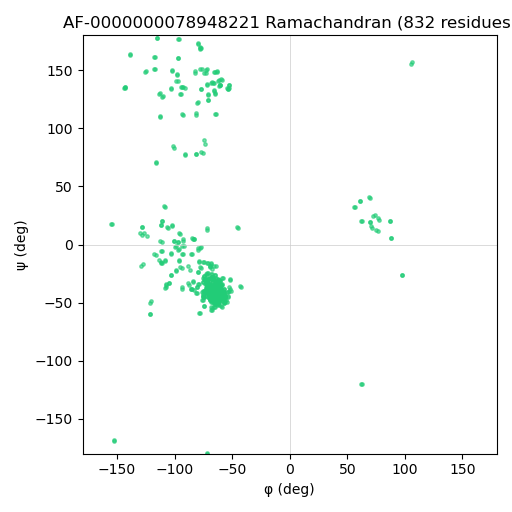2.836 -2.449 -5.355 1 90.19 352 TYR B O 1
ATOM 6181 N N . LEU B 1 353 ? 10.742 -3.002 -4.836 1 90.75 353 LEU B N 1
ATOM 6182 C CA . LEU B 1 353 ? 11.133 -4.289 -4.266 1 90.75 353 LEU B CA 1
ATOM 6183 C C . LEU B 1 353 ? 11.57 -5.254 -5.359 1 90.75 353 LEU B C 1
ATOM 6185 O O . LEU B 1 353 ? 12.406 -6.133 -5.121 1 90.75 353 LEU B O 1
ATOM 6189 N N . PHE B 1 354 ? 11.062 -5.098 -6.574 1 94.25 354 PHE B N 1
ATOM 6190 C CA . PHE B 1 354 ? 11.398 -6.023 -7.648 1 94.25 354 PHE B CA 1
ATOM 6191 C C . PHE B 1 354 ? 12.812 -5.777 -8.156 1 94.25 354 PHE B C 1
ATOM 6193 O O . PHE B 1 354 ? 13.641 -6.691 -8.164 1 94.25 354 PHE B O 1
ATOM 6200 N N . ASN B 1 355 ? 13.086 -4.473 -8.516 1 93.06 355 ASN B N 1
ATOM 6201 C CA . ASN B 1 355 ? 14.398 -4.203 -9.078 1 93.06 355 ASN B CA 1
ATOM 6202 C C . ASN B 1 355 ? 14.812 -2.744 -8.875 1 93.06 355 ASN B C 1
ATOM 6204 O O . ASN B 1 355 ? 15.578 -2.193 -9.664 1 93.06 355 ASN B O 1
ATOM 6208 N N . GLY B 1 356 ? 14.188 -2.07 -7.992 1 91.12 356 GLY B N 1
ATOM 6209 C CA . GLY B 1 356 ? 14.539 -0.705 -7.645 1 91.12 356 GLY B CA 1
ATOM 6210 C C . GLY B 1 356 ? 14.234 0.292 -8.742 1 91.12 356 GLY B C 1
ATOM 6211 O O . GLY B 1 356 ? 14.883 1.337 -8.844 1 91.12 356 GLY B O 1
ATOM 6212 N N . GLY B 1 357 ? 13.383 -0.096 -9.633 1 94.94 357 GLY B N 1
ATOM 6213 C CA . GLY B 1 357 ? 13.031 0.768 -10.75 1 94.94 357 GLY B CA 1
ATOM 6214 C C . GLY B 1 357 ? 13.961 0.61 -11.945 1 94.94 357 GLY B C 1
ATOM 6215 O O . GLY B 1 357 ? 13.867 1.368 -12.906 1 94.94 357 GLY B O 1
ATOM 6216 N N . GLY B 1 358 ? 14.828 -0.298 -11.883 1 95.19 358 GLY B N 1
ATOM 6217 C CA . GLY B 1 358 ? 15.781 -0.52 -12.953 1 95.19 358 GLY B CA 1
ATOM 6218 C C . GLY B 1 358 ? 15.156 -1.125 -14.195 1 95.19 358 GLY B C 1
ATOM 6219 O O . GLY B 1 358 ? 13.945 -1.309 -14.258 1 95.19 358 GLY B O 1
ATOM 6220 N N . PRO B 1 359 ? 15.961 -1.341 -15.164 1 95.69 359 PRO B N 1
ATOM 6221 C CA . PRO B 1 359 ? 17.406 -1.082 -15.242 1 95.69 359 PRO B CA 1
ATOM 6222 C C . PRO B 1 359 ? 17.719 0.39 -15.484 1 95.69 359 PRO B C 1
ATOM 6224 O O . PRO B 1 359 ? 16.828 1.183 -15.781 1 95.69 359 PRO B O 1
ATOM 6227 N N . ALA B 1 360 ? 18.953 0.679 -15.352 1 93 360 ALA B N 1
ATOM 6228 C CA . ALA B 1 360 ? 19.406 2.035 -15.641 1 93 360 ALA B CA 1
ATOM 6229 C C . ALA B 1 360 ? 19.266 2.352 -17.125 1 93 360 ALA B C 1
ATOM 6231 O O . ALA B 1 360 ? 19.453 1.478 -17.984 1 93 360 ALA B O 1
ATOM 6232 N N . MET B 1 361 ? 18.828 3.531 -17.406 1 93.38 361 MET B N 1
ATOM 6233 C CA . MET B 1 361 ? 18.656 3.988 -18.781 1 93.38 361 MET B CA 1
ATOM 6234 C C . MET B 1 361 ? 19.641 5.102 -19.109 1 93.38 361 MET B C 1
ATOM 6236 O O . MET B 1 361 ? 19.797 6.055 -18.359 1 93.38 361 MET B O 1
ATOM 6240 N N . PRO B 1 362 ? 20.312 4.941 -20.203 1 89.81 362 PRO B N 1
ATOM 6241 C CA . PRO B 1 362 ? 21.234 6.012 -20.594 1 89.81 362 PRO B CA 1
ATOM 6242 C C . PRO B 1 362 ? 20.516 7.344 -20.828 1 89.81 362 PRO B C 1
ATOM 6244 O O . PRO B 1 362 ? 19.422 7.371 -21.406 1 89.81 362 PRO B O 1
ATOM 6247 N N . GLY B 1 363 ? 21.125 8.352 -20.344 1 88.38 363 GLY B N 1
ATOM 6248 C CA . GLY B 1 363 ? 20.578 9.688 -20.578 1 88.38 363 GLY B CA 1
ATOM 6249 C C . GLY B 1 363 ? 19.344 9.984 -19.734 1 88.38 363 GLY B C 1
ATOM 6250 O O . GLY B 1 363 ? 18.562 10.859 -20.094 1 88.38 363 GLY B O 1
ATOM 6251 N N . SER B 1 364 ? 19.109 9.141 -18.781 1 91.62 364 SER B N 1
ATOM 6252 C CA . SER B 1 364 ? 17.953 9.352 -17.922 1 91.62 364 SER B CA 1
ATOM 6253 C C . SER B 1 364 ? 18.359 9.375 -16.453 1 91.62 364 SER B C 1
ATOM 6255 O O . SER B 1 364 ? 19.344 8.727 -16.062 1 91.62 364 SER B O 1
ATOM 6257 N N . THR B 1 365 ? 17.641 10.141 -15.727 1 90.62 365 THR B N 1
ATOM 6258 C CA . THR B 1 365 ? 17.891 10.18 -14.297 1 90.62 365 THR B CA 1
ATOM 6259 C C . THR B 1 365 ? 17.016 9.18 -13.555 1 90.62 365 THR B C 1
ATOM 6261 O O . THR B 1 365 ? 17.109 9.039 -12.336 1 90.62 365 THR B O 1
ATOM 6264 N N . ALA B 1 366 ? 16.203 8.508 -14.297 1 95.62 366 ALA B N 1
ATOM 6265 C CA . ALA B 1 366 ? 15.32 7.469 -13.758 1 95.62 366 ALA B CA 1
ATOM 6266 C C . ALA B 1 366 ? 15.656 6.105 -14.359 1 95.62 366 ALA B C 1
ATOM 6268 O O . ALA B 1 366 ? 16.359 6.02 -15.367 1 95.62 366 ALA B O 1
ATOM 6269 N N . GLY B 1 367 ? 15.203 5.117 -13.68 1 96.31 367 GLY B N 1
ATOM 6270 C CA . GLY B 1 367 ? 15.336 3.775 -14.219 1 96.31 367 GLY B CA 1
ATOM 6271 C C . GLY B 1 367 ? 14.289 3.453 -15.273 1 96.31 367 GLY B C 1
ATOM 6272 O O . GLY B 1 367 ? 13.328 4.203 -15.453 1 96.31 367 GLY B O 1
ATOM 6273 N N . GLY B 1 368 ? 14.461 2.336 -15.883 1 96.69 368 GLY B N 1
ATOM 6274 C CA . GLY B 1 368 ? 13.625 1.941 -17 1 96.69 368 GLY B CA 1
ATOM 6275 C C . GLY B 1 368 ? 12.195 1.622 -16.609 1 96.69 368 GLY B C 1
ATOM 6276 O O . GLY B 1 368 ? 11.297 1.612 -17.453 1 96.69 368 GLY B O 1
ATOM 6277 N N . THR B 1 369 ? 11.977 1.373 -15.305 1 97.62 369 THR B N 1
ATOM 6278 C CA . THR B 1 369 ? 10.633 1.003 -14.891 1 97.62 369 THR B CA 1
ATOM 6279 C C . THR B 1 369 ? 10.164 1.876 -13.727 1 97.62 369 THR B C 1
ATOM 6281 O O . THR B 1 369 ? 9.188 1.554 -13.055 1 97.62 369 THR B O 1
ATOM 6284 N N . ASP B 1 370 ? 10.867 2.938 -13.523 1 97.62 370 ASP B N 1
ATOM 6285 C CA . ASP B 1 370 ? 10.438 3.889 -12.508 1 97.62 370 ASP B CA 1
ATOM 6286 C C . ASP B 1 370 ? 9.117 4.543 -12.883 1 97.62 370 ASP B C 1
ATOM 6288 O O . ASP B 1 370 ? 8.906 4.906 -14.047 1 97.62 370 ASP B O 1
ATOM 6292 N N . ILE B 1 371 ? 8.258 4.566 -11.93 1 96.31 371 ILE B N 1
ATOM 6293 C CA . ILE B 1 371 ? 7.082 5.422 -12.039 1 96.31 371 ILE B CA 1
ATOM 6294 C C . ILE B 1 371 ? 7.336 6.738 -11.305 1 96.31 371 ILE B C 1
ATOM 6296 O O . ILE B 1 371 ? 8.398 6.934 -10.711 1 96.31 371 ILE B O 1
ATOM 6300 N N . LEU B 1 372 ? 6.41 7.605 -11.367 1 93.62 372 LEU B N 1
ATOM 6301 C CA . LEU B 1 372 ? 6.629 8.938 -10.812 1 93.62 372 LEU B CA 1
ATOM 6302 C C . LEU B 1 372 ? 6.992 8.852 -9.336 1 93.62 372 LEU B C 1
ATOM 6304 O O . LEU B 1 372 ? 7.957 9.477 -8.891 1 93.62 372 LEU B O 1
ATOM 6308 N N . VAL B 1 373 ? 6.359 8.016 -8.609 1 91.06 373 VAL B N 1
ATOM 6309 C CA . VAL B 1 373 ? 6.547 7.957 -7.164 1 91.06 373 VAL B CA 1
ATOM 6310 C C . VAL B 1 373 ? 7.926 7.383 -6.844 1 91.06 373 VAL B C 1
ATOM 6312 O O . VAL B 1 373 ? 8.617 7.871 -5.945 1 91.06 373 VAL B O 1
ATOM 6315 N N . SER B 1 374 ? 8.367 6.371 -7.547 1 93.19 374 SER B N 1
ATOM 6316 C CA . SER B 1 374 ? 9.68 5.785 -7.27 1 93.19 374 SER B CA 1
ATOM 6317 C C . SER B 1 374 ? 10.805 6.691 -7.754 1 93.19 374 SER B C 1
ATOM 6319 O O . SER B 1 374 ? 11.891 6.711 -7.168 1 93.19 374 SER B O 1
ATOM 6321 N N . TRP B 1 375 ? 10.539 7.438 -8.82 1 94.94 375 TRP B N 1
ATOM 6322 C CA . TRP B 1 375 ? 11.531 8.406 -9.281 1 94.94 375 TRP B CA 1
ATOM 6323 C C . TRP B 1 375 ? 11.719 9.516 -8.258 1 94.94 375 TRP B C 1
ATOM 6325 O O . TRP B 1 375 ? 12.852 9.914 -7.965 1 94.94 375 TRP B O 1
ATOM 6335 N N . ILE B 1 376 ? 10.633 9.984 -7.684 1 92.25 376 ILE B N 1
ATOM 6336 C CA . ILE B 1 376 ? 10.688 11.016 -6.645 1 92.25 376 ILE B CA 1
ATOM 6337 C C . ILE B 1 376 ? 11.484 10.492 -5.449 1 92.25 376 ILE B C 1
ATOM 6339 O O . ILE B 1 376 ? 12.281 11.227 -4.863 1 92.25 376 ILE B O 1
ATOM 6343 N N . TYR B 1 377 ? 11.32 9.297 -5.199 1 89.44 377 TYR B N 1
ATOM 6344 C CA . TYR B 1 377 ? 12.078 8.68 -4.117 1 89.44 377 TYR B CA 1
ATOM 6345 C C . TYR B 1 377 ? 13.578 8.727 -4.402 1 89.44 377 TYR B C 1
ATOM 6347 O O . TYR B 1 377 ? 14.367 9.086 -3.533 1 89.44 377 TYR B O 1
ATOM 6355 N N . LYS B 1 378 ? 13.969 8.359 -5.539 1 92.81 378 LYS B N 1
ATOM 6356 C CA . LYS B 1 378 ? 15.383 8.344 -5.914 1 92.81 378 LYS B CA 1
ATOM 6357 C C . LYS B 1 378 ? 15.977 9.75 -5.879 1 92.81 378 LYS B C 1
ATOM 6359 O O . LYS B 1 378 ? 17.094 9.938 -5.398 1 92.81 378 LYS B O 1
ATOM 6364 N N . LEU B 1 379 ? 15.211 10.641 -6.363 1 92.38 379 LEU B N 1
ATOM 6365 C CA . LEU B 1 379 ? 15.672 12.023 -6.367 1 92.38 379 LEU B CA 1
ATOM 6366 C C . LEU B 1 379 ? 15.883 12.531 -4.945 1 92.38 379 LEU B C 1
ATOM 6368 O O . LEU B 1 379 ? 16.812 13.281 -4.68 1 92.38 379 LEU B O 1
ATOM 6372 N N . THR B 1 380 ? 15.047 12.102 -4.031 1 87.44 380 THR B N 1
ATOM 6373 C CA . THR B 1 380 ? 15.086 12.578 -2.654 1 87.44 380 THR B CA 1
ATOM 6374 C C . THR B 1 380 ? 16.172 11.859 -1.864 1 87.44 380 THR B C 1
ATOM 6376 O O . THR B 1 380 ? 16.969 12.5 -1.166 1 87.44 380 THR B O 1
ATOM 6379 N N . MET B 1 381 ? 16.297 10.578 -2.049 1 83.44 381 MET B N 1
ATOM 6380 C CA . MET B 1 381 ? 17.094 9.773 -1.131 1 83.44 381 MET B CA 1
ATOM 6381 C C . MET B 1 381 ? 18.453 9.43 -1.742 1 83.44 381 MET B C 1
ATOM 6383 O O . MET B 1 381 ? 19.422 9.195 -1.02 1 83.44 381 MET B O 1
ATOM 6387 N N . GLN B 1 382 ? 18.469 9.406 -3.016 1 84.69 382 GLN B N 1
ATOM 6388 C CA . GLN B 1 382 ? 19.703 8.945 -3.635 1 84.69 382 GLN B CA 1
ATOM 6389 C C . GLN B 1 382 ? 20.469 10.094 -4.277 1 84.69 382 GLN B C 1
ATOM 6391 O O . GLN B 1 382 ? 21.703 10.148 -4.203 1 84.69 382 GLN B O 1
ATOM 6396 N N . SER B 1 383 ? 19.734 11.055 -4.816 1 88.69 383 SER B N 1
ATOM 6397 C CA . SER B 1 383 ? 20.422 12.117 -5.551 1 88.69 383 SER B CA 1
ATOM 6398 C C . SER B 1 383 ? 20.328 13.445 -4.809 1 88.69 383 SER B C 1
ATOM 6400 O O . SER B 1 383 ? 20.891 14.445 -5.246 1 88.69 383 SER B O 1
ATOM 6402 N N . SER B 1 384 ? 19.625 13.547 -3.762 1 87.88 384 SER B N 1
ATOM 6403 C CA . SER B 1 384 ? 19.469 14.734 -2.926 1 87.88 384 SER B CA 1
ATOM 6404 C C . SER B 1 384 ? 18.984 15.922 -3.742 1 87.88 384 SER B C 1
ATOM 6406 O O . SER B 1 384 ? 19.5 17.031 -3.607 1 87.88 384 SER B O 1
ATOM 6408 N N . GLN B 1 385 ? 18.219 15.641 -4.715 1 90.62 385 GLN B N 1
ATOM 6409 C CA . GLN B 1 385 ? 17.547 16.688 -5.488 1 90.62 385 GLN B CA 1
ATOM 6410 C C . GLN B 1 385 ? 16.172 17 -4.902 1 90.62 385 GLN B C 1
ATOM 6412 O O . GLN B 1 385 ? 15.148 16.719 -5.516 1 90.62 385 GLN B O 1
ATOM 6417 N N . TYR B 1 386 ? 16.203 17.734 -3.865 1 90.38 386 TYR B N 1
ATOM 6418 C CA . TYR B 1 386 ? 15.016 17.922 -3.041 1 90.38 386 TYR B CA 1
ATOM 6419 C C . TYR B 1 386 ? 14.023 18.859 -3.713 1 90.38 386 TYR B C 1
ATOM 6421 O O . TYR B 1 386 ? 12.82 18.594 -3.723 1 90.38 386 TYR B O 1
ATOM 6429 N N . SER B 1 387 ? 14.508 19.938 -4.266 1 93.38 387 SER B N 1
ATOM 6430 C CA . SER B 1 387 ? 13.625 20.906 -4.914 1 93.38 387 SER B CA 1
ATOM 6431 C C . SER B 1 387 ? 12.945 20.297 -6.133 1 93.38 387 SER B C 1
ATOM 6433 O O . SER B 1 387 ? 11.75 20.516 -6.363 1 93.38 387 SER B O 1
ATOM 6435 N N . LEU B 1 388 ? 13.734 19.547 -6.844 1 93 388 LEU B N 1
ATOM 6436 C CA . LEU B 1 388 ? 13.18 18.875 -8.016 1 93 388 LEU B CA 1
ATOM 6437 C C . LEU B 1 388 ? 12.133 17.844 -7.613 1 93 388 LEU B C 1
ATOM 6439 O O . LEU B 1 388 ? 11.078 17.75 -8.25 1 93 388 LEU B O 1
ATOM 6443 N N . ALA B 1 389 ? 12.438 17.078 -6.609 1 92.56 389 ALA B N 1
ATOM 6444 C CA . ALA B 1 389 ? 11.492 16.109 -6.078 1 92.56 389 ALA B CA 1
ATOM 6445 C C . ALA B 1 389 ? 10.195 16.781 -5.629 1 92.56 389 ALA B C 1
ATOM 6447 O O . ALA B 1 389 ? 9.102 16.281 -5.902 1 92.56 389 ALA B O 1
ATOM 6448 N N . ALA B 1 390 ? 10.336 17.875 -5.016 1 92.88 390 ALA B N 1
ATOM 6449 C CA . ALA B 1 390 ? 9.172 18.625 -4.543 1 92.88 390 ALA B CA 1
ATOM 6450 C C . ALA B 1 390 ? 8.344 19.141 -5.711 1 92.88 390 ALA B C 1
ATOM 6452 O O . ALA B 1 390 ? 7.113 19.078 -5.688 1 92.88 390 ALA B O 1
ATOM 6453 N N . ALA B 1 391 ? 8.992 19.672 -6.652 1 94.38 391 ALA B N 1
ATOM 6454 C CA . ALA B 1 391 ? 8.305 20.188 -7.836 1 94.38 391 ALA B CA 1
ATOM 6455 C C . ALA B 1 391 ? 7.527 19.078 -8.547 1 94.38 391 ALA B C 1
ATOM 6457 O O . ALA B 1 391 ? 6.371 19.266 -8.93 1 94.38 391 ALA B O 1
ATOM 6458 N N . LEU B 1 392 ? 8.172 17.969 -8.695 1 92.62 392 LEU B N 1
ATOM 6459 C CA . LEU B 1 392 ? 7.52 16.828 -9.336 1 92.62 392 LEU B CA 1
ATOM 6460 C C . LEU B 1 392 ? 6.328 16.359 -8.508 1 92.62 392 LEU B C 1
ATOM 6462 O O . LEU B 1 392 ? 5.324 15.898 -9.07 1 92.62 392 LEU B O 1
ATOM 6466 N N . THR B 1 393 ? 6.469 16.406 -7.238 1 90.06 393 THR B N 1
ATOM 6467 C CA . THR B 1 393 ? 5.375 16.031 -6.344 1 90.06 393 THR B CA 1
ATOM 6468 C C . THR B 1 393 ? 4.164 16.938 -6.578 1 90.06 393 THR B C 1
ATOM 6470 O O . THR B 1 393 ? 3.027 16.469 -6.598 1 90.06 393 THR B O 1
ATOM 6473 N N . ILE B 1 394 ? 4.387 18.156 -6.746 1 90.62 394 ILE B N 1
ATOM 6474 C CA . ILE B 1 394 ? 3.307 19.109 -7.008 1 90.62 394 ILE B CA 1
ATOM 6475 C C . ILE B 1 394 ? 2.629 18.766 -8.328 1 90.62 394 ILE B C 1
ATOM 6477 O O . ILE B 1 394 ? 1.4 18.703 -8.414 1 90.62 394 ILE B O 1
ATOM 6481 N N . LEU B 1 395 ? 3.42 18.516 -9.281 1 90.25 395 LEU B N 1
ATOM 6482 C CA . LEU B 1 395 ? 2.875 18.172 -10.594 1 90.25 395 LEU B CA 1
ATOM 6483 C C . LEU B 1 395 ? 2.051 16.891 -10.508 1 90.25 395 LEU B C 1
ATOM 6485 O O . LEU B 1 395 ? 0.968 16.797 -11.094 1 90.25 395 LEU B O 1
ATOM 6489 N N . LEU B 1 396 ? 2.627 15.93 -9.82 1 87 396 LEU B N 1
ATOM 6490 C CA . LEU B 1 396 ? 1.927 14.664 -9.617 1 87 396 LEU B CA 1
ATOM 6491 C C . LEU B 1 396 ? 0.607 14.891 -8.883 1 87 396 LEU B C 1
ATOM 6493 O O . LEU B 1 396 ? -0.417 14.312 -9.25 1 87 396 LEU B O 1
ATOM 6497 N N . SER B 1 397 ? 0.622 15.703 -7.883 1 83.06 397 SER B N 1
ATOM 6498 C CA . SER B 1 397 ? -0.572 15.977 -7.094 1 83.06 397 SER B CA 1
ATOM 6499 C C . SER B 1 397 ? -1.65 16.656 -7.938 1 83.06 397 SER B C 1
ATOM 6501 O O . SER B 1 397 ? -2.832 16.328 -7.82 1 83.06 397 SER B O 1
ATOM 6503 N N . ILE B 1 398 ? -1.264 17.547 -8.719 1 84.81 398 ILE B N 1
ATOM 6504 C CA . ILE B 1 398 ? -2.201 18.234 -9.602 1 84.81 398 ILE B CA 1
ATOM 6505 C C . ILE B 1 398 ? -2.85 17.219 -10.547 1 84.81 398 ILE B C 1
ATOM 6507 O O . ILE B 1 398 ? -4.062 17.25 -10.766 1 84.81 398 ILE B O 1
ATOM 6511 N N . PHE B 1 399 ? -2.029 16.359 -11.008 1 81.56 399 PHE B N 1
ATOM 6512 C CA . PHE B 1 399 ? -2.521 15.328 -11.922 1 81.56 399 PHE B CA 1
ATOM 6513 C C . PHE B 1 399 ? -3.518 14.414 -11.219 1 81.56 399 PHE B C 1
ATOM 6515 O O . PHE B 1 399 ? -4.605 14.156 -11.742 1 81.56 399 PHE B O 1
ATOM 6522 N N . VAL B 1 400 ? -3.199 13.953 -10.086 1 77.06 400 VAL B N 1
ATOM 6523 C CA . VAL B 1 400 ? -4.027 13.016 -9.336 1 77.06 400 VAL B CA 1
ATOM 6524 C C . VAL B 1 400 ? -5.324 13.703 -8.906 1 77.06 400 VAL B C 1
ATOM 6526 O O . VAL B 1 400 ? -6.406 13.117 -9 1 77.06 400 VAL B O 1
ATOM 6529 N N . ILE B 1 401 ? -5.27 14.922 -8.477 1 75.94 401 ILE B N 1
ATOM 6530 C CA . ILE B 1 401 ? -6.438 15.68 -8.039 1 75.94 401 ILE B CA 1
ATOM 6531 C C . ILE B 1 401 ? -7.371 15.914 -9.227 1 75.94 401 ILE B C 1
ATOM 6533 O O . ILE B 1 401 ? -8.594 15.812 -9.086 1 75.94 401 ILE B O 1
ATOM 6537 N N . SER B 1 402 ? -6.84 16.219 -10.344 1 79.94 402 SER B N 1
ATOM 6538 C CA . SER B 1 402 ? -7.641 16.453 -11.539 1 79.94 402 SER B CA 1
ATOM 6539 C C . SER B 1 402 ? -8.43 15.203 -11.938 1 79.94 402 SER B C 1
ATOM 6541 O O . SER B 1 402 ? -9.609 15.289 -12.281 1 79.94 402 SER B O 1
ATOM 6543 N N . ILE B 1 403 ? -7.801 14.094 -11.812 1 74 403 ILE B N 1
ATOM 6544 C CA . ILE B 1 403 ? -8.469 12.836 -12.141 1 74 403 ILE B CA 1
ATOM 6545 C C . ILE B 1 403 ? -9.539 12.531 -11.102 1 74 403 ILE B C 1
ATOM 6547 O O . ILE B 1 403 ? -10.633 12.078 -11.438 1 74 403 ILE B O 1
ATOM 6551 N N . ALA B 1 404 ? -9.203 12.742 -9.867 1 70 404 ALA B N 1
ATOM 6552 C CA . ALA B 1 404 ? -10.148 12.5 -8.781 1 70 404 ALA B CA 1
ATOM 6553 C C . ALA B 1 404 ? -11.391 13.375 -8.938 1 70 404 ALA B C 1
ATOM 6555 O O . ALA B 1 404 ? -12.516 12.906 -8.742 1 70 404 ALA B O 1
ATOM 6556 N N . LEU B 1 405 ? -11.227 14.602 -9.266 1 73 405 LEU B N 1
ATOM 6557 C CA . LEU B 1 405 ? -12.344 15.523 -9.453 1 73 405 LEU B CA 1
ATOM 6558 C C . LEU B 1 405 ? -13.188 15.109 -10.656 1 73 405 LEU B C 1
ATOM 6560 O O . LEU B 1 405 ? -14.422 15.195 -10.609 1 73 405 LEU B O 1
ATOM 6564 N N . TRP B 1 406 ? -12.477 14.688 -11.609 1 72.5 406 TRP B N 1
ATOM 6565 C CA . TRP B 1 406 ? -13.18 14.219 -12.797 1 72.5 406 TRP B CA 1
ATOM 6566 C C . TRP B 1 406 ? -14.031 13 -12.484 1 72.5 406 TRP B C 1
ATOM 6568 O O . TRP B 1 406 ? -15.188 12.914 -12.906 1 72.5 406 TRP B O 1
ATOM 6578 N N . GLN B 1 407 ? -13.531 12.086 -11.734 1 65 407 GLN B N 1
ATOM 6579 C CA . GLN B 1 407 ? -14.242 10.875 -11.344 1 65 407 GLN B CA 1
ATOM 6580 C C . GLN B 1 407 ? -15.43 11.195 -10.438 1 65 407 GLN B C 1
ATOM 6582 O O . GLN B 1 407 ? -16.484 10.578 -10.547 1 65 407 GLN B O 1
ATOM 6587 N N . PHE B 1 408 ? -15.242 12.117 -9.555 1 60.44 408 PHE B N 1
ATOM 6588 C CA . PHE B 1 408 ? -16.297 12.508 -8.625 1 60.44 408 PHE B CA 1
ATOM 6589 C C . PHE B 1 408 ? -17.453 13.164 -9.375 1 60.44 408 PHE B C 1
ATOM 6591 O O . PHE B 1 408 ? -18.625 12.93 -9.047 1 60.44 408 PHE B O 1
ATOM 6598 N N . ARG B 1 409 ? -17.188 13.914 -10.289 1 63.56 409 ARG B N 1
ATOM 6599 C CA . ARG B 1 409 ? -18.219 14.594 -11.07 1 63.56 409 ARG B CA 1
ATOM 6600 C C . ARG B 1 409 ? -19.016 13.594 -11.906 1 63.56 409 ARG B C 1
ATOM 6602 O O . ARG B 1 409 ? -20.219 13.766 -12.109 1 63.56 409 ARG B O 1
ATOM 6609 N N . ARG B 1 410 ? -18.344 12.57 -12.219 1 59.72 410 ARG B N 1
ATOM 6610 C CA . ARG B 1 410 ? -19.016 11.57 -13.047 1 59.72 410 ARG B CA 1
ATOM 6611 C C . ARG B 1 410 ? -19.828 10.617 -12.18 1 59.72 410 ARG B C 1
ATOM 6613 O O . ARG B 1 410 ? -20.859 10.109 -12.625 1 59.72 410 ARG B O 1
ATOM 6620 N N . THR B 1 411 ? -19.328 10.266 -11.062 1 54.56 411 THR B N 1
ATOM 6621 C CA . THR B 1 411 ? -20.078 9.375 -10.195 1 54.56 411 THR B CA 1
ATOM 6622 C C . THR B 1 411 ? -21.312 10.078 -9.633 1 54.56 411 THR B C 1
ATOM 6624 O O . THR B 1 411 ? -22.359 9.453 -9.414 1 54.56 411 THR B O 1
ATOM 6627 N N . ASN B 1 412 ? -21.234 11.281 -9.109 1 50.56 412 ASN B N 1
ATOM 6628 C CA . ASN B 1 412 ? -22.438 11.992 -8.703 1 50.56 412 ASN B CA 1
ATOM 6629 C C . ASN B 1 412 ? -23.484 12.039 -9.828 1 50.56 412 ASN B C 1
ATOM 6631 O O . ASN B 1 412 ? -24.688 12.062 -9.57 1 50.56 412 ASN B O 1
ATOM 6635 N N . SER B 1 413 ? -23.078 12.039 -10.922 1 44.31 413 SER B N 1
ATOM 6636 C CA . SER B 1 413 ? -24.078 11.938 -11.984 1 44.31 413 SER B CA 1
ATOM 6637 C C . SER B 1 413 ? -24.75 10.57 -11.969 1 44.31 413 SER B C 1
ATOM 6639 O O . SER B 1 413 ? -25.906 10.445 -12.391 1 44.31 413 SER B O 1
ATOM 6641 N N . PHE B 1 414 ? -24.047 9.648 -11.555 1 38.94 414 PHE B N 1
ATOM 6642 C CA . PHE B 1 414 ? -24.734 8.359 -11.461 1 38.94 414 PHE B CA 1
ATOM 6643 C C . PHE B 1 414 ? -25.672 8.328 -10.266 1 38.94 414 PHE B C 1
ATOM 6645 O O . PHE B 1 414 ? -26.656 7.594 -10.266 1 38.94 414 PHE B O 1
ATOM 6652 N N . LYS B 1 415 ? -25.484 9.055 -9.094 1 41.09 415 LYS B N 1
ATOM 6653 C CA . LYS B 1 415 ? -26.438 9.133 -7.992 1 41.09 415 LYS B CA 1
ATOM 6654 C C . LYS B 1 415 ? -27.656 9.977 -8.383 1 41.09 415 LYS B C 1
ATOM 6656 O O . LYS B 1 415 ? -28.766 9.711 -7.934 1 41.09 415 LYS B O 1
ATOM 6661 N N . GLU B 1 416 ? -27.484 10.977 -9.086 1 39.78 416 GLU B N 1
ATOM 6662 C CA . GLU B 1 416 ? -28.688 11.711 -9.461 1 39.78 416 GLU B CA 1
ATOM 6663 C C . GLU B 1 416 ? -29.531 10.922 -10.469 1 39.78 416 GLU B C 1
ATOM 6665 O O . GLU B 1 416 ? -30.75 11.047 -10.5 1 39.78 416 GLU B O 1
ATOM 6670 N N . GLY B 1 417 ? -29.109 10.242 -11.32 1 30.52 417 GLY B N 1
ATOM 6671 C CA . GLY B 1 417 ? -29.906 9.531 -12.305 1 30.52 417 GLY B CA 1
ATOM 6672 C C . GLY B 1 417 ? -30.406 8.188 -11.805 1 30.52 417 GLY B C 1
ATOM 6673 O O . GLY B 1 417 ? -31.141 7.492 -12.508 1 30.52 417 GLY B O 1
ATOM 6674 N N . ALA B 1 418 ? -30 7.809 -10.797 1 27.61 418 ALA B N 1
ATOM 6675 C CA . ALA B 1 418 ? -30.703 6.629 -10.305 1 27.61 418 ALA B CA 1
ATOM 6676 C C . ALA B 1 418 ? -31.844 7.016 -9.359 1 27.61 418 ALA B C 1
ATOM 6678 O O . ALA B 1 418 ? -31.656 7.863 -8.477 1 27.61 418 ALA B O 1
#

Radius of gyration: 33.14 Å; Cα contacts (8 Å, |Δi|>4): 1118; chains: 2; bounding box: 67×116×61 Å

InterPro domains:
  IPR000515 ABC transporter type 1, transmembrane domain MetI-like [PF00528] (202-410)
  IPR000515 ABC transporter type 1, transmembrane domain MetI-like [PS50928] (187-407)
  IPR000515 ABC transporter type 1, transmembrane domain MetI-like [cd06261] (187-403)
  IPR035906 MetI-like superfamily [G3DSA:1.10.3720.10] (163-416)
  IPR035906 MetI-like superfamily [SSF161098] (167-402)

Organism: Halalkalibacterium halodurans (strain ATCC BAA-125 / DSM 18197 / FERM 7344 / JCM 9153 / C-125) (NCBI:txid272558)

pLDDT: mean 87.08, std 11.35, range [27.61, 98.25]

Sequence (836 aa):
MQHRKIALLLSVIPGLGQFYNRQWVKGLLFLFLAISFLFVFGDLLNMGFWGLFTLGTQVPRDNSIFLLAEGIIAVIVTCFGLAMYYINLRDAYKNGELRDENRPLHSLKDQYRNLVEQGYPYLVSGPSLFILIFAVIFPILFSFALAFTNYNLYHSPPANLVDWVGLETFSKIFTVDIWRATFFDVLSWTVIWTLVASTFQVSLGILLAVVVNQKDLQFKKFFRTILILPWAVPGFVTILIFAGLFNDSFGAINNDILAAFGIDPIPWMTNSTWTKVALITIQGWLGFPYIFLVTTGVLQSIPDDLYEAATIDGASVFSKFRHITLPMILIAIAPVIITQFTFNFNNFNIIYLFNGGGPAMPGSTAGGTDILVSWIYKLTMQSSQYSLAAALTILLSIFVISIALWQFRRTNSFKEGAMQHRKIALLLSVIPGLGQFYNRQWVKGLLFLFLAISFLFVFGDLLNMGFWGLFTLGTQVPRDNSIFLLAEGIIAVIVTCFGLAMYYINLRDAYKNGELRDENRPLHSLKDQYRNLVEQGYPYLVSGPSLFILIFAVIFPILFSFALAFTNYNLYHSPPANLVDWVGLETFSKIFTVDIWRATFFDVLSWTVIWTLVASTFQVSLGILLAVVVNQKDLQFKKFFRTILILPWAVPGFVTILIFAGLFNDSFGAINNDILAAFGIDPIPWMTNSTWTKVALITIQGWLGFPYIFLVTTGVLQSIPDDLYEAATIDGASVFSKFRHITLPMILIAIAPVIITQFTFNFNNFNIIYLFNGGGPAMPGSTAGGTDILVSWIYKLTMQSSQYSLAAALTILLSIFVISIALWQFRRTNSFKEGA